Protein AF-0000000085157257 (afdb_homodimer)

InterPro domains:
  IPR017853 Glycoside hydrolase superfamily [SSF51445] (72-379)

Organism: Mycolicibacterium paratuberculosis (strain ATCC BAA-968 / K-10) (NCBI:txid262316)

Foldseek 3Di:
DPPPPPPPPPPPPVPQPQWFFDDWDFFDLLPDFFEDALFFAEAEQVQDFPPVSDPQAVVDDDDDDHQEYEHEAFQQQFAQDDCVVDDPPDDSVVGTDCPVVVVVLVVSVVVLHAYEYEYAQFAPDDDPDDPVLEGGRHHPVCLVQWDWFWFDDPDPPDTGRIGTGGNLQDPVLLVVVLVVLQSCLVVPLLAVSHAEYEQARDEHSRLQWPVCCVPTRVRFADDQVCCCVQAVDGDHPSGHRHHLVSLVSSLVSNLVSHQQHAYEYNPQDLSNLCVQQDPVSQVSHPFRHHYEAEAQLHDASQDCLLDPPPHPCVVVVPCSSVSNLVRLQQGAYEYEHAEDDPPDDLVSSLQRNLLSQQQRQHRYYYSDHYDQSPDNHHDDPVSVSSNSLSRSQHRWAKDKAWDPPQWDDPPQKIKTKIKIKTFHSHFDNADKWKWKFKAFPVGDTPDIGGDPDDRSPQHFHSPADDRTTDMGMDMDMDMDHRVPPAFGKIFMWMWIAGDSHGPPRPHDRGDQTGRHSIDAQDPRRTRTTIMGGGDNVVVVD/DPPPPPPPPPPPPPPQPQWFFDDWDFFDLLPDFFEDALFFAEAEQVQDFPPVSDPQAVVDDDDDDHQEYEHEAFQQQFAQDDCVVDDPPDDSVVGTDCPVVVVVLVVSVVVLHAYEYEYAQFAPDDDPDDPVLEGGRHHPVCLVQWDWFWFDDPDPPDTGRIGTGGNLQDPVLLVVVLVVLQSCLVVPLLAVSHAEYEQARDEHSRLQWPVCCVPTRVHFADDQVCCCVQAVDGDHPSGHRHHLVSLVSSLVSNLVSHQQHAYEYNPQDLSNLCVQQDPVSQVSHPFRYHYEAEAQLHDASQDCLLDPPPHPCVVVVPCSSVSNLVRLQQGAYEYEHAEDDPPDDLVSSLQRNLLSQQQRQHRYYYSDHYDQSPDNHHDDPVSVSSNSLSRSQHRWAKDKAWDPPQWDDPPQKIKTKIKIKTFHSHFDNADKWKWKFKAFPVGDTPDIGGDPDDRSPFHFHSPADDRTTDMGMDMDMDMDHRVPPAFGKIFMWMWIAGDSHGPPRPHDRGDQTGRHSIDAQDPRRTRTTIMGGGDNVVVVD

Nearest PDB structures (foldseek):
  5t99-assembly2_B  TM=5.377E-01  e=1.930E-03  Bacteroides uniformis
  4bei-assembly1_H  TM=5.432E-01  e=2.138E-02  Vibrio cholerae MJ-1236
  3b2d-assembly1_D  TM=4.260E-01  e=2.016E-02  Homo sapiens
  2z65-assembly3_C  TM=4.255E-01  e=1.057E-02  Homo sapiens
  3rg1-assembly1_D  TM=3.951E-01  e=4.321E-02  Bos taurus

Secondary structure (DSSP, 8-state):
-----------------SEEEPP-PPPPTTT-----TTSEEEBGGGPPPTTTT-GGGTTSPPPPPPSEEEEEEEHHHH--S-GGGS-TT--HHHH---HHHHHHHHHHHTTT-EEEEEEES---S--S--GGGEE--S-GGGGGGEEEEEPPPSSTTSPPPEEEEE-TT-HHHHHHHHHHHHHHHHHHTTBTTEEEEE--SSSGGGSS--HHHHHHSS-----HHHHHHHHSS--SSS-----HHHHHHHHHHHHHH-TTSEEEEETT-HHHHHHHTSHHHHTTSSS--EEEEEEETTS-SS-HHHH-TT-HHHHTT-HHHHHHHHHHHHS-EEEEE-PPPTT--HHHHHHHHHHHHHHTT--EEESSSSGGGG-SSPPPHHHHHHHHHHHHHSS--EEEEE-TT--EEETTEEEEEEEEEE-SSS---S-EEEEEEEEETTS-EEEEEE----GGG-PPPS--BTTBPPPEEEEEEEEEE-TTPPSEEEEEEEEEEE--PPTT-SB---PPSPPPSSS---TTS-EEEEEEEE-GGGGG-/-----------------SEEEPP-PPPPTTT-----TTSEEEBGGGPPPTTTT-GGGTTSPPPPPPSEEEEEEEHHHH--S-GGGS-TT--HHHH---HHHHHHHHHHHTTT-EEEEEEES---S--S--GGGEE--S-GGGGGGEEEEEPPPSSTTSPPPEEEEE-TT-HHHHHHHHHHHHHHHHHHTTBTTEEEEE--SSSGGGSS--HHHHHHSS-----HHHHHHHHSS--SSS-----HHHHHHHHHHHHHH-TTSEEEEE-S-HHHHHHHTSHHHHTTSSS--EEEEEEETTS-SS-HHHH-TT-HHHHTT-HHHHHHHHHHHHS-EEEEE-PPPTT--HHHHHHHHHHHHHHTT--EEESSSSGGGG-SSPPPHHHHHHHHHHHHHSS--EEEEE-TT--EEETTEEEEEEEEEE-SSS---S-EEEEEEEEETTS-EEEEEE----GGG-PPPS--BTTBPPPEEEEEEEEEE-TTPPSEEEEEEEEEEE--PPTT-SB---PPSPPPSSS---TTS-EEEEEEEE-GGGGG-

Structure (mmCIF, N/CA/C/O backbone):
data_AF-0000000085157257-model_v1
#
loop_
_entity.id
_entity.type
_entity.pdbx_description
1 polymer 'DUF4832 domain-containing protein'
#
loop_
_atom_site.group_PDB
_atom_site.id
_atom_site.type_symbol
_atom_site.label_atom_id
_atom_site.label_alt_id
_atom_site.label_comp_id
_atom_site.label_asym_id
_atom_site.label_entity_id
_atom_site.label_seq_id
_atom_site.pdbx_PDB_ins_code
_atom_site.Cartn_x
_atom_site.Cartn_y
_atom_site.Cartn_z
_atom_site.occupancy
_atom_site.B_iso_or_equiv
_atom_site.auth_seq_id
_atom_site.auth_comp_id
_atom_site.auth_asym_id
_atom_site.auth_atom_id
_atom_site.pdbx_PDB_model_num
ATOM 1 N N . MET A 1 1 ? 16.562 -44.312 37.219 1 24.5 1 MET A N 1
ATOM 2 C CA . MET A 1 1 ? 15.625 -44.562 36.125 1 24.5 1 MET A CA 1
ATOM 3 C C . MET A 1 1 ? 14.852 -43.281 35.781 1 24.5 1 MET A C 1
ATOM 5 O O . MET A 1 1 ? 13.836 -42.969 36.406 1 24.5 1 MET A O 1
ATOM 9 N N . CYS A 1 2 ? 15.445 -42.094 35.594 1 26.06 2 CYS A N 1
ATOM 10 C CA . CYS A 1 2 ? 15.078 -40.688 35.438 1 26.06 2 CYS A CA 1
ATOM 11 C C . CYS A 1 2 ? 14.289 -40.5 34.156 1 26.06 2 CYS A C 1
ATOM 13 O O . CYS A 1 2 ? 14.82 -40.656 33.031 1 26.06 2 CYS A O 1
ATOM 15 N N . LEU A 1 3 ? 12.969 -40.75 34.188 1 26.41 3 LEU A N 1
ATOM 16 C CA . LEU A 1 3 ? 11.961 -40.656 33.125 1 26.41 3 LEU A CA 1
ATOM 17 C C . LEU A 1 3 ? 11.914 -39.25 32.531 1 26.41 3 LEU A C 1
ATOM 19 O O . LEU A 1 3 ? 11.648 -38.281 33.281 1 26.41 3 LEU A O 1
ATOM 23 N N . ALA A 1 4 ? 12.766 -38.906 31.547 1 25.44 4 ALA A N 1
ATOM 24 C CA . ALA A 1 4 ? 12.82 -37.719 30.703 1 25.44 4 ALA A CA 1
ATOM 25 C C . ALA A 1 4 ? 11.453 -37.406 30.094 1 25.44 4 ALA A C 1
ATOM 27 O O . ALA A 1 4 ? 10.938 -38.188 29.281 1 25.44 4 ALA A O 1
ATOM 28 N N . LEU A 1 5 ? 10.539 -36.75 30.875 1 25.09 5 LEU A N 1
ATOM 29 C CA . LEU A 1 5 ? 9.25 -36.25 30.406 1 25.09 5 LEU A CA 1
ATOM 30 C C . LEU A 1 5 ? 9.438 -35.281 29.25 1 25.09 5 LEU A C 1
ATOM 32 O O . LEU A 1 5 ? 10.094 -34.25 29.391 1 25.09 5 LEU A O 1
ATOM 36 N N . LEU A 1 6 ? 9.539 -35.781 28.031 1 25.27 6 LEU A N 1
ATOM 37 C CA . LEU A 1 6 ? 9.453 -35.031 26.781 1 25.27 6 LEU A CA 1
ATOM 38 C C . LEU A 1 6 ? 8.211 -34.125 26.766 1 25.27 6 LEU A C 1
ATOM 40 O O . LEU A 1 6 ? 7.082 -34.625 26.797 1 25.27 6 LEU A O 1
ATOM 44 N N . LEU A 1 7 ? 8.242 -33 27.453 1 26.48 7 LEU A N 1
ATOM 45 C CA . LEU A 1 7 ? 7.23 -31.953 27.328 1 26.48 7 LEU A CA 1
ATOM 46 C C . LEU A 1 7 ? 6.992 -31.609 25.859 1 26.48 7 LEU A C 1
ATOM 48 O O . LEU A 1 7 ? 7.902 -31.125 25.172 1 26.48 7 LEU A O 1
ATOM 52 N N . ASP A 1 8 ? 6.223 -32.375 25.141 1 27.16 8 ASP A N 1
ATOM 53 C CA . ASP A 1 8 ? 5.59 -32.094 23.844 1 27.16 8 ASP A CA 1
ATOM 54 C C . ASP A 1 8 ? 4.945 -30.719 23.844 1 27.16 8 ASP A C 1
ATOM 56 O O . ASP A 1 8 ? 3.98 -30.469 24.562 1 27.16 8 ASP A O 1
ATOM 60 N N . GLY A 1 9 ? 5.684 -29.672 23.938 1 28.25 9 GLY A N 1
ATOM 61 C CA . GLY A 1 9 ? 5.16 -28.328 23.719 1 28.25 9 GLY A CA 1
ATOM 62 C C . GLY A 1 9 ? 4.211 -28.266 22.531 1 28.25 9 GLY A C 1
ATOM 63 O O . GLY A 1 9 ? 4.648 -28.125 21.391 1 28.25 9 GLY A O 1
ATOM 64 N N . CYS A 1 10 ? 3.051 -28.969 22.531 1 30.52 10 CYS A N 1
ATOM 65 C CA . CYS A 1 10 ? 1.904 -28.734 21.656 1 30.52 10 CYS A CA 1
ATOM 66 C C . CYS A 1 10 ? 1.657 -27.234 21.469 1 30.52 10 CYS A C 1
ATOM 68 O O . CYS A 1 10 ? 1.264 -26.547 22.406 1 30.52 10 CYS A O 1
ATOM 70 N N . GLY A 1 11 ? 2.398 -26.453 20.781 1 32.84 11 GLY A N 1
ATOM 71 C CA . GLY A 1 11 ? 1.99 -25.141 20.344 1 32.84 11 GLY A CA 1
ATOM 72 C C . GLY A 1 11 ? 0.516 -25.047 20 1 32.84 11 GLY A C 1
ATOM 73 O O . GLY A 1 11 ? 0.057 -25.688 19.047 1 32.84 11 GLY A O 1
ATOM 74 N N . GLN A 1 12 ? -0.385 -25 20.891 1 34.78 12 GLN A N 1
ATOM 75 C CA . GLN A 1 12 ? -1.798 -24.688 20.719 1 34.78 12 GLN A CA 1
ATOM 76 C C . GLN A 1 12 ? -1.996 -23.656 19.609 1 34.78 12 GLN A C 1
ATOM 78 O O . GLN A 1 12 ? -1.549 -22.516 19.719 1 34.78 12 GLN A O 1
ATOM 83 N N . ARG A 1 13 ? -2.016 -24.047 18.375 1 43.31 13 ARG A N 1
ATOM 84 C CA . ARG A 1 13 ? -2.648 -23.219 17.344 1 43.31 13 ARG A CA 1
ATOM 85 C C . ARG A 1 13 ? -3.887 -22.516 17.891 1 43.31 13 ARG A C 1
ATOM 87 O O . ARG A 1 13 ? -4.93 -23.156 18.094 1 43.31 13 ARG A O 1
ATOM 94 N N . GLY A 1 14 ? -3.838 -21.703 18.797 1 45.91 14 GLY A N 1
ATOM 95 C CA . GLY A 1 14 ? -5.02 -20.969 19.203 1 45.91 14 GLY A CA 1
ATOM 96 C C . GLY A 1 14 ? -5.891 -20.516 18.047 1 45.91 14 GLY A C 1
ATOM 97 O O . GLY A 1 14 ? -5.434 -19.781 17.172 1 45.91 14 GLY A O 1
ATOM 98 N N . ASP A 1 15 ? -6.773 -21.281 17.562 1 55.66 15 ASP A N 1
ATOM 99 C CA . ASP A 1 15 ? -7.812 -21.062 16.562 1 55.66 15 ASP A CA 1
ATOM 100 C C . ASP A 1 15 ? -8.461 -19.688 16.734 1 55.66 15 ASP A C 1
ATOM 102 O O . ASP A 1 15 ? -9.18 -19.469 17.719 1 55.66 15 ASP A O 1
ATOM 106 N N . LEU A 1 16 ? -7.852 -18.625 16.234 1 66.69 16 LEU A N 1
ATOM 107 C CA . LEU A 1 16 ? -8.586 -17.359 16.266 1 66.69 16 LEU A CA 1
ATOM 108 C C . LEU A 1 16 ? -9.945 -17.516 15.586 1 66.69 16 LEU A C 1
ATOM 110 O O . LEU A 1 16 ? -10.078 -18.234 14.594 1 66.69 16 LEU A O 1
ATOM 114 N N . GLY A 1 17 ? -11.016 -17.516 16.297 1 79.88 17 GLY A N 1
ATOM 115 C CA . GLY A 1 17 ? -12.359 -17.484 15.734 1 79.88 17 GLY A CA 1
ATOM 116 C C . GLY A 1 17 ? -12.438 -16.75 14.414 1 79.88 17 GLY A C 1
ATOM 117 O O . GLY A 1 17 ? -11.438 -16.203 13.945 1 79.88 17 GLY A O 1
ATOM 118 N N . PRO A 1 18 ? -13.469 -16.875 13.719 1 91.25 18 PRO A N 1
ATOM 119 C CA . PRO A 1 18 ? -13.656 -16.266 12.391 1 91.25 18 PRO A CA 1
ATOM 120 C C . PRO A 1 18 ? -13.445 -14.758 12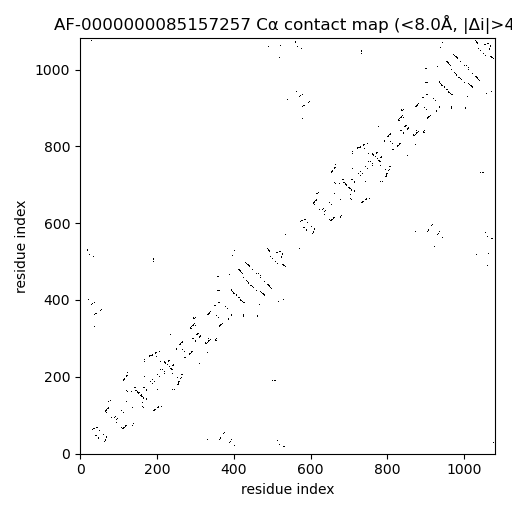.398 1 91.25 18 PRO A C 1
ATOM 122 O O . PRO A 1 18 ? -13.07 -14.18 11.375 1 91.25 18 PRO A O 1
ATOM 125 N N . LEU A 1 19 ? -13.758 -14.141 13.523 1 95.88 19 LEU A N 1
ATOM 126 C CA . LEU A 1 19 ? -13.531 -12.711 13.695 1 95.88 19 LEU A CA 1
ATOM 127 C C . LEU A 1 19 ? -12.484 -12.461 14.773 1 95.88 19 LEU A C 1
ATOM 129 O O . LEU A 1 19 ? -12.719 -12.734 15.953 1 95.88 19 LEU A O 1
ATOM 133 N N . SER A 1 20 ? -11.297 -11.945 14.367 1 96.12 20 SER A N 1
ATOM 134 C CA . SER A 1 20 ? -10.188 -11.688 15.289 1 96.12 20 SER A CA 1
ATOM 135 C C . SER A 1 20 ? -9.797 -10.211 15.281 1 96.12 20 SER A C 1
ATOM 137 O O . SER A 1 20 ? -9.562 -9.633 14.219 1 96.12 20 SER A O 1
ATOM 139 N N . LEU A 1 21 ? -9.758 -9.641 16.438 1 96.38 21 LEU A N 1
ATOM 140 C CA . LEU A 1 21 ? -9.398 -8.227 16.547 1 96.38 21 LEU A CA 1
ATOM 141 C C . LEU A 1 21 ? -7.883 -8.055 16.562 1 96.38 21 LEU A C 1
ATOM 143 O O . LEU A 1 21 ? -7.164 -8.852 17.172 1 96.38 21 LEU A O 1
ATOM 147 N N . ILE A 1 22 ? -7.387 -7.129 15.883 1 94.62 22 ILE A N 1
ATOM 148 C CA . ILE A 1 22 ? -5.965 -6.793 15.82 1 94.62 22 ILE A CA 1
ATOM 149 C C . ILE A 1 22 ? -5.629 -5.781 16.922 1 94.62 22 ILE A C 1
ATOM 151 O O . ILE A 1 22 ? -6.227 -4.703 16.984 1 94.62 22 ILE A O 1
ATOM 155 N N . ALA A 1 23 ? -4.719 -6.113 17.766 1 90.69 23 ALA A N 1
ATOM 156 C CA . ALA A 1 23 ? -4.227 -5.203 18.797 1 90.69 23 ALA A CA 1
ATOM 157 C C . ALA A 1 23 ? -3.1 -4.324 18.25 1 90.69 23 ALA A C 1
ATOM 159 O O . ALA A 1 23 ? -2.084 -4.832 17.766 1 90.69 23 ALA A O 1
ATOM 160 N N . SER A 1 24 ? -3.23 -3.094 18.297 1 89.62 24 SER A N 1
ATOM 161 C CA . SER A 1 24 ? -2.23 -2.117 17.875 1 89.62 24 SER A CA 1
ATOM 162 C C . SER A 1 24 ? -2.322 -0.838 18.703 1 89.62 24 SER A C 1
ATOM 164 O O . SER A 1 24 ? -3.033 0.098 18.328 1 89.62 24 SER A O 1
ATOM 166 N N . PRO A 1 25 ? -1.599 -0.729 19.719 1 91.5 25 PRO A N 1
ATOM 167 C CA . PRO A 1 25 ? -1.652 0.468 20.562 1 91.5 25 PRO A CA 1
ATOM 168 C C . PRO A 1 25 ? -1.14 1.716 19.859 1 91.5 25 PRO A C 1
ATOM 170 O O . PRO A 1 25 ? -0.402 1.608 18.875 1 91.5 25 PRO A O 1
ATOM 173 N N . ALA A 1 26 ? -1.563 2.854 20.375 1 96.31 26 ALA A N 1
ATOM 174 C CA . ALA A 1 26 ? -1.102 4.121 19.812 1 96.31 26 ALA A CA 1
ATOM 175 C C . ALA A 1 26 ? 0.409 4.273 19.969 1 96.31 26 ALA A C 1
ATOM 177 O O . ALA A 1 26 ? 0.974 3.896 21 1 96.31 26 ALA A O 1
ATOM 178 N N . ILE A 1 27 ? 1.046 4.781 19 1 97.19 27 ILE A N 1
ATOM 179 C CA . ILE A 1 27 ? 2.471 5.086 19.047 1 97.19 27 ILE A CA 1
ATOM 180 C C . ILE A 1 27 ? 2.73 6.164 20.094 1 97.19 27 ILE A C 1
ATOM 182 O O . ILE A 1 27 ? 2.068 7.207 20.094 1 97.19 27 ILE A O 1
ATOM 186 N N . PRO A 1 28 ? 3.65 6.008 20.938 1 95.81 28 PRO A N 1
ATOM 187 C CA . PRO A 1 28 ? 3.902 6.996 21.984 1 95.81 28 PRO A CA 1
ATOM 188 C C . PRO A 1 28 ? 4.34 8.352 21.438 1 95.81 28 PRO A C 1
ATOM 190 O O . PRO A 1 28 ? 5.02 8.406 20.406 1 95.81 28 PRO A O 1
ATOM 193 N N . LEU A 1 29 ? 4.074 9.406 22.188 1 96.38 29 LEU A N 1
ATOM 194 C CA . LEU A 1 29 ? 4.402 10.781 21.812 1 96.38 29 LEU A CA 1
ATOM 195 C C . LEU A 1 29 ? 5.914 10.977 21.734 1 96.38 29 LEU A C 1
ATOM 197 O O . LEU A 1 29 ? 6.41 11.734 20.906 1 96.38 29 LEU A O 1
ATOM 201 N N . SER A 1 30 ? 6.621 10.234 22.547 1 95.12 30 SER A N 1
ATOM 202 C CA . SER A 1 30 ? 8.07 10.398 22.641 1 95.12 30 SER A CA 1
ATOM 203 C C . SER A 1 30 ? 8.781 9.75 21.453 1 95.12 30 SER A C 1
ATOM 205 O O . SER A 1 30 ? 9.984 9.914 21.281 1 95.12 30 SER A O 1
ATOM 207 N N . VAL A 1 31 ? 8.031 9.07 20.625 1 95.94 31 VAL A N 1
ATOM 208 C CA . VAL A 1 31 ? 8.641 8.227 19.594 1 95.94 31 VAL A CA 1
ATOM 209 C C . VAL A 1 31 ? 8.484 8.883 18.234 1 95.94 31 VAL A C 1
ATOM 211 O O . VAL A 1 31 ? 9.453 9.031 17.484 1 95.94 31 VAL A O 1
ATOM 214 N N . GLN A 1 32 ? 7.281 9.281 17.969 1 96.31 32 GLN A N 1
ATOM 215 C CA . GLN A 1 32 ? 6.969 9.586 16.562 1 96.31 32 GLN A CA 1
ATOM 216 C C . GLN A 1 32 ? 6.008 10.766 16.469 1 96.31 32 GLN A C 1
ATOM 218 O O . GLN A 1 32 ? 4.953 10.773 17.109 1 96.31 32 GLN A O 1
ATOM 223 N N . ASP A 1 33 ? 6.406 11.781 15.711 1 97.38 33 ASP A N 1
ATOM 224 C CA . ASP A 1 33 ? 5.43 12.766 15.258 1 97.38 33 ASP A CA 1
ATOM 225 C C . ASP A 1 33 ? 4.57 12.203 14.125 1 97.38 33 ASP A C 1
ATOM 227 O O . ASP A 1 33 ? 5.031 11.359 13.352 1 97.38 33 ASP A O 1
ATOM 231 N N . VAL A 1 34 ? 3.33 12.625 14.039 1 98 34 VAL A N 1
ATOM 232 C CA . VAL A 1 34 ? 2.385 12.172 13.023 1 98 34 VAL A CA 1
ATOM 233 C C . VAL A 1 34 ? 1.967 13.344 12.148 1 98 34 VAL A C 1
ATOM 235 O O . VAL A 1 34 ? 1.004 14.047 12.461 1 98 34 VAL A O 1
ATOM 238 N N . PRO A 1 35 ? 2.662 13.609 11.062 1 97.19 35 PRO A N 1
ATOM 239 C CA . PRO A 1 35 ? 2.393 14.805 10.25 1 97.19 35 PRO A CA 1
ATOM 240 C C . PRO A 1 35 ? 1.041 14.734 9.539 1 97.19 35 PRO A C 1
ATOM 242 O O . PRO A 1 35 ? 0.696 13.703 8.953 1 97.19 35 PRO A O 1
ATOM 245 N N . ASN A 1 36 ? 0.258 15.656 9.586 1 98.31 36 ASN A N 1
ATOM 246 C CA . ASN A 1 36 ? -0.99 15.961 8.891 1 98.31 36 ASN A CA 1
ATOM 247 C C . ASN A 1 36 ? -1.155 17.453 8.672 1 98.31 36 ASN A C 1
ATOM 249 O O . ASN A 1 36 ? -0.437 18.266 9.273 1 98.31 36 ASN A O 1
ATOM 253 N N . PRO A 1 37 ? -2.02 17.844 7.805 1 98.12 37 PRO A N 1
ATOM 254 C CA . PRO A 1 37 ? -2.236 19.281 7.582 1 98.12 37 PRO A CA 1
ATOM 255 C C . PRO A 1 37 ? -2.748 20 8.828 1 98.12 37 PRO A C 1
ATOM 257 O O . PRO A 1 37 ? -3.549 19.438 9.586 1 98.12 37 PRO A O 1
ATOM 260 N N . LEU A 1 38 ? -2.252 21.203 9.086 1 98.31 38 LEU A N 1
ATOM 261 C CA . LEU A 1 38 ? -2.703 22.141 10.102 1 98.31 38 LEU A CA 1
ATOM 262 C C . LEU A 1 38 ? -2.438 21.609 11.5 1 98.31 38 LEU A C 1
ATOM 264 O O . LEU A 1 38 ? -3.275 21.75 12.398 1 98.31 38 LEU A O 1
ATOM 268 N N . ARG A 1 39 ? -1.401 20.984 11.672 1 98.31 39 ARG A N 1
ATOM 269 C CA . ARG A 1 39 ? -0.929 20.578 12.992 1 98.31 39 ARG A CA 1
ATOM 270 C C . ARG A 1 39 ? 0.595 20.578 13.047 1 98.31 39 ARG A C 1
ATOM 272 O O . ARG A 1 39 ? 1.26 20.406 12.023 1 98.31 39 ARG A O 1
ATOM 279 N N . GLY A 1 40 ? 1.137 20.766 14.25 1 98.56 40 GLY A N 1
ATOM 280 C CA . GLY A 1 40 ? 2.572 20.641 14.453 1 98.56 40 GLY A CA 1
ATOM 281 C C . GLY A 1 40 ? 3.355 21.797 13.875 1 98.56 40 GLY A C 1
ATOM 282 O O . GLY A 1 40 ? 2.824 22.906 13.742 1 98.56 40 GLY A O 1
ATOM 283 N N . GLN A 1 41 ? 4.629 21.594 13.648 1 98.75 41 GLN A N 1
ATOM 284 C CA . GLN A 1 41 ? 5.492 22.656 13.117 1 98.75 41 GLN A CA 1
ATOM 285 C C . GLN A 1 41 ? 5.152 22.953 11.656 1 98.75 41 GLN A C 1
ATOM 287 O O . GLN A 1 41 ? 4.922 22.031 10.867 1 98.75 41 GLN A O 1
ATOM 292 N N . TYR A 1 42 ? 5.023 24.188 11.359 1 98.62 42 TYR A N 1
ATOM 293 C CA . TYR A 1 42 ? 4.832 24.625 9.977 1 98.62 42 TYR A CA 1
ATOM 294 C C . TYR A 1 42 ? 5.969 25.531 9.531 1 98.62 42 TYR A C 1
ATOM 296 O O . TYR A 1 42 ? 6.719 26.062 10.352 1 98.62 42 TYR A O 1
ATOM 304 N N . GLU A 1 43 ? 6.164 25.688 8.266 1 98.62 43 GLU A N 1
ATOM 305 C CA . GLU A 1 43 ? 7.164 26.594 7.715 1 98.62 43 GLU A CA 1
ATOM 306 C C . GLU A 1 43 ? 6.688 28.031 7.77 1 98.62 43 GLU A C 1
ATOM 308 O O . GLU A 1 43 ? 6.09 28.531 6.816 1 98.62 43 GLU A O 1
ATOM 313 N N . ASP A 1 44 ? 6.969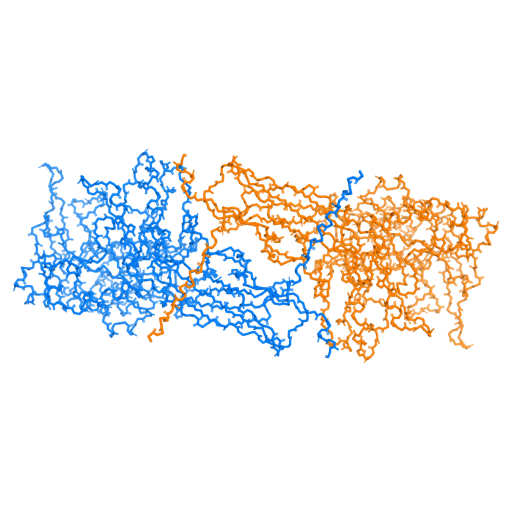 28.672 8.828 1 98.06 44 ASP A N 1
ATOM 314 C CA . ASP A 1 44 ? 6.57 30.062 9.008 1 98.06 44 ASP A CA 1
ATOM 315 C C . ASP A 1 44 ? 7.418 31 8.148 1 98.06 44 ASP A C 1
ATOM 317 O O . ASP A 1 44 ? 8.648 30.906 8.141 1 98.06 44 ASP A O 1
ATOM 321 N N . LEU A 1 45 ? 6.777 31.938 7.406 1 96.88 45 LEU A N 1
ATOM 322 C CA . LEU A 1 45 ? 7.41 32.906 6.516 1 96.88 45 LEU A CA 1
ATOM 323 C C . LEU A 1 45 ? 8.281 32.188 5.48 1 96.88 45 LEU A C 1
ATOM 325 O O . LEU A 1 45 ? 9.344 32.688 5.113 1 96.88 45 LEU A O 1
ATOM 329 N N . LEU A 1 46 ? 7.949 30.938 5.18 1 97.31 46 LEU A N 1
ATOM 330 C CA . LEU A 1 46 ? 8.609 30.109 4.18 1 97.31 46 LEU A CA 1
ATOM 331 C C . LEU A 1 46 ? 10.008 29.719 4.633 1 97.31 46 LEU A C 1
ATOM 333 O O . LEU A 1 46 ? 10.867 29.406 3.809 1 97.31 46 LEU A O 1
ATOM 337 N N . GLN A 1 47 ? 10.234 29.797 5.93 1 96.81 47 GLN A N 1
ATOM 338 C CA . GLN A 1 47 ? 11.508 29.344 6.473 1 96.81 47 GLN A CA 1
ATOM 339 C C . GLN A 1 47 ? 11.508 27.828 6.68 1 96.81 47 GLN A C 1
ATOM 341 O O . GLN A 1 47 ? 10.492 27.266 7.086 1 96.81 47 GLN A O 1
ATOM 346 N N . PRO A 1 48 ? 12.641 27.203 6.477 1 97 48 PRO A N 1
ATOM 347 C CA . PRO A 1 48 ? 12.703 25.75 6.609 1 97 48 PRO A CA 1
ATOM 348 C C . PRO A 1 48 ? 12.391 25.281 8.023 1 97 48 PRO A C 1
ATOM 350 O O . PRO A 1 48 ? 12.5 26.047 8.977 1 97 48 PRO A O 1
ATOM 353 N N . LEU A 1 49 ? 12.055 24.031 8.141 1 98.31 49 LEU A N 1
ATOM 354 C CA . LEU A 1 49 ? 11.75 23.422 9.43 1 98.31 49 LEU A CA 1
ATOM 355 C C . LEU A 1 49 ? 13 23.312 10.289 1 98.31 49 LEU A C 1
ATOM 357 O O . LEU A 1 49 ? 14.109 23.203 9.766 1 98.31 49 LEU A O 1
ATOM 361 N N . PHE A 1 50 ? 12.836 23.484 11.5 1 97.94 50 PHE A N 1
ATOM 362 C CA . PHE A 1 50 ? 13.836 23.109 12.492 1 97.94 50 PHE A CA 1
ATOM 363 C C . PHE A 1 50 ? 13.734 21.625 12.812 1 97.94 50 PHE A C 1
ATOM 365 O O . PHE A 1 50 ? 12.633 21.078 12.906 1 97.94 50 PHE A O 1
ATOM 372 N N . PRO A 1 51 ? 14.773 20.875 12.922 1 97.12 51 PRO A N 1
ATOM 373 C CA . PRO A 1 51 ? 16.125 21.422 13.023 1 97.12 51 PRO A CA 1
ATOM 374 C C . PRO A 1 51 ? 16.828 21.547 11.672 1 97.12 51 PRO A C 1
ATOM 376 O O . PRO A 1 51 ? 17.859 22.188 11.562 1 97.12 51 PRO A O 1
ATOM 379 N N . GLN A 1 52 ? 16.312 20.953 10.641 1 95.5 52 GLN A N 1
ATOM 380 C CA . GLN A 1 52 ? 17.047 20.75 9.398 1 95.5 52 GLN A CA 1
ATOM 381 C C . GLN A 1 52 ? 17.359 22.078 8.719 1 95.5 52 GLN A C 1
ATOM 383 O O . GLN A 1 52 ? 18.203 22.141 7.832 1 95.5 52 GLN A O 1
ATOM 388 N N . GLY A 1 53 ? 16.797 23.109 9.148 1 96.38 53 GLY A N 1
ATOM 389 C CA . GLY A 1 53 ? 17.062 24.422 8.578 1 96.38 53 GLY A CA 1
ATOM 390 C C . GLY A 1 53 ? 18.344 25.047 9.102 1 96.38 53 GLY A C 1
ATOM 391 O O . GLY A 1 53 ? 18.828 26.031 8.539 1 96.38 53 GLY A O 1
ATOM 392 N N . ASN A 1 54 ? 18.891 24.562 10.148 1 97.44 54 ASN A N 1
ATOM 393 C CA . ASN A 1 54 ? 20.125 25.047 10.758 1 97.44 54 ASN A CA 1
ATOM 394 C C . ASN A 1 54 ? 21.203 23.969 10.781 1 97.44 54 ASN A C 1
ATOM 396 O O . ASN A 1 54 ? 21.109 23.016 11.555 1 97.44 54 ASN A O 1
ATOM 400 N N . PRO A 1 55 ? 22.234 24.094 10.109 1 96.19 55 PRO A N 1
ATOM 401 C CA . PRO A 1 55 ? 23.281 23.078 10.016 1 96.19 55 PRO A CA 1
ATOM 402 C C . PRO A 1 55 ? 23.938 22.781 11.367 1 96.19 55 PRO A C 1
ATOM 404 O O . PRO A 1 55 ? 24.484 21.688 11.562 1 96.19 55 PRO A O 1
ATOM 407 N N . ALA A 1 56 ? 23.891 23.703 12.266 1 97.12 56 ALA A N 1
ATOM 408 C CA . ALA A 1 56 ? 24.484 23.484 13.578 1 97.12 56 ALA A CA 1
ATOM 409 C C . ALA A 1 56 ? 23.688 22.438 14.367 1 97.12 56 ALA A C 1
ATOM 411 O O . ALA A 1 56 ? 24.172 21.938 15.391 1 97.12 56 ALA A O 1
ATOM 412 N N . GLN A 1 57 ? 22.516 22.125 13.875 1 96.75 57 GLN A N 1
ATOM 413 C CA . GLN A 1 57 ? 21.625 21.219 14.602 1 96.75 57 GLN A CA 1
ATOM 414 C C . GLN A 1 57 ? 21.641 19.828 13.992 1 96.75 57 GLN A C 1
ATOM 416 O O . GLN A 1 57 ? 20.703 19.047 14.18 1 96.75 57 GLN A O 1
ATOM 421 N N . ARG A 1 58 ? 22.656 19.359 13.305 1 93.06 58 ARG A N 1
ATOM 422 C CA . ARG A 1 58 ? 22.734 18.141 12.516 1 93.06 58 ARG A CA 1
ATOM 423 C C . ARG A 1 58 ? 22.719 16.906 13.406 1 93.06 58 ARG A C 1
ATOM 425 O O . ARG A 1 58 ? 22.469 15.797 12.93 1 93.06 58 ARG A O 1
ATOM 432 N N . ARG A 1 59 ? 23.016 17.094 14.633 1 92.56 59 ARG A N 1
ATOM 433 C CA . ARG A 1 59 ? 22.984 15.945 15.539 1 92.56 59 ARG A CA 1
ATOM 434 C C . ARG A 1 59 ? 21.562 15.43 15.719 1 92.56 59 ARG A C 1
ATOM 436 O O . ARG A 1 59 ? 21.359 14.281 16.125 1 92.56 59 ARG A O 1
ATOM 443 N N . TYR A 1 60 ? 20.547 16.328 15.539 1 94.81 60 TYR A N 1
ATOM 444 C CA . TYR A 1 60 ? 19.156 15.93 15.656 1 94.81 60 TYR A CA 1
ATOM 445 C C . TYR A 1 60 ? 18.578 15.516 14.305 1 94.81 60 TYR A C 1
ATOM 447 O O . TYR A 1 60 ? 18.922 16.109 13.273 1 94.81 60 TYR A O 1
ATOM 455 N N . PRO A 1 61 ? 17.781 14.531 14.328 1 92.88 61 PRO A N 1
ATOM 456 C CA . PRO A 1 61 ? 17.188 14.102 13.062 1 92.88 61 PRO A CA 1
ATOM 457 C C . PRO A 1 61 ? 16.281 15.172 12.453 1 92.88 61 PRO A C 1
ATOM 459 O O . PRO A 1 61 ? 15.711 15.992 13.18 1 92.88 61 PRO A O 1
ATOM 462 N N . ALA A 1 62 ? 16.141 15.07 11.164 1 94.69 62 ALA A N 1
ATOM 463 C CA . ALA A 1 62 ? 15.211 15.961 10.477 1 94.69 62 ALA A CA 1
ATOM 464 C C . ALA A 1 62 ? 13.781 15.766 10.992 1 94.69 62 ALA A C 1
ATOM 466 O O . ALA A 1 62 ? 13.352 14.633 11.227 1 94.69 62 ALA A O 1
ATOM 467 N N . TRP A 1 63 ? 13.141 16.891 11.258 1 96.5 63 TRP A N 1
ATOM 468 C CA . TRP A 1 63 ? 11.719 16.844 11.609 1 96.5 63 TRP A CA 1
ATOM 469 C C . TRP A 1 63 ? 10.875 16.406 10.422 1 96.5 63 TRP A C 1
ATOM 471 O O . TRP A 1 63 ? 11.18 16.734 9.273 1 96.5 63 TRP A O 1
ATOM 481 N N . PRO A 1 64 ? 9.82 15.633 10.609 1 95.25 64 PRO A N 1
ATOM 482 C CA . PRO A 1 64 ? 8.953 15.234 9.492 1 95.25 64 PRO A CA 1
ATOM 483 C C . PRO A 1 64 ? 8.422 16.422 8.703 1 95.25 64 PRO A C 1
ATOM 485 O O . PRO A 1 64 ? 8.148 17.484 9.273 1 95.25 64 PRO A O 1
ATOM 488 N N . ALA A 1 65 ? 8.203 16.188 7.453 1 94.25 65 ALA A N 1
ATOM 489 C CA . ALA A 1 65 ? 7.758 17.25 6.543 1 94.25 65 ALA A CA 1
ATOM 490 C C . ALA A 1 65 ? 6.398 17.797 6.969 1 94.25 65 ALA A C 1
ATOM 492 O O . ALA A 1 65 ? 5.551 17.047 7.465 1 94.25 65 ALA A O 1
ATOM 493 N N . SER A 1 66 ? 6.203 19.062 6.793 1 96.44 66 SER A N 1
ATOM 494 C CA . SER A 1 66 ? 4.945 19.766 7.055 1 96.44 66 SER A CA 1
ATOM 495 C C . SER A 1 66 ? 4.152 19.969 5.77 1 96.44 66 SER A C 1
ATOM 497 O O . SER A 1 66 ? 4.707 19.891 4.672 1 96.44 66 SER A O 1
ATOM 499 N N . GLN A 1 67 ? 2.842 20.188 5.938 1 98 67 GLN A N 1
ATOM 500 C CA . GLN A 1 67 ? 1.982 20.5 4.801 1 98 67 GLN A CA 1
ATOM 501 C C . GLN A 1 67 ? 1.572 21.969 4.82 1 98 67 GLN A C 1
ATOM 503 O O . GLN A 1 67 ? 0.753 22.406 4.008 1 98 67 GLN A O 1
ATOM 508 N N . ASP A 1 68 ? 2.137 22.766 5.723 1 98.5 68 ASP A N 1
ATOM 509 C CA . ASP A 1 68 ? 1.664 24.141 5.941 1 98.5 68 ASP A CA 1
ATOM 510 C C . ASP A 1 68 ? 2.83 25.125 5.969 1 98.5 68 ASP A C 1
ATOM 512 O O . ASP A 1 68 ? 3.869 24.844 6.57 1 98.5 68 ASP A O 1
ATOM 516 N N . ALA A 1 69 ? 2.637 26.219 5.297 1 98.81 69 ALA A N 1
ATOM 517 C CA . ALA A 1 69 ? 3.576 27.344 5.316 1 98.81 69 ALA A CA 1
ATOM 518 C C . ALA A 1 69 ? 2.838 28.672 5.422 1 98.81 69 ALA A C 1
ATOM 520 O O . ALA A 1 69 ? 1.629 28.75 5.191 1 98.81 69 ALA A O 1
ATOM 521 N N . SER A 1 70 ? 3.58 29.719 5.828 1 98.56 70 SER A N 1
ATOM 522 C CA . SER A 1 70 ? 2.957 31.031 5.926 1 98.56 70 SER A CA 1
ATOM 523 C C . SER A 1 70 ? 3.764 32.094 5.168 1 98.56 70 SER A C 1
ATOM 525 O O . SER A 1 70 ? 4.953 31.891 4.906 1 98.56 70 SER A O 1
ATOM 527 N N . LEU A 1 71 ? 3.094 33.094 4.785 1 98.44 71 LEU A N 1
ATOM 528 C CA . LEU A 1 71 ? 3.682 34.219 4.094 1 98.44 71 LEU A CA 1
ATOM 529 C C . LEU A 1 71 ? 3.031 35.531 4.543 1 98.44 71 LEU A C 1
ATOM 531 O O . LEU A 1 71 ? 1.815 35.594 4.734 1 98.44 71 LEU A O 1
ATOM 535 N N . ARG A 1 72 ? 3.762 36.531 4.801 1 97.94 72 ARG A N 1
ATOM 536 C CA . ARG A 1 72 ? 3.33 37.906 5.023 1 97.94 72 ARG A CA 1
ATOM 537 C C . ARG A 1 72 ? 3.775 38.812 3.877 1 97.94 72 ARG A C 1
ATOM 539 O O . ARG A 1 72 ? 4.945 38.812 3.49 1 97.94 72 ARG A O 1
ATOM 546 N N . VAL A 1 73 ? 2.863 39.531 3.326 1 98.31 73 VAL A N 1
ATOM 547 C CA . VAL A 1 73 ? 3.18 40.375 2.162 1 98.31 73 VAL A CA 1
ATOM 548 C C . VAL A 1 73 ? 2.814 41.812 2.441 1 98.31 73 VAL A C 1
ATOM 550 O O . VAL A 1 73 ? 1.686 42.125 2.84 1 98.31 73 VAL A O 1
ATOM 553 N N . PRO A 1 74 ? 3.744 42.75 2.242 1 97.69 74 PRO A N 1
ATOM 554 C CA . PRO A 1 74 ? 3.379 44.188 2.355 1 97.69 74 PRO A CA 1
ATOM 555 C C . PRO A 1 74 ? 2.395 44.625 1.276 1 97.69 74 PRO A C 1
ATOM 557 O O . PRO A 1 74 ? 2.533 44.219 0.113 1 97.69 74 PRO A O 1
ATOM 560 N N . TRP A 1 75 ? 1.441 45.438 1.686 1 98.75 75 TRP A N 1
ATOM 561 C CA . TRP A 1 75 ? 0.474 46 0.743 1 98.75 75 TRP A CA 1
ATOM 562 C C . TRP A 1 75 ? 1.179 46.719 -0.39 1 98.75 75 TRP A C 1
ATOM 564 O O . TRP A 1 75 ? 0.742 46.656 -1.542 1 98.75 75 TRP A O 1
ATOM 574 N N . ARG A 1 76 ? 2.236 47.312 -0.104 1 97.75 76 ARG A N 1
ATOM 575 C CA . ARG A 1 76 ? 3.01 48.094 -1.071 1 97.75 76 ARG A CA 1
ATOM 576 C C . ARG A 1 76 ? 3.41 47.219 -2.266 1 97.75 76 ARG A C 1
ATOM 578 O O . ARG A 1 76 ? 3.412 47.688 -3.404 1 97.75 76 ARG A O 1
ATOM 585 N N . GLN A 1 77 ? 3.768 46.031 -2.027 1 97.31 77 GLN A N 1
ATOM 586 C CA . GLN A 1 77 ? 4.172 45.094 -3.078 1 97.31 77 GLN A CA 1
ATOM 587 C C . GLN A 1 77 ? 2.971 44.625 -3.904 1 97.31 77 GLN A C 1
ATOM 589 O O . GLN A 1 77 ? 3.096 44.375 -5.105 1 97.31 77 GLN A O 1
ATOM 594 N N . LEU A 1 78 ? 1.775 44.594 -3.393 1 98.75 78 LEU A N 1
ATOM 595 C CA . LEU A 1 78 ? 0.583 44.031 -4.027 1 98.75 78 LEU A CA 1
ATOM 596 C C . LEU A 1 78 ? -0.106 45.094 -4.891 1 98.75 78 LEU A C 1
ATOM 598 O O . LEU A 1 78 ? -0.889 44.75 -5.781 1 98.75 78 LEU A O 1
ATOM 602 N N . GLN A 1 79 ? 0.187 46.344 -4.551 1 98.56 79 GLN A N 1
ATOM 603 C CA . GLN A 1 79 ? -0.513 47.406 -5.285 1 98.56 79 GLN A CA 1
ATOM 604 C C . GLN A 1 79 ? 0.404 48.594 -5.551 1 98.56 79 GLN A C 1
ATOM 606 O O . GLN A 1 79 ? 0.124 49.688 -5.113 1 98.56 79 GLN A O 1
ATOM 611 N N . PRO A 1 80 ? 1.379 48.375 -6.363 1 96.75 80 PRO A N 1
ATOM 612 C CA . PRO A 1 80 ? 2.316 49.469 -6.656 1 96.75 80 PRO A CA 1
ATOM 613 C C . PRO A 1 80 ? 1.696 50.562 -7.516 1 96.75 80 PRO A C 1
ATOM 615 O O . PRO A 1 80 ? 2.18 51.688 -7.516 1 96.75 80 PRO A O 1
ATOM 618 N N . THR A 1 81 ? 0.61 50.25 -8.164 1 96.5 81 THR A N 1
ATOM 619 C CA . THR A 1 81 ? -0.013 51.188 -9.094 1 96.5 81 THR A CA 1
ATOM 620 C C . THR A 1 81 ? -1.178 51.938 -8.438 1 96.5 81 THR A C 1
ATOM 622 O O . THR A 1 81 ? -2.033 51.281 -7.809 1 96.5 81 THR A O 1
ATOM 625 N N . ASP A 1 82 ? -1.231 53.188 -8.562 1 96.75 82 ASP A N 1
ATOM 626 C CA . ASP A 1 82 ? -2.367 53.969 -8.117 1 96.75 82 ASP A CA 1
ATOM 627 C C . ASP A 1 82 ? -3.605 53.688 -8.969 1 96.75 82 ASP A C 1
ATOM 629 O O . ASP A 1 82 ? -3.619 53.969 -10.164 1 96.75 82 ASP A O 1
ATOM 633 N N . PRO A 1 83 ? -4.574 53.219 -8.359 1 96 83 PRO A N 1
ATOM 634 C CA . PRO A 1 83 ? -5.754 52.875 -9.156 1 96 83 PRO A CA 1
ATOM 635 C C . PRO A 1 83 ? -6.391 54.094 -9.82 1 96 83 PRO A C 1
ATOM 637 O O . PRO A 1 83 ? -7.055 53.938 -10.852 1 96 83 PRO A O 1
ATOM 640 N N . SER A 1 84 ? -6.191 55.219 -9.281 1 94.31 84 SER A N 1
ATOM 641 C CA . SER A 1 84 ? -6.785 56.406 -9.844 1 94.31 84 SER A CA 1
ATOM 642 C C . SER A 1 84 ? -6.148 56.75 -11.188 1 94.31 84 SER A C 1
ATOM 644 O O . SER A 1 84 ? -6.711 57.531 -11.961 1 94.31 84 SER A O 1
ATOM 646 N N . SER A 1 85 ? -4.977 56.25 -11.445 1 96.38 85 SER A N 1
ATOM 647 C CA . SER A 1 85 ? -4.289 56.469 -12.711 1 96.38 85 SER A CA 1
ATOM 648 C C . SER A 1 85 ? -4.785 55.531 -13.797 1 96.38 85 SER A C 1
ATOM 650 O O . SER A 1 85 ? -4.363 55.625 -14.953 1 96.38 85 SER A O 1
ATOM 652 N N . LEU A 1 86 ? -5.672 54.656 -13.453 1 97.12 86 LEU A N 1
ATOM 653 C CA . LEU A 1 86 ? -6.199 53.656 -14.367 1 97.12 86 LEU A CA 1
ATOM 654 C C . LEU A 1 86 ? -7.648 53.938 -14.727 1 97.12 86 LEU A C 1
ATOM 656 O O . LEU A 1 86 ? -8.328 54.688 -14.016 1 97.12 86 LEU A O 1
ATOM 660 N N . PRO A 1 87 ? -8.141 53.375 -15.867 1 95.12 87 PRO A N 1
ATOM 661 C CA . PRO A 1 87 ? -9.578 53.469 -16.141 1 95.12 87 PRO A CA 1
ATOM 662 C C . PRO A 1 87 ? -10.422 52.844 -15.031 1 95.12 87 PRO A C 1
ATOM 664 O O . PRO A 1 87 ? -9.984 51.875 -14.383 1 95.12 87 PRO A O 1
ATOM 667 N N . PRO A 1 88 ? -11.555 53.312 -14.766 1 89.44 88 PRO A N 1
ATOM 668 C CA . PRO A 1 88 ? -12.383 52.844 -13.664 1 89.44 88 PRO A CA 1
ATOM 669 C C . PRO A 1 88 ? -12.688 51.344 -13.766 1 89.44 88 PRO A C 1
ATOM 671 O O . PRO A 1 88 ? -12.914 50.688 -12.75 1 89.44 88 PRO A O 1
ATOM 674 N N . ASP A 1 89 ? -12.656 50.844 -14.945 1 91.69 89 ASP A N 1
ATOM 675 C CA . ASP A 1 89 ? -13.016 49.438 -15.133 1 91.69 89 ASP A CA 1
ATOM 676 C C . ASP A 1 89 ? -11.773 48.562 -15.352 1 91.69 89 ASP A C 1
ATOM 678 O O . ASP A 1 89 ? -11.867 47.469 -15.898 1 91.69 89 ASP A O 1
ATOM 682 N N . ALA A 1 90 ? -10.664 49.125 -14.914 1 96.25 90 ALA A N 1
ATOM 683 C CA . ALA A 1 90 ? -9.438 48.344 -15.07 1 96.25 90 ALA A CA 1
ATOM 684 C C . ALA A 1 90 ? -9.523 47.031 -14.312 1 96.25 90 ALA A C 1
ATOM 686 O O . ALA A 1 90 ? -10.016 46.969 -13.18 1 96.25 90 ALA A O 1
ATOM 687 N N . PRO A 1 91 ? -9.125 45.938 -15.008 1 96.5 91 PRO A N 1
ATOM 688 C CA . PRO A 1 91 ? -9.172 44.625 -14.328 1 96.5 91 PRO A CA 1
ATOM 689 C C . PRO A 1 91 ? -8.164 44.531 -13.18 1 96.5 91 PRO A C 1
ATOM 691 O O . PRO A 1 91 ? -7.258 45.375 -13.078 1 96.5 91 PRO A O 1
ATOM 694 N N . ASP A 1 92 ? -8.273 43.562 -12.328 1 97.06 92 ASP A N 1
ATOM 695 C CA . ASP A 1 92 ? -7.473 43.375 -11.125 1 97.06 92 ASP A CA 1
ATOM 696 C C . ASP A 1 92 ? -5.988 43.25 -11.469 1 97.06 92 ASP A C 1
ATOM 698 O O . ASP A 1 92 ? -5.129 43.75 -10.75 1 97.06 92 ASP A O 1
ATOM 702 N N . ASP A 1 93 ? -5.723 42.688 -12.625 1 95.56 93 ASP A N 1
ATOM 703 C CA . ASP A 1 93 ? -4.324 42.406 -12.945 1 95.56 93 ASP A CA 1
ATOM 704 C C . ASP A 1 93 ? -3.592 43.688 -13.336 1 95.56 93 ASP A C 1
ATOM 706 O O . ASP A 1 93 ? -2.361 43.719 -13.398 1 95.56 93 ASP A O 1
ATOM 710 N N . ARG A 1 94 ? -4.344 44.75 -13.547 1 97 94 ARG A N 1
ATOM 711 C CA . ARG A 1 94 ? -3.738 46.062 -13.781 1 97 94 ARG A CA 1
ATOM 712 C C . ARG A 1 94 ? -3.643 46.875 -12.492 1 97 94 ARG A C 1
ATOM 714 O O . ARG A 1 94 ? -2.732 47.688 -12.32 1 97 94 ARG A O 1
ATOM 721 N N . LYS A 1 95 ? -4.543 46.562 -11.602 1 97.56 95 LYS A N 1
ATOM 722 C CA . LYS A 1 95 ? -4.613 47.312 -10.344 1 97.56 95 LYS A CA 1
ATOM 723 C C . LYS A 1 95 ? -3.664 46.719 -9.305 1 97.56 95 LYS A C 1
ATOM 725 O O . LYS A 1 95 ? -3.156 47.438 -8.438 1 97.56 95 LYS A O 1
ATOM 730 N N . PHE A 1 96 ? -3.471 45.406 -9.367 1 98.38 96 PHE A N 1
ATOM 731 C CA . PHE A 1 96 ? -2.734 44.688 -8.336 1 98.38 96 PHE A CA 1
ATOM 732 C C . PHE A 1 96 ? -1.66 43.812 -8.961 1 98.38 96 PHE A C 1
ATOM 734 O O . PHE A 1 96 ? -1.748 43.438 -10.133 1 98.38 96 PHE A O 1
ATOM 741 N N . ASP A 1 97 ? -0.58 43.531 -8.195 1 98.5 97 ASP A N 1
ATOM 742 C CA . ASP A 1 97 ? 0.45 42.531 -8.523 1 98.5 97 ASP A CA 1
ATOM 743 C C . ASP A 1 97 ? 0.49 41.406 -7.492 1 98.5 97 ASP A C 1
ATOM 745 O O . ASP A 1 97 ? 1.156 41.531 -6.461 1 98.5 97 ASP A O 1
ATOM 749 N N . PHE A 1 98 ? -0.17 40.312 -7.859 1 98.62 98 PHE A N 1
ATOM 750 C CA . PHE A 1 98 ? -0.284 39.219 -6.922 1 98.62 98 PHE A CA 1
ATOM 751 C C . PHE A 1 98 ? 0.778 38.156 -7.199 1 98.62 98 PHE A C 1
ATOM 753 O O . PHE A 1 98 ? 0.707 37.031 -6.676 1 98.62 98 PHE A O 1
ATOM 760 N N . SER A 1 99 ? 1.822 38.438 -7.949 1 98.5 99 SER A N 1
ATOM 761 C CA . SER A 1 99 ? 2.809 37.469 -8.414 1 98.5 99 SER A CA 1
ATOM 762 C C . SER A 1 99 ? 3.504 36.781 -7.238 1 98.5 99 SER A C 1
ATOM 764 O O . SER A 1 99 ? 3.779 35.594 -7.285 1 98.5 99 SER A O 1
ATOM 766 N N . VAL A 1 100 ? 3.758 37.562 -6.168 1 98.38 100 VAL A N 1
ATOM 767 C CA . VAL A 1 100 ? 4.477 37 -5.027 1 98.38 100 VAL A CA 1
ATOM 768 C C . VAL A 1 100 ? 3.646 35.906 -4.379 1 98.38 100 VAL A C 1
ATOM 770 O O . VAL A 1 100 ? 4.188 34.875 -3.922 1 98.38 100 VAL A O 1
ATOM 773 N N . ILE A 1 101 ? 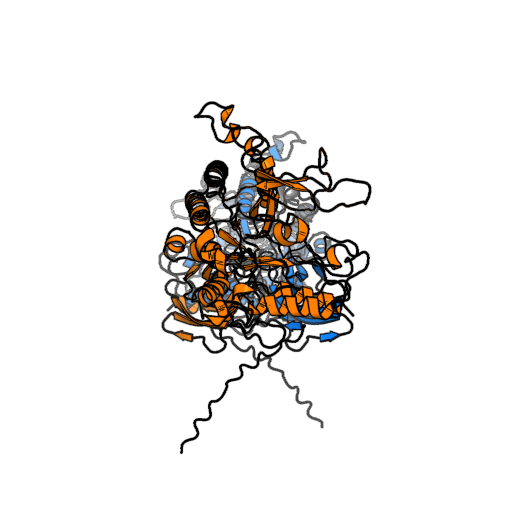2.367 36.062 -4.309 1 98.81 101 ILE A N 1
ATOM 774 C CA . ILE A 1 101 ? 1.464 35.062 -3.725 1 98.81 101 ILE A CA 1
ATOM 775 C C . ILE A 1 101 ? 1.334 33.875 -4.66 1 98.81 101 ILE A C 1
ATOM 777 O O . ILE A 1 101 ? 1.452 32.719 -4.227 1 98.81 101 ILE A O 1
ATOM 781 N N . ASP A 1 102 ? 1.171 34.125 -5.977 1 98.56 102 ASP A N 1
ATOM 782 C CA . ASP A 1 102 ? 1.062 33.062 -6.973 1 98.56 102 ASP A CA 1
ATOM 783 C C . ASP A 1 102 ? 2.305 32.188 -6.965 1 98.56 102 ASP A C 1
ATOM 785 O O . ASP A 1 102 ? 2.197 30.953 -7.035 1 98.56 102 ASP A O 1
ATOM 789 N N . ASP A 1 103 ? 3.406 32.844 -6.914 1 98.56 103 ASP A N 1
ATOM 790 C CA . ASP A 1 103 ? 4.668 32.094 -6.918 1 98.56 103 ASP A CA 1
ATOM 791 C C . ASP A 1 103 ? 4.789 31.219 -5.68 1 98.56 103 ASP A C 1
ATOM 793 O O . ASP A 1 103 ? 5.211 30.062 -5.773 1 98.56 103 ASP A O 1
ATOM 797 N N . ALA A 1 104 ? 4.426 31.734 -4.559 1 98.69 104 ALA A N 1
ATOM 798 C CA . ALA A 1 104 ? 4.484 30.953 -3.32 1 98.69 104 ALA A CA 1
ATOM 799 C C . ALA A 1 104 ? 3.531 29.766 -3.367 1 98.69 104 ALA A C 1
ATOM 801 O O . ALA A 1 104 ? 3.902 28.656 -2.996 1 98.69 104 ALA A O 1
ATOM 802 N N . LEU A 1 105 ? 2.328 29.984 -3.811 1 98.75 105 LEU A N 1
ATOM 803 C CA . LEU A 1 105 ? 1.332 28.922 -3.914 1 98.75 105 LEU A CA 1
ATOM 804 C C . LEU A 1 105 ? 1.814 27.812 -4.844 1 98.75 105 LEU A C 1
ATOM 806 O O . LEU A 1 105 ? 1.681 26.625 -4.523 1 98.75 105 LEU A O 1
ATOM 810 N N . ALA A 1 106 ? 2.389 28.188 -5.965 1 98.12 106 ALA A N 1
ATOM 811 C CA . ALA A 1 106 ? 2.871 27.219 -6.938 1 98.12 106 ALA A CA 1
ATOM 812 C C . ALA A 1 106 ? 4.008 26.375 -6.359 1 98.12 106 ALA A C 1
ATOM 814 O O . ALA A 1 106 ? 4.027 25.156 -6.512 1 98.12 106 ALA A O 1
ATOM 815 N N . LYS A 1 107 ? 4.906 27.031 -5.758 1 98 107 LYS A N 1
ATOM 816 C CA . LYS A 1 107 ? 6.043 26.344 -5.156 1 98 107 LYS A CA 1
ATOM 817 C C . LYS A 1 107 ? 5.59 25.375 -4.062 1 98 107 LYS A C 1
ATOM 819 O O . LYS A 1 107 ? 6.051 24.234 -4 1 98 107 LYS A O 1
ATOM 824 N N . LEU A 1 108 ? 4.75 25.781 -3.225 1 98.5 108 LEU A N 1
ATOM 825 C CA . LEU A 1 108 ? 4.254 24.953 -2.135 1 98.5 108 LEU A CA 1
ATOM 826 C C . LEU A 1 108 ? 3.434 23.781 -2.672 1 98.5 108 LEU A C 1
ATOM 828 O O . LEU A 1 108 ? 3.525 22.672 -2.156 1 98.5 108 LEU A O 1
ATOM 832 N N . ALA A 1 109 ? 2.646 24.031 -3.672 1 97.81 109 ALA A N 1
ATOM 833 C CA . ALA A 1 109 ? 1.825 22.984 -4.277 1 97.81 109 ALA A CA 1
ATOM 834 C C . ALA A 1 109 ? 2.691 21.828 -4.789 1 97.81 109 ALA A C 1
ATOM 836 O O . ALA A 1 109 ? 2.287 20.672 -4.73 1 97.81 109 ALA A O 1
ATOM 837 N N . SER A 1 110 ? 3.867 22.125 -5.301 1 96.75 110 SER A N 1
ATOM 838 C CA . SER A 1 110 ? 4.77 21.109 -5.816 1 96.75 110 SER A CA 1
ATOM 839 C C . SER A 1 110 ? 5.227 20.156 -4.707 1 96.75 110 SER A C 1
ATOM 841 O O . SER A 1 110 ? 5.703 19.062 -4.984 1 96.75 110 SER A O 1
ATOM 843 N N . ARG A 1 111 ? 5.047 20.578 -3.488 1 96.31 111 ARG A N 1
ATOM 844 C CA . ARG A 1 111 ? 5.391 19.766 -2.326 1 96.31 111 ARG A CA 1
ATOM 845 C C . ARG A 1 111 ? 4.137 19.312 -1.593 1 96.31 111 ARG A C 1
ATOM 847 O O . ARG A 1 111 ? 4.219 18.828 -0.461 1 96.31 111 ARG A O 1
ATOM 854 N N . ASN A 1 112 ? 2.996 19.562 -2.182 1 96 112 ASN A N 1
ATOM 855 C CA . ASN A 1 112 ? 1.697 19.234 -1.604 1 96 112 ASN A CA 1
ATOM 856 C C . ASN A 1 112 ? 1.455 20 -0.305 1 96 112 ASN A C 1
ATOM 858 O O . ASN A 1 112 ? 0.913 19.453 0.654 1 96 112 ASN A O 1
ATOM 862 N N . MET A 1 113 ? 1.967 21.25 -0.193 1 98.31 113 MET A N 1
ATOM 863 C CA . MET A 1 113 ? 1.769 22.141 0.947 1 98.31 113 MET A CA 1
ATOM 864 C C . MET A 1 113 ? 0.757 23.234 0.615 1 98.31 113 MET A C 1
ATOM 866 O O . MET A 1 113 ? 0.457 23.469 -0.556 1 98.31 113 MET A O 1
ATOM 870 N N . ARG A 1 114 ? 0.242 23.844 1.62 1 98.69 114 ARG A N 1
ATOM 871 C CA . ARG A 1 114 ? -0.675 24.969 1.467 1 98.69 114 ARG A CA 1
ATOM 872 C C . ARG A 1 114 ? -0.16 26.188 2.207 1 98.69 114 ARG A C 1
ATOM 874 O O . ARG A 1 114 ? 0.794 26.109 2.982 1 98.69 114 ARG A O 1
ATOM 881 N N . LEU A 1 115 ? -0.784 27.312 1.873 1 98.88 115 LEU A N 1
ATOM 882 C CA . LEU A 1 115 ? -0.276 28.609 2.322 1 98.88 115 LEU A CA 1
ATOM 883 C C . LEU A 1 115 ? -1.257 29.281 3.281 1 98.88 115 LEU A C 1
ATOM 885 O O . LEU A 1 115 ? -2.467 29.266 3.047 1 98.88 115 LEU A O 1
ATOM 889 N N . THR A 1 116 ? -0.743 29.781 4.379 1 98.75 116 THR A N 1
ATOM 890 C CA . THR A 1 116 ? -1.42 30.781 5.188 1 98.75 116 THR A CA 1
ATOM 891 C C . THR A 1 116 ? -0.915 32.188 4.844 1 98.75 116 THR A C 1
ATOM 893 O O . THR A 1 116 ? 0.293 32.406 4.746 1 98.75 116 THR A O 1
ATOM 896 N N . LEU A 1 117 ? -1.795 33.125 4.648 1 98.88 117 LEU A N 1
ATOM 897 C CA . LEU A 1 117 ? -1.427 34.406 4.07 1 98.88 117 LEU A CA 1
ATOM 898 C C . LEU A 1 117 ? -1.871 35.562 4.977 1 98.88 117 LEU A C 1
ATOM 900 O O . LEU A 1 117 ? -2.994 35.562 5.484 1 98.88 117 LEU A O 1
ATOM 904 N N . ARG A 1 118 ? -1.005 36.469 5.23 1 98.69 118 ARG A N 1
ATOM 905 C CA . ARG A 1 118 ? -1.261 37.719 5.906 1 98.69 118 ARG A CA 1
ATOM 906 C C . ARG A 1 118 ? -0.747 38.906 5.078 1 98.69 118 ARG A C 1
ATOM 908 O O . ARG A 1 118 ? 0.325 38.812 4.473 1 98.69 118 ARG A O 1
ATOM 915 N N . VAL A 1 119 ? -1.538 39.938 4.98 1 98.75 119 VAL A N 1
ATOM 916 C CA . VAL A 1 119 ? -1.12 41.156 4.312 1 98.75 119 VAL A CA 1
ATOM 917 C C . VAL A 1 119 ? -0.867 42.25 5.352 1 98.75 119 VAL A C 1
ATOM 919 O O . VAL A 1 119 ? -1.646 42.406 6.293 1 98.75 119 VAL A O 1
ATOM 922 N N . VAL A 1 120 ? 0.198 43.031 5.16 1 98.06 120 VAL A N 1
ATOM 923 C CA . VAL A 1 120 ? 0.581 44 6.16 1 98.06 120 VAL A CA 1
ATOM 924 C C . VAL A 1 120 ? 0.6 45.406 5.531 1 98.06 120 VAL A C 1
ATOM 926 O O . VAL A 1 120 ? 1.146 45.594 4.438 1 98.06 120 VAL A O 1
ATOM 929 N N . ALA A 1 121 ? -0.061 46.344 6.207 1 98.19 121 ALA A N 1
ATOM 930 C CA . ALA A 1 121 ? -0.029 47.719 5.766 1 98.19 121 ALA A CA 1
ATOM 931 C C . ALA A 1 121 ? 1.041 48.531 6.512 1 98.19 121 ALA A C 1
ATOM 933 O O . ALA A 1 121 ? 1.426 49.625 6.086 1 98.19 121 ALA A O 1
ATOM 934 N N . TYR A 1 122 ? 1.519 47.938 7.594 1 97.88 122 TYR A N 1
ATOM 935 C CA . TYR A 1 122 ? 2.582 48.531 8.398 1 97.88 122 TYR A CA 1
ATOM 936 C C . TYR A 1 122 ? 3.381 47.438 9.125 1 97.88 122 TYR A C 1
ATOM 938 O O . TYR A 1 122 ? 2.809 46.5 9.648 1 97.88 122 TYR A O 1
ATOM 946 N N . ASN A 1 123 ? 4.664 47.562 9.102 1 95.88 123 ASN A N 1
ATOM 947 C CA . ASN A 1 123 ? 5.582 46.781 9.922 1 95.88 123 ASN A CA 1
ATOM 948 C C . ASN A 1 123 ? 6.699 47.656 10.492 1 95.88 123 ASN A C 1
ATOM 950 O O . ASN A 1 123 ? 7.422 48.312 9.742 1 95.88 123 ASN A O 1
ATOM 954 N N . SER A 1 124 ? 6.832 47.656 11.695 1 94.31 124 SER A N 1
ATOM 955 C CA . SER A 1 124 ? 7.691 48.594 12.406 1 94.31 124 SER A CA 1
ATOM 956 C C . SER A 1 124 ? 9.164 48.312 12.148 1 94.31 124 SER A C 1
ATOM 958 O O . SER A 1 124 ? 10.016 49.188 12.281 1 94.31 124 SER A O 1
ATOM 960 N N . CYS A 1 125 ? 9.445 47 11.844 1 87.88 125 CYS A N 1
ATOM 961 C CA . CYS A 1 125 ? 10.852 46.625 11.719 1 87.88 125 CYS A CA 1
ATOM 962 C C . CYS A 1 125 ? 11.047 45.531 10.672 1 87.88 125 CYS A C 1
ATOM 964 O O . CYS A 1 125 ? 10.117 45.219 9.93 1 87.88 125 CYS A O 1
ATOM 966 N N . CYS A 1 126 ? 12.32 45.219 10.383 1 78.5 126 CYS A N 1
ATOM 967 C CA . CYS A 1 126 ? 13.086 44.031 10.117 1 78.5 126 CYS A CA 1
ATOM 968 C C . CYS A 1 126 ? 13.43 43.906 8.633 1 78.5 126 CYS A C 1
ATOM 970 O O . CYS A 1 126 ? 13.766 42.812 8.148 1 78.5 126 CYS A O 1
ATOM 972 N N . ASP A 1 127 ? 13.094 45.094 8.031 1 82.81 127 ASP A N 1
ATOM 973 C CA . ASP A 1 127 ? 13.633 45.094 6.672 1 82.81 127 ASP A CA 1
ATOM 974 C C . ASP A 1 127 ? 15.141 45.312 6.684 1 82.81 127 ASP A C 1
ATOM 976 O O . ASP A 1 127 ? 15.68 45.969 7.578 1 82.81 127 ASP A O 1
ATOM 980 N N . THR A 1 128 ? 15.773 44.844 5.68 1 83.19 128 THR A N 1
ATOM 981 C CA . THR A 1 128 ? 17.234 44.969 5.598 1 83.19 128 THR A CA 1
ATOM 982 C C . THR A 1 128 ? 17.625 46.375 5.172 1 83.19 128 THR A C 1
ATOM 984 O O . THR A 1 128 ? 18.688 46.875 5.559 1 83.19 128 THR A O 1
ATOM 987 N N . VAL A 1 129 ? 16.781 46.875 4.355 1 86.12 129 VAL A N 1
ATOM 988 C CA . VAL A 1 129 ? 17.078 48.219 3.814 1 86.12 129 VAL A CA 1
ATOM 989 C C . VAL A 1 129 ? 15.812 49.094 3.867 1 86.12 129 VAL A C 1
ATOM 991 O O . VAL A 1 129 ? 14.703 48.594 3.676 1 86.12 129 VAL A O 1
ATOM 994 N N . TYR A 1 130 ? 16.047 50.344 4.203 1 91.38 130 TYR A N 1
ATOM 995 C CA . TYR A 1 130 ? 14.992 51.344 4.184 1 91.38 130 TYR A CA 1
ATOM 996 C C . TYR A 1 130 ? 15.344 52.469 3.211 1 91.38 130 TYR A C 1
ATOM 998 O O . TYR A 1 130 ? 15.984 53.438 3.588 1 91.38 130 TYR A O 1
ATOM 1006 N N . PRO A 1 131 ? 14.82 52.281 2.025 1 90.81 131 PRO A N 1
ATOM 1007 C CA . PRO A 1 131 ? 15.133 53.344 1.043 1 90.81 131 PRO A CA 1
ATOM 1008 C C . PRO A 1 131 ? 14.742 54.719 1.518 1 90.81 131 PRO A C 1
ATOM 1010 O O . PRO A 1 131 ? 13.648 54.906 2.061 1 90.81 131 PRO A O 1
ATOM 1013 N N . ASN A 1 132 ? 15.672 55.75 1.318 1 91.31 132 ASN A N 1
ATOM 1014 C CA . ASN A 1 132 ? 15.469 57.156 1.719 1 91.31 132 ASN A CA 1
ATOM 1015 C C . ASN A 1 132 ? 15.18 57.25 3.213 1 91.31 132 ASN A C 1
ATOM 1017 O O . ASN A 1 132 ? 14.398 58.125 3.633 1 91.31 132 ASN A O 1
ATOM 1021 N N . ASN A 1 133 ? 15.664 56.25 4 1 92.62 133 ASN A N 1
ATOM 1022 C CA . ASN A 1 133 ? 15.492 56.188 5.449 1 92.62 133 ASN A CA 1
ATOM 1023 C C . ASN A 1 133 ? 14.023 56.25 5.844 1 92.62 133 ASN A C 1
ATOM 1025 O O . ASN A 1 133 ? 13.641 56.938 6.773 1 92.62 133 ASN A O 1
ATOM 1029 N N . THR A 1 134 ? 13.195 55.562 5.059 1 94.62 134 THR A N 1
ATOM 1030 C CA . THR A 1 134 ? 11.75 55.562 5.262 1 94.62 134 THR A CA 1
ATOM 1031 C C . THR A 1 134 ? 11.219 54.125 5.281 1 94.62 134 THR A C 1
ATOM 1033 O O . THR A 1 134 ? 11.531 53.344 4.387 1 94.62 134 THR A O 1
ATOM 1036 N N . ASN A 1 135 ? 10.602 53.812 6.359 1 95.88 135 ASN A N 1
ATOM 1037 C CA . ASN A 1 135 ? 9.883 52.562 6.465 1 95.88 135 ASN A CA 1
ATOM 1038 C C . ASN A 1 135 ? 8.422 52.688 6.047 1 95.88 135 ASN A C 1
ATOM 1040 O O . ASN A 1 135 ? 7.652 53.406 6.707 1 95.88 135 ASN A O 1
ATOM 1044 N N . ILE A 1 136 ? 8.023 52.094 4.914 1 96.38 136 ILE A N 1
ATOM 1045 C CA . ILE A 1 136 ? 6.668 52.188 4.383 1 96.38 136 ILE A CA 1
ATOM 1046 C C . ILE A 1 136 ? 6.238 50.812 3.824 1 96.38 136 ILE A C 1
ATOM 1048 O O . ILE A 1 136 ? 6.957 50.219 3.023 1 96.38 136 ILE A O 1
ATOM 1052 N N . ALA A 1 137 ? 5.074 50.375 4.309 1 97.5 137 ALA A N 1
ATOM 1053 C CA . ALA A 1 137 ? 4.574 49.062 3.861 1 97.5 137 ALA A CA 1
ATOM 1054 C C . ALA A 1 137 ? 3.264 49.219 3.096 1 97.5 137 ALA A C 1
ATOM 1056 O O . ALA A 1 137 ? 2.779 48.25 2.482 1 97.5 137 ALA A O 1
ATOM 1057 N N . MET A 1 138 ? 2.574 50.344 3.066 1 97.88 138 MET A N 1
ATOM 1058 C CA . MET A 1 138 ? 1.409 50.656 2.24 1 97.88 138 MET A CA 1
ATOM 1059 C C . MET A 1 138 ? 1.831 51.281 0.918 1 97.88 138 MET A C 1
ATOM 1061 O O . MET A 1 138 ? 2.963 51.75 0.782 1 97.88 138 MET A O 1
ATOM 1065 N N . PRO A 1 139 ? 0.97 51.281 -0.076 1 98.19 139 PRO A N 1
ATOM 1066 C CA . PRO A 1 139 ? 1.343 51.875 -1.357 1 98.19 139 PRO A CA 1
ATOM 1067 C C . PRO A 1 139 ? 1.71 53.344 -1.229 1 98.19 139 PRO A C 1
ATOM 1069 O O . PRO A 1 139 ? 1.084 54.094 -0.456 1 98.19 139 PRO A O 1
ATOM 1072 N N . ASP A 1 140 ? 2.639 53.781 -2.115 1 96.62 140 ASP A N 1
ATOM 1073 C CA . ASP A 1 140 ? 3.111 55.156 -2.072 1 96.62 140 ASP A CA 1
ATOM 1074 C C . ASP A 1 140 ? 1.964 56.156 -2.299 1 96.62 140 ASP A C 1
ATOM 1076 O O . ASP A 1 140 ? 1.923 57.219 -1.685 1 96.62 140 ASP A O 1
ATOM 1080 N N . TRP A 1 141 ? 1.062 55.781 -3.127 1 97.62 141 TRP A N 1
ATOM 1081 C CA . TRP A 1 141 ? -0.04 56.656 -3.482 1 97.62 141 TRP A CA 1
ATOM 1082 C C . TRP A 1 141 ? -1.015 56.812 -2.318 1 97.62 141 TRP A C 1
ATOM 1084 O O . TRP A 1 141 ? -1.872 57.719 -2.328 1 97.62 141 TRP A O 1
ATOM 1094 N N . MET A 1 142 ? -0.899 56.031 -1.249 1 97.31 142 MET A N 1
ATOM 1095 C CA . MET A 1 142 ? -1.768 56.094 -0.076 1 97.31 142 MET A CA 1
ATOM 1096 C C . MET A 1 142 ? -1.154 56.938 1.021 1 97.31 142 MET A C 1
ATOM 1098 O O . MET A 1 142 ? -1.766 57.156 2.072 1 97.31 142 MET A O 1
ATOM 1102 N N . ARG A 1 143 ? -0.019 57.562 0.879 1 96.38 143 ARG A N 1
ATOM 1103 C CA . ARG A 1 143 ? 0.732 58.312 1.869 1 96.38 143 ARG A CA 1
ATOM 1104 C C . ARG A 1 143 ? -0.127 59.438 2.473 1 96.38 143 ARG A C 1
ATOM 1106 O O . ARG A 1 143 ? 0.014 59.75 3.654 1 96.38 143 ARG A O 1
ATOM 1113 N N . PRO A 1 144 ? -1.036 60.031 1.689 1 96.56 144 PRO A N 1
ATOM 1114 C CA . PRO A 1 144 ? -1.873 61.062 2.287 1 96.56 144 PRO A CA 1
ATOM 1115 C C . PRO A 1 144 ? -2.738 60.562 3.432 1 96.56 144 PRO A C 1
ATOM 1117 O O . PRO A 1 144 ? -3.201 61.344 4.27 1 96.56 144 PRO A O 1
ATOM 1120 N N . ALA A 1 145 ? -2.969 59.312 3.502 1 97.62 145 ALA A N 1
ATOM 1121 C CA . ALA A 1 145 ? -3.762 58.688 4.562 1 97.62 145 ALA A CA 1
ATOM 1122 C C . ALA A 1 145 ? -2.863 58.094 5.648 1 97.62 145 ALA A C 1
ATOM 1124 O O . ALA A 1 145 ? -3.209 57.094 6.273 1 97.62 145 ALA A O 1
ATOM 1125 N N . ALA A 1 146 ? -1.665 58.688 5.82 1 98.25 146 ALA A N 1
ATOM 1126 C CA . ALA A 1 146 ? -0.708 58.219 6.812 1 98.25 146 ALA A CA 1
ATOM 1127 C C . ALA A 1 146 ? -0.101 59.375 7.602 1 98.25 146 ALA A C 1
ATOM 1129 O O . ALA A 1 146 ? -0.235 60.531 7.215 1 98.25 146 ALA A O 1
ATOM 1130 N N . THR A 1 147 ? 0.413 59.062 8.711 1 98 147 THR A N 1
ATOM 1131 C CA . THR A 1 147 ? 1.196 60 9.516 1 98 147 THR A CA 1
ATOM 1132 C C . THR A 1 147 ? 2.645 59.531 9.625 1 98 147 THR A C 1
ATOM 1134 O O . THR A 1 147 ? 2.904 58.344 9.875 1 98 147 THR A O 1
ATOM 1137 N N . ASN A 1 148 ? 3.549 60.438 9.391 1 96.38 148 ASN A N 1
ATOM 1138 C CA . ASN A 1 148 ? 4.969 60.125 9.539 1 96.38 148 ASN A CA 1
ATOM 1139 C C . ASN A 1 148 ? 5.438 60.375 10.977 1 96.38 148 ASN A C 1
ATOM 1141 O O . ASN A 1 148 ? 5.117 61.375 11.578 1 96.38 148 ASN A O 1
ATOM 1145 N N . TYR A 1 149 ? 6.07 59.375 11.5 1 95.94 149 TYR A N 1
ATOM 1146 C CA . TYR A 1 149 ? 6.734 59.469 12.797 1 95.94 149 TYR A CA 1
ATOM 1147 C C . TYR A 1 149 ? 8.227 59.219 12.664 1 95.94 149 TYR A C 1
ATOM 1149 O O . TYR A 1 149 ? 8.664 58.469 11.789 1 95.94 149 TYR A O 1
ATOM 1157 N N . THR A 1 150 ? 9.008 59.875 13.484 1 92.31 150 THR A N 1
ATOM 1158 C CA . THR A 1 150 ? 10.438 59.594 13.516 1 92.31 150 THR A CA 1
ATOM 1159 C C . THR A 1 150 ? 10.742 58.438 14.445 1 92.31 150 THR A C 1
ATOM 1161 O O . THR A 1 150 ? 10.438 58.469 15.641 1 92.31 150 THR A O 1
ATOM 1164 N N . GLY A 1 151 ? 11.336 57.438 13.891 1 90.69 151 GLY A N 1
ATOM 1165 C CA . GLY A 1 151 ? 11.711 56.25 14.68 1 90.69 151 GLY A CA 1
ATOM 1166 C C . GLY A 1 151 ? 12.93 56.5 15.547 1 90.69 151 GLY A C 1
ATOM 1167 O O . GLY A 1 151 ? 13.555 57.562 15.469 1 90.69 151 GLY A O 1
ATOM 1168 N N . PRO A 1 152 ? 13.148 55.594 16.406 1 86.12 152 PRO A N 1
ATOM 1169 C CA . PRO A 1 152 ? 14.336 55.719 17.25 1 86.12 152 PRO A CA 1
ATOM 1170 C C . PRO A 1 152 ? 15.633 55.75 16.453 1 86.12 152 PRO A C 1
ATOM 1172 O O . PRO A 1 152 ? 15.703 55.156 15.367 1 86.12 152 PRO A O 1
ATOM 1175 N N . GLN A 1 153 ? 16.594 56.438 16.938 1 77.06 153 GLN A N 1
ATOM 1176 C CA . GLN A 1 153 ? 17.891 56.531 16.281 1 77.06 153 GLN A CA 1
ATOM 1177 C C . GLN A 1 153 ? 18.703 55.25 16.469 1 77.06 153 GLN A C 1
ATOM 1179 O O . GLN A 1 153 ? 18.719 54.656 17.562 1 77.06 153 GLN A O 1
ATOM 1184 N N . ARG A 1 154 ? 19.188 54.625 15.32 1 70.75 154 ARG A N 1
ATOM 1185 C CA . ARG A 1 154 ? 20.094 53.5 15.438 1 70.75 154 ARG A CA 1
ATOM 1186 C C . ARG A 1 154 ? 21.469 53.938 15.945 1 70.75 154 ARG A C 1
ATOM 1188 O O . ARG A 1 154 ? 22.078 53.25 16.766 1 70.75 154 ARG A O 1
ATOM 1195 N N . TYR A 1 155 ? 21.828 55 15.352 1 68.44 155 TYR A N 1
ATOM 1196 C CA . TYR A 1 155 ? 23.062 55.625 15.781 1 68.44 155 TYR A CA 1
ATOM 1197 C C . TYR A 1 155 ? 22.828 57.125 16.078 1 68.44 155 TYR A C 1
ATOM 1199 O O . TYR A 1 155 ? 21.938 57.75 15.5 1 68.44 155 TYR A O 1
ATOM 1207 N N . TRP A 1 156 ? 23.656 57.594 17 1 70.62 156 TRP A N 1
ATOM 1208 C CA . TRP A 1 156 ? 23.484 58.969 17.453 1 70.62 156 TRP A CA 1
ATOM 1209 C C . TRP A 1 156 ? 23.625 59.938 16.297 1 70.62 156 TRP A C 1
ATOM 1211 O O . TRP A 1 156 ? 23.109 61.062 16.359 1 70.62 156 TRP A O 1
ATOM 1221 N N . TRP A 1 157 ? 24.266 59.531 15.273 1 73.88 157 TRP A N 1
ATOM 1222 C CA . TRP A 1 157 ? 24.547 60.469 14.18 1 73.88 157 TRP A CA 1
ATOM 1223 C C . TRP A 1 157 ? 23.609 60.188 13 1 73.88 157 TRP A C 1
ATOM 1225 O O . TRP A 1 157 ? 23.766 60.812 11.938 1 73.88 157 TRP A O 1
ATOM 1235 N N . SER A 1 158 ? 22.797 59.312 13.062 1 72.94 158 SER A N 1
ATOM 1236 C CA . SER A 1 158 ? 21.844 59.031 11.984 1 72.94 158 SER A CA 1
ATOM 1237 C C . SER A 1 158 ? 20.406 59.25 12.453 1 72.94 158 SER A C 1
ATOM 1239 O O . SER A 1 158 ? 20.062 58.875 13.586 1 72.94 158 SER A O 1
ATOM 1241 N N . PRO A 1 159 ? 19.719 60 11.648 1 81.44 159 PRO A N 1
ATOM 1242 C CA . PRO A 1 159 ? 18.328 60.156 12.047 1 81.44 159 PRO A CA 1
ATOM 1243 C C . PRO A 1 159 ? 17.562 58.844 12.094 1 81.44 159 PRO A C 1
ATOM 1245 O O . PRO A 1 159 ? 17.984 57.875 11.453 1 81.44 159 PRO A O 1
ATOM 1248 N N . GLY A 1 160 ? 16.688 58.812 13.031 1 88.19 160 GLY A N 1
ATOM 1249 C CA . GLY A 1 160 ? 15.828 57.625 13.062 1 88.19 160 GLY A CA 1
ATOM 1250 C C . GLY A 1 160 ? 15.062 57.438 11.766 1 88.19 160 GLY A C 1
ATOM 1251 O O . GLY A 1 160 ? 14.836 58.375 11.016 1 88.19 160 GLY A O 1
ATOM 1252 N N . VAL A 1 161 ? 14.781 56.25 11.453 1 92.44 161 VAL A N 1
ATOM 1253 C CA . VAL A 1 161 ? 14.023 55.875 10.258 1 92.44 161 VAL A CA 1
ATOM 1254 C C . VAL A 1 161 ? 12.625 56.5 10.336 1 92.44 161 VAL A C 1
ATOM 1256 O O . VAL A 1 161 ? 11.961 56.406 11.375 1 92.44 161 VAL A O 1
ATOM 1259 N N . THR A 1 162 ? 12.18 57.188 9.305 1 94.94 162 THR A N 1
ATOM 1260 C CA . THR A 1 162 ? 10.812 57.656 9.234 1 94.94 162 THR A CA 1
ATOM 1261 C C . THR A 1 162 ? 9.828 56.5 9.102 1 94.94 162 THR A C 1
ATOM 1263 O O . THR A 1 162 ? 9.953 55.688 8.203 1 94.94 162 THR A O 1
ATOM 1266 N N . GLN A 1 163 ? 8.922 56.438 10.07 1 96.69 163 GLN A N 1
ATOM 1267 C CA . GLN A 1 163 ? 7.867 55.438 10.055 1 96.69 163 GLN A CA 1
ATOM 1268 C C . GLN A 1 163 ? 6.594 56 9.414 1 96.69 163 GLN A C 1
ATOM 1270 O O . GLN A 1 163 ? 5.992 56.938 9.93 1 96.69 163 GLN A O 1
ATOM 1275 N N . VAL A 1 164 ? 6.203 55.438 8.273 1 97.75 164 VAL A N 1
ATOM 1276 C CA . VAL A 1 164 ? 4.945 55.844 7.637 1 97.75 164 VAL A CA 1
ATOM 1277 C C . VAL A 1 164 ? 3.811 54.969 8.164 1 97.75 164 VAL A C 1
ATOM 1279 O O . VAL A 1 164 ? 3.652 53.812 7.746 1 97.75 164 VAL A O 1
ATOM 1282 N N . VAL A 1 165 ? 2.99 55.562 9.086 1 98.38 165 VAL A N 1
ATOM 1283 C CA . VAL A 1 165 ? 1.967 54.781 9.789 1 98.38 165 VAL A CA 1
ATOM 1284 C C . VAL A 1 165 ? 0.59 55.125 9.219 1 98.38 165 VAL A C 1
ATOM 1286 O O . VAL A 1 165 ? 0.184 56.281 9.188 1 98.38 165 VAL A O 1
ATOM 1289 N N . PRO A 1 166 ? -0.14 54.125 8.773 1 98.5 166 PRO A N 1
ATOM 1290 C CA . PRO A 1 166 ? -1.487 54.375 8.266 1 98.5 166 PRO A CA 1
ATOM 1291 C C . PRO A 1 166 ? -2.393 55.031 9.305 1 98.5 166 PRO A C 1
ATOM 1293 O O . PRO A 1 166 ? -2.314 54.719 10.492 1 98.5 166 PRO A O 1
ATOM 1296 N N . ASN A 1 167 ? -3.207 55.969 8.867 1 98.44 167 ASN A N 1
ATOM 1297 C CA . ASN A 1 167 ? -4.379 56.375 9.641 1 98.44 167 ASN A CA 1
ATOM 1298 C C . ASN A 1 167 ? -5.535 55.375 9.453 1 98.44 167 ASN A C 1
ATOM 1300 O O . ASN A 1 167 ? -6.344 55.531 8.539 1 98.44 167 ASN A O 1
ATOM 1304 N N . TRP A 1 168 ? -5.688 54.5 10.367 1 98.56 168 TRP A N 1
ATOM 1305 C CA . TRP A 1 168 ? -6.52 53.312 10.164 1 98.56 168 TRP A CA 1
ATOM 1306 C C . TRP A 1 168 ? -8 53.688 10.211 1 98.56 168 TRP A C 1
ATOM 1308 O O . TRP A 1 168 ? -8.859 52.875 9.867 1 98.56 168 TRP A O 1
ATOM 1318 N N . ASN A 1 169 ? -8.305 54.906 10.617 1 98.62 169 ASN A N 1
ATOM 1319 C CA . ASN A 1 169 ? -9.688 55.344 10.641 1 98.62 169 ASN A CA 1
ATOM 1320 C C . ASN A 1 169 ? -10.016 56.219 9.422 1 98.62 169 ASN A C 1
ATOM 1322 O O . ASN A 1 169 ? -11.148 56.688 9.273 1 98.62 169 ASN A O 1
ATOM 1326 N N . ASP A 1 170 ? -9.008 56.438 8.578 1 98.56 170 ASP A N 1
ATOM 1327 C CA . ASP A 1 170 ? -9.211 57.219 7.355 1 98.56 170 ASP A CA 1
ATOM 1328 C C . ASP A 1 170 ? -10.07 56.438 6.352 1 98.56 170 ASP A C 1
ATOM 1330 O O . ASP A 1 170 ? -9.781 55.281 6.047 1 98.56 170 ASP A O 1
ATOM 1334 N N . GLN A 1 171 ? -11.07 57.125 5.816 1 98.38 171 GLN A N 1
ATOM 1335 C CA . GLN A 1 171 ? -12.016 56.438 4.93 1 98.38 171 GLN A CA 1
ATOM 1336 C C . GLN A 1 171 ? -11.336 56.031 3.621 1 98.38 171 GLN A C 1
ATOM 1338 O O . GLN A 1 171 ? -11.68 55 3.037 1 98.38 171 GLN A O 1
ATOM 1343 N N . ASN A 1 172 ? -10.398 56.812 3.162 1 97.62 172 ASN A N 1
ATOM 1344 C CA . ASN A 1 172 ? -9.672 56.406 1.958 1 97.62 172 ASN A CA 1
ATOM 1345 C C . ASN A 1 172 ? -8.844 55.156 2.184 1 97.62 172 ASN A C 1
ATOM 1347 O O . ASN A 1 172 ? -8.758 54.312 1.303 1 97.62 172 ASN A O 1
ATOM 1351 N N . TYR A 1 173 ? -8.18 55.094 3.355 1 98.19 173 TYR A N 1
ATOM 1352 C CA . TYR A 1 173 ? -7.43 53.875 3.713 1 98.19 173 TYR A CA 1
ATOM 1353 C C . TYR A 1 173 ? -8.344 52.656 3.742 1 98.19 173 TYR A C 1
ATOM 1355 O O . TYR A 1 173 ? -8.047 51.625 3.111 1 98.19 173 TYR A O 1
ATOM 1363 N N . LEU A 1 174 ? -9.492 52.812 4.453 1 98.81 174 LEU A N 1
ATOM 1364 C CA . LEU A 1 174 ? -10.414 51.688 4.645 1 98.81 174 LEU A CA 1
ATOM 1365 C C . LEU A 1 174 ? -10.992 51.219 3.312 1 98.81 174 LEU A C 1
ATOM 1367 O O . LEU A 1 174 ? -11.102 50.031 3.062 1 98.81 174 LEU A O 1
ATOM 1371 N N . ASN A 1 175 ? -11.32 52.188 2.463 1 98.06 175 ASN A N 1
ATOM 1372 C CA . ASN A 1 175 ? -11.867 51.844 1.151 1 98.06 175 ASN A CA 1
ATOM 1373 C C . ASN A 1 175 ? -10.828 51.156 0.279 1 98.06 175 ASN A C 1
ATOM 1375 O O . ASN A 1 175 ? -11.133 50.125 -0.356 1 98.06 175 ASN A O 1
ATOM 1379 N N . ALA A 1 176 ? -9.656 51.688 0.241 1 98.12 176 ALA A N 1
ATOM 1380 C CA . ALA A 1 176 ? -8.602 51.125 -0.6 1 98.12 176 ALA A CA 1
ATOM 1381 C C . ALA A 1 176 ? -8.203 49.75 -0.124 1 98.12 176 ALA A C 1
ATOM 1383 O O . ALA A 1 176 ? -8.047 48.812 -0.933 1 98.12 176 ALA A O 1
ATOM 1384 N N . PHE A 1 177 ? -8.062 49.562 1.171 1 98.56 177 PHE A N 1
ATOM 1385 C CA . PHE A 1 177 ? -7.703 48.25 1.704 1 98.56 177 PHE A CA 1
ATOM 1386 C C . PHE A 1 177 ? -8.836 47.25 1.499 1 98.56 177 PHE A C 1
ATOM 1388 O O . PHE A 1 177 ? -8.594 46.094 1.221 1 98.56 177 PHE A O 1
ATOM 1395 N N . GLY A 1 178 ? -10.078 47.719 1.662 1 98.69 178 GLY A N 1
ATOM 1396 C CA . GLY A 1 178 ? -11.219 46.875 1.361 1 98.69 178 GLY A CA 1
ATOM 1397 C C . GLY A 1 178 ? -11.227 46.375 -0.068 1 98.69 178 GLY A C 1
ATOM 1398 O O . GLY A 1 178 ? -11.586 45.219 -0.32 1 98.69 178 GLY A O 1
ATOM 1399 N N . GLN A 1 179 ? -10.828 47.25 -1.018 1 97.88 179 GLN A N 1
ATOM 1400 C CA . GLN A 1 179 ? -10.75 46.844 -2.418 1 97.88 179 GLN A CA 1
ATOM 1401 C C . GLN A 1 179 ? -9.656 45.812 -2.631 1 97.88 179 GLN A C 1
ATOM 1403 O O . GLN A 1 179 ? -9.805 44.906 -3.451 1 97.88 179 GLN A O 1
ATOM 1408 N N . LEU A 1 180 ? -8.586 45.969 -1.948 1 98.69 180 LEU A N 1
ATOM 1409 C CA . LEU A 1 180 ? -7.535 44.969 -1.987 1 98.69 180 LEU A CA 1
ATOM 1410 C C . LEU A 1 180 ? -8.062 43.625 -1.497 1 98.69 180 LEU A C 1
ATOM 1412 O O . LEU A 1 180 ? -7.852 42.594 -2.148 1 98.69 180 LEU A O 1
ATOM 1416 N N . LEU A 1 181 ? -8.758 43.625 -0.346 1 98.88 181 LEU A N 1
ATOM 1417 C CA . LEU A 1 181 ? -9.305 42.375 0.206 1 98.88 181 LEU A CA 1
ATOM 1418 C C . LEU A 1 181 ? -10.273 41.719 -0.778 1 98.88 181 LEU A C 1
ATOM 1420 O O . LEU A 1 181 ? -10.242 40.531 -0.973 1 98.88 181 LEU A O 1
ATOM 1424 N N . ALA A 1 182 ? -11.109 42.562 -1.371 1 98.75 182 ALA A N 1
ATOM 1425 C CA . ALA A 1 182 ? -12.055 42.031 -2.354 1 98.75 182 ALA A CA 1
ATOM 1426 C C . ALA A 1 182 ? -11.328 41.375 -3.516 1 98.75 182 ALA A C 1
ATOM 1428 O O . ALA A 1 182 ? -11.742 40.312 -3.982 1 98.75 182 ALA A O 1
ATOM 1429 N N . ALA A 1 183 ? -10.297 42 -4.012 1 98.62 183 ALA A N 1
ATOM 1430 C CA . ALA A 1 183 ? -9.523 41.469 -5.117 1 98.62 183 ALA A CA 1
ATOM 1431 C C . ALA A 1 183 ? -8.852 40.156 -4.715 1 98.62 183 ALA A C 1
ATOM 1433 O O . ALA A 1 183 ? -8.82 39.188 -5.492 1 98.62 183 ALA A O 1
ATOM 1434 N N . LEU A 1 184 ? -8.266 40.094 -3.533 1 98.88 184 LEU A N 1
ATOM 1435 C CA . LEU A 1 184 ? -7.676 38.875 -3.014 1 98.88 184 LEU A CA 1
ATOM 1436 C C . LEU A 1 184 ? -8.719 37.75 -2.924 1 98.88 184 LEU A C 1
ATOM 1438 O O . LEU A 1 184 ? -8.445 36.594 -3.289 1 98.88 184 LEU A O 1
ATOM 1442 N N . GLY A 1 185 ? -9.883 38.094 -2.422 1 98.62 185 GLY A N 1
ATOM 1443 C CA . GLY A 1 185 ? -10.961 37.125 -2.328 1 98.62 185 GLY A CA 1
ATOM 1444 C C . GLY A 1 185 ? -11.367 36.531 -3.672 1 98.62 185 GLY A C 1
ATOM 1445 O O . GLY A 1 185 ? -11.523 35.312 -3.809 1 98.62 185 GLY A O 1
ATOM 1446 N N . ARG A 1 186 ? -11.523 37.438 -4.672 1 97.94 186 ARG A N 1
ATOM 1447 C CA . ARG A 1 186 ? -11.898 36.969 -6.012 1 97.94 186 ARG A CA 1
ATOM 1448 C C . ARG A 1 186 ? -10.883 36 -6.562 1 97.94 186 ARG A C 1
ATOM 1450 O O . ARG A 1 186 ? -11.242 35.031 -7.246 1 97.94 186 ARG A O 1
ATOM 1457 N N . ARG A 1 187 ? -9.703 36.219 -6.172 1 97.94 187 ARG A N 1
ATOM 1458 C CA . ARG A 1 187 ? -8.656 35.406 -6.785 1 97.94 187 ARG A CA 1
ATOM 1459 C C . ARG A 1 187 ? -8.406 34.156 -5.98 1 97.94 187 ARG A C 1
ATOM 1461 O O . ARG A 1 187 ? -8.164 33.094 -6.551 1 97.94 187 ARG A O 1
ATOM 1468 N N . TYR A 1 188 ? -8.469 34.25 -4.633 1 98.5 188 TYR A N 1
ATOM 1469 C CA . TYR A 1 188 ? -7.852 33.156 -3.861 1 98.5 188 TYR A CA 1
ATOM 1470 C C . TYR A 1 188 ? -8.883 32.469 -2.984 1 98.5 188 TYR A C 1
ATOM 1472 O O . TYR A 1 188 ? -8.602 31.422 -2.406 1 98.5 188 TYR A O 1
ATOM 1480 N N . ASP A 1 189 ? -10.086 32.969 -2.775 1 98.44 189 ASP A N 1
ATOM 1481 C CA . ASP A 1 189 ? -11.062 32.344 -1.907 1 98.44 189 ASP A CA 1
ATOM 1482 C C . ASP A 1 189 ? -11.445 30.953 -2.438 1 98.44 189 ASP A C 1
ATOM 1484 O O . ASP A 1 189 ? -11.805 30.062 -1.664 1 98.44 189 ASP A O 1
ATOM 1488 N N . GLY A 1 190 ? -11.367 30.781 -3.723 1 97.81 190 GLY A N 1
ATOM 1489 C CA . GLY A 1 190 ? -11.664 29.5 -4.34 1 97.81 190 GLY A CA 1
ATOM 1490 C C . GLY A 1 190 ? -10.422 28.672 -4.637 1 97.81 190 GLY A C 1
ATOM 1491 O O . GLY A 1 190 ? -10.477 27.703 -5.391 1 97.81 190 GLY A O 1
ATOM 1492 N N . ASP A 1 191 ? -9.281 29.078 -4.219 1 98.5 191 ASP A N 1
ATOM 1493 C CA . ASP A 1 191 ? -8.016 28.375 -4.395 1 98.5 191 ASP A CA 1
ATOM 1494 C C . ASP A 1 191 ? -7.688 27.516 -3.178 1 98.5 191 ASP A C 1
ATOM 1496 O O . ASP A 1 191 ? -7.344 28.031 -2.117 1 98.5 191 ASP A O 1
ATOM 1500 N N . GLU A 1 192 ? -7.766 26.188 -3.33 1 98.38 192 GLU A N 1
ATOM 1501 C CA . GLU A 1 192 ? -7.594 25.297 -2.188 1 98.38 192 GLU A CA 1
ATOM 1502 C C . GLU A 1 192 ? -6.141 25.266 -1.731 1 98.38 192 GLU A C 1
ATOM 1504 O O . GLU A 1 192 ? -5.84 24.766 -0.644 1 98.38 192 GLU A O 1
ATOM 1509 N N . ARG A 1 193 ? -5.188 25.781 -2.566 1 98.44 193 ARG A N 1
ATOM 1510 C CA . ARG A 1 193 ? -3.793 25.906 -2.152 1 98.44 193 ARG A CA 1
ATOM 1511 C C . ARG A 1 193 ? -3.637 26.938 -1.041 1 98.44 193 ARG A C 1
ATOM 1513 O O . ARG A 1 193 ? -2.631 26.953 -0.33 1 98.44 193 ARG A O 1
ATOM 1520 N N . LEU A 1 194 ? -4.578 27.828 -0.822 1 98.81 194 LEU A N 1
ATOM 1521 C CA . LEU A 1 194 ? -4.656 28.75 0.309 1 98.81 194 LEU A CA 1
ATOM 1522 C C . LEU A 1 194 ? -5.523 28.172 1.42 1 98.81 194 LEU A C 1
ATOM 1524 O O . LEU A 1 194 ? -6.75 28.125 1.301 1 98.81 194 LEU A O 1
ATOM 1528 N N . SER A 1 195 ? -4.859 27.844 2.488 1 98.25 195 SER A N 1
ATOM 1529 C CA . SER A 1 195 ? -5.594 27.141 3.543 1 98.25 195 SER A CA 1
ATOM 1530 C C . SER A 1 195 ? -6.156 28.125 4.562 1 98.25 195 SER A C 1
ATOM 1532 O O . SER A 1 195 ? -7.215 27.891 5.145 1 98.25 195 SER A O 1
ATOM 1534 N N . VAL A 1 196 ? -5.402 29.266 4.812 1 98.81 196 VAL A N 1
ATOM 1535 C CA . VAL A 1 196 ? -5.781 30.219 5.848 1 98.81 196 VAL A CA 1
ATOM 1536 C C . VAL A 1 196 ? -5.512 31.641 5.363 1 98.81 196 VAL A C 1
ATOM 1538 O O . VAL A 1 196 ? -4.48 31.906 4.746 1 98.81 196 VAL A O 1
ATOM 1541 N N . PHE A 1 197 ? -6.449 32.469 5.531 1 98.88 197 PHE A N 1
ATOM 1542 C CA . PHE A 1 197 ? -6.211 33.906 5.418 1 98.88 197 PHE A CA 1
ATOM 1543 C C . PHE A 1 197 ? -6.289 34.594 6.781 1 98.88 197 PHE A C 1
ATOM 1545 O O . PHE A 1 197 ? -7.277 34.438 7.504 1 98.88 197 PHE A O 1
ATOM 1552 N N . GLU A 1 198 ? -5.297 35.281 7.172 1 98.75 198 GLU A N 1
ATOM 1553 C CA . GLU A 1 198 ? -5.254 35.969 8.453 1 98.75 198 GLU A CA 1
ATOM 1554 C C . GLU A 1 198 ? -5.82 37.375 8.344 1 98.75 198 GLU A C 1
ATOM 1556 O O . GLU A 1 198 ? -5.434 38.125 7.453 1 98.75 198 GLU A O 1
ATOM 1561 N N . PHE A 1 199 ? -6.707 37.688 9.219 1 98.88 199 PHE A N 1
ATOM 1562 C CA . PHE A 1 199 ? -7.266 39.031 9.258 1 98.88 199 PHE A CA 1
ATOM 1563 C C . PHE A 1 199 ? -6.16 40.094 9.203 1 98.88 199 PHE A C 1
ATOM 1565 O O . PHE A 1 199 ? -5.203 40.031 9.977 1 98.88 199 PHE A O 1
ATOM 1572 N N . SER A 1 200 ? -6.336 41.062 8.297 1 98.75 200 SER A N 1
ATOM 1573 C CA . SER A 1 200 ? -5.273 42 7.961 1 98.75 200 SER A CA 1
ATOM 1574 C C . SER A 1 200 ? -5.809 43.406 7.871 1 98.75 200 SER A C 1
ATOM 1576 O O . SER A 1 200 ? -7.012 43.625 7.723 1 98.75 200 SER A O 1
ATOM 1578 N N . GLY A 1 201 ? -4.879 44.375 8.039 1 98.38 201 GLY A N 1
ATOM 1579 C CA . GLY A 1 201 ? -5.238 45.75 7.734 1 98.38 201 GLY A CA 1
ATOM 1580 C C . GLY A 1 201 ? -5.109 46.688 8.93 1 98.38 201 GLY A C 1
ATOM 1581 O O . GLY A 1 201 ? -5.27 47.875 8.797 1 98.38 201 GLY A O 1
ATOM 1582 N N . TYR A 1 202 ? -4.824 46.094 10.109 1 98.62 202 TYR A N 1
ATOM 1583 C CA . TYR A 1 202 ? -4.688 47 11.266 1 98.62 202 TYR A CA 1
ATOM 1584 C C . TYR A 1 202 ? -3.48 46.594 12.109 1 98.62 202 TYR A C 1
ATOM 1586 O O . TYR A 1 202 ? -3.273 45.406 12.391 1 98.62 202 TYR A O 1
ATOM 1594 N N . GLY A 1 203 ? -2.76 47.594 12.477 1 98.06 203 GLY A N 1
ATOM 1595 C CA . GLY A 1 203 ? -1.734 47.438 13.492 1 98.06 203 GLY A CA 1
ATOM 1596 C C . GLY A 1 203 ? -0.385 47.031 12.922 1 98.06 203 GLY A C 1
ATOM 1597 O O . GLY A 1 203 ? -0.226 46.938 11.703 1 98.06 203 GLY A O 1
ATOM 1598 N N . ASP A 1 204 ? 0.641 47 13.852 1 97.12 204 ASP A N 1
ATOM 1599 C CA . ASP A 1 204 ? 1.979 46.531 13.5 1 97.12 204 ASP A CA 1
ATOM 1600 C C . ASP A 1 204 ? 1.947 45.062 13.039 1 97.12 204 ASP A C 1
ATOM 1602 O O . ASP A 1 204 ? 1.453 44.188 13.758 1 97.12 204 ASP A O 1
ATOM 1606 N N . PHE A 1 205 ? 2.334 44.812 11.758 1 96.94 205 PHE A N 1
ATOM 1607 C CA . PHE A 1 205 ? 2.357 43.5 11.125 1 96.94 205 PHE A CA 1
ATOM 1608 C C . PHE A 1 205 ? 0.947 42.938 10.992 1 96.94 205 PHE A C 1
ATOM 1610 O O . PHE A 1 205 ? 0.759 41.719 10.953 1 96.94 205 PHE A O 1
ATOM 1617 N N . SER A 1 206 ? -0.085 43.812 11.039 1 97.81 206 SER A N 1
ATOM 1618 C CA . SER A 1 206 ? -1.475 43.375 11.039 1 97.81 206 SER A CA 1
ATOM 1619 C C . SER A 1 206 ? -1.768 42.469 12.219 1 97.81 206 SER A C 1
ATOM 1621 O O . SER A 1 206 ? -2.547 41.5 12.102 1 97.81 206 SER A O 1
ATOM 1623 N N . GLU A 1 207 ? -1.164 42.719 13.383 1 97.56 207 GLU A N 1
ATOM 1624 C CA . GLU A 1 207 ? -1.354 41.906 14.602 1 97.56 207 GLU A CA 1
ATOM 1625 C C . GLU A 1 207 ? -2.379 42.562 15.523 1 97.56 207 GLU A C 1
ATOM 1627 O O . GLU A 1 207 ? -2.527 42.156 16.672 1 97.56 207 GLU A O 1
ATOM 1632 N N . ASN A 1 208 ? -3 43.625 15.062 1 98.38 208 ASN A N 1
ATOM 1633 C CA . ASN A 1 208 ? -4.148 44.25 15.719 1 98.38 208 ASN A CA 1
ATOM 1634 C C . ASN A 1 208 ? -3.742 44.969 17 1 98.38 208 ASN A C 1
ATOM 1636 O O . ASN A 1 208 ? -4.457 44.938 18 1 98.38 208 ASN A O 1
ATOM 1640 N N . HIS A 1 209 ? -2.537 45.562 16.938 1 96.88 209 HIS A N 1
ATOM 1641 C CA . HIS A 1 209 ? -2.084 46.438 18.016 1 96.88 209 HIS A CA 1
ATOM 1642 C C . HIS A 1 209 ? -1.081 47.469 17.516 1 96.88 209 HIS A C 1
ATOM 1644 O O . HIS A 1 209 ? -0.543 47.312 16.406 1 96.88 209 HIS A O 1
ATOM 1650 N N . ILE A 1 210 ? -0.869 48.531 18.297 1 97.75 210 ILE A N 1
ATOM 1651 C CA . ILE A 1 210 ? 0.076 49.562 17.922 1 97.75 210 ILE A CA 1
ATOM 1652 C C . ILE A 1 210 ? 1.051 49.812 19.078 1 97.75 210 ILE A C 1
ATOM 1654 O O . ILE A 1 210 ? 1.371 50.969 19.391 1 97.75 210 ILE A O 1
ATOM 1658 N N . SER A 1 211 ? 1.475 48.781 19.75 1 96.25 211 SER A N 1
ATOM 1659 C CA . SER A 1 211 ? 2.377 48.906 20.891 1 96.25 211 SER A CA 1
ATOM 1660 C C . SER A 1 211 ? 3.652 49.656 20.5 1 96.25 211 SER A C 1
ATOM 1662 O O . SER A 1 211 ? 4.195 50.406 21.312 1 96.25 211 SER A O 1
ATOM 1664 N N . TYR A 1 212 ? 4.184 49.406 19.344 1 96.12 212 TYR A N 1
ATOM 1665 C CA . TYR A 1 212 ? 5.379 50.125 18.891 1 96.12 212 TYR A CA 1
ATOM 1666 C C . TYR A 1 212 ? 5.141 51.625 18.828 1 96.12 212 TYR A C 1
ATOM 1668 O O . TYR A 1 212 ? 6.016 52.406 19.188 1 96.12 212 TYR A O 1
ATOM 1676 N N . LEU A 1 213 ? 3.979 52.062 18.312 1 97.31 213 LEU A N 1
ATOM 1677 C CA . LEU A 1 213 ? 3.635 53.5 18.281 1 97.31 213 LEU A CA 1
ATOM 1678 C C . LEU A 1 213 ? 3.631 54.094 19.688 1 97.31 213 LEU A C 1
ATOM 1680 O O . LEU A 1 213 ? 4.176 55.156 19.906 1 97.31 213 LEU A O 1
ATOM 1684 N N . ARG A 1 214 ? 3.01 53.344 20.531 1 97 214 ARG A N 1
ATOM 1685 C CA . ARG A 1 214 ? 2.941 53.781 21.922 1 97 214 ARG A CA 1
ATOM 1686 C C . ARG A 1 214 ? 4.332 53.844 22.547 1 97 214 ARG A C 1
ATOM 1688 O O . ARG A 1 214 ? 4.715 54.875 23.094 1 97 214 ARG A O 1
ATOM 1695 N N . ASP A 1 215 ? 5.098 52.844 22.438 1 96.38 215 ASP A N 1
ATOM 1696 C CA . ASP A 1 215 ? 6.316 52.625 23.234 1 96.38 215 ASP A CA 1
ATOM 1697 C C . ASP A 1 215 ? 7.504 53.344 22.578 1 96.38 215 ASP A C 1
ATOM 1699 O O . ASP A 1 215 ? 8.438 53.75 23.281 1 96.38 215 ASP A O 1
ATOM 1703 N N . SER A 1 216 ? 7.516 53.5 21.219 1 94.94 216 SER A N 1
ATOM 1704 C CA . SER A 1 216 ? 8.75 53.906 20.562 1 94.94 216 SER A CA 1
ATOM 1705 C C . SER A 1 216 ? 8.547 55.188 19.766 1 94.94 216 SER A C 1
ATOM 1707 O O . SER A 1 216 ? 9.508 55.906 19.469 1 94.94 216 SER A O 1
ATOM 1709 N N . LEU A 1 217 ? 7.262 55.5 19.391 1 95.88 217 LEU A N 1
ATOM 1710 C CA . LEU A 1 217 ? 7.043 56.625 18.5 1 95.88 217 LEU A CA 1
ATOM 1711 C C . LEU A 1 217 ? 6.328 57.75 19.234 1 95.88 217 LEU A C 1
ATOM 1713 O O . LEU A 1 217 ? 6.051 58.812 18.656 1 95.88 217 LEU A O 1
ATOM 1717 N N . GLY A 1 218 ? 5.969 57.562 20.484 1 94.94 218 GLY A N 1
ATOM 1718 C CA . GLY A 1 218 ? 5.289 58.562 21.266 1 94.94 218 GLY A CA 1
ATOM 1719 C C . GLY A 1 218 ? 3.877 58.844 20.797 1 94.94 218 GLY A C 1
ATOM 1720 O O . GLY A 1 218 ? 3.393 59.969 20.891 1 94.94 218 GLY A O 1
ATOM 1721 N N . ALA A 1 219 ? 3.307 57.875 20.188 1 96.88 219 ALA A N 1
ATOM 1722 C CA . ALA A 1 219 ? 1.964 58 19.625 1 96.88 219 ALA A CA 1
ATOM 1723 C C . ALA A 1 219 ? 1.021 56.938 20.188 1 96.88 219 ALA A C 1
ATOM 1725 O O . ALA A 1 219 ? 0.522 56.094 19.453 1 96.88 219 ALA A O 1
ATOM 1726 N N . PRO A 1 220 ? 0.717 57.031 21.5 1 97.81 220 PRO A N 1
ATOM 1727 C CA . PRO A 1 220 ? -0.186 56.031 22.109 1 97.81 220 PRO A CA 1
ATOM 1728 C C . PRO A 1 220 ? -1.644 56.25 21.703 1 97.81 220 PRO A C 1
ATOM 1730 O O . PRO A 1 220 ? -2.002 57.312 21.219 1 97.81 220 PRO A O 1
ATOM 1733 N N . GLY A 1 221 ? -2.482 55.281 21.875 1 97.88 221 GLY A N 1
ATOM 1734 C CA . GLY A 1 221 ? -3.928 55.406 21.797 1 97.88 221 GLY A CA 1
ATOM 1735 C C . GLY A 1 221 ? -4.5 56.188 22.984 1 97.88 221 GLY A C 1
ATOM 1736 O O . GLY A 1 221 ? -3.76 56.656 23.844 1 97.88 221 GLY A O 1
ATOM 1737 N N . PRO A 1 222 ? -5.754 56.281 22.922 1 98.06 222 PRO A N 1
ATOM 1738 C CA . PRO A 1 222 ? -6.406 57.031 24 1 98.06 222 PRO A CA 1
ATOM 1739 C C . PRO A 1 222 ? -6.23 56.344 25.375 1 98.06 222 PRO A C 1
ATOM 1741 O O . PRO A 1 222 ? -6.07 55.125 25.438 1 98.06 222 PRO A O 1
ATOM 1744 N N . ALA A 1 223 ? -6.273 57.188 26.406 1 97.38 223 ALA A N 1
ATOM 1745 C CA . ALA A 1 223 ? -6.277 56.656 27.766 1 97.38 223 ALA A CA 1
ATOM 1746 C C . ALA A 1 223 ? -7.512 55.812 28.031 1 97.38 223 ALA A C 1
ATOM 1748 O O . ALA A 1 223 ? -8.547 56 27.391 1 97.38 223 ALA A O 1
ATOM 1749 N N . PRO A 1 224 ? -7.375 54.875 29 1 96.44 224 PRO A N 1
ATOM 1750 C CA . PRO A 1 224 ? -8.484 53.969 29.266 1 96.44 224 PRO A CA 1
ATOM 1751 C C . PRO A 1 224 ? -9.805 54.688 29.516 1 96.44 224 PRO A C 1
ATOM 1753 O O . PRO A 1 224 ? -10.844 54.312 29 1 96.44 224 PRO A O 1
ATOM 1756 N N . ASP A 1 225 ? -9.781 55.812 30.203 1 96.19 225 ASP A N 1
ATOM 1757 C CA . ASP A 1 225 ? -10.992 56.531 30.578 1 96.19 225 ASP A CA 1
ATOM 1758 C C . ASP A 1 225 ? -11.602 57.25 29.375 1 96.19 225 ASP A C 1
ATOM 1760 O O . ASP A 1 225 ? -12.773 57.625 29.391 1 96.19 225 ASP A O 1
ATOM 1764 N N . GLU A 1 226 ? -10.852 57.344 28.297 1 97.75 226 GLU A N 1
ATOM 1765 C CA . GLU A 1 226 ? -11.32 58.031 27.094 1 97.75 226 GLU A CA 1
ATOM 1766 C C . GLU A 1 226 ? -11.586 57.031 25.969 1 97.75 226 GLU A C 1
ATOM 1768 O O . GLU A 1 226 ? -12.172 57.406 24.953 1 97.75 226 GLU A O 1
ATOM 1773 N N . SER A 1 227 ? -11.172 55.875 26.172 1 97.5 227 SER A N 1
ATOM 1774 C CA . SER A 1 227 ? -11.102 54.906 25.062 1 97.5 227 SER A CA 1
ATOM 1775 C C . SER A 1 227 ? -12.5 54.562 24.547 1 97.5 227 SER A C 1
ATOM 1777 O O . SER A 1 227 ? -12.703 54.438 23.344 1 97.5 227 SER A O 1
ATOM 1779 N N . VAL A 1 228 ? -13.508 54.438 25.422 1 97.94 228 VAL A N 1
ATOM 1780 C CA . VAL A 1 228 ? -14.852 54.094 24.969 1 97.94 228 VAL A CA 1
ATOM 1781 C C . VAL A 1 228 ? -15.398 55.219 24.078 1 97.94 228 VAL A C 1
ATOM 1783 O O . VAL A 1 228 ? -15.984 54.969 23.031 1 97.94 228 VAL A O 1
ATOM 1786 N N . ALA A 1 229 ? -15.234 56.438 24.5 1 98.12 229 ALA A N 1
ATOM 1787 C CA . ALA A 1 229 ? -15.734 57.562 23.75 1 98.12 229 ALA A CA 1
ATOM 1788 C C . ALA A 1 229 ? -15.023 57.719 22.406 1 98.12 229 ALA A C 1
ATOM 1790 O O . ALA A 1 229 ? -15.641 58.062 21.406 1 98.12 229 ALA A O 1
ATOM 1791 N N . LYS A 1 230 ? -13.781 57.438 22.406 1 98.25 230 LYS A N 1
ATOM 1792 C CA . LYS A 1 230 ? -12.977 57.719 21.219 1 98.25 230 LYS A CA 1
ATOM 1793 C C . LYS A 1 230 ? -12.953 56.562 20.266 1 98.25 230 LYS A C 1
ATOM 1795 O O . LYS A 1 230 ? -12.867 56.75 19.047 1 98.25 230 LYS A O 1
ATOM 1800 N N . LEU A 1 231 ? -13.023 55.375 20.75 1 98.69 231 LEU A N 1
ATOM 1801 C CA . LEU A 1 231 ? -12.812 54.188 19.922 1 98.69 231 LEU A CA 1
ATOM 1802 C C . LEU A 1 231 ? -14.117 53.406 19.75 1 98.69 231 LEU A C 1
ATOM 1804 O O . LEU A 1 231 ? -14.25 52.594 18.828 1 98.69 231 LEU A O 1
ATOM 1808 N N . GLY A 1 232 ? -15.039 53.531 20.703 1 98.38 232 GLY A N 1
ATOM 1809 C CA . GLY A 1 232 ? -16.266 52.75 20.703 1 98.38 232 GLY A CA 1
ATOM 1810 C C . GLY A 1 232 ? -16.156 51.469 21.516 1 98.38 232 GLY A C 1
ATOM 1811 O O . GLY A 1 232 ? -17.094 50.656 21.562 1 98.38 232 GLY A O 1
ATOM 1812 N N . TYR A 1 233 ? -15.031 51.188 22.219 1 97.81 233 TYR A N 1
ATOM 1813 C CA . TYR A 1 233 ? -14.773 50.062 23.094 1 97.81 233 TYR A CA 1
ATOM 1814 C C . TYR A 1 233 ? -13.672 50.375 24.094 1 97.81 233 TYR A C 1
ATOM 1816 O O . TYR A 1 233 ? -12.961 51.375 23.953 1 97.81 233 TYR A O 1
ATOM 1824 N N . PHE A 1 234 ? -13.547 49.594 25.125 1 97.44 234 PHE A N 1
ATOM 1825 C CA . PHE A 1 234 ? -12.562 49.844 26.172 1 97.44 234 PHE A CA 1
ATOM 1826 C C . PHE A 1 234 ? -11.195 49.281 25.766 1 97.44 234 PHE A C 1
ATOM 1828 O O . PHE A 1 234 ? -11.078 48.125 25.359 1 97.44 234 PHE A O 1
ATOM 1835 N N . SER A 1 235 ? -10.188 50.156 25.797 1 95.75 235 SER A N 1
ATOM 1836 C CA . SER A 1 235 ? -8.781 49.781 25.609 1 95.75 235 SER A CA 1
ATOM 1837 C C . SER A 1 235 ? -7.953 50.156 26.844 1 95.75 235 SER A C 1
ATOM 1839 O O . SER A 1 235 ? -7.832 51.344 27.188 1 95.75 235 SER A O 1
ATOM 1841 N N . GLN A 1 236 ? -7.352 49.219 27.453 1 93.25 236 GLN A N 1
ATOM 1842 C CA . GLN A 1 236 ? -6.758 49.469 28.766 1 93.25 236 GLN A CA 1
ATOM 1843 C C . GLN A 1 236 ? -5.27 49.781 28.641 1 93.25 236 GLN A C 1
ATOM 1845 O O . GLN A 1 236 ? -4.684 50.375 29.562 1 93.25 236 GLN A O 1
ATOM 1850 N N . PHE A 1 237 ? -4.621 49.531 27.469 1 93.94 237 PHE A N 1
ATOM 1851 C CA . PHE A 1 237 ? -3.162 49.562 27.438 1 93.94 237 PHE A CA 1
ATOM 1852 C C . PHE A 1 237 ? -2.66 50.688 26.562 1 93.94 237 PHE A C 1
ATOM 1854 O O . PHE A 1 237 ? -1.457 50.812 26.328 1 93.94 237 PHE A O 1
ATOM 1861 N N . ARG A 1 238 ? -3.547 51.5 25.969 1 96.81 238 ARG A N 1
ATOM 1862 C CA . ARG A 1 238 ? -3.252 52.594 25.062 1 96.81 238 ARG A CA 1
ATOM 1863 C C . ARG A 1 238 ? -2.531 52.125 23.812 1 96.81 238 ARG A C 1
ATOM 1865 O O . ARG A 1 238 ? -1.685 52.812 23.266 1 96.81 238 ARG A O 1
ATOM 1872 N N . ASP A 1 239 ? -2.789 50.906 23.469 1 97.06 239 ASP A N 1
ATOM 1873 C CA . ASP A 1 239 ? -2.152 50.312 22.297 1 97.06 239 ASP A CA 1
ATOM 1874 C C . ASP A 1 239 ? -3.168 50.062 21.188 1 97.06 239 ASP A C 1
ATOM 1876 O O . ASP A 1 239 ? -3.029 49.125 20.406 1 97.06 239 ASP A O 1
ATOM 1880 N N . GLN A 1 240 ? -4.242 50.844 21.219 1 98.31 240 GLN A N 1
ATOM 1881 C CA . GLN A 1 240 ? -5.266 50.812 20.172 1 98.31 240 GLN A CA 1
ATOM 1882 C C . GLN A 1 240 ? -5.641 52.188 19.703 1 98.31 240 GLN A C 1
ATOM 1884 O O . GLN A 1 240 ? -5.727 53.125 20.516 1 98.31 240 GLN A O 1
ATOM 1889 N N . ASN A 1 241 ? -5.855 52.375 18.438 1 98.19 241 ASN A N 1
ATOM 1890 C CA . ASN A 1 241 ? -6.34 53.688 17.969 1 98.19 241 ASN A CA 1
ATOM 1891 C C . ASN A 1 241 ? -7.352 53.531 16.828 1 98.19 241 ASN A C 1
ATOM 1893 O O . ASN A 1 241 ? -7.816 54.5 16.266 1 98.19 241 ASN A O 1
ATOM 1897 N N . ILE A 1 242 ? -7.711 52.281 16.484 1 98.81 242 ILE A N 1
ATOM 1898 C CA . ILE A 1 242 ? -8.75 52.031 15.492 1 98.81 242 ILE A CA 1
ATOM 1899 C C . ILE A 1 242 ? -10.117 52.031 16.156 1 98.81 242 ILE A C 1
ATOM 1901 O O . ILE A 1 242 ? -10.281 51.5 17.25 1 98.81 242 ILE A O 1
ATOM 1905 N N . THR A 1 243 ? -11.109 52.594 15.492 1 98.81 243 THR A N 1
ATOM 1906 C CA . THR A 1 243 ? -12.445 52.719 16.062 1 98.81 243 THR A CA 1
ATOM 1907 C C . THR A 1 243 ? -13.266 51.438 15.773 1 98.81 243 THR A C 1
ATOM 1909 O O . THR A 1 243 ? -12.953 50.688 14.852 1 98.81 243 THR A O 1
ATOM 1912 N N . ALA A 1 244 ? -14.336 51.25 16.578 1 98.81 244 ALA A N 1
ATOM 1913 C CA . ALA A 1 244 ? -15.25 50.125 16.359 1 98.81 244 ALA A CA 1
ATOM 1914 C C . ALA A 1 244 ? -15.859 50.188 14.969 1 98.81 244 ALA A C 1
ATOM 1916 O O . ALA A 1 244 ? -16.094 49.125 14.352 1 98.81 244 ALA A O 1
ATOM 1917 N N . GLY A 1 245 ? -16.172 51.344 14.531 1 98.75 245 GLY A N 1
ATOM 1918 C CA . GLY A 1 245 ? -16.719 51.5 13.195 1 98.75 245 GLY A CA 1
ATOM 1919 C C . GLY A 1 245 ? -15.758 51.094 12.102 1 98.75 245 GLY A C 1
ATOM 1920 O O . GLY A 1 245 ? -16.156 50.406 11.148 1 98.75 245 GLY A O 1
ATOM 1921 N N . SER A 1 246 ? -14.492 51.531 12.18 1 98.88 246 SER A N 1
ATOM 1922 C CA . SER A 1 246 ? -13.469 51.125 11.219 1 98.88 246 SER A CA 1
ATOM 1923 C C . SER A 1 246 ? -13.227 49.625 11.258 1 98.88 246 SER A C 1
ATOM 1925 O O . SER A 1 246 ? -13.023 49 10.219 1 98.88 246 SER A O 1
ATOM 1927 N N . ILE A 1 247 ? -13.281 49.031 12.453 1 98.88 247 ILE A N 1
ATOM 1928 C CA . ILE A 1 247 ? -13.156 47.594 12.609 1 98.88 247 ILE A CA 1
ATOM 1929 C C . ILE A 1 247 ? -14.289 46.906 11.867 1 98.88 247 ILE A C 1
ATOM 1931 O O . ILE A 1 247 ? -14.055 45.938 11.125 1 98.88 247 ILE A O 1
ATOM 1935 N N . ARG A 1 248 ? -15.477 47.375 12.039 1 98.81 248 ARG A N 1
ATOM 1936 C CA . ARG A 1 248 ? -16.641 46.781 11.375 1 98.81 248 ARG A CA 1
ATOM 1937 C C . ARG A 1 248 ? -16.453 46.75 9.859 1 98.81 248 ARG A C 1
ATOM 1939 O O . ARG A 1 248 ? -16.812 45.781 9.195 1 98.81 248 ARG A O 1
ATOM 1946 N N . GLN A 1 249 ? -15.922 47.812 9.336 1 98.75 249 GLN A N 1
ATOM 1947 C CA . GLN A 1 249 ? -15.703 47.875 7.895 1 98.75 249 GLN A CA 1
ATOM 1948 C C . GLN A 1 249 ? -14.672 46.875 7.438 1 98.75 249 GLN A C 1
ATOM 1950 O O . GLN A 1 249 ? -14.859 46.188 6.418 1 98.75 249 GLN A O 1
ATOM 1955 N N . LEU A 1 250 ? -13.594 46.75 8.188 1 98.81 250 LEU A N 1
ATOM 1956 C CA . LEU A 1 250 ? -12.547 45.812 7.84 1 98.81 250 LEU A CA 1
ATOM 1957 C C . LEU A 1 250 ? -13.047 44.375 7.98 1 98.81 250 LEU A C 1
ATOM 1959 O O . LEU A 1 250 ? -12.75 43.5 7.141 1 98.81 250 LEU A O 1
ATOM 1963 N N . VAL A 1 251 ? -13.797 44.094 9.062 1 98.88 251 VAL A N 1
ATOM 1964 C CA . VAL A 1 251 ? -14.352 42.781 9.297 1 98.88 251 VAL A CA 1
ATOM 1965 C C . VAL A 1 251 ? -15.305 42.406 8.164 1 98.88 251 VAL A C 1
ATOM 1967 O O . VAL A 1 251 ? -15.219 41.312 7.594 1 98.88 251 VAL A O 1
ATOM 1970 N N . GLU A 1 252 ? -16.156 43.312 7.797 1 98.81 252 GLU A N 1
ATOM 1971 C CA . GLU A 1 252 ? -17.109 43.094 6.715 1 98.81 252 GLU A CA 1
ATOM 1972 C C . GLU A 1 252 ? -16.391 42.812 5.398 1 98.81 252 GLU A C 1
ATOM 1974 O O . GLU A 1 252 ? -16.75 41.906 4.664 1 98.81 252 GLU A O 1
ATOM 1979 N N . ALA A 1 253 ? -15.406 43.594 5.086 1 98.88 253 ALA A N 1
ATOM 1980 C CA . ALA A 1 253 ? -14.633 43.406 3.855 1 98.88 253 ALA A CA 1
ATOM 1981 C C . ALA A 1 253 ? -13.961 42.031 3.834 1 98.88 253 ALA A C 1
ATOM 1983 O O . ALA A 1 253 ? -13.945 41.375 2.801 1 98.88 253 ALA A O 1
ATOM 1984 N N . THR A 1 254 ? -13.414 41.594 4.953 1 98.88 254 THR A N 1
ATOM 1985 C CA . THR A 1 254 ? -12.703 40.344 5.051 1 98.88 254 THR A CA 1
ATOM 1986 C C . THR A 1 254 ? -13.664 39.156 4.902 1 98.88 254 THR A C 1
ATOM 1988 O O . THR A 1 254 ? -13.406 38.25 4.133 1 98.88 254 THR A O 1
ATOM 1991 N N . VAL A 1 255 ? -14.773 39.219 5.637 1 98.88 255 VAL A N 1
ATOM 1992 C CA . VAL A 1 255 ? -15.758 38.156 5.652 1 98.88 255 VAL A CA 1
ATOM 1993 C C . VAL A 1 255 ? -16.375 37.969 4.262 1 98.88 255 VAL A C 1
ATOM 1995 O O . VAL A 1 255 ? -16.594 36.875 3.799 1 98.88 255 VAL A O 1
ATOM 1998 N N . LYS A 1 256 ? -16.609 39.094 3.586 1 98.75 256 LYS A N 1
ATOM 1999 C CA . LYS A 1 256 ? -17.156 39.062 2.229 1 98.75 256 LYS A CA 1
ATOM 2000 C C . LYS A 1 256 ? -16.125 38.5 1.248 1 98.75 256 LYS A C 1
ATOM 2002 O O . LYS A 1 256 ? -16.5 37.812 0.293 1 98.75 256 LYS A O 1
ATOM 2007 N N . ALA A 1 257 ? -14.922 38.719 1.456 1 98.81 257 ALA A N 1
ATOM 2008 C CA . ALA A 1 257 ? -13.859 38.312 0.541 1 98.81 257 ALA A CA 1
ATOM 2009 C C . ALA A 1 257 ? -13.547 36.844 0.691 1 98.81 257 ALA A C 1
ATOM 2011 O O . ALA A 1 257 ? -13.242 36.156 -0.292 1 98.81 257 ALA A O 1
ATOM 2012 N N . PHE A 1 258 ? -13.688 36.312 1.892 1 98.69 258 PHE A N 1
ATOM 2013 C CA . PHE A 1 258 ? -13.188 34.938 2.133 1 98.69 258 PHE A CA 1
ATOM 2014 C C . PHE A 1 258 ? -14.227 34.125 2.871 1 98.69 258 PHE A C 1
ATOM 2016 O O . PHE A 1 258 ? -13.945 33.562 3.934 1 98.69 258 PHE A O 1
ATOM 2023 N N . PRO A 1 259 ? -15.367 33.938 2.346 1 98.5 259 PRO A N 1
ATOM 2024 C CA . PRO A 1 259 ? -16.375 33.094 2.998 1 98.5 259 PRO A CA 1
ATOM 2025 C C . PRO A 1 259 ? -16.016 31.609 2.965 1 98.5 259 PRO A C 1
ATOM 2027 O O . PRO A 1 259 ? -16.562 30.828 3.744 1 98.5 259 PRO A O 1
ATOM 2030 N N . HIS A 1 260 ? -15.062 31.156 2.084 1 98.25 260 HIS A N 1
ATOM 2031 C CA . HIS A 1 260 ? -14.805 29.734 1.897 1 98.25 260 HIS A CA 1
ATOM 2032 C C . HIS A 1 260 ? -13.398 29.359 2.338 1 98.25 260 HIS A C 1
ATOM 2034 O O . HIS A 1 260 ? -12.945 28.234 2.123 1 98.25 260 HIS A O 1
ATOM 2040 N N . THR A 1 261 ? -12.641 30.297 2.889 1 98.5 261 THR A N 1
ATOM 2041 C CA . THR A 1 261 ? -11.289 30.078 3.391 1 98.5 261 THR A CA 1
ATOM 2042 C C . THR A 1 261 ? -11.242 30.25 4.906 1 98.5 261 THR A C 1
ATOM 2044 O O . THR A 1 261 ? -11.867 31.172 5.449 1 98.5 261 THR A O 1
ATOM 2047 N N . GLN A 1 262 ? -10.594 29.344 5.605 1 98.69 262 GLN A N 1
ATOM 2048 C CA . GLN A 1 262 ? -10.406 29.484 7.047 1 98.69 262 GLN A CA 1
ATOM 2049 C C . GLN A 1 262 ? -9.805 30.844 7.395 1 98.69 262 GLN A C 1
ATOM 2051 O O . GLN A 1 262 ? -8.734 31.203 6.891 1 98.69 262 GLN A O 1
ATOM 2056 N N . LEU A 1 263 ? -10.516 31.609 8.211 1 98.88 263 LEU A N 1
ATOM 2057 C CA . LEU A 1 263 ? -9.992 32.875 8.719 1 98.88 263 LEU A CA 1
ATOM 2058 C C . LEU A 1 263 ? -9.352 32.688 10.086 1 98.88 263 LEU A C 1
ATOM 2060 O O . LEU A 1 263 ? -9.805 31.859 10.883 1 98.88 263 LEU A O 1
ATOM 2064 N N . VAL A 1 264 ? -8.305 33.406 10.336 1 98.81 264 VAL A N 1
ATOM 2065 C CA . VAL A 1 264 ? -7.66 33.5 11.641 1 98.81 264 VAL A CA 1
ATOM 2066 C C . VAL A 1 264 ? -7.371 34.969 11.984 1 98.81 264 VAL A C 1
ATOM 2068 O O . VAL A 1 264 ? -7.137 35.781 11.086 1 98.81 264 VAL A O 1
ATOM 2071 N N . THR A 1 265 ? -7.477 35.344 13.234 1 98.75 265 THR A N 1
ATOM 2072 C CA . THR A 1 265 ? -7.172 36.688 13.656 1 98.75 265 THR A CA 1
ATOM 2073 C C . THR A 1 265 ? -6.227 36.688 14.859 1 98.75 265 THR A C 1
ATOM 2075 O O . THR A 1 265 ? -6.305 35.812 15.711 1 98.75 265 THR A O 1
ATOM 2078 N N . THR A 1 266 ? -5.285 37.625 14.875 1 98.19 266 THR A N 1
ATOM 2079 C CA . THR A 1 266 ? -4.559 37.906 16.109 1 98.19 266 THR A CA 1
ATOM 2080 C C . THR A 1 266 ? -5.488 38.469 17.172 1 98.19 266 THR A C 1
ATOM 2082 O O . THR A 1 266 ? -6.316 39.344 16.875 1 98.19 266 THR A O 1
ATOM 2085 N N . ALA A 1 267 ? -5.348 38.156 18.406 1 97.69 267 ALA A N 1
ATOM 2086 C CA . ALA A 1 267 ? -6.383 38.406 19.406 1 97.69 267 ALA A CA 1
ATOM 2087 C C . ALA A 1 267 ? -6 39.594 20.281 1 97.69 267 ALA A C 1
ATOM 2089 O O . ALA A 1 267 ? -6.523 39.75 21.391 1 97.69 267 ALA A O 1
ATOM 2090 N N . LEU A 1 268 ? -5.266 40.469 19.797 1 97.44 268 LEU A N 1
ATOM 2091 C CA . LEU A 1 268 ? -4.711 41.531 20.656 1 97.44 268 LEU A CA 1
ATOM 2092 C C . LEU A 1 268 ? -5.664 42.719 20.766 1 97.44 268 LEU A C 1
ATOM 2094 O O . LEU A 1 268 ? -5.477 43.594 21.625 1 97.44 268 LEU A O 1
ATOM 2098 N N . ASN A 1 269 ? -6.711 42.781 19.969 1 98.12 269 ASN A N 1
ATOM 2099 C CA . ASN A 1 269 ? -7.77 43.781 20.047 1 98.12 269 ASN A CA 1
ATOM 2100 C C . ASN A 1 269 ? -9.109 43.156 20.422 1 98.12 269 ASN A C 1
ATOM 2102 O O . ASN A 1 269 ? -9.695 42.438 19.609 1 98.12 269 ASN A O 1
ATOM 2106 N N . PRO A 1 270 ? -9.633 43.438 21.609 1 97.94 270 PRO A N 1
ATOM 2107 C CA . PRO A 1 270 ? -10.852 42.781 22.047 1 97.94 270 PRO A CA 1
ATOM 2108 C C . PRO A 1 270 ? -12.039 43.062 21.125 1 97.94 270 PRO A C 1
ATOM 2110 O O . PRO A 1 270 ? -12.883 42.156 20.922 1 97.94 270 PRO A O 1
ATOM 2113 N N . GLU A 1 271 ? -12.117 44.25 20.547 1 98.56 271 GLU A N 1
ATOM 2114 C CA . GLU A 1 271 ? -13.25 44.562 19.688 1 98.56 271 GLU A CA 1
ATOM 2115 C C . GLU A 1 271 ? -13.164 43.844 18.359 1 98.56 271 GLU A C 1
ATOM 2117 O O . GLU A 1 271 ? -14.18 43.375 17.812 1 98.56 271 GLU A O 1
ATOM 2122 N N . ILE A 1 272 ? -12.008 43.688 17.781 1 98.81 272 ILE A N 1
ATOM 2123 C CA . ILE A 1 272 ? -11.828 42.875 16.578 1 98.81 272 ILE A CA 1
ATOM 2124 C C . ILE A 1 272 ? -12.211 41.438 16.859 1 98.81 272 ILE A C 1
ATOM 2126 O O . ILE A 1 272 ? -12.938 40.812 16.078 1 98.81 272 ILE A O 1
ATOM 2130 N N . VAL A 1 273 ? -11.766 40.906 18 1 98.75 273 VAL A N 1
ATOM 2131 C CA . VAL A 1 273 ? -12.117 39.562 18.391 1 98.75 273 VAL A CA 1
ATOM 2132 C C . VAL A 1 273 ? -13.633 39.438 18.516 1 98.75 273 VAL A C 1
ATOM 2134 O O . VAL A 1 273 ? -14.234 38.5 17.969 1 98.75 273 VAL A O 1
ATOM 2137 N N . ARG A 1 274 ? -14.25 40.406 19.203 1 98.62 274 ARG A N 1
ATOM 2138 C CA . ARG A 1 274 ? -15.695 40.375 19.422 1 98.62 274 ARG A CA 1
ATOM 2139 C C . ARG A 1 274 ? -16.453 40.281 18.109 1 98.62 274 ARG A C 1
ATOM 2141 O O . ARG A 1 274 ? -17.359 39.469 17.953 1 98.62 274 ARG A O 1
ATOM 2148 N N . GLN A 1 275 ? -16.016 41.031 17.141 1 98.75 275 GLN A N 1
ATOM 2149 C CA . GLN A 1 275 ? -16.734 41.094 15.875 1 98.75 275 GLN A CA 1
ATOM 2150 C C . GLN A 1 275 ? -16.469 39.875 15.031 1 98.75 275 GLN A C 1
ATOM 2152 O O . GLN A 1 275 ? -17.375 39.312 14.391 1 98.75 275 GLN A O 1
ATOM 2157 N N . LEU A 1 276 ? -15.312 39.344 15.086 1 98.81 276 LEU A N 1
ATOM 2158 C CA . LEU A 1 276 ? -14.93 38.25 14.211 1 98.81 276 LEU A CA 1
ATOM 2159 C C . LEU A 1 276 ? -15.461 36.906 14.734 1 98.81 276 LEU A C 1
ATOM 2161 O O . LEU A 1 276 ? -15.68 35.969 13.961 1 98.81 276 LEU A O 1
ATOM 2165 N N . ILE A 1 277 ? -15.68 36.781 16.062 1 98.25 277 ILE A N 1
ATOM 2166 C CA . ILE A 1 277 ? -16.125 35.469 16.547 1 98.25 277 ILE A CA 1
ATOM 2167 C C . ILE A 1 277 ? -17.625 35.5 16.797 1 98.25 277 ILE A C 1
ATOM 2169 O O . ILE A 1 277 ? -18.188 34.531 17.297 1 98.25 277 ILE A O 1
ATOM 2173 N N . ALA A 1 278 ? -18.281 36.656 16.406 1 98.19 278 ALA A N 1
ATOM 2174 C CA . ALA A 1 278 ? -19.719 36.781 16.578 1 98.19 278 ALA A CA 1
ATOM 2175 C C . ALA A 1 278 ? -20.469 35.719 15.773 1 98.19 278 ALA A C 1
ATOM 2177 O O . ALA A 1 278 ? -19.984 35.281 14.734 1 98.19 278 ALA A O 1
ATOM 2178 N N . ASP A 1 279 ? -21.656 35.375 16.188 1 97.56 279 ASP A N 1
ATOM 2179 C CA . ASP A 1 279 ? -22.469 34.312 15.578 1 97.56 279 ASP A CA 1
ATOM 2180 C C . ASP A 1 279 ? -22.828 34.656 14.133 1 97.56 279 ASP A C 1
ATOM 2182 O O . ASP A 1 279 ? -22.812 33.781 13.258 1 97.56 279 ASP A O 1
ATOM 2186 N N . ASP A 1 280 ? -23.188 35.906 13.961 1 97.31 280 ASP A N 1
ATOM 2187 C CA . ASP A 1 280 ? -23.609 36.312 12.625 1 97.31 280 ASP A CA 1
ATOM 2188 C C . ASP A 1 280 ? -22.453 36.219 11.633 1 97.31 280 ASP A C 1
ATOM 2190 O O . ASP A 1 280 ? -22.656 35.875 10.461 1 97.31 280 ASP A O 1
ATOM 2194 N N . VAL A 1 281 ? -21.266 36.531 12.055 1 98.38 281 VAL A N 1
ATOM 2195 C CA . VAL A 1 281 ? -20.062 36.375 11.227 1 98.38 281 VAL A CA 1
ATOM 2196 C C . VAL A 1 281 ? -19.766 34.906 11.016 1 98.38 281 VAL A C 1
ATOM 2198 O O . VAL A 1 281 ? -19.516 34.469 9.883 1 98.38 281 VAL A O 1
ATOM 2201 N N . THR A 1 282 ? -19.828 34.094 12.055 1 97.69 282 THR A N 1
ATOM 2202 C CA . THR A 1 282 ? -19.531 32.656 12 1 97.69 282 THR A CA 1
ATOM 2203 C C . THR A 1 282 ? -20.453 31.953 11.008 1 97.69 282 THR A C 1
ATOM 2205 O O . THR A 1 282 ? -20.016 31.078 10.266 1 97.69 282 THR A O 1
ATOM 2208 N N . LYS A 1 283 ? -21.688 32.312 10.922 1 97.81 283 LYS A N 1
ATOM 2209 C CA . LYS A 1 283 ? -22.688 31.688 10.055 1 97.81 283 LYS A CA 1
ATOM 2210 C C . LYS A 1 283 ? -22.391 31.969 8.586 1 97.81 283 LYS A C 1
ATOM 2212 O O . LYS A 1 283 ? -22.844 31.234 7.707 1 97.81 283 LYS A O 1
ATOM 2217 N N . ARG A 1 284 ? -21.641 33 8.344 1 98.12 284 ARG A N 1
ATOM 2218 C CA . ARG A 1 284 ? -21.344 33.438 6.973 1 98.12 284 ARG A CA 1
ATOM 2219 C C . ARG A 1 284 ? -20.062 32.781 6.465 1 98.12 284 ARG A C 1
ATOM 2221 O O . ARG A 1 284 ? -19.703 32.938 5.293 1 98.12 284 ARG A O 1
ATOM 2228 N N . LEU A 1 285 ? -19.438 32.062 7.301 1 98.31 285 LEU A N 1
ATOM 2229 C CA . LEU A 1 285 ? -18.141 31.516 6.973 1 98.31 285 LEU A CA 1
ATOM 2230 C C . LEU A 1 285 ? -18.203 29.984 6.902 1 98.31 285 LEU A C 1
ATOM 2232 O O . LEU A 1 285 ? -19.109 29.375 7.457 1 98.31 285 LEU A O 1
ATOM 2236 N N . SER A 1 286 ? -17.234 29.406 6.18 1 96.31 286 SER A N 1
ATOM 2237 C CA . SER A 1 286 ? -17.156 27.953 6.039 1 96.31 286 SER A CA 1
ATOM 2238 C C . SER A 1 286 ? -16.734 27.297 7.344 1 96.31 286 SER A C 1
ATOM 2240 O O . SER A 1 286 ? -17 26.109 7.559 1 96.31 286 SER A O 1
ATOM 2242 N N . ALA A 1 287 ? -16.062 28.016 8.219 1 97.31 287 ALA A N 1
ATOM 2243 C CA . ALA A 1 287 ? -15.586 27.547 9.523 1 97.31 287 ALA A CA 1
ATOM 2244 C C . ALA A 1 287 ? -15.438 28.703 10.508 1 97.31 287 ALA A C 1
ATOM 2246 O O . ALA A 1 287 ? -15.281 29.859 10.102 1 97.31 287 ALA A O 1
ATOM 2247 N N . PRO A 1 288 ? -15.492 28.422 11.758 1 98.19 288 PRO A N 1
ATOM 2248 C CA . PRO A 1 288 ? -15.273 29.484 12.734 1 98.19 288 PRO A CA 1
ATOM 2249 C C . PRO A 1 288 ? -13.883 30.109 12.625 1 98.19 288 PRO A C 1
ATOM 2251 O O . PRO A 1 288 ? -12.906 29.391 12.367 1 98.19 288 PRO A O 1
ATOM 2254 N N . VAL A 1 289 ? -13.797 31.391 12.898 1 98.88 289 VAL A N 1
ATOM 2255 C CA . VAL A 1 289 ? -12.523 32.094 12.828 1 98.88 289 VAL A CA 1
ATOM 2256 C C . VAL A 1 289 ? -11.57 31.578 13.898 1 98.88 289 VAL A C 1
ATOM 2258 O O . VAL A 1 289 ? -11.945 31.469 15.07 1 98.88 289 VAL A O 1
ATOM 2261 N N . GLY A 1 290 ? -10.367 31.188 13.492 1 98.81 290 GLY A N 1
ATOM 2262 C CA . GLY A 1 290 ? -9.344 30.75 14.422 1 98.81 290 GLY A CA 1
ATOM 2263 C C . GLY A 1 290 ? -8.562 31.891 15.039 1 98.81 290 GLY A C 1
ATOM 2264 O O . GLY A 1 290 ? -8.906 33.062 14.852 1 98.81 290 GLY A O 1
ATOM 2265 N N . ILE A 1 291 ? -7.508 31.531 15.789 1 98.75 291 ILE A N 1
ATOM 2266 C CA . ILE A 1 291 ? -6.758 32.531 16.562 1 98.75 291 ILE A CA 1
ATOM 2267 C C . ILE A 1 291 ? -5.27 32.406 16.25 1 98.75 291 ILE A C 1
ATOM 2269 O O . ILE A 1 291 ? -4.73 31.297 16.172 1 98.75 291 ILE A O 1
ATOM 2273 N N . ARG A 1 292 ? -4.691 33.469 16 1 98.19 292 ARG A N 1
ATOM 2274 C CA . ARG A 1 292 ? -3.234 33.562 15.953 1 98.19 292 ARG A CA 1
ATOM 2275 C C . ARG A 1 292 ? -2.686 34.188 17.234 1 98.19 292 ARG A C 1
ATOM 2277 O O . ARG A 1 292 ? -3.248 35.156 17.75 1 98.19 292 ARG A O 1
ATOM 2284 N N . ALA A 1 293 ? -1.691 33.562 17.766 1 97 293 ALA A N 1
ATOM 2285 C CA . ALA A 1 293 ? -0.999 34.062 18.938 1 97 293 ALA A CA 1
ATOM 2286 C C . ALA A 1 293 ? 0.515 34.031 18.75 1 97 293 ALA A C 1
ATOM 2288 O O . ALA A 1 293 ? 1.114 32.938 18.75 1 97 293 ALA A O 1
ATOM 2289 N N . ASP A 1 294 ? 1.095 35.125 18.703 1 94.19 294 ASP A N 1
ATOM 2290 C CA . ASP A 1 294 ? 2.543 35.188 18.531 1 94.19 294 ASP A CA 1
ATOM 2291 C C . ASP A 1 294 ? 3.256 35.312 19.875 1 94.19 294 ASP A C 1
ATOM 2293 O O . ASP A 1 294 ? 2.641 35.688 20.891 1 94.19 294 ASP A O 1
ATOM 2297 N N . CYS A 1 295 ? 4.477 34.875 19.984 1 95.88 295 CYS A N 1
ATOM 2298 C CA . CYS A 1 295 ? 5.41 34.969 21.094 1 95.88 295 CYS A CA 1
ATOM 2299 C C . CYS A 1 295 ? 5.223 33.781 22.047 1 95.88 295 CYS A C 1
ATOM 2301 O O . CYS A 1 295 ? 5.219 33.969 23.266 1 95.88 295 CYS A O 1
ATOM 2303 N N . LEU A 1 296 ? 5.004 32.656 21.484 1 97.56 296 LEU A N 1
ATOM 2304 C CA . LEU A 1 296 ? 5.02 31.406 22.266 1 97.56 296 LEU A CA 1
ATOM 2305 C C . LEU A 1 296 ? 6.312 31.297 23.062 1 97.56 296 LEU A C 1
ATOM 2307 O O . LEU A 1 296 ? 7.387 31.656 22.578 1 97.56 296 LEU A O 1
ATOM 2311 N N . GLY A 1 297 ? 6.254 30.719 24.297 1 96.81 297 GLY A N 1
ATOM 2312 C CA . GLY A 1 297 ? 7.406 30.625 25.172 1 96.81 297 GLY A CA 1
ATOM 2313 C C . GLY A 1 297 ? 7.582 31.859 26.047 1 96.81 297 GLY A C 1
ATOM 2314 O O . GLY A 1 297 ? 8.273 31.797 27.078 1 96.81 297 GLY A O 1
ATOM 2315 N N . VAL A 1 298 ? 7.004 32.969 25.641 1 96.88 298 VAL A N 1
ATOM 2316 C CA . VAL A 1 298 ? 7.16 34.219 26.375 1 96.88 298 VAL A CA 1
ATOM 2317 C C . VAL A 1 298 ? 5.797 34.719 26.875 1 96.88 298 VAL A C 1
ATOM 2319 O O . VAL A 1 298 ? 5.609 34.938 28.062 1 96.88 298 VAL A O 1
ATOM 2322 N N . GLN A 1 299 ? 4.844 34.812 25.953 1 95.62 299 GLN A N 1
ATOM 2323 C CA . GLN A 1 299 ? 3.486 35.25 26.266 1 95.62 299 GLN A CA 1
ATOM 2324 C C . GLN A 1 299 ? 2.494 34.094 26.141 1 95.62 299 GLN A C 1
ATOM 2326 O O . GLN A 1 299 ? 2.701 33.188 25.344 1 95.62 299 GLN A O 1
ATOM 2331 N N . ASP A 1 300 ? 1.445 34.188 26.969 1 95.06 300 ASP A N 1
ATOM 2332 C CA . ASP A 1 300 ? 0.353 33.219 26.797 1 95.06 300 ASP A CA 1
ATOM 2333 C C . ASP A 1 300 ? -0.387 33.5 25.484 1 95.06 300 ASP A C 1
ATOM 2335 O O . ASP A 1 300 ? -0.556 34.625 25.078 1 95.06 300 ASP A O 1
ATOM 2339 N N . PRO A 1 301 ? -0.828 32.375 24.875 1 96.69 301 PRO A N 1
ATOM 2340 C CA . PRO A 1 301 ? -1.652 32.562 23.672 1 96.69 301 PRO A CA 1
ATOM 2341 C C . PRO A 1 301 ? -2.93 33.344 23.969 1 96.69 301 PRO A C 1
ATOM 2343 O O . PRO A 1 301 ? -3.385 34.125 23.109 1 96.69 301 PRO A O 1
ATOM 2346 N N . LEU A 1 302 ? -3.492 33.188 25.125 1 96.44 302 LEU A N 1
ATOM 2347 C CA . LEU A 1 302 ? -4.574 34.062 25.547 1 96.44 302 LEU A CA 1
ATOM 2348 C C . LEU A 1 302 ? -4.039 35.438 25.922 1 96.44 302 LEU A C 1
ATOM 2350 O O . LEU A 1 302 ? -3.188 35.562 26.812 1 96.44 302 LEU A O 1
ATOM 2354 N N . PRO A 1 303 ? -4.547 36.5 25.25 1 96.44 303 PRO A N 1
ATOM 2355 C CA . PRO A 1 303 ? -3.945 37.812 25.453 1 96.44 303 PRO A CA 1
ATOM 2356 C C . PRO A 1 303 ? -4.16 38.375 26.859 1 96.44 303 PRO A C 1
ATOM 2358 O O . PRO A 1 303 ? -5.098 37.938 27.547 1 96.44 303 PRO A O 1
ATOM 2361 N N . ALA A 1 304 ? -3.365 39.312 27.25 1 94.81 304 ALA A N 1
ATOM 2362 C CA . ALA A 1 304 ? -3.35 39.875 28.594 1 94.81 304 ALA A CA 1
ATOM 2363 C C . ALA A 1 304 ? -4.711 40.469 28.969 1 94.81 304 ALA A C 1
ATOM 2365 O O . ALA A 1 304 ? -5.148 40.344 30.109 1 94.81 304 ALA A O 1
ATOM 2366 N N . TRP A 1 305 ? -5.426 41.094 28.016 1 96.31 305 TRP A N 1
ATOM 2367 C CA . TRP A 1 305 ? -6.715 41.719 28.312 1 96.31 305 TRP A CA 1
ATOM 2368 C C . TRP A 1 305 ? -7.742 40.656 28.703 1 96.31 305 TRP A C 1
ATOM 2370 O O . TRP A 1 305 ? -8.734 40.938 29.359 1 96.31 305 TRP A O 1
ATOM 2380 N N . ALA A 1 306 ? -7.449 39.375 28.328 1 97 306 ALA A N 1
ATOM 2381 C CA . ALA A 1 306 ? -8.406 38.281 28.547 1 97 306 ALA A CA 1
ATOM 2382 C C . ALA A 1 306 ? -7.918 37.344 29.641 1 97 306 ALA A C 1
ATOM 2384 O O . ALA A 1 306 ? -8.625 36.406 30.031 1 97 306 ALA A O 1
ATOM 2385 N N . GLU A 1 307 ? -6.781 37.5 30.172 1 93.75 307 GLU A N 1
ATOM 2386 C CA . GLU A 1 307 ? -6.25 36.5 31.078 1 93.75 307 GLU A CA 1
ATOM 2387 C C . GLU A 1 307 ? -5.797 37.125 32.406 1 93.75 307 GLU A C 1
ATOM 2389 O O . GLU A 1 307 ? -5.965 36.562 33.469 1 93.75 307 GLU A O 1
ATOM 2394 N N . ARG A 1 308 ? -5.254 38.281 32.312 1 93.19 308 ARG A N 1
ATOM 2395 C CA . ARG A 1 308 ? -4.645 38.906 33.5 1 93.19 308 ARG A CA 1
ATOM 2396 C C . ARG A 1 308 ? -5.711 39.312 34.5 1 93.19 308 ARG A C 1
ATOM 2398 O O . ARG A 1 308 ? -6.734 39.906 34.125 1 93.19 308 ARG A O 1
ATOM 2405 N N . ASP A 1 309 ? -5.445 39.156 35.781 1 92.5 309 ASP A N 1
ATOM 2406 C CA . ASP A 1 309 ? -6.395 39.469 36.844 1 92.5 309 ASP A CA 1
ATOM 2407 C C . ASP A 1 309 ? -6.727 40.969 36.875 1 92.5 309 ASP A C 1
ATOM 2409 O O . ASP A 1 309 ? -7.855 41.344 37.188 1 92.5 309 ASP A O 1
ATOM 2413 N N . GLY A 1 310 ? -5.887 41.781 36.562 1 91.25 310 GLY A N 1
ATOM 2414 C CA . GLY A 1 310 ? -6.086 43.219 36.625 1 91.25 310 GLY A CA 1
ATOM 2415 C C . GLY A 1 310 ? -6.723 43.781 35.375 1 91.25 310 GLY A C 1
ATOM 2416 O O . GLY A 1 310 ? -7.035 44.969 35.312 1 91.25 310 GLY A O 1
ATOM 2417 N N . SER A 1 311 ? -6.996 42.875 34.438 1 93.31 311 SER A N 1
ATOM 2418 C CA . SER A 1 311 ? -7.586 43.344 33.188 1 93.31 311 SER A CA 1
ATOM 2419 C C . SER A 1 311 ? -9.07 43.656 33.375 1 93.31 311 SER A C 1
ATOM 2421 O O . SER A 1 311 ? -9.781 42.938 34.062 1 93.31 311 SER A O 1
ATOM 2423 N N . HIS A 1 312 ? -9.5 44.688 32.75 1 95.5 312 HIS A N 1
ATOM 2424 C CA . HIS A 1 312 ? -10.883 45.125 32.781 1 95.5 312 HIS A CA 1
ATOM 2425 C C . HIS A 1 312 ? -11.836 44.031 32.344 1 95.5 312 HIS A C 1
ATOM 2427 O O . HIS A 1 312 ? -12.852 43.781 33 1 95.5 312 HIS A O 1
ATOM 2433 N N . TYR A 1 313 ? -11.555 43.312 31.297 1 96.88 313 TYR A N 1
ATOM 2434 C CA . TYR A 1 313 ? -12.438 42.312 30.719 1 96.88 313 TYR A CA 1
ATOM 2435 C C . TYR A 1 313 ? -12.547 41.094 31.625 1 96.88 313 TYR A C 1
ATOM 2437 O O . TYR A 1 313 ? -13.602 40.438 31.688 1 96.88 313 TYR A O 1
ATOM 2445 N N . VAL A 1 314 ? -11.492 40.75 32.312 1 96.56 314 VAL A N 1
ATOM 2446 C CA . VAL A 1 314 ? -11.516 39.656 33.281 1 96.56 314 VAL A CA 1
ATOM 2447 C C . VAL A 1 314 ? -12.273 40.094 34.531 1 96.56 314 VAL A C 1
ATOM 2449 O O . VAL A 1 314 ? -13.141 39.375 35 1 96.56 314 VAL A O 1
ATOM 2452 N N . GLN A 1 315 ? -12.008 41.312 35 1 96.44 315 GLN A N 1
ATOM 2453 C CA . GLN A 1 315 ? -12.609 41.812 36.25 1 96.44 315 GLN A CA 1
ATOM 2454 C C . GLN A 1 315 ? -14.117 42 36.094 1 96.44 315 GLN A C 1
ATOM 2456 O O . GLN A 1 315 ? -14.875 41.75 37.031 1 96.44 315 GLN A O 1
ATOM 2461 N N . THR A 1 316 ? -14.523 42.375 34.938 1 96.88 316 THR A N 1
ATOM 2462 C CA . THR A 1 316 ? -15.945 42.625 34.688 1 96.88 316 THR A CA 1
ATOM 2463 C C . THR A 1 316 ? -16.625 41.344 34.219 1 96.88 316 THR A C 1
ATOM 2465 O O . THR A 1 316 ? -17.812 41.344 33.844 1 96.88 316 THR A O 1
ATOM 2468 N N . LYS A 1 317 ? -15.906 40.25 34.094 1 96.44 317 LYS A N 1
ATOM 2469 C CA . LYS A 1 317 ? -16.422 38.938 33.625 1 96.44 317 LYS A CA 1
ATOM 2470 C C . LYS A 1 317 ? -17.109 39.094 32.25 1 96.44 317 LYS A C 1
ATOM 2472 O O . LYS A 1 317 ? -18.234 38.625 32.062 1 96.44 317 LYS A O 1
ATOM 2477 N N . ASP A 1 318 ? -16.469 39.875 31.438 1 97.06 318 ASP A N 1
ATOM 2478 C CA . ASP A 1 318 ? -17 40.031 30.078 1 97.06 318 ASP A CA 1
ATOM 2479 C C . ASP A 1 318 ? -17.125 38.688 29.391 1 97.06 318 ASP A C 1
ATOM 2481 O O . ASP A 1 318 ? -16.188 37.906 29.344 1 97.06 318 ASP A O 1
ATOM 2485 N N . PRO A 1 319 ? -18.25 38.344 28.781 1 97.5 319 PRO A N 1
ATOM 2486 C CA . PRO A 1 319 ? -18.453 37.062 28.141 1 97.5 319 PRO A CA 1
ATOM 2487 C C . PRO A 1 319 ? -17.484 36.781 26.984 1 97.5 319 PRO A C 1
ATOM 2489 O O . PRO A 1 319 ? -17.297 35.656 26.578 1 97.5 319 PRO A O 1
ATOM 2492 N N . LEU A 1 320 ? -16.875 37.812 26.469 1 97.88 320 LEU A N 1
ATOM 2493 C CA . LEU A 1 320 ? -15.914 37.688 25.375 1 97.88 320 LEU A CA 1
ATOM 2494 C C . LEU A 1 320 ? -14.742 36.812 25.766 1 97.88 320 LEU A C 1
ATOM 2496 O O . LEU A 1 320 ? -14.188 36.094 24.938 1 97.88 320 LEU A O 1
ATOM 2500 N N . VAL A 1 321 ? -14.344 36.875 27.031 1 97.62 321 VAL A N 1
ATOM 2501 C CA . VAL A 1 321 ? -13.211 36.094 27.531 1 97.62 321 VAL A CA 1
ATOM 2502 C C . VAL A 1 321 ? -13.508 34.625 27.375 1 97.62 321 VAL A C 1
ATOM 2504 O O . VAL A 1 321 ? -12.703 33.875 26.828 1 97.62 321 VAL A O 1
ATOM 2507 N N . GLY A 1 322 ? -14.688 34.188 27.828 1 96.94 322 GLY A N 1
ATOM 2508 C CA . GLY A 1 322 ? -15.094 32.812 27.688 1 96.94 322 GLY A CA 1
ATOM 2509 C C . GLY A 1 322 ? -15.266 32.375 26.234 1 96.94 322 GLY A C 1
ATOM 2510 O O . GLY A 1 322 ? -14.875 31.281 25.859 1 96.94 322 GLY A O 1
ATOM 2511 N N . ALA A 1 323 ? -15.844 33.25 25.422 1 98.06 323 ALA A N 1
ATOM 2512 C CA . ALA A 1 323 ? -16.062 32.938 24.016 1 98.06 323 ALA A CA 1
ATOM 2513 C C . ALA A 1 323 ? -14.727 32.75 23.297 1 98.06 323 ALA A C 1
ATOM 2515 O O . ALA A 1 323 ? -14.625 31.875 22.406 1 98.06 323 ALA A O 1
ATOM 2516 N N . LEU A 1 324 ? -13.766 33.562 23.656 1 98.19 324 LEU A N 1
ATOM 2517 C CA . LEU A 1 324 ? -12.445 33.406 23.047 1 98.19 324 LEU A CA 1
ATOM 2518 C C . LEU A 1 324 ? -11.805 32.094 23.438 1 98.19 324 LEU A C 1
ATOM 2520 O O . LEU A 1 324 ? -11.219 31.406 22.578 1 98.19 324 LEU A O 1
ATOM 2524 N N . ARG A 1 325 ? -11.906 31.703 24.672 1 96.25 325 ARG A N 1
ATOM 2525 C CA . ARG A 1 325 ? -11.391 30.406 25.125 1 96.25 325 ARG A CA 1
ATOM 2526 C C . ARG A 1 325 ? -12.062 29.266 24.375 1 96.25 325 ARG A C 1
ATOM 2528 O O . ARG A 1 325 ? -11.398 28.328 23.938 1 96.25 325 ARG A O 1
ATOM 2535 N N . ASP A 1 326 ? -13.375 29.375 24.281 1 96.5 326 ASP A N 1
ATOM 2536 C CA . ASP A 1 326 ? -14.125 28.359 23.547 1 96.5 326 ASP A CA 1
ATOM 2537 C C . ASP A 1 326 ? -13.68 28.297 22.094 1 96.5 326 ASP A C 1
ATOM 2539 O O . ASP A 1 326 ? -13.586 27.219 21.516 1 96.5 326 ASP A O 1
ATOM 2543 N N . ARG A 1 327 ? -13.445 29.438 21.547 1 98 327 ARG A N 1
ATOM 2544 C CA . ARG A 1 327 ? -13.023 29.5 20.156 1 98 327 ARG A CA 1
ATOM 2545 C C . ARG A 1 327 ? -11.664 28.828 19.953 1 98 327 ARG A C 1
ATOM 2547 O O . ARG A 1 327 ? -11.43 28.156 18.953 1 98 327 ARG A O 1
ATOM 2554 N N . MET A 1 328 ? -10.742 29 20.922 1 97.5 328 MET A N 1
ATOM 2555 C CA . MET A 1 328 ? -9.414 28.391 20.828 1 97.5 328 MET A CA 1
ATOM 2556 C C . MET A 1 328 ? -9.516 26.875 20.859 1 97.5 328 MET A C 1
ATOM 2558 O O . MET A 1 328 ? -8.695 26.188 20.25 1 97.5 328 MET A O 1
ATOM 2562 N N . ALA A 1 329 ? -10.562 26.359 21.438 1 96.5 329 ALA A N 1
ATOM 2563 C CA . ALA A 1 329 ? -10.781 24.906 21.484 1 96.5 329 ALA A CA 1
ATOM 2564 C C . ALA A 1 329 ? -11.438 24.406 20.188 1 96.5 329 ALA A C 1
ATOM 2566 O O . ALA A 1 329 ? -11.266 23.25 19.812 1 96.5 329 ALA A O 1
ATOM 2567 N N . ALA A 1 330 ? -12.148 25.297 19.469 1 96.88 330 ALA A N 1
ATOM 2568 C CA . ALA A 1 330 ? -13.031 24.859 18.391 1 96.88 330 ALA A CA 1
ATOM 2569 C C . ALA A 1 330 ? -12.422 25.172 17.031 1 96.88 330 ALA A C 1
ATOM 2571 O O . ALA A 1 330 ? -12.859 24.641 16.016 1 96.88 330 ALA A O 1
ATOM 2572 N N . ALA A 1 331 ? -11.445 26.031 16.953 1 98.19 331 ALA A N 1
ATOM 2573 C CA . ALA A 1 331 ? -10.852 26.5 15.703 1 98.19 331 ALA A CA 1
ATOM 2574 C C . ALA A 1 331 ? -9.328 26.469 15.781 1 98.19 331 ALA A C 1
ATOM 2576 O O . ALA A 1 331 ? -8.75 26.281 16.859 1 98.19 331 ALA A O 1
ATOM 2577 N N . PRO A 1 332 ? -8.633 26.562 14.617 1 98.5 332 PRO A N 1
ATOM 2578 C CA . PRO A 1 332 ? -7.168 26.5 14.648 1 98.5 332 PRO A CA 1
ATOM 2579 C C . PRO A 1 332 ? -6.539 27.609 15.477 1 98.5 332 PRO A C 1
ATOM 2581 O O . PRO A 1 332 ? -6.984 28.766 15.414 1 98.5 332 PRO A O 1
ATOM 2584 N N . VAL A 1 333 ? -5.598 27.234 16.25 1 98.75 333 VAL A N 1
ATOM 2585 C CA . VAL A 1 333 ? -4.73 28.188 16.953 1 98.75 333 VAL A CA 1
ATOM 2586 C C . VAL A 1 333 ? -3.318 28.109 16.375 1 98.75 333 VAL A C 1
ATOM 2588 O O . VAL A 1 333 ? -2.621 27.109 16.547 1 98.75 333 VAL A O 1
ATOM 2591 N N . ILE A 1 334 ? -2.91 29.125 15.672 1 98.81 334 ILE A N 1
ATOM 2592 C CA . ILE A 1 334 ? -1.604 29.188 15.023 1 98.81 334 ILE A CA 1
ATOM 2593 C C . ILE A 1 334 ? -0.665 30.078 15.836 1 98.81 334 ILE A C 1
ATOM 2595 O O . ILE A 1 334 ? -1.028 31.188 16.203 1 98.81 334 ILE A O 1
ATOM 2599 N N . THR A 1 335 ? 0.578 29.594 16.141 1 98.69 335 THR A N 1
ATOM 2600 C CA . THR A 1 335 ? 1.478 30.391 16.984 1 98.69 335 THR A CA 1
ATOM 2601 C C . THR A 1 335 ? 2.816 30.609 16.281 1 98.69 335 THR A C 1
ATOM 2603 O O . THR A 1 335 ? 3.109 29.953 15.281 1 98.69 335 THR A O 1
ATOM 2606 N N . GLU A 1 336 ? 3.5 31.531 16.781 1 98.06 336 GLU A N 1
ATOM 2607 C CA . GLU A 1 336 ? 4.898 31.797 16.469 1 98.06 336 GLU A CA 1
ATOM 2608 C C . GLU A 1 336 ? 5.73 31.953 17.75 1 98.06 336 GLU A C 1
ATOM 2610 O O . GLU A 1 336 ? 5.297 32.594 18.703 1 98.06 336 GLU A O 1
ATOM 2615 N N . TRP A 1 337 ? 6.895 31.328 17.703 1 97.88 337 TRP A N 1
ATOM 2616 C CA . TRP A 1 337 ? 7.828 31.531 18.812 1 97.88 337 TRP A CA 1
ATOM 2617 C C . TRP A 1 337 ? 8.367 32.969 18.828 1 97.88 337 TRP A C 1
ATOM 2619 O O . TRP A 1 337 ? 8.266 33.656 17.828 1 97.88 337 TRP A O 1
ATOM 2629 N N . CYS A 1 338 ? 8.922 33.438 19.969 1 95.5 338 CYS A N 1
ATOM 2630 C CA . CYS A 1 338 ? 9.656 34.688 20.094 1 95.5 338 CYS A CA 1
ATOM 2631 C C . CYS A 1 338 ? 11.039 34.469 20.703 1 95.5 338 CYS A C 1
ATOM 2633 O O . CYS A 1 338 ? 11.258 33.438 21.375 1 95.5 338 CYS A O 1
ATOM 2635 N N . GLN A 1 339 ? 11.828 35.406 20.484 1 94.94 339 GLN A N 1
ATOM 2636 C CA . GLN A 1 339 ? 13.18 35.281 21.031 1 94.94 339 GLN A CA 1
ATOM 2637 C C . GLN A 1 339 ? 13.156 35.25 22.562 1 94.94 339 GLN A C 1
ATOM 2639 O O . GLN A 1 339 ? 12.312 35.906 23.172 1 94.94 339 GLN A O 1
ATOM 2644 N N . LEU A 1 340 ? 14.094 34.531 23.047 1 95.31 340 LEU A N 1
ATOM 2645 C CA . LEU A 1 340 ? 14.266 34.438 24.5 1 95.31 340 LEU A CA 1
ATOM 2646 C C . LEU A 1 340 ? 14.594 35.781 25.094 1 95.31 340 LEU A C 1
ATOM 2648 O O . LEU A 1 340 ? 15.617 36.375 24.766 1 95.31 340 LEU A O 1
ATOM 2652 N N . PRO A 1 341 ? 13.727 36.281 26.016 1 94.88 341 PRO A N 1
ATOM 2653 C CA . PRO A 1 341 ? 14.07 37.531 26.672 1 94.88 341 PRO A CA 1
ATOM 2654 C C . PRO A 1 341 ? 15.344 37.438 27.5 1 94.88 341 PRO A C 1
ATOM 2656 O O . PRO A 1 341 ? 15.625 36.375 28.094 1 94.88 341 PRO A O 1
ATOM 2659 N N . ALA A 1 342 ? 16 38.531 27.672 1 94.44 342 ALA A N 1
ATOM 2660 C CA . ALA A 1 342 ? 17.234 38.562 28.453 1 94.44 342 ALA A CA 1
ATOM 2661 C C . ALA A 1 342 ? 17 38.156 29.891 1 94.44 342 ALA A C 1
ATOM 2663 O O . ALA A 1 342 ? 16.031 38.594 30.516 1 94.44 342 ALA A O 1
ATOM 2664 N N . GLY A 1 343 ? 17.797 37.25 30.344 1 94.75 343 GLY A N 1
ATOM 2665 C CA . GLY A 1 343 ? 17.734 36.844 31.734 1 94.75 343 GLY A CA 1
ATOM 2666 C C . GLY A 1 343 ? 16.797 35.688 31.969 1 94.75 343 GLY A C 1
ATOM 2667 O O . GLY A 1 343 ? 16.75 35.125 33.062 1 94.75 343 GLY A O 1
ATOM 2668 N N . THR A 1 344 ? 16.094 35.219 30.938 1 96.06 344 THR A N 1
ATOM 2669 C CA . THR A 1 344 ? 15.156 34.125 31.062 1 96.06 344 THR A CA 1
ATOM 2670 C C . THR A 1 344 ? 15.875 32.781 30.953 1 96.06 344 THR A C 1
ATOM 2672 O O . THR A 1 344 ? 16.75 32.594 30.109 1 96.06 344 THR A O 1
ATOM 2675 N N . ASP A 1 345 ? 15.531 31.844 31.797 1 96.94 345 ASP A N 1
ATOM 2676 C CA . ASP A 1 345 ? 16.031 30.469 31.719 1 96.94 345 ASP A CA 1
ATOM 2677 C C . ASP A 1 345 ? 15.484 29.75 30.5 1 96.94 345 ASP A C 1
ATOM 2679 O O . ASP A 1 345 ? 14.266 29.641 30.328 1 96.94 345 ASP A O 1
ATOM 2683 N N . PRO A 1 346 ? 16.375 29.266 29.641 1 97.12 346 PRO A N 1
ATOM 2684 C CA . PRO A 1 346 ? 15.906 28.578 28.438 1 97.12 346 PRO A CA 1
ATOM 2685 C C . PRO A 1 346 ? 14.969 27.406 28.75 1 97.12 346 PRO A C 1
ATOM 2687 O O . PRO A 1 346 ? 14.016 27.172 27.984 1 97.12 346 PRO A O 1
ATOM 2690 N N . ARG A 1 347 ? 15.234 26.688 29.766 1 97.75 347 ARG A N 1
ATOM 2691 C CA . ARG A 1 347 ? 14.367 25.578 30.125 1 97.75 347 ARG A CA 1
ATOM 2692 C C . ARG A 1 347 ? 12.953 26.062 30.438 1 97.75 347 ARG A C 1
ATOM 2694 O O . ARG A 1 347 ? 11.977 25.469 29.969 1 97.75 347 ARG A O 1
ATOM 2701 N N . SER A 1 348 ? 12.852 27.094 31.203 1 97.62 348 SER A N 1
ATOM 2702 C CA . SER A 1 348 ? 11.547 27.656 31.547 1 97.62 348 SER A CA 1
ATOM 2703 C C . SER A 1 348 ? 10.812 28.141 30.312 1 97.62 348 SER A C 1
ATOM 2705 O O . SER A 1 348 ? 9.586 28.047 30.219 1 97.62 348 SER A O 1
ATOM 2707 N N . TYR A 1 349 ? 11.547 28.672 29.406 1 97.81 349 TYR A N 1
ATOM 2708 C CA . TYR A 1 349 ? 11.023 29.156 28.141 1 97.81 349 TYR A CA 1
ATOM 2709 C C . TYR A 1 349 ? 10.336 28.031 27.359 1 97.81 349 TYR A C 1
ATOM 2711 O O . TYR A 1 349 ? 9.18 28.156 26.953 1 97.81 349 TYR A O 1
ATOM 2719 N N . TYR A 1 350 ? 10.992 26.953 27.188 1 97.75 350 TYR A N 1
ATOM 2720 C CA . TYR A 1 350 ? 10.445 25.844 26.406 1 97.75 350 TYR A CA 1
ATOM 2721 C C . TYR A 1 350 ? 9.375 25.094 27.188 1 97.75 350 TYR A C 1
ATOM 2723 O O . TYR A 1 350 ? 8.414 24.594 26.609 1 97.75 350 TYR A O 1
ATOM 2731 N N . GLU A 1 351 ? 9.523 24.969 28.5 1 97.19 351 GLU A N 1
ATOM 2732 C CA . GLU A 1 351 ? 8.477 24.375 29.328 1 97.19 351 GLU A CA 1
ATOM 2733 C C . GLU A 1 351 ? 7.18 25.172 29.234 1 97.19 351 GLU A C 1
ATOM 2735 O O . GLU A 1 351 ? 6.098 24.594 29.141 1 97.19 351 GLU A O 1
ATOM 2740 N N . LYS A 1 352 ? 7.305 26.469 29.281 1 96.69 352 LYS A N 1
ATOM 2741 C CA . LYS A 1 352 ? 6.129 27.312 29.109 1 96.69 352 LYS A CA 1
ATOM 2742 C C . LYS A 1 352 ? 5.48 27.078 27.75 1 96.69 352 LYS A C 1
ATOM 2744 O O . LYS A 1 352 ? 4.254 27.016 27.641 1 96.69 352 LYS A O 1
ATOM 2749 N N . GLY A 1 353 ? 6.328 27.078 26.688 1 97.19 353 GLY A N 1
ATOM 2750 C CA . GLY A 1 353 ? 5.805 26.797 25.359 1 97.19 353 GLY A CA 1
ATOM 2751 C C . GLY A 1 353 ? 4.992 25.516 25.312 1 97.19 353 GLY A C 1
ATOM 2752 O O . GLY A 1 353 ? 3.877 25.516 24.781 1 97.19 353 GLY A O 1
ATOM 2753 N N . LEU A 1 354 ? 5.562 24.422 25.859 1 97.31 354 LEU A N 1
ATOM 2754 C CA . LEU A 1 354 ? 4.879 23.125 25.875 1 97.31 354 LEU A CA 1
ATOM 2755 C C . LEU A 1 354 ? 3.566 23.219 26.641 1 97.31 354 LEU A C 1
ATOM 2757 O O . LEU A 1 354 ? 2.525 22.766 26.156 1 97.31 354 LEU A O 1
ATOM 2761 N N . ARG A 1 355 ? 3.609 23.781 27.797 1 96.44 355 ARG A N 1
ATOM 2762 C CA . ARG A 1 355 ? 2.41 23.938 28.609 1 96.44 355 ARG A CA 1
ATOM 2763 C C . ARG A 1 355 ? 1.346 24.75 27.875 1 96.44 355 ARG A C 1
ATOM 2765 O O . ARG A 1 355 ? 0.164 24.391 27.906 1 96.44 355 ARG A O 1
ATOM 2772 N N . ASP A 1 356 ? 1.758 25.844 27.266 1 96.5 356 ASP A N 1
ATOM 2773 C CA . ASP A 1 356 ? 0.821 26.719 26.578 1 96.5 356 ASP A CA 1
ATOM 2774 C C . ASP A 1 356 ? 0.209 26.016 25.359 1 96.5 356 ASP A C 1
ATOM 2776 O O . ASP A 1 356 ? -0.968 26.219 25.062 1 96.5 356 ASP A O 1
ATOM 2780 N N . VAL A 1 357 ? 1 25.219 24.688 1 97.5 357 VAL A N 1
ATOM 2781 C CA . VAL A 1 357 ? 0.48 24.438 23.562 1 97.5 357 VAL A CA 1
ATOM 2782 C C . VAL A 1 357 ? -0.68 23.562 24.047 1 97.5 357 VAL A C 1
ATOM 2784 O O . VAL A 1 357 ? -1.726 23.5 23.391 1 97.5 357 VAL A O 1
ATOM 2787 N N . MET A 1 358 ? -0.53 22.906 25.109 1 96.88 358 MET A N 1
ATOM 2788 C CA . MET A 1 358 ? -1.557 22.016 25.625 1 96.88 358 MET A CA 1
ATOM 2789 C C . MET A 1 358 ? -2.734 22.797 26.188 1 96.88 358 MET A C 1
ATOM 2791 O O . MET A 1 358 ? -3.887 22.547 25.828 1 96.88 358 MET A O 1
ATOM 2795 N N . LYS A 1 359 ? -2.469 23.797 26.922 1 95.44 359 LYS A N 1
ATOM 2796 C CA . LYS A 1 359 ? -3.486 24.531 27.656 1 95.44 359 LYS A CA 1
ATOM 2797 C C . LYS A 1 359 ? -4.406 25.297 26.703 1 95.44 359 LYS A C 1
ATOM 2799 O O . LYS A 1 359 ? -5.609 25.406 26.953 1 95.44 359 LYS A O 1
ATOM 2804 N N . TYR A 1 360 ? -3.887 25.812 25.641 1 96.81 360 TYR A N 1
ATOM 2805 C CA . TYR A 1 360 ? -4.652 26.719 24.797 1 96.81 360 TYR A CA 1
ATOM 2806 C C . TYR A 1 360 ? -4.945 26.078 23.453 1 96.81 360 TYR A C 1
ATOM 2808 O O . TYR A 1 360 ? -5.25 26.781 22.484 1 96.81 360 TYR A O 1
ATOM 2816 N N . HIS A 1 361 ? -4.758 24.781 23.328 1 97.5 361 HIS A N 1
ATOM 2817 C CA . HIS A 1 361 ? -5.168 24 22.172 1 97.5 361 HIS A CA 1
ATOM 2818 C C . HIS A 1 361 ? -4.457 24.484 20.906 1 97.5 361 HIS A C 1
ATOM 2820 O O . HIS A 1 361 ? -5.094 24.672 19.859 1 97.5 361 HIS A O 1
ATOM 2826 N N . VAL A 1 362 ? -3.184 24.672 21.031 1 98.31 362 VAL A N 1
ATOM 2827 C CA . VAL A 1 362 ? -2.414 25.156 19.875 1 98.31 362 VAL A CA 1
ATOM 2828 C C . VAL A 1 362 ? -2.381 24.078 18.797 1 98.31 362 VAL A C 1
ATOM 2830 O O . VAL A 1 362 ? -2.109 22.922 19.078 1 98.31 362 VAL A O 1
ATOM 2833 N N . SER A 1 363 ? -2.639 24.516 17.547 1 98.69 363 SER A N 1
ATOM 2834 C CA . SER A 1 363 ? -2.611 23.625 16.391 1 98.69 363 SER A CA 1
ATOM 2835 C C . SER A 1 363 ? -1.223 23.562 15.766 1 98.69 363 SER A C 1
ATOM 2837 O O . SER A 1 363 ? -0.729 22.484 15.43 1 98.69 363 SER A O 1
ATOM 2839 N N . MET A 1 364 ? -0.654 24.766 15.602 1 98.75 364 MET A N 1
ATOM 2840 C CA . MET A 1 364 ? 0.607 24.812 14.867 1 98.75 364 MET A CA 1
ATOM 2841 C C . MET A 1 364 ? 1.617 25.703 15.57 1 98.75 364 MET A C 1
ATOM 2843 O O . MET A 1 364 ? 1.25 26.734 16.141 1 98.75 364 MET A O 1
ATOM 2847 N N . THR A 1 365 ? 2.879 25.328 15.492 1 98.75 365 THR A N 1
ATOM 2848 C CA . THR A 1 365 ? 4.012 26.094 16 1 98.75 365 THR A CA 1
ATOM 2849 C C . THR A 1 365 ? 4.977 26.453 14.875 1 98.75 365 THR A C 1
ATOM 2851 O O . THR A 1 365 ? 5.148 25.672 13.93 1 98.75 365 THR A O 1
ATOM 2854 N N . SER A 1 366 ? 5.621 27.562 14.992 1 98.56 366 SER A N 1
ATOM 2855 C CA . SER A 1 366 ? 6.418 28.078 13.891 1 98.56 366 SER A CA 1
ATOM 2856 C C . SER A 1 366 ? 7.781 27.406 13.828 1 98.56 366 SER A C 1
ATOM 2858 O O . SER A 1 366 ? 8.32 26.969 14.852 1 98.56 366 SER A O 1
ATOM 2860 N N . SER A 1 367 ? 8.383 27.359 12.633 1 98.12 367 SER A N 1
ATOM 2861 C CA . SER A 1 367 ? 9.719 26.812 12.414 1 98.12 367 SER A CA 1
ATOM 2862 C C . SER A 1 367 ? 10.789 27.844 12.75 1 98.12 367 SER A C 1
ATOM 2864 O O . SER A 1 367 ? 11.984 27.516 12.758 1 98.12 367 SER A O 1
ATOM 2866 N N . PHE A 1 368 ? 10.25 29.016 13.156 1 92.31 368 PHE A N 1
ATOM 2867 C CA . PHE A 1 368 ? 11.211 30.109 13.211 1 92.31 368 PHE A CA 1
ATOM 2868 C C . PHE A 1 368 ? 10.992 30.969 14.461 1 92.31 368 PHE A C 1
ATOM 2870 O O . PHE A 1 368 ? 10.016 30.766 15.188 1 92.31 368 PHE A O 1
ATOM 2877 N N . ASN A 1 369 ? 12.047 31.844 14.789 1 94.69 369 ASN A N 1
ATOM 2878 C CA . ASN A 1 369 ? 11.984 32.938 15.742 1 94.69 369 ASN A CA 1
ATOM 2879 C C . ASN A 1 369 ? 12.18 32.438 17.172 1 94.69 369 ASN A C 1
ATOM 2881 O O . ASN A 1 369 ? 11.547 32.969 18.094 1 94.69 369 ASN A O 1
ATOM 2885 N N . PHE A 1 370 ? 12.914 31.312 17.406 1 96.69 370 PHE A N 1
ATOM 2886 C CA . PHE A 1 370 ? 13.391 30.906 18.734 1 96.69 370 PHE A CA 1
ATOM 2887 C C . PHE A 1 370 ? 14.906 30.703 18.703 1 96.69 370 PHE A C 1
ATOM 2889 O O . PHE A 1 370 ? 15.5 30.562 17.641 1 96.69 370 PHE A O 1
ATOM 2896 N N . PRO A 1 371 ? 15.625 30.703 19.797 1 95.38 371 PRO A N 1
ATOM 2897 C CA . PRO A 1 371 ? 17.078 30.859 19.859 1 95.38 371 PRO A CA 1
ATOM 2898 C C . PRO A 1 371 ? 17.828 29.812 19.031 1 95.38 371 PRO A C 1
ATOM 2900 O O . PRO A 1 371 ? 18.812 30.125 18.375 1 95.38 371 PRO A O 1
ATOM 2903 N N . ALA A 1 372 ? 17.406 28.625 18.953 1 96.31 372 ALA A N 1
ATOM 2904 C CA . ALA A 1 372 ? 18.156 27.516 18.359 1 96.31 372 ALA A CA 1
ATOM 2905 C C . ALA A 1 372 ? 18.156 27.625 16.828 1 96.31 372 ALA A C 1
ATOM 2907 O O . ALA A 1 372 ? 19 27.016 16.156 1 96.31 372 ALA A O 1
ATOM 2908 N N . VAL A 1 373 ? 17.25 28.359 16.25 1 96.69 373 VAL A N 1
ATOM 2909 C CA . VAL A 1 373 ? 17.094 28.469 14.805 1 96.69 373 VAL A CA 1
ATOM 2910 C C . VAL A 1 373 ? 18.328 29.141 14.203 1 96.69 373 VAL A C 1
ATOM 2912 O O . VAL A 1 373 ? 18.766 28.781 13.109 1 96.69 373 VAL A O 1
ATOM 2915 N N . ASP A 1 374 ? 18.953 30.047 15 1 94.06 374 ASP A N 1
ATOM 2916 C CA . ASP A 1 374 ? 20.094 30.797 14.477 1 94.06 374 ASP A CA 1
ATOM 2917 C C . ASP A 1 374 ? 21.344 30.516 15.297 1 94.06 374 ASP A C 1
ATOM 2919 O O . ASP A 1 374 ? 22.344 31.234 15.164 1 94.06 374 ASP A O 1
ATOM 2923 N N . ALA A 1 375 ? 21.234 29.516 16.109 1 96.56 375 ALA A N 1
ATOM 2924 C CA . ALA A 1 375 ? 22.375 29.219 16.969 1 96.56 375 ALA A CA 1
ATOM 2925 C C . ALA A 1 375 ? 23.516 28.609 16.172 1 96.56 375 ALA A C 1
ATOM 2927 O O . ALA A 1 375 ? 23.297 27.906 15.195 1 96.56 375 ALA A O 1
ATOM 2928 N N . SER A 1 376 ? 24.75 28.812 16.641 1 97.44 376 SER A N 1
ATOM 2929 C CA . SER A 1 376 ? 25.938 28.25 15.977 1 97.44 376 SER A CA 1
ATOM 2930 C C . SER A 1 376 ? 26.375 26.953 16.641 1 97.44 376 SER A C 1
ATOM 2932 O O . SER A 1 376 ? 27.328 26.312 16.188 1 97.44 376 SER A O 1
ATOM 2934 N N . THR A 1 377 ? 25.719 26.609 17.703 1 96.88 377 THR A N 1
ATOM 2935 C CA . THR A 1 377 ? 26 25.359 18.406 1 96.88 377 THR A CA 1
ATOM 2936 C C . THR A 1 377 ? 24.719 24.531 18.531 1 96.88 377 THR A C 1
ATOM 2938 O O . THR A 1 377 ? 23.609 25.062 18.484 1 96.88 377 THR A O 1
ATOM 2941 N N . PRO A 1 378 ? 24.906 23.281 18.734 1 95.94 378 PRO A N 1
ATOM 2942 C CA . PRO A 1 378 ? 23.719 22.438 18.859 1 95.94 378 PRO A CA 1
ATOM 2943 C C . PRO A 1 378 ? 22.875 22.781 20.094 1 95.94 378 PRO A C 1
ATOM 2945 O O . PRO A 1 378 ? 23.422 23.094 21.156 1 95.94 378 PRO A O 1
ATOM 2948 N N . MET A 1 379 ? 21.609 22.719 19.875 1 97.06 379 MET A N 1
ATOM 2949 C CA . MET A 1 379 ? 20.672 22.875 20.984 1 97.06 379 MET A CA 1
ATOM 2950 C C . MET A 1 379 ? 20.922 21.828 22.078 1 97.06 379 MET A C 1
ATOM 2952 O O . MET A 1 379 ? 21.234 20.688 21.766 1 97.06 379 MET A O 1
ATOM 2956 N N . ASP A 1 380 ? 20.844 22.219 23.344 1 96.56 380 ASP A N 1
ATOM 2957 C CA . ASP A 1 380 ? 20.938 21.281 24.453 1 96.56 380 ASP A CA 1
ATOM 2958 C C . ASP A 1 380 ? 19.906 20.156 24.297 1 96.56 380 ASP A C 1
ATOM 2960 O O . ASP A 1 380 ? 18.734 20.422 24.031 1 96.56 380 ASP A O 1
ATOM 2964 N N . PRO A 1 381 ? 20.266 18.906 24.516 1 96.19 381 PRO A N 1
ATOM 2965 C CA . PRO A 1 381 ? 19.359 17.781 24.297 1 96.19 381 PRO A CA 1
ATOM 2966 C C . PRO A 1 381 ? 18.094 17.875 25.125 1 96.19 381 PRO A C 1
ATOM 2968 O O . PRO A 1 381 ? 17 17.531 24.641 1 96.19 381 PRO A O 1
ATOM 2971 N N . ALA A 1 382 ? 18.25 18.281 26.344 1 96.44 382 ALA A N 1
ATOM 2972 C CA . ALA A 1 382 ? 17.062 18.375 27.188 1 96.44 382 ALA A CA 1
ATOM 2973 C C . ALA A 1 382 ? 16.094 19.438 26.656 1 96.44 382 ALA A C 1
ATOM 2975 O O . ALA A 1 382 ? 14.875 19.266 26.719 1 96.44 382 ALA A O 1
ATOM 2976 N N . LEU A 1 383 ? 16.625 20.547 26.188 1 97.38 383 LEU A N 1
ATOM 2977 C CA . LEU A 1 383 ? 15.797 21.594 25.578 1 97.38 383 LEU A CA 1
ATOM 2978 C C . LEU A 1 383 ? 15.164 21.109 24.281 1 97.38 383 LEU A C 1
ATOM 2980 O O . LEU A 1 383 ? 14 21.406 24.016 1 97.38 383 LEU A O 1
ATOM 2984 N N . TYR A 1 384 ? 15.945 20.344 23.531 1 97.31 384 TYR A N 1
ATOM 2985 C CA . TYR A 1 384 ? 15.438 19.766 22.297 1 97.31 384 TYR A CA 1
ATOM 2986 C C . TYR A 1 384 ? 14.227 18.891 22.562 1 97.31 384 TYR A C 1
ATOM 2988 O O . TYR A 1 384 ? 13.234 18.938 21.828 1 97.31 384 TYR A O 1
ATOM 2996 N N . LEU A 1 385 ? 14.289 18.078 23.578 1 96.94 385 LEU A N 1
ATOM 2997 C CA . LEU A 1 385 ? 13.188 17.172 23.891 1 96.94 385 LEU A CA 1
ATOM 2998 C C . LEU A 1 385 ? 11.93 17.953 24.25 1 96.94 385 LEU A C 1
ATOM 3000 O O . LEU A 1 385 ? 10.82 17.547 23.891 1 96.94 385 LEU A O 1
ATOM 3004 N N . LEU A 1 386 ? 12.094 19.062 24.938 1 96.88 386 LEU A N 1
ATOM 3005 C CA . LEU A 1 386 ? 10.945 19.922 25.266 1 96.88 386 LEU A CA 1
ATOM 3006 C C . LEU A 1 386 ? 10.352 20.531 24 1 96.88 386 LEU A C 1
ATOM 3008 O O . LEU A 1 386 ? 9.133 20.516 23.812 1 96.88 386 LEU A O 1
ATOM 3012 N N . TRP A 1 387 ? 11.219 21.016 23.188 1 97.81 387 TRP A N 1
ATOM 3013 C CA . TRP A 1 387 ? 10.789 21.578 21.922 1 97.81 387 TRP A CA 1
ATOM 3014 C C . TRP A 1 387 ? 10.039 20.547 21.094 1 97.81 387 TRP A C 1
ATOM 3016 O O . TRP A 1 387 ? 8.953 20.812 20.578 1 97.81 387 TRP A O 1
ATOM 3026 N N . ALA A 1 388 ? 10.664 19.391 21 1 97.69 388 ALA A N 1
ATOM 3027 C CA . ALA A 1 388 ? 10.078 18.297 20.219 1 97.69 388 ALA A CA 1
ATOM 3028 C C . ALA A 1 388 ? 8.695 17.922 20.75 1 97.69 388 ALA A C 1
ATOM 3030 O O . ALA A 1 388 ? 7.754 17.75 19.969 1 97.69 388 ALA A O 1
ATOM 3031 N N . GLN A 1 389 ? 8.617 17.844 22.016 1 97.19 389 GLN A N 1
ATOM 3032 C CA . GLN A 1 389 ? 7.344 17.469 22.625 1 97.19 389 GLN A CA 1
ATOM 3033 C C . GLN A 1 389 ? 6.266 18.5 22.312 1 97.19 389 GLN A C 1
ATOM 3035 O O . GLN A 1 389 ? 5.117 18.156 22.047 1 97.19 389 GLN A O 1
ATOM 3040 N N . ALA A 1 390 ? 6.605 19.766 22.375 1 98.06 390 ALA A N 1
ATOM 3041 C CA . ALA A 1 390 ? 5.652 20.828 22.062 1 98.06 390 ALA A CA 1
ATOM 3042 C C . ALA A 1 390 ? 5.109 20.688 20.656 1 98.06 390 ALA A C 1
ATOM 3044 O O . ALA A 1 390 ? 3.916 20.891 20.422 1 98.06 390 ALA A O 1
ATOM 3045 N N . ASN A 1 391 ? 5.938 20.297 19.734 1 98.44 391 ASN A N 1
ATOM 3046 C CA . ASN A 1 391 ? 5.523 20.141 18.344 1 98.44 391 ASN A CA 1
ATOM 3047 C C . ASN A 1 391 ? 4.703 18.859 18.156 1 98.44 391 ASN A C 1
ATOM 3049 O O . ASN A 1 391 ? 3.73 18.859 17.406 1 98.44 391 ASN A O 1
ATOM 3053 N N . VAL A 1 392 ? 5.012 17.781 18.844 1 98.25 392 VAL A N 1
ATOM 3054 C CA . VAL A 1 392 ? 4.328 16.5 18.688 1 98.25 392 VAL A CA 1
ATOM 3055 C C . VAL A 1 392 ? 2.895 16.609 19.203 1 98.25 392 VAL A C 1
ATOM 3057 O O . VAL A 1 392 ? 1.972 16.047 18.609 1 98.25 392 VAL A O 1
ATOM 3060 N N . VAL A 1 393 ? 2.723 17.375 20.297 1 97.75 393 VAL A N 1
ATOM 3061 C CA . VAL A 1 393 ? 1.401 17.406 20.906 1 97.75 393 VAL A CA 1
ATOM 3062 C C . VAL A 1 393 ? 0.565 18.516 20.266 1 97.75 393 VAL A C 1
ATOM 3064 O O . VAL A 1 393 ? -0.649 18.578 20.484 1 97.75 393 VAL A O 1
ATOM 3067 N N . ALA A 1 394 ? 1.192 19.422 19.484 1 98.38 394 ALA A N 1
ATOM 3068 C CA . ALA A 1 394 ? 0.451 20.5 18.828 1 98.38 394 ALA A CA 1
ATOM 3069 C C . ALA A 1 394 ? -0.509 19.953 17.781 1 98.38 394 ALA A C 1
ATOM 3071 O O . ALA A 1 394 ? -0.105 19.188 16.891 1 98.38 394 ALA A O 1
ATOM 3072 N N . GLY A 1 395 ? -1.759 20.375 17.906 1 98.44 395 GLY A N 1
ATOM 3073 C CA . GLY A 1 395 ? -2.787 19.906 16.984 1 98.44 395 GLY A CA 1
ATOM 3074 C C . GLY A 1 395 ? -3.383 18.578 17.375 1 98.44 395 GLY A C 1
ATOM 3075 O O . GLY A 1 395 ? -3.428 18.219 18.547 1 98.44 395 GLY A O 1
ATOM 3076 N N . TYR A 1 396 ? -3.996 17.922 16.406 1 98.62 396 TYR A N 1
ATOM 3077 C CA . TYR A 1 396 ? -4.676 16.641 16.609 1 98.62 396 TYR A CA 1
ATOM 3078 C C . TYR A 1 396 ? -3.727 15.477 16.375 1 98.62 396 TYR A C 1
ATOM 3080 O O . TYR A 1 396 ? -2.742 15.602 15.641 1 98.62 396 TYR A O 1
ATOM 3088 N N . ARG A 1 397 ? -3.973 14.422 17.016 1 98.56 397 ARG A N 1
ATOM 3089 C CA . ARG A 1 397 ? -3.246 13.156 16.922 1 98.56 397 ARG A CA 1
ATOM 3090 C C . ARG A 1 397 ? -4.16 11.977 17.234 1 98.56 397 ARG A C 1
ATOM 3092 O O . ARG A 1 397 ? -4.18 11.484 18.359 1 98.56 397 ARG A O 1
ATOM 3099 N N . TYR A 1 398 ? -4.832 11.453 16.203 1 98.81 398 TYR A N 1
ATOM 3100 C CA . TYR A 1 398 ? -5.867 10.453 16.422 1 98.81 398 TYR A CA 1
ATOM 3101 C C . TYR A 1 398 ? -5.305 9.039 16.266 1 98.81 398 TYR A C 1
ATOM 3103 O O . TYR A 1 398 ? -4.305 8.836 15.57 1 98.81 398 TYR A O 1
ATOM 3111 N N . SER A 1 399 ? -5.859 8.148 16.953 1 98.5 399 SER A N 1
ATOM 3112 C CA . SER A 1 399 ? -5.715 6.707 16.766 1 98.5 399 SER A CA 1
ATOM 3113 C C . SER A 1 399 ? -7.07 6.008 16.797 1 98.5 399 SER A C 1
ATOM 3115 O O . SER A 1 399 ? -8.047 6.559 17.312 1 98.5 399 SER A O 1
ATOM 3117 N N . ALA A 1 400 ? -7.191 4.879 16.156 1 98.56 400 ALA A N 1
ATOM 3118 C CA . ALA A 1 400 ? -8.367 4.016 16.188 1 98.56 400 ALA A CA 1
ATOM 3119 C C . ALA A 1 400 ? -7.992 2.588 16.578 1 98.56 400 ALA A C 1
ATOM 3121 O O . ALA A 1 400 ? -7.09 1.993 15.984 1 98.56 400 ALA A O 1
ATOM 3122 N N . GLU A 1 401 ? -8.664 2.07 17.562 1 97.44 401 GLU A N 1
ATOM 3123 C CA . GLU A 1 401 ? -8.32 0.74 18.047 1 97.44 401 GLU A CA 1
ATOM 3124 C C . GLU A 1 401 ? -9.57 -0.108 18.266 1 97.44 401 GLU A C 1
ATOM 3126 O O . GLU A 1 401 ? -10.578 0.381 18.781 1 97.44 401 GLU A O 1
ATOM 3131 N N . ALA A 1 402 ? -9.484 -1.362 17.828 1 97.75 402 ALA A N 1
ATOM 3132 C CA . ALA A 1 402 ? -10.539 -2.309 18.172 1 97.75 402 ALA A CA 1
ATOM 3133 C C . ALA A 1 402 ? -10.492 -2.65 19.672 1 97.75 402 ALA A C 1
ATOM 3135 O O . ALA A 1 402 ? -9.422 -2.9 20.219 1 97.75 402 ALA A O 1
ATOM 3136 N N . ARG A 1 403 ? -11.594 -2.621 20.297 1 97.69 403 ARG A N 1
ATOM 3137 C CA . ARG A 1 403 ? -11.672 -2.977 21.703 1 97.69 403 ARG A CA 1
ATOM 3138 C C . ARG A 1 403 ? -11.68 -4.492 21.891 1 97.69 403 ARG A C 1
ATOM 3140 O O . ARG A 1 403 ? -12.688 -5.148 21.625 1 97.69 403 ARG A O 1
ATOM 3147 N N . GLN A 1 404 ? -10.633 -4.965 22.453 1 95.25 404 GLN A N 1
ATOM 3148 C CA . GLN A 1 404 ? -10.484 -6.406 22.609 1 95.25 404 GLN A CA 1
ATOM 3149 C C . GLN A 1 404 ? -11.648 -7 23.391 1 95.25 404 GLN A C 1
ATOM 3151 O O . GLN A 1 404 ? -12.109 -6.414 24.375 1 95.25 404 GLN A O 1
ATOM 3156 N N . GLY A 1 405 ? -12.164 -8.117 22.938 1 95.19 405 GLY A N 1
ATOM 3157 C CA . GLY A 1 405 ? -13.227 -8.82 23.625 1 95.19 405 GLY A CA 1
ATOM 3158 C C . GLY A 1 405 ? -14.617 -8.367 23.203 1 95.19 405 GLY A C 1
ATOM 3159 O O . GLY A 1 405 ? -15.617 -8.953 23.609 1 95.19 405 GLY A O 1
ATOM 3160 N N . SER A 1 406 ? -14.711 -7.367 22.328 1 96.94 406 SER A N 1
ATOM 3161 C CA . SER A 1 406 ? -16 -6.801 21.969 1 96.94 406 SER A CA 1
ATOM 3162 C C . SER A 1 406 ? -16.609 -7.523 20.766 1 96.94 406 SER A C 1
ATOM 3164 O O . SER A 1 406 ? -17.766 -7.297 20.422 1 96.94 406 SER A O 1
ATOM 3166 N N . GLN A 1 407 ? -15.844 -8.328 20.125 1 96.06 407 GLN A N 1
ATOM 3167 C CA . GLN A 1 407 ? -16.25 -8.867 18.828 1 96.06 407 GLN A CA 1
ATOM 3168 C C . GLN A 1 407 ? -17.328 -9.93 18.984 1 96.06 407 GLN A C 1
ATOM 3170 O O . GLN A 1 407 ? -17.328 -10.68 19.953 1 96.06 407 GLN A O 1
ATOM 3175 N N . SER A 1 408 ? -18.203 -9.969 17.969 1 96 408 SER A N 1
ATOM 3176 C CA . SER A 1 408 ? -19.25 -10.992 17.844 1 96 408 SER A CA 1
ATOM 3177 C C . SER A 1 408 ? -19.578 -11.266 16.375 1 96 408 SER A C 1
ATOM 3179 O O . SER A 1 408 ? -19.453 -10.383 15.531 1 96 408 SER A O 1
ATOM 3181 N N . LEU A 1 409 ? -19.797 -12.484 16.094 1 94.06 409 LEU A N 1
ATOM 3182 C CA . LEU A 1 409 ? -20.266 -12.93 14.781 1 94.06 409 LEU A CA 1
ATOM 3183 C C . LEU A 1 409 ? -21.547 -13.75 14.922 1 94.06 409 LEU A C 1
ATOM 3185 O O . LEU A 1 409 ? -21.5 -14.906 15.344 1 94.06 409 LEU A O 1
ATOM 3189 N N . ALA A 1 410 ? -22.703 -13.141 14.656 1 91.62 410 ALA A N 1
ATOM 3190 C CA . ALA A 1 410 ? -24 -13.789 14.797 1 91.62 410 ALA A CA 1
ATOM 3191 C C . ALA A 1 410 ? -24.969 -13.328 13.719 1 91.62 410 ALA A C 1
ATOM 3193 O O . ALA A 1 410 ? -24.938 -12.172 13.297 1 91.62 410 ALA A O 1
ATOM 3194 N N . ASP A 1 411 ? -25.75 -14.258 13.227 1 91 411 ASP A N 1
ATOM 3195 C CA . ASP A 1 411 ? -26.859 -13.969 12.312 1 91 411 ASP A CA 1
ATOM 3196 C C . ASP A 1 411 ? -26.359 -13.234 11.07 1 91 411 ASP A C 1
ATOM 3198 O O . ASP A 1 411 ? -26.953 -12.234 10.656 1 91 411 ASP A O 1
ATOM 3202 N N . GLY A 1 412 ? -25.172 -13.617 10.641 1 90.62 412 GLY A N 1
ATOM 3203 C CA . GLY A 1 412 ? -24.656 -13.039 9.406 1 90.62 412 GLY A CA 1
ATOM 3204 C C . GLY A 1 412 ? -24.094 -11.641 9.586 1 90.62 412 GLY A C 1
ATOM 3205 O O . GLY A 1 412 ? -23.969 -10.891 8.617 1 90.62 412 GLY A O 1
ATOM 3206 N N . LYS A 1 413 ? -23.891 -11.281 10.836 1 95.06 413 LYS A N 1
ATOM 3207 C CA . LYS A 1 413 ? -23.359 -9.953 11.125 1 95.06 413 LYS A CA 1
ATOM 3208 C C . LYS A 1 413 ? -22.109 -10.039 12 1 95.06 413 LYS A C 1
ATOM 3210 O O . LYS A 1 413 ? -22.062 -10.844 12.938 1 95.06 413 LYS A O 1
ATOM 3215 N N . ALA A 1 414 ? -21.125 -9.336 11.602 1 97.19 414 ALA A N 1
ATOM 3216 C CA . ALA A 1 414 ? -19.953 -9.148 12.453 1 97.19 414 ALA A CA 1
ATOM 3217 C C . ALA A 1 414 ? -20.031 -7.816 13.195 1 97.19 414 ALA A C 1
ATOM 3219 O O . ALA A 1 414 ? -20.391 -6.793 12.617 1 97.19 414 ALA A O 1
ATOM 3220 N N . THR A 1 415 ? -19.781 -7.836 14.477 1 97.88 415 THR A N 1
ATOM 3221 C CA . THR A 1 415 ? -19.844 -6.625 15.289 1 97.88 415 THR A CA 1
ATOM 3222 C C . THR A 1 415 ? -18.578 -6.488 16.141 1 97.88 415 THR A C 1
ATOM 3224 O O . THR A 1 415 ? -18.047 -7.484 16.641 1 97.88 415 THR A O 1
ATOM 3227 N N . LEU A 1 416 ? -18.094 -5.297 16.312 1 98.25 416 LEU A N 1
ATOM 3228 C CA . LEU A 1 416 ? -17.016 -4.973 17.234 1 98.25 416 LEU A CA 1
ATOM 3229 C C . LEU A 1 416 ? -17.062 -3.504 17.641 1 98.25 416 LEU A C 1
ATOM 3231 O O . LEU A 1 416 ? -17.703 -2.691 16.969 1 98.25 416 LEU A O 1
ATOM 3235 N N . ASP A 1 417 ? -16.422 -3.189 18.703 1 98.69 417 ASP A N 1
ATOM 3236 C CA . ASP A 1 417 ? -16.312 -1.807 19.156 1 98.69 417 ASP A CA 1
ATOM 3237 C C . ASP A 1 417 ? -14.961 -1.211 18.734 1 98.69 417 ASP A C 1
ATOM 3239 O O . ASP A 1 417 ? -13.938 -1.896 18.766 1 98.69 417 ASP A O 1
ATOM 3243 N N . VAL A 1 418 ? -15 -0.032 18.297 1 98.75 418 VAL A N 1
ATOM 3244 C CA . VAL A 1 418 ? -13.797 0.716 17.953 1 98.75 418 VAL A CA 1
ATOM 3245 C C . VAL A 1 418 ? -13.695 1.956 18.844 1 98.75 418 VAL A C 1
ATOM 3247 O O . VAL A 1 418 ? -14.672 2.68 19.031 1 98.75 418 VAL A O 1
ATOM 3250 N N . THR A 1 419 ? -12.539 2.195 19.438 1 98.69 419 THR A N 1
ATOM 3251 C CA . THR A 1 419 ? -12.242 3.395 20.219 1 98.69 419 THR A CA 1
ATOM 3252 C C . THR A 1 419 ? -11.414 4.383 19.406 1 98.69 419 THR A C 1
ATOM 3254 O O . THR A 1 419 ? -10.312 4.055 18.969 1 98.69 419 THR A O 1
ATOM 3257 N N . TRP A 1 420 ? -11.969 5.527 19.141 1 98.75 420 TRP A N 1
ATOM 3258 C CA . TRP A 1 420 ? -11.227 6.652 18.578 1 98.75 420 TRP A CA 1
ATOM 3259 C C . TRP A 1 420 ? -10.68 7.555 19.672 1 98.75 420 TRP A C 1
ATOM 3261 O O . TRP A 1 420 ? -11.414 7.93 20.594 1 98.75 420 TRP A O 1
ATOM 3271 N N . THR A 1 421 ? -9.398 7.828 19.625 1 98.62 421 THR A N 1
ATOM 3272 C CA . THR A 1 421 ? -8.789 8.641 20.672 1 98.62 421 THR A CA 1
ATOM 3273 C C . THR A 1 421 ? -7.953 9.766 20.062 1 98.62 421 THR A C 1
ATOM 3275 O O . THR A 1 421 ? -7.238 9.555 19.078 1 98.62 421 THR A O 1
ATOM 3278 N N . ASN A 1 422 ? -8.07 10.953 20.562 1 98.56 422 ASN A N 1
ATOM 3279 C CA . ASN A 1 422 ? -7.188 12.078 20.266 1 98.56 422 ASN A CA 1
ATOM 3280 C C . ASN A 1 422 ? -6.129 12.258 21.344 1 98.56 422 ASN A C 1
ATOM 3282 O O . ASN A 1 422 ? -6.457 12.484 22.516 1 98.56 422 ASN A O 1
ATOM 3286 N N . TYR A 1 423 ? -4.895 12.141 20.938 1 97.5 423 TYR A N 1
ATOM 3287 C CA . TYR A 1 423 ? -3.773 12.281 21.859 1 97.5 423 TYR A CA 1
ATOM 3288 C C . TYR A 1 423 ? -3.117 13.648 21.719 1 97.5 423 TYR A C 1
ATOM 3290 O O . TYR A 1 423 ? -2.092 13.922 22.344 1 97.5 423 TYR A O 1
ATOM 3298 N N . GLY A 1 424 ? -3.635 14.523 20.859 1 97.94 424 GLY A N 1
ATOM 3299 C CA . GLY A 1 424 ? -3.096 15.859 20.625 1 97.94 424 GLY A CA 1
ATOM 3300 C C . GLY A 1 424 ? -3.738 16.922 21.5 1 97.94 424 GLY A C 1
ATOM 3301 O O . GLY A 1 424 ? -4.625 16.625 22.297 1 97.94 424 GLY A O 1
ATOM 3302 N N . SER A 1 425 ? -3.27 18.141 21.359 1 97.5 425 SER A N 1
ATOM 3303 C CA . SER A 1 425 ? -3.707 19.266 22.188 1 97.5 425 SER A CA 1
ATOM 3304 C C . SER A 1 425 ? -4.949 19.922 21.609 1 97.5 425 SER A C 1
ATOM 3306 O O . SER A 1 425 ? -5.617 20.703 22.281 1 97.5 425 SER A O 1
ATOM 3308 N N . ALA A 1 426 ? -5.23 19.688 20.391 1 97.81 426 ALA A N 1
ATOM 3309 C CA . ALA A 1 426 ? -6.379 20.25 19.688 1 97.81 426 ALA A CA 1
ATOM 3310 C C . ALA A 1 426 ? -7.086 19.188 18.844 1 97.81 426 ALA A C 1
ATOM 3312 O O . ALA A 1 426 ? -6.574 18.078 18.688 1 97.81 426 ALA A O 1
ATOM 3313 N N . ALA A 1 427 ? -8.258 19.484 18.422 1 97.75 427 ALA A N 1
ATOM 3314 C CA . ALA A 1 427 ? -8.961 18.594 17.5 1 97.75 427 ALA A CA 1
ATOM 3315 C C . ALA A 1 427 ? -8.773 19.062 16.047 1 97.75 427 ALA A C 1
ATOM 3317 O O . ALA A 1 427 ? -8.312 20.188 15.805 1 97.75 427 ALA A O 1
ATOM 3318 N N . ALA A 1 428 ? -9.023 18.156 15.164 1 97.56 428 ALA A N 1
ATOM 3319 C CA . ALA A 1 428 ? -9.008 18.531 13.75 1 97.56 428 ALA A CA 1
ATOM 3320 C C . ALA A 1 428 ? -10.078 19.578 13.453 1 97.56 428 ALA A C 1
ATOM 3322 O O . ALA A 1 428 ? -11.188 19.516 13.977 1 97.56 428 ALA A O 1
ATOM 3323 N N . THR A 1 429 ? -9.742 20.531 12.641 1 96.81 429 THR A N 1
ATOM 3324 C CA . THR A 1 429 ? -10.695 21.594 12.383 1 96.81 429 THR A CA 1
ATOM 3325 C C . THR A 1 429 ? -11.188 21.547 10.938 1 96.81 429 THR A C 1
ATOM 3327 O O . THR A 1 429 ? -12.195 22.172 10.594 1 96.81 429 THR A O 1
ATOM 3330 N N . GLU A 1 430 ? -10.492 20.797 10.102 1 97.38 430 GLU A N 1
ATOM 3331 C CA . GLU A 1 430 ? -10.93 20.609 8.727 1 97.38 430 GLU A CA 1
ATOM 3332 C C . GLU A 1 430 ? -11.906 19.438 8.609 1 97.38 430 GLU A C 1
ATOM 3334 O O . GLU A 1 430 ? -12.148 18.734 9.594 1 97.38 430 GLU A O 1
ATOM 3339 N N . ASN A 1 431 ? -12.469 19.344 7.398 1 97.31 431 ASN A N 1
ATOM 3340 C CA . ASN A 1 431 ? -13.438 18.266 7.156 1 97.31 431 ASN A CA 1
ATOM 3341 C C . ASN A 1 431 ? -12.742 16.953 6.844 1 97.31 431 ASN A C 1
ATOM 3343 O O . ASN A 1 431 ? -12.438 16.656 5.688 1 97.31 431 ASN A O 1
ATOM 3347 N N . TRP A 1 432 ? -12.5 16.188 7.871 1 98 432 TRP A N 1
ATOM 3348 C CA . TRP A 1 432 ? -12.023 14.812 7.805 1 98 432 TRP A CA 1
ATOM 3349 C C . TRP A 1 432 ? -13.172 13.836 8.039 1 98 432 TRP A C 1
ATOM 3351 O O . TRP A 1 432 ? -13.945 13.992 8.992 1 98 432 TRP A O 1
ATOM 3361 N N . VAL A 1 433 ? -13.297 12.828 7.199 1 98.38 433 VAL A N 1
ATOM 3362 C CA . VAL A 1 433 ? -14.43 11.914 7.273 1 98.38 433 VAL A CA 1
ATOM 3363 C C . VAL A 1 433 ? -13.945 10.508 7.637 1 98.38 433 VAL A C 1
ATOM 3365 O O . VAL A 1 433 ? -13.445 9.773 6.781 1 98.38 433 VAL A O 1
ATOM 3368 N N . PRO A 1 434 ? -14.109 10.102 8.906 1 98.69 434 PRO A N 1
ATOM 3369 C CA . PRO A 1 434 ? -13.719 8.742 9.297 1 98.69 434 PRO A CA 1
ATOM 3370 C C . PRO A 1 434 ? -14.68 7.68 8.766 1 98.69 434 PRO A C 1
ATOM 3372 O O . PRO A 1 434 ? -15.867 7.949 8.586 1 98.69 434 PRO A O 1
ATOM 3375 N N . GLY A 1 435 ? -14.156 6.566 8.461 1 98.75 435 GLY A N 1
ATOM 3376 C CA . GLY A 1 435 ? -14.938 5.43 7.996 1 98.75 435 GLY A CA 1
ATOM 3377 C C . GLY A 1 435 ? -14.203 4.109 8.117 1 98.75 435 GLY A C 1
ATOM 3378 O O . GLY A 1 435 ? -13.07 4.066 8.609 1 98.75 435 GLY A O 1
ATOM 3379 N N . TYR A 1 436 ? -14.906 3.027 7.738 1 98.81 436 TYR A N 1
ATOM 3380 C CA . TYR A 1 436 ? -14.367 1.67 7.746 1 98.81 436 TYR A CA 1
ATOM 3381 C C . TYR A 1 436 ? -14.484 1.032 6.367 1 98.81 436 TYR A C 1
ATOM 3383 O O . TYR A 1 436 ? -15.359 1.39 5.578 1 98.81 436 TYR A O 1
ATOM 3391 N N . ARG A 1 437 ? -13.578 0.172 6.09 1 98.5 437 ARG A N 1
ATOM 3392 C CA . ARG A 1 437 ? -13.57 -0.618 4.863 1 98.5 437 ARG A CA 1
ATOM 3393 C C . ARG A 1 437 ? -13.367 -2.098 5.168 1 98.5 437 ARG A C 1
ATOM 3395 O O . ARG A 1 437 ? -12.562 -2.455 6.027 1 98.5 437 ARG A O 1
ATOM 3402 N N . LEU A 1 438 ? -14.148 -2.941 4.582 1 98.38 438 LEU A N 1
ATOM 3403 C CA . LEU A 1 438 ? -13.859 -4.371 4.531 1 98.38 438 LEU A CA 1
ATOM 3404 C C . LEU A 1 438 ? -13.109 -4.73 3.254 1 98.38 438 LEU A C 1
ATOM 3406 O O . LEU A 1 438 ? -13.625 -4.535 2.15 1 98.38 438 LEU A O 1
ATOM 3410 N N . VAL A 1 439 ? -11.922 -5.215 3.406 1 97.88 439 VAL A N 1
ATOM 3411 C CA . VAL A 1 439 ? -11.023 -5.461 2.283 1 97.88 439 VAL A CA 1
ATOM 3412 C C . VAL A 1 439 ? -10.781 -6.961 2.139 1 97.88 439 VAL A C 1
ATOM 3414 O O . VAL A 1 439 ? -10.555 -7.656 3.131 1 97.88 439 VAL A O 1
ATOM 3417 N N . ASP A 1 440 ? -10.883 -7.453 0.928 1 96.75 440 ASP A N 1
ATOM 3418 C CA . ASP A 1 440 ? -10.641 -8.875 0.723 1 96.75 440 ASP A CA 1
ATOM 3419 C C . ASP A 1 440 ? -9.156 -9.164 0.546 1 96.75 440 ASP A C 1
ATOM 3421 O O . ASP A 1 440 ? -8.32 -8.266 0.691 1 96.75 440 ASP A O 1
ATOM 3425 N N . PHE A 1 441 ? -8.797 -10.398 0.359 1 96.25 441 PHE A N 1
ATOM 3426 C CA . PHE A 1 441 ? -7.418 -10.875 0.318 1 96.25 441 PHE A CA 1
ATOM 3427 C C . PHE A 1 441 ? -6.648 -10.203 -0.816 1 96.25 441 PHE A C 1
ATOM 3429 O O . PHE A 1 441 ? -5.43 -10.039 -0.736 1 96.25 441 PHE A O 1
ATOM 3436 N N . SER A 1 442 ? -7.277 -9.773 -1.938 1 92.31 442 SER A N 1
ATOM 3437 C CA . SER A 1 442 ? -6.633 -9.133 -3.08 1 92.31 442 SER A CA 1
ATOM 3438 C C . SER A 1 442 ? -6.391 -7.652 -2.818 1 92.31 442 SER A C 1
ATOM 3440 O O . SER A 1 442 ? -5.668 -6.992 -3.57 1 92.31 442 SER A O 1
ATOM 3442 N N . GLY A 1 443 ? -7.031 -7.121 -1.8 1 93.69 443 GLY A N 1
ATOM 3443 C CA . GLY A 1 443 ? -6.914 -5.703 -1.498 1 93.69 443 GLY A CA 1
ATOM 3444 C C . GLY A 1 443 ? -8.117 -4.895 -1.954 1 93.69 443 GLY A C 1
ATOM 3445 O O . GLY A 1 443 ? -8.156 -3.674 -1.772 1 93.69 443 GLY A O 1
ATOM 3446 N N . ALA A 1 444 ? -9.125 -5.531 -2.516 1 95.12 444 ALA A N 1
ATOM 3447 C CA . ALA A 1 444 ? -10.312 -4.84 -3.01 1 95.12 444 ALA A CA 1
ATOM 3448 C C . ALA A 1 444 ? -11.273 -4.516 -1.869 1 95.12 444 ALA A C 1
ATOM 3450 O O . ALA A 1 444 ? -11.508 -5.348 -0.991 1 95.12 444 ALA A O 1
ATOM 3451 N N . VAL A 1 445 ? -11.805 -3.367 -1.846 1 97.31 445 VAL A N 1
ATOM 3452 C CA . VAL A 1 445 ? -12.82 -2.973 -0.873 1 97.31 445 VAL A CA 1
ATOM 3453 C C . VAL A 1 445 ? -14.164 -3.59 -1.25 1 97.31 445 VAL A C 1
ATOM 3455 O O . VAL A 1 445 ? -14.688 -3.344 -2.342 1 97.31 445 VAL A O 1
ATOM 3458 N N . VAL A 1 446 ? -14.789 -4.359 -0.39 1 97.38 446 VAL A N 1
ATOM 3459 C CA . VAL A 1 446 ? -16.047 -5.031 -0.725 1 97.38 446 VAL A CA 1
ATOM 3460 C C . VAL A 1 446 ? -17.188 -4.383 0.041 1 97.38 446 VAL A C 1
ATOM 3462 O O . VAL A 1 446 ? -18.359 -4.559 -0.316 1 97.38 446 VAL A O 1
ATOM 3465 N N . ARG A 1 447 ? -16.906 -3.727 1.197 1 97.56 447 ARG A N 1
ATOM 3466 C CA . ARG A 1 447 ? -17.844 -2.926 1.961 1 97.56 447 ARG A CA 1
ATOM 3467 C C . ARG A 1 447 ? -17.203 -1.636 2.457 1 97.56 447 ARG A C 1
ATOM 3469 O O . ARG A 1 447 ? -16.031 -1.617 2.801 1 97.56 447 ARG A O 1
ATOM 3476 N N . THR A 1 448 ? -17.906 -0.556 2.428 1 97.56 448 THR A N 1
ATOM 3477 C CA . THR A 1 448 ? -17.547 0.711 3.057 1 97.56 448 THR A CA 1
ATOM 3478 C C . THR A 1 448 ? -18.594 1.116 4.09 1 97.56 448 THR A C 1
ATOM 3480 O O . THR A 1 448 ? -19.797 1.046 3.822 1 97.56 448 THR A O 1
ATOM 3483 N N . LEU A 1 449 ? -18.172 1.451 5.262 1 98.12 449 LEU A N 1
ATOM 3484 C CA . LEU A 1 449 ? -19.062 1.844 6.352 1 98.12 449 LEU A CA 1
ATOM 3485 C C . LEU A 1 449 ? -18.672 3.211 6.902 1 98.12 449 LEU A C 1
ATOM 3487 O O . LEU A 1 449 ? -17.5 3.482 7.125 1 98.12 449 LEU A O 1
ATOM 3491 N N . PRO A 1 450 ? -19.672 4.07 7.117 1 97.75 450 PRO A N 1
ATOM 3492 C CA . PRO A 1 450 ? -19.344 5.34 7.777 1 97.75 450 PRO A CA 1
ATOM 3493 C C . PRO A 1 450 ? -19.078 5.172 9.273 1 97.75 450 PRO A C 1
ATOM 3495 O O . PRO A 1 450 ? -19.672 4.316 9.922 1 97.75 450 PRO A O 1
ATOM 3498 N N . ALA A 1 451 ? -18.156 5.891 9.773 1 98.5 451 ALA A N 1
ATOM 3499 C CA . ALA A 1 451 ? -18.016 6 11.219 1 98.5 451 ALA A CA 1
ATOM 3500 C C . ALA A 1 451 ? -18.984 7.027 11.797 1 98.5 451 ALA A C 1
ATOM 3502 O O . ALA A 1 451 ? -19.453 7.914 11.078 1 98.5 451 ALA A O 1
ATOM 3503 N N . ARG A 1 452 ? -19.297 6.875 13.047 1 97.81 452 ARG A N 1
ATOM 3504 C CA . ARG A 1 452 ? -20.203 7.801 13.711 1 97.81 452 ARG A CA 1
ATOM 3505 C C . ARG A 1 452 ? -19.438 8.859 14.484 1 97.81 452 ARG A C 1
ATOM 3507 O O . ARG A 1 452 ? -19.969 9.914 14.828 1 97.81 452 ARG A O 1
ATOM 3514 N N . VAL A 1 453 ? -18.219 8.586 14.766 1 98.31 453 VAL A N 1
ATOM 3515 C CA . VAL A 1 453 ? -17.391 9.492 15.562 1 98.31 453 VAL A CA 1
ATOM 3516 C C . VAL A 1 453 ? -17.281 10.844 14.859 1 98.31 453 VAL A C 1
ATOM 3518 O O . VAL A 1 453 ? -17.156 10.898 13.633 1 98.31 453 VAL A O 1
ATOM 3521 N N . THR A 1 454 ? -17.391 11.898 15.625 1 97.88 454 THR A N 1
ATOM 3522 C CA . THR A 1 454 ? -17.047 13.242 15.172 1 97.88 454 THR A CA 1
ATOM 3523 C C . THR A 1 454 ? -15.688 13.664 15.703 1 97.88 454 THR A C 1
ATOM 3525 O O . THR A 1 454 ? -15.57 14.094 16.859 1 97.88 454 THR A O 1
ATOM 3528 N N . LEU A 1 455 ? -14.68 13.602 14.906 1 98.19 455 LEU A N 1
ATOM 3529 C CA . LEU A 1 455 ? -13.297 13.805 15.336 1 98.19 455 LEU A CA 1
ATOM 3530 C C . LEU A 1 455 ? -13.109 15.195 15.93 1 98.19 455 LEU A C 1
ATOM 3532 O O . LEU A 1 455 ? -12.375 15.359 16.906 1 98.19 455 LEU A O 1
ATOM 3536 N N . LYS A 1 456 ? -13.812 16.203 15.438 1 96.69 456 LYS A N 1
ATOM 3537 C CA . LYS A 1 456 ? -13.672 17.594 15.836 1 96.69 456 LYS A CA 1
ATOM 3538 C C . LYS A 1 456 ? -14.117 17.797 17.281 1 96.69 456 LYS A C 1
ATOM 3540 O O . LYS A 1 456 ? -13.789 18.812 17.906 1 96.69 456 LYS A O 1
ATOM 3545 N N . THR A 1 457 ? -14.844 16.859 17.812 1 97.19 457 THR A N 1
ATOM 3546 C CA . THR A 1 457 ? -15.391 17.016 19.156 1 97.19 457 THR A CA 1
ATOM 3547 C C . THR A 1 457 ? -14.469 16.391 20.188 1 97.19 457 THR A C 1
ATOM 3549 O O . THR A 1 457 ? -14.664 16.562 21.391 1 97.19 457 THR A O 1
ATOM 3552 N N . LEU A 1 458 ? -13.477 15.633 19.781 1 98.06 458 LEU A N 1
ATOM 3553 C CA . LEU A 1 458 ? -12.539 15.023 20.719 1 98.06 458 LEU A CA 1
ATOM 3554 C C . LEU A 1 458 ? -11.461 16.016 21.141 1 98.06 458 LEU A C 1
ATOM 3556 O O . LEU A 1 458 ? -10.281 15.812 20.859 1 98.06 458 LEU A O 1
ATOM 3560 N N . VAL A 1 459 ? -11.828 17.047 21.844 1 96.75 459 VAL A N 1
ATOM 3561 C CA . VAL A 1 459 ? -10.953 18.125 22.297 1 96.75 459 VAL A CA 1
ATOM 3562 C C . VAL A 1 459 ? -10.5 17.859 23.734 1 96.75 459 VAL A C 1
ATOM 3564 O O . VAL A 1 459 ? -11.328 17.672 24.625 1 96.75 459 VAL A O 1
ATOM 3567 N N . PRO A 1 460 ? -9.234 17.75 23.906 1 93.62 460 PRO A N 1
ATOM 3568 C CA . PRO A 1 460 ? -8.773 17.547 25.281 1 93.62 460 PRO A CA 1
ATOM 3569 C C . PRO A 1 460 ? -9.086 18.734 26.203 1 93.62 460 PRO A C 1
ATOM 3571 O O . PRO A 1 460 ? -9.203 19.859 25.719 1 93.62 460 PRO A O 1
ATOM 3574 N N . GLY A 1 461 ? -9.234 18.469 27.469 1 86.81 461 GLY A N 1
ATOM 3575 C CA . GLY A 1 461 ? -9.375 19.562 28.422 1 86.81 461 GLY A CA 1
ATOM 3576 C C . GLY A 1 461 ? -8.078 20.312 28.656 1 86.81 461 GLY A C 1
ATOM 3577 O O . GLY A 1 461 ? -7.004 19.859 28.266 1 86.81 461 GLY A O 1
ATOM 3578 N N . PRO A 1 462 ? -8.219 21.484 29.172 1 74.44 462 PRO A N 1
ATOM 3579 C CA . PRO A 1 462 ? -7.051 22.344 29.375 1 74.44 462 PRO A CA 1
ATOM 3580 C C . PRO A 1 462 ? -6.09 21.797 30.422 1 74.44 462 PRO A C 1
ATOM 3582 O O . PRO A 1 462 ? -4.934 22.219 30.484 1 74.44 462 PRO A O 1
ATOM 3585 N N . ASP A 1 463 ? -6.59 20.906 31.312 1 68.31 463 ASP A N 1
ATOM 3586 C CA . ASP A 1 463 ? -5.781 20.469 32.438 1 68.31 463 ASP A CA 1
ATOM 3587 C C . ASP A 1 463 ? -4.922 19.266 32.062 1 68.31 463 ASP A C 1
ATOM 3589 O O . ASP A 1 463 ? -5.289 18.125 32.344 1 68.31 463 ASP A O 1
ATOM 3593 N N . GLY A 1 464 ? -4.109 19.422 31.031 1 61.72 464 GLY A N 1
ATOM 3594 C CA . GLY A 1 464 ? -3.207 18.312 30.797 1 61.72 464 GLY A CA 1
ATOM 3595 C C . GLY A 1 464 ? -2.248 18.062 31.938 1 61.72 464 GLY A C 1
ATOM 3596 O O . GLY A 1 464 ? -1.964 18.953 32.719 1 61.72 464 GLY A O 1
ATOM 3597 N N . ALA A 1 465 ? -2.203 16.844 32.5 1 63.38 465 ALA A N 1
ATOM 3598 C CA . ALA A 1 465 ? -1.261 16.438 33.562 1 63.38 465 ALA A CA 1
ATOM 3599 C C . ALA A 1 465 ? 0.137 16.234 32.969 1 63.38 465 ALA A C 1
ATOM 3601 O O . ALA A 1 465 ? 0.328 15.414 32.062 1 63.38 465 ALA A O 1
ATOM 3602 N N . GLY A 1 466 ? 1.088 17.141 33.375 1 73.56 466 GLY A N 1
ATOM 3603 C CA . GLY A 1 466 ? 2.48 16.891 33.031 1 73.56 466 GLY A CA 1
ATOM 3604 C C . GLY A 1 466 ? 2.859 17.422 31.656 1 73.56 466 GLY A C 1
ATOM 3605 O O . GLY A 1 466 ? 2.635 18.594 31.359 1 73.56 466 GLY A O 1
ATOM 3606 N N . LYS A 1 467 ? 3.447 16.469 30.781 1 85.06 467 LYS A N 1
ATOM 3607 C CA . LYS A 1 467 ? 4.027 16.875 29.5 1 85.06 467 LYS A CA 1
ATOM 3608 C C . LYS A 1 467 ? 3.238 16.281 28.344 1 85.06 467 LYS A C 1
ATOM 3610 O O . LYS A 1 467 ? 3.734 16.234 27.203 1 85.06 467 LYS A O 1
ATOM 3615 N N . GLU A 1 468 ? 1.997 15.828 28.609 1 92.75 468 GLU A N 1
ATOM 3616 C CA . GLU A 1 468 ? 1.154 15.266 27.562 1 92.75 468 GLU A CA 1
ATOM 3617 C C . GLU A 1 468 ? -0.305 15.664 27.75 1 92.75 468 GLU A C 1
ATOM 3619 O O . GLU A 1 468 ? -0.789 15.758 28.875 1 92.75 468 GLU A O 1
ATOM 3624 N N . PRO A 1 469 ? -0.995 15.906 26.641 1 95.12 469 PRO A N 1
ATOM 3625 C CA . PRO A 1 469 ? -2.434 16.156 26.75 1 95.12 469 PRO A CA 1
ATOM 3626 C C . PRO A 1 469 ? -3.197 14.938 27.297 1 95.12 469 PRO A C 1
ATOM 3628 O O . PRO A 1 469 ? -2.762 13.797 27.109 1 95.12 469 PRO A O 1
ATOM 3631 N N . ALA A 1 470 ? -4.258 15.195 28 1 93.69 470 ALA A N 1
ATOM 3632 C CA . ALA A 1 470 ? -5.148 14.094 28.375 1 93.69 470 ALA A CA 1
ATOM 3633 C C . ALA A 1 470 ? -5.875 13.531 27.172 1 93.69 470 ALA A C 1
ATOM 3635 O O . ALA A 1 470 ? -6.578 14.258 26.469 1 93.69 470 ALA A O 1
ATOM 3636 N N . PRO A 1 471 ? -5.715 12.281 26.938 1 95.06 471 PRO A N 1
ATOM 3637 C CA . PRO A 1 471 ? -6.422 11.719 25.781 1 95.06 471 PRO A CA 1
ATOM 3638 C C . PRO A 1 471 ? -7.938 11.812 25.922 1 95.06 471 PRO A C 1
ATOM 3640 O O . PRO A 1 471 ? -8.469 11.703 27.031 1 95.06 471 PRO A O 1
ATOM 3643 N N . VAL A 1 472 ? -8.633 12.016 24.906 1 97.25 472 VAL A N 1
ATOM 3644 C CA . VAL A 1 472 ? -10.094 12.016 24.828 1 97.25 472 VAL A CA 1
ATOM 3645 C C . VAL A 1 472 ? -10.562 10.969 23.812 1 97.25 472 VAL A C 1
ATOM 3647 O O . VAL A 1 472 ? -10.047 10.906 22.703 1 97.25 472 VAL A O 1
ATOM 3650 N N . SER A 1 473 ? -11.562 10.18 24.234 1 97.81 473 SER A N 1
ATOM 3651 C CA . SER A 1 473 ? -11.938 9.039 23.406 1 97.81 473 SER A CA 1
ATOM 3652 C C . SER A 1 473 ? -13.445 9.016 23.141 1 97.81 473 SER A C 1
ATOM 3654 O O . SER A 1 473 ? -14.211 9.656 23.859 1 97.81 473 SER A O 1
ATOM 3656 N N . SER A 1 474 ? -13.82 8.453 22.094 1 98.38 474 SER A N 1
ATOM 3657 C CA . SER A 1 474 ? -15.172 8.055 21.734 1 98.38 474 SER A CA 1
ATOM 3658 C C . SER A 1 474 ? -15.227 6.594 21.297 1 98.38 474 SER A C 1
ATOM 3660 O O . SER A 1 474 ? -14.328 6.117 20.609 1 98.38 474 SER A O 1
ATOM 3662 N N . VAL A 1 475 ? -16.188 5.844 21.766 1 98.44 475 VAL A N 1
ATOM 3663 C CA . VAL A 1 475 ? -16.344 4.441 21.406 1 98.44 475 VAL A CA 1
ATOM 3664 C C . VAL A 1 475 ? -17.594 4.273 20.547 1 98.44 475 VAL A C 1
ATOM 3666 O O . VAL A 1 475 ? -18.641 4.891 20.812 1 98.44 475 VAL A O 1
ATOM 3669 N N . GLU A 1 476 ? -17.5 3.531 19.562 1 98.62 476 GLU A N 1
ATOM 3670 C CA . GLU A 1 476 ? -18.672 3.18 18.781 1 98.62 476 GLU A CA 1
ATOM 3671 C C . GLU A 1 476 ? -18.656 1.711 18.359 1 98.62 476 GLU A C 1
ATOM 3673 O O . GLU A 1 476 ? -17.594 1.08 18.375 1 98.62 476 GLU A O 1
ATOM 3678 N N . THR A 1 477 ? -19.812 1.157 18.062 1 98.44 477 THR A N 1
ATOM 3679 C CA . THR A 1 477 ? -19.953 -0.216 17.578 1 98.44 477 THR A CA 1
ATOM 3680 C C . THR A 1 477 ? -20.078 -0.254 16.062 1 98.44 477 THR A C 1
ATOM 3682 O O . THR A 1 477 ? -20.875 0.481 15.484 1 98.44 477 THR A O 1
ATOM 3685 N N . VAL A 1 478 ? -19.281 -1.005 15.422 1 98.31 478 VAL A N 1
ATOM 3686 C CA . VAL A 1 478 ? -19.328 -1.225 13.977 1 98.31 478 VAL A CA 1
ATOM 3687 C C . VAL A 1 478 ? -20.109 -2.502 13.68 1 98.31 478 VAL A C 1
ATOM 3689 O O . VAL A 1 478 ? -19.844 -3.551 14.273 1 98.31 478 VAL A O 1
ATOM 3692 N N . HIS A 1 479 ? -21.078 -2.424 12.828 1 97.56 479 HIS A N 1
ATOM 3693 C CA . HIS A 1 479 ? -21.875 -3.553 12.352 1 97.56 479 HIS A CA 1
ATOM 3694 C C . HIS A 1 479 ? -21.609 -3.826 10.875 1 97.56 479 HIS A C 1
ATOM 3696 O O . HIS A 1 479 ? -21.859 -2.971 10.023 1 97.56 479 HIS A O 1
ATOM 3702 N N . ILE A 1 480 ? -21.141 -4.977 10.555 1 97.56 480 ILE A N 1
ATOM 3703 C CA . ILE A 1 480 ? -20.875 -5.355 9.172 1 97.56 480 ILE A CA 1
ATOM 3704 C C . ILE A 1 480 ? -21.875 -6.414 8.727 1 97.56 480 ILE A C 1
ATOM 3706 O O . ILE A 1 480 ? -21.906 -7.527 9.258 1 97.56 480 ILE A O 1
ATOM 3710 N N . ASP A 1 481 ? -22.672 -6.105 7.805 1 96.44 481 ASP A N 1
ATOM 3711 C CA . ASP A 1 481 ? -23.562 -7.066 7.164 1 96.44 481 ASP A CA 1
ATOM 3712 C C . ASP A 1 481 ? -22.797 -7.965 6.195 1 96.44 481 ASP A C 1
ATOM 3714 O O . ASP A 1 481 ? -22.203 -7.48 5.223 1 96.44 481 ASP A O 1
ATOM 3718 N N . LEU A 1 482 ? -22.875 -9.273 6.426 1 95 482 LEU A N 1
ATOM 3719 C CA . LEU A 1 482 ? -22.062 -10.203 5.641 1 95 482 LEU A CA 1
ATOM 3720 C C . LEU A 1 482 ? -22.906 -10.859 4.551 1 95 482 LEU A C 1
ATOM 3722 O O . LEU A 1 482 ? -22.438 -11.773 3.867 1 95 482 LEU A O 1
ATOM 3726 N N . ALA A 1 483 ? -24.109 -10.383 4.402 1 93.31 483 ALA A N 1
ATOM 3727 C CA . ALA A 1 483 ? -24.938 -10.898 3.311 1 93.31 483 ALA A CA 1
ATOM 3728 C C . ALA A 1 483 ? -24.266 -10.648 1.96 1 93.31 483 ALA A C 1
ATOM 3730 O O . ALA A 1 483 ? -23.875 -9.523 1.655 1 93.31 483 ALA A O 1
ATOM 3731 N N . GLY A 1 484 ? -24.125 -11.672 1.194 1 91.56 484 GLY A N 1
ATOM 3732 C CA . GLY A 1 484 ? -23.578 -11.539 -0.149 1 91.56 484 GLY A CA 1
ATOM 3733 C C . GLY A 1 484 ? -22.062 -11.492 -0.181 1 91.56 484 GLY A C 1
ATOM 3734 O O . GLY A 1 484 ? -21.469 -11.352 -1.249 1 91.56 484 GLY A O 1
ATOM 3735 N N . VAL A 1 485 ? -21.422 -11.555 0.976 1 94.31 485 VAL A N 1
ATOM 3736 C CA . VAL A 1 485 ? -19.969 -11.594 1.021 1 94.31 485 VAL A CA 1
ATOM 3737 C C . VAL A 1 485 ? -19.484 -13.023 0.798 1 94.31 485 VAL A C 1
ATOM 3739 O O . VAL A 1 485 ? -19.906 -13.945 1.491 1 94.31 485 VAL A O 1
ATOM 3742 N N . SER A 1 486 ? -18.656 -13.266 -0.231 1 93.75 486 SER A N 1
ATOM 3743 C CA . SER A 1 486 ? -18.141 -14.586 -0.588 1 93.75 486 SER A CA 1
ATOM 3744 C C . SER A 1 486 ? -17.219 -15.125 0.489 1 93.75 486 SER A C 1
ATOM 3746 O O . SER A 1 486 ? -16.625 -14.359 1.256 1 93.75 486 SER A O 1
ATOM 3748 N N . PRO A 1 487 ? -17.062 -16.469 0.604 1 94.56 487 PRO A N 1
ATOM 3749 C CA . PRO A 1 487 ? -16.016 -17.016 1.479 1 94.56 487 PRO A CA 1
ATOM 3750 C C . PRO A 1 487 ? -14.633 -16.453 1.158 1 94.56 487 PRO A C 1
ATOM 3752 O O . PRO A 1 487 ? -14.328 -16.188 -0.005 1 94.56 487 PRO A O 1
ATOM 3755 N N . GLY A 1 488 ? -13.859 -16.25 2.178 1 96.38 488 GLY A N 1
ATOM 3756 C CA . GLY A 1 488 ? -12.523 -15.703 2.002 1 96.38 488 GLY A CA 1
ATOM 3757 C C . GLY A 1 488 ? -11.992 -15.023 3.252 1 96.38 488 GLY A C 1
ATOM 3758 O O . GLY A 1 488 ? -12.625 -15.078 4.309 1 96.38 488 GLY A O 1
ATOM 3759 N N . HIS A 1 489 ? -10.82 -14.539 3.141 1 97.31 489 HIS A N 1
ATOM 3760 C CA . HIS A 1 489 ? -10.18 -13.758 4.191 1 97.31 489 HIS A CA 1
ATOM 3761 C C . HIS A 1 489 ? -10.383 -12.266 3.971 1 97.31 489 HIS A C 1
ATOM 3763 O O . HIS A 1 489 ? -10.148 -11.758 2.873 1 97.31 489 HIS A O 1
ATOM 3769 N N . TYR A 1 490 ? -10.82 -11.578 4.992 1 97.69 490 TYR A N 1
ATOM 3770 C CA . TYR A 1 490 ? -11.062 -10.141 4.934 1 97.69 490 TYR A CA 1
ATOM 3771 C C . TYR A 1 490 ? -10.367 -9.422 6.082 1 97.69 490 TYR A C 1
ATOM 3773 O O . TYR A 1 490 ? -10.141 -10.008 7.141 1 97.69 490 TYR A O 1
ATOM 3781 N N . THR A 1 491 ? -10.055 -8.18 5.887 1 97.94 491 THR A N 1
ATOM 3782 C CA . THR A 1 491 ? -9.562 -7.266 6.914 1 97.94 491 THR A CA 1
ATOM 3783 C C . THR A 1 491 ? -10.484 -6.055 7.039 1 97.94 491 THR A C 1
ATOM 3785 O O . THR A 1 491 ? -10.812 -5.414 6.039 1 97.94 491 THR A O 1
ATOM 3788 N N . LEU A 1 492 ? -11.023 -5.863 8.227 1 98.38 492 LEU A N 1
ATOM 3789 C CA . LEU A 1 492 ? -11.68 -4.598 8.523 1 98.38 492 LEU A CA 1
ATOM 3790 C C . LEU A 1 492 ? -10.664 -3.529 8.914 1 98.38 492 LEU A C 1
ATOM 3792 O O . LEU A 1 492 ? -9.828 -3.75 9.797 1 98.38 492 LEU A O 1
ATOM 3796 N N . CYS A 1 493 ? -10.695 -2.385 8.242 1 98.38 493 CYS A N 1
ATOM 3797 C CA . CYS A 1 493 ? -9.727 -1.337 8.555 1 98.38 493 CYS A CA 1
ATOM 3798 C C . CYS A 1 493 ? -10.422 0.015 8.688 1 98.38 493 CYS A C 1
ATOM 3800 O O . CYS A 1 493 ? -11.57 0.171 8.281 1 98.38 493 CYS A O 1
ATOM 3802 N N . ALA A 1 494 ? -9.781 0.945 9.359 1 98.81 494 ALA A N 1
ATOM 3803 C CA . ALA A 1 494 ? -10.25 2.316 9.547 1 98.81 494 ALA A CA 1
ATOM 3804 C C . ALA A 1 494 ? -9.453 3.291 8.688 1 98.81 494 ALA A C 1
ATOM 3806 O O . ALA A 1 494 ? -8.234 3.141 8.531 1 98.81 494 ALA A O 1
ATOM 3807 N N . ALA A 1 495 ? -10.102 4.246 8.102 1 98.62 495 ALA A N 1
ATOM 3808 C CA . ALA A 1 495 ? -9.484 5.324 7.34 1 98.62 495 ALA A CA 1
ATOM 3809 C C . ALA A 1 495 ? -10.219 6.645 7.559 1 98.62 495 ALA A C 1
ATOM 3811 O O . ALA A 1 495 ? -11.414 6.652 7.871 1 98.62 495 ALA A O 1
ATOM 3812 N N . VAL A 1 496 ? -9.484 7.719 7.5 1 98.81 496 VAL A N 1
ATOM 3813 C CA . VAL A 1 496 ? -10.055 9.055 7.617 1 98.81 496 VAL A CA 1
ATOM 3814 C C . VAL A 1 496 ? -9.773 9.852 6.34 1 98.81 496 VAL A C 1
ATOM 3816 O O . VAL A 1 496 ? -8.641 10.289 6.109 1 98.81 496 VAL A O 1
ATOM 3819 N N . GLY A 1 497 ? -10.797 10.102 5.555 1 98.25 497 GLY A N 1
ATOM 3820 C CA . GLY A 1 497 ? -10.641 10.789 4.281 1 98.25 497 GLY A CA 1
ATOM 3821 C C . GLY A 1 497 ? -10.648 12.297 4.41 1 98.25 497 GLY A C 1
ATOM 3822 O O . GLY A 1 497 ? -11.367 12.852 5.238 1 98.25 497 GLY A O 1
ATOM 3823 N N . TRP A 1 498 ? -9.82 12.953 3.641 1 97.81 498 TRP A N 1
ATOM 3824 C CA . TRP A 1 498 ? -9.781 14.414 3.576 1 97.81 498 TRP A CA 1
ATOM 3825 C C . TRP A 1 498 ? -10.852 14.945 2.627 1 97.81 498 TRP A C 1
ATOM 3827 O O . TRP A 1 498 ? -10.922 14.531 1.466 1 97.81 498 TRP A O 1
ATOM 3837 N N . GLN A 1 499 ? -11.742 15.82 3.066 1 97.12 499 GLN A N 1
ATOM 3838 C CA . GLN A 1 499 ? -12.836 16.328 2.248 1 97.12 499 GLN A CA 1
ATOM 3839 C C . GLN A 1 499 ? -13.023 17.828 2.455 1 97.12 499 GLN A C 1
ATOM 3841 O O . GLN A 1 499 ? -14.148 18.312 2.562 1 97.12 499 GLN A O 1
ATOM 3846 N N . GLN A 1 500 ? -11.938 18.531 2.555 1 96.94 500 GLN A N 1
ATOM 3847 C CA . GLN A 1 500 ? -12 19.969 2.795 1 96.94 500 GLN A CA 1
ATOM 3848 C C . GLN A 1 500 ? -12.031 20.75 1.482 1 96.94 500 GLN A C 1
ATOM 3850 O O . GLN A 1 500 ? -11.328 21.75 1.329 1 96.94 500 GLN A O 1
ATOM 3855 N N . HIS A 1 501 ? -12.844 20.453 0.551 1 97.62 501 HIS A N 1
ATOM 3856 C CA . HIS A 1 501 ? -12.93 21.109 -0.747 1 97.62 501 HIS A CA 1
ATOM 3857 C C . HIS A 1 501 ? -13.773 22.375 -0.666 1 97.62 501 HIS A C 1
ATOM 3859 O O . HIS A 1 501 ? -14.758 22.422 0.071 1 97.62 501 HIS A O 1
ATOM 3865 N N . LYS A 1 502 ? -13.367 23.375 -1.41 1 97.56 502 LYS A N 1
ATOM 3866 C CA . LYS A 1 502 ? -14.133 24.609 -1.561 1 97.56 502 LYS A CA 1
ATOM 3867 C C . LYS A 1 502 ? -15.102 24.516 -2.734 1 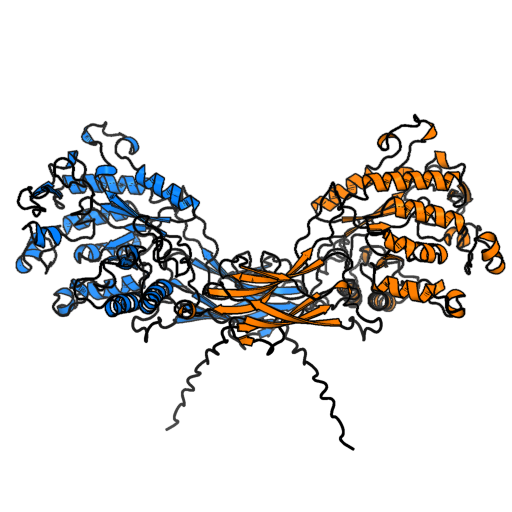97.56 502 LYS A C 1
ATOM 3869 O O . LYS A 1 502 ? -14.781 23.922 -3.766 1 97.56 502 LYS A O 1
ATOM 3874 N N . PRO A 1 503 ? -16.266 25.156 -2.607 1 96.12 503 PRO A N 1
ATOM 3875 C CA . PRO A 1 503 ? -17.172 25.141 -3.748 1 96.12 503 PRO A CA 1
ATOM 3876 C C . PRO A 1 503 ? -16.594 25.812 -4.988 1 96.12 503 PRO A C 1
ATOM 3878 O O . PRO A 1 503 ? -16.078 26.938 -4.906 1 96.12 503 PRO A O 1
ATOM 3881 N N . GLY A 1 504 ? -16.547 25.125 -6.094 1 93.31 504 GLY A N 1
ATOM 3882 C CA . GLY A 1 504 ? -16.125 25.703 -7.359 1 93.31 504 GLY A CA 1
ATOM 3883 C C . GLY A 1 504 ? -14.633 25.969 -7.41 1 93.31 504 GLY A C 1
ATOM 3884 O O . GLY A 1 504 ? -14.172 26.828 -8.164 1 93.31 504 GLY A O 1
ATOM 3885 N N . ALA A 1 505 ? -13.914 25.266 -6.652 1 95.25 505 ALA A N 1
ATOM 3886 C CA . ALA A 1 505 ? -12.477 25.5 -6.582 1 95.25 505 ALA A CA 1
ATOM 3887 C C . ALA A 1 505 ? -11.828 25.359 -7.957 1 95.25 505 ALA A C 1
ATOM 3889 O O . ALA A 1 505 ? -12.141 24.438 -8.703 1 95.25 505 ALA A O 1
ATOM 3890 N N . GLU A 1 506 ? -11.039 26.328 -8.305 1 90.88 506 GLU A N 1
ATOM 3891 C CA . GLU A 1 506 ? -10.297 26.312 -9.562 1 90.88 506 GLU A CA 1
ATOM 3892 C C . GLU A 1 506 ? -9.008 25.5 -9.438 1 90.88 506 GLU A C 1
ATOM 3894 O O . GLU A 1 506 ? -8.578 24.859 -10.391 1 90.88 506 GLU A O 1
ATOM 3899 N N . HIS A 1 507 ? -8.344 25.625 -8.297 1 95.69 507 HIS A N 1
ATOM 3900 C CA . HIS A 1 507 ? -7.191 24.828 -7.922 1 95.69 507 HIS A CA 1
ATOM 3901 C C . HIS A 1 507 ? -7.531 23.859 -6.789 1 95.69 507 HIS A C 1
ATOM 3903 O O . HIS A 1 507 ? -7.738 24.281 -5.652 1 95.69 507 HIS A O 1
ATOM 3909 N N . VAL A 1 508 ? -7.496 22.594 -7.105 1 96.75 508 VAL A N 1
ATOM 3910 C CA . VAL A 1 508 ? -7.961 21.578 -6.16 1 96.75 508 VAL A CA 1
ATOM 3911 C C . VAL A 1 508 ? -6.766 20.938 -5.461 1 96.75 508 VAL A C 1
ATOM 3913 O O . VAL A 1 508 ? -5.73 20.688 -6.086 1 96.75 508 VAL A O 1
ATOM 3916 N N . VAL A 1 509 ? -6.895 20.766 -4.191 1 97.19 509 VAL A N 1
ATOM 3917 C CA . VAL A 1 509 ? -5.941 20.016 -3.379 1 97.19 509 VAL A CA 1
ATOM 3918 C C . VAL A 1 509 ? -6.582 18.719 -2.906 1 97.19 509 VAL A C 1
ATOM 3920 O O . VAL A 1 509 ? -7.758 18.688 -2.539 1 97.19 509 VAL A O 1
ATOM 3923 N N . ASN A 1 510 ? -5.863 17.625 -3.006 1 95.88 510 ASN A N 1
ATOM 3924 C CA . ASN A 1 510 ? -6.273 16.344 -2.475 1 95.88 510 ASN A CA 1
ATOM 3925 C C . ASN A 1 510 ? -5.199 15.734 -1.574 1 95.88 510 ASN A C 1
ATOM 3927 O O . ASN A 1 510 ? -4.125 15.359 -2.047 1 95.88 510 ASN A O 1
ATOM 3931 N N . TYR A 1 511 ? -5.504 15.625 -0.346 1 97.31 511 TYR A N 1
ATOM 3932 C CA . TYR A 1 511 ? -4.594 14.953 0.573 1 97.31 511 TYR A CA 1
ATOM 3933 C C . TYR A 1 511 ? -4.969 13.477 0.721 1 97.31 511 TYR A C 1
ATOM 3935 O O . TYR A 1 511 ? -6.145 13.117 0.634 1 97.31 511 TYR A O 1
ATOM 3943 N N . PRO A 1 512 ? -3.91 12.625 0.942 1 96.62 512 PRO A N 1
ATOM 3944 C CA . PRO A 1 512 ? -4.219 11.242 1.295 1 96.62 512 PRO A CA 1
ATOM 3945 C C . PRO A 1 512 ? -4.953 11.117 2.629 1 96.62 512 PRO A C 1
ATOM 3947 O O . PRO A 1 512 ? -5.047 12.094 3.375 1 96.62 512 PRO A O 1
ATOM 3950 N N . PRO A 1 513 ? -5.527 9.922 2.887 1 98.12 513 PRO A N 1
ATOM 3951 C CA . PRO A 1 513 ? -6.164 9.75 4.195 1 98.12 513 PRO A CA 1
ATOM 3952 C C . PRO A 1 513 ? -5.234 10.102 5.355 1 98.12 513 PRO A C 1
ATOM 3954 O O . PRO A 1 513 ? -4.016 9.977 5.234 1 98.12 513 PRO A O 1
ATOM 3957 N N . MET A 1 514 ? -5.809 10.531 6.426 1 98.5 514 MET A N 1
ATOM 3958 C CA . MET A 1 514 ? -5.109 11 7.621 1 98.5 514 MET A CA 1
ATOM 3959 C C . MET A 1 514 ? -4.125 9.953 8.125 1 98.5 514 MET A C 1
ATOM 3961 O O . MET A 1 514 ? -4.441 8.758 8.141 1 98.5 514 MET A O 1
ATOM 3965 N N . ARG A 1 515 ? -2.975 10.352 8.477 1 98.38 515 ARG A N 1
ATOM 3966 C CA . ARG A 1 515 ? -2.09 9.484 9.25 1 98.38 515 ARG A CA 1
ATOM 3967 C C . ARG A 1 515 ? -2.555 9.383 10.695 1 98.38 515 ARG A C 1
ATOM 3969 O O . ARG A 1 515 ? -2.746 10.398 11.367 1 98.38 515 ARG A O 1
ATOM 3976 N N . LEU A 1 516 ? -2.789 8.219 11.148 1 98.75 516 LEU A N 1
ATOM 3977 C CA . LEU A 1 516 ? -3.154 7.945 12.531 1 98.75 516 LEU A CA 1
ATOM 3978 C C . LEU A 1 516 ? -1.933 7.535 13.352 1 98.75 516 LEU A C 1
ATOM 3980 O O . LEU A 1 516 ? -0.938 7.066 12.789 1 98.75 516 LEU A O 1
ATOM 3984 N N . ALA A 1 517 ? -1.991 7.785 14.602 1 98.12 517 ALA A N 1
ATOM 3985 C CA . ALA A 1 517 ? -0.898 7.449 15.516 1 98.12 517 ALA A CA 1
ATOM 3986 C C . ALA A 1 517 ? -0.904 5.961 15.852 1 98.12 517 ALA A C 1
ATOM 3988 O O . ALA A 1 517 ? -0.893 5.586 17.031 1 98.12 517 ALA A O 1
ATOM 3989 N N . ARG A 1 518 ? -0.79 5.137 14.883 1 96.25 518 ARG A N 1
ATOM 3990 C CA . ARG A 1 518 ? -0.764 3.689 15.055 1 96.25 518 ARG A CA 1
ATOM 3991 C C . ARG A 1 518 ? -0.053 3.012 13.883 1 96.25 518 ARG A C 1
ATOM 3993 O O . ARG A 1 518 ? 0.144 3.621 12.836 1 96.25 518 ARG A O 1
ATOM 4000 N N . ASP A 1 519 ? 0.354 1.791 14.109 1 94.81 519 ASP A N 1
ATOM 4001 C CA . ASP A 1 519 ? 1.031 1.007 13.078 1 94.81 519 ASP A CA 1
ATOM 4002 C C . ASP A 1 519 ? 0.026 0.382 12.117 1 94.81 519 ASP A C 1
ATOM 4004 O O . ASP A 1 519 ? -1.168 0.314 12.414 1 94.81 519 ASP A O 1
ATOM 4008 N N . GLY A 1 520 ? 0.577 -0.021 10.93 1 95.38 520 GLY A N 1
ATOM 4009 C CA . GLY A 1 520 ? -0.18 -0.911 10.062 1 95.38 520 GLY A CA 1
ATOM 4010 C C . GLY A 1 520 ? -0.814 -0.198 8.883 1 95.38 520 GLY A C 1
ATOM 4011 O O . GLY A 1 520 ? -1.715 -0.736 8.234 1 95.38 520 GLY A O 1
ATOM 4012 N N . ARG A 1 521 ? -0.432 1.013 8.586 1 95.69 521 ARG A N 1
ATOM 4013 C CA . ARG A 1 521 ? -0.985 1.76 7.457 1 95.69 521 ARG A CA 1
ATOM 4014 C C . ARG A 1 521 ? -0.752 1.022 6.145 1 95.69 521 ARG A C 1
ATOM 4016 O O . ARG A 1 521 ? 0.381 0.657 5.824 1 95.69 521 ARG A O 1
ATOM 4023 N N . ASP A 1 522 ? -1.799 0.692 5.395 1 93.19 522 ASP A N 1
ATOM 4024 C CA . ASP A 1 522 ? -1.604 0.033 4.105 1 93.19 522 ASP A CA 1
ATOM 4025 C C . ASP A 1 522 ? -1.413 1.057 2.988 1 93.19 522 ASP A C 1
ATOM 4027 O O . ASP A 1 522 ? -1.269 2.252 3.254 1 93.19 522 ASP A O 1
ATOM 4031 N N . GLY A 1 523 ? -1.327 0.592 1.786 1 90.12 523 GLY A N 1
ATOM 4032 C CA . GLY A 1 523 ? -1.035 1.457 0.654 1 90.12 523 GLY A CA 1
ATOM 4033 C C . GLY A 1 523 ? -2.152 2.438 0.349 1 90.12 523 GLY A C 1
ATOM 4034 O O . GLY A 1 523 ? -1.942 3.424 -0.359 1 90.12 523 GLY A O 1
ATOM 4035 N N . ASN A 1 524 ? -3.35 2.197 0.915 1 93.5 524 ASN A N 1
ATOM 4036 C CA . ASN A 1 524 ? -4.5 3.059 0.66 1 93.5 524 ASN A CA 1
ATOM 4037 C C . ASN A 1 524 ? -4.828 3.93 1.869 1 93.5 524 ASN A C 1
ATOM 4039 O O . ASN A 1 524 ? -5.879 4.57 1.911 1 93.5 524 ASN A O 1
ATOM 4043 N N . GLY A 1 525 ? -3.979 3.912 2.814 1 95.62 525 GLY A N 1
ATOM 4044 C CA . GLY A 1 525 ? -4.125 4.754 3.992 1 95.62 525 GLY A CA 1
ATOM 4045 C C . GLY A 1 525 ? -5.082 4.18 5.02 1 95.62 525 GLY A C 1
ATOM 4046 O O . GLY A 1 525 ? -5.633 4.918 5.84 1 95.62 525 GLY A O 1
ATOM 4047 N N . CYS A 1 526 ? -5.367 2.906 4.969 1 96.38 526 CYS A N 1
ATOM 4048 C CA . CYS A 1 526 ? -6.277 2.229 5.887 1 96.38 526 CYS A CA 1
ATOM 4049 C C . CYS A 1 526 ? -5.508 1.477 6.965 1 96.38 526 CYS A C 1
ATOM 4051 O O . CYS A 1 526 ? -4.41 0.977 6.711 1 96.38 526 CYS A O 1
ATOM 4053 N N . TYR A 1 527 ? -6.004 1.442 8.227 1 97.88 527 TYR A N 1
ATOM 4054 C CA . TYR A 1 527 ? -5.375 0.794 9.367 1 97.88 527 TYR A CA 1
ATOM 4055 C C . TYR A 1 527 ? -6.184 -0.413 9.828 1 97.88 527 TYR A C 1
ATOM 4057 O O . TYR A 1 527 ? -7.352 -0.28 10.195 1 97.88 527 TYR A O 1
ATOM 4065 N N . PRO A 1 528 ? -5.602 -1.588 9.852 1 97.81 528 PRO A N 1
ATOM 4066 C CA . PRO A 1 528 ? -6.352 -2.803 10.18 1 97.81 528 PRO A CA 1
ATOM 4067 C C . PRO A 1 528 ? -6.863 -2.82 11.617 1 97.81 528 PRO A C 1
ATOM 4069 O O . PRO A 1 528 ? -6.129 -2.449 12.539 1 97.81 528 PRO A O 1
ATOM 4072 N N . LEU A 1 529 ? -8.125 -3.271 11.82 1 98.06 529 LEU A N 1
ATOM 4073 C CA . LEU A 1 529 ? -8.758 -3.369 13.133 1 98.06 529 LEU A CA 1
ATOM 4074 C C . LEU A 1 529 ? -9.062 -4.824 13.477 1 98.06 529 LEU A C 1
ATOM 4076 O O . LEU A 1 529 ? -9.023 -5.203 14.648 1 98.06 529 LEU A O 1
ATOM 4080 N N . ALA A 1 530 ? -9.406 -5.578 12.414 1 97.62 530 ALA A N 1
ATOM 4081 C CA . ALA A 1 530 ? -9.805 -6.969 12.625 1 97.62 530 ALA A CA 1
ATOM 4082 C C . ALA A 1 530 ? -9.633 -7.781 11.344 1 97.62 530 ALA A C 1
ATOM 4084 O O . ALA A 1 530 ? -9.586 -7.223 10.242 1 97.62 530 ALA A O 1
ATOM 4085 N N . THR A 1 531 ? -9.484 -9.055 11.5 1 97.31 531 THR A N 1
ATOM 4086 C CA . THR A 1 531 ? -9.555 -10 10.383 1 97.31 531 THR A CA 1
ATOM 4087 C C . THR A 1 531 ? -10.82 -10.844 10.469 1 97.31 531 THR A C 1
ATOM 4089 O O . THR A 1 531 ? -11.328 -11.109 11.562 1 97.31 531 THR A O 1
ATOM 4092 N N . LEU A 1 532 ? -11.375 -11.164 9.367 1 97.12 532 LEU A N 1
ATOM 4093 C CA . LEU A 1 532 ? -12.57 -11.992 9.227 1 97.12 532 LEU A CA 1
ATOM 4094 C C . LEU A 1 532 ? -12.32 -13.156 8.273 1 97.12 532 LEU A C 1
ATOM 4096 O O . LEU A 1 532 ? -11.969 -12.938 7.109 1 97.12 532 LEU A O 1
ATOM 4100 N N . ASN A 1 533 ? -12.445 -14.375 8.75 1 96.56 533 ASN A N 1
ATOM 4101 C CA . ASN A 1 533 ? -12.336 -15.594 7.949 1 96.56 533 ASN A CA 1
ATOM 4102 C C . ASN A 1 533 ? -13.703 -16.219 7.699 1 96.56 533 ASN A C 1
ATOM 4104 O O . ASN A 1 533 ? -14.367 -16.672 8.641 1 96.56 533 ASN A O 1
ATOM 4108 N N . LEU A 1 534 ? -14.141 -16.203 6.492 1 95.62 534 LEU A N 1
ATOM 4109 C CA . LEU A 1 534 ? -15.359 -16.891 6.086 1 95.62 534 LEU A CA 1
ATOM 4110 C C . LEU A 1 534 ? -15.023 -18.188 5.355 1 95.62 534 LEU A C 1
ATOM 4112 O O . LEU A 1 534 ? -14.523 -18.156 4.23 1 95.62 534 LEU A O 1
ATOM 4116 N N . ALA A 1 535 ? -15.297 -19.281 5.965 1 94.62 535 ALA A N 1
ATOM 4117 C CA . ALA A 1 535 ? -14.945 -20.594 5.414 1 94.62 535 ALA A CA 1
ATOM 4118 C C . ALA A 1 535 ? -15.797 -20.922 4.195 1 94.62 535 ALA A C 1
ATOM 4120 O O . ALA A 1 535 ? -16.969 -20.516 4.113 1 94.62 535 ALA A O 1
ATOM 4121 N N . ARG A 1 536 ? -15.289 -21.656 3.266 1 93.25 536 ARG A N 1
ATOM 4122 C CA . ARG A 1 536 ? -15.984 -22.062 2.045 1 93.25 536 ARG A CA 1
ATOM 4123 C C . ARG A 1 536 ? -17.219 -22.906 2.363 1 93.25 536 ARG A C 1
ATOM 4125 O O . ARG A 1 536 ? -18.188 -22.891 1.615 1 93.25 536 ARG A O 1
ATOM 4132 N N . GLU A 1 537 ? -17.234 -23.625 3.42 1 87.75 537 GLU A N 1
ATOM 4133 C CA . GLU A 1 537 ? -18.344 -24.484 3.791 1 87.75 537 GLU A CA 1
ATOM 4134 C C . GLU A 1 537 ? -19.609 -23.672 4.02 1 87.75 537 GLU A C 1
ATOM 4136 O O . GLU A 1 537 ? -20.719 -24.188 3.852 1 87.75 537 GLU A O 1
ATOM 4141 N N . ALA A 1 538 ? -19.516 -22.453 4.316 1 68.88 538 ALA A N 1
ATOM 4142 C CA . ALA A 1 538 ? -20.672 -21.609 4.598 1 68.88 538 ALA A CA 1
ATOM 4143 C C . ALA A 1 538 ? -21.469 -21.328 3.328 1 68.88 538 ALA A C 1
ATOM 4145 O O . ALA A 1 538 ? -22.688 -21.094 3.389 1 68.88 538 ALA A O 1
ATOM 4146 N N . SER A 1 539 ? -20.812 -21.281 2.285 1 60.09 539 SER A N 1
ATOM 4147 C CA . SER A 1 539 ? -21.484 -20.984 1.021 1 60.09 539 SER A CA 1
ATOM 4148 C C . SER A 1 539 ? -22.172 -22.219 0.46 1 60.09 539 SER A C 1
ATOM 4150 O O . SER A 1 539 ? -22.891 -22.125 -0.538 1 60.09 539 SER A O 1
ATOM 4152 N N . THR A 1 540 ? -21.984 -23.406 1.043 1 56.62 540 THR A N 1
ATOM 4153 C CA . THR A 1 540 ? -22.609 -24.609 0.495 1 56.62 540 THR A CA 1
ATOM 4154 C C . THR A 1 540 ? -23.828 -25 1.309 1 56.62 540 THR A C 1
ATOM 4156 O O . THR A 1 540 ? -24.484 -26 1.007 1 56.62 540 THR A O 1
ATOM 4159 N N . ALA A 1 541 ? -24.094 -24.234 2.275 1 49.41 541 ALA A N 1
ATOM 4160 C CA . ALA A 1 541 ? -25.281 -24.5 3.07 1 49.41 541 ALA A CA 1
ATOM 4161 C C . ALA A 1 541 ? -26.5 -23.812 2.463 1 49.41 541 ALA A C 1
ATOM 4163 O O . ALA A 1 541 ? -26.375 -22.766 1.806 1 49.41 541 ALA A O 1
ATOM 4164 N N . MET B 1 1 ? -25.844 0.231 53.75 1 23.78 1 MET B N 1
ATOM 4165 C CA . MET B 1 1 ? -24.734 1.13 53.5 1 23.78 1 MET B CA 1
ATOM 4166 C C . MET B 1 1 ? -23.781 0.531 52.469 1 23.78 1 MET B C 1
ATOM 4168 O O . MET B 1 1 ? -22.875 -0.224 52.812 1 23.78 1 MET B O 1
ATOM 4172 N N . CYS B 1 2 ? -24.219 -0.043 51.344 1 25.06 2 CYS B N 1
ATOM 4173 C CA . CYS B 1 2 ? -23.688 -0.851 50.25 1 25.06 2 CYS B CA 1
ATOM 4174 C C . CYS B 1 2 ? -22.656 -0.074 49.469 1 25.06 2 CYS B C 1
ATOM 4176 O O . CYS B 1 2 ? -22.984 0.924 48.812 1 25.06 2 CYS B O 1
ATOM 4178 N N . LEU B 1 3 ? -21.391 -0.069 49.906 1 26.03 3 LEU B N 1
ATOM 4179 C CA . LEU B 1 3 ? -20.188 0.58 49.375 1 26.03 3 LEU B CA 1
ATOM 4180 C C . LEU B 1 3 ? -19.922 0.132 47.938 1 26.03 3 LEU B C 1
ATOM 4182 O O . LEU B 1 3 ? -19.719 -1.055 47.688 1 26.03 3 LEU B O 1
ATOM 4186 N N . ALA B 1 4 ? -20.562 0.795 46.938 1 26.89 4 ALA B N 1
ATOM 4187 C CA . ALA B 1 4 ? -20.359 0.708 45.5 1 26.89 4 ALA B CA 1
ATOM 4188 C C . ALA B 1 4 ? -18.875 0.833 45.156 1 26.89 4 ALA B C 1
ATOM 4190 O O . ALA B 1 4 ? -18.281 1.902 45.281 1 26.89 4 ALA B O 1
ATOM 4191 N N . LEU B 1 5 ? -18.078 -0.276 45.281 1 24.83 5 LEU B N 1
ATOM 4192 C CA . LEU B 1 5 ? -16.703 -0.354 44.812 1 24.83 5 LEU B CA 1
ATOM 4193 C C . LEU B 1 5 ? -16.609 -0.067 43.344 1 24.83 5 LEU B C 1
ATOM 4195 O O . LEU B 1 5 ? -17.172 -0.792 42.5 1 24.83 5 LEU B O 1
ATOM 4199 N N . LEU B 1 6 ? -16.562 1.182 42.938 1 24.97 6 LEU B N 1
ATOM 4200 C CA . LEU B 1 6 ? -16.203 1.659 41.594 1 24.97 6 LEU B CA 1
ATOM 4201 C C . LEU B 1 6 ? -14.898 1.019 41.125 1 24.97 6 LEU B C 1
ATOM 4203 O O . LEU B 1 6 ? -13.836 1.242 41.719 1 24.97 6 LEU B O 1
ATOM 4207 N N . LEU B 1 7 ? -14.969 -0.239 40.688 1 26.42 7 LEU B N 1
ATOM 4208 C CA . LEU B 1 7 ? -13.867 -0.873 39.969 1 26.42 7 LEU B CA 1
ATOM 4209 C C . LEU B 1 7 ? -13.359 0.025 38.844 1 26.42 7 LEU B C 1
ATOM 4211 O O . LEU B 1 7 ? -14.102 0.322 37.906 1 26.42 7 LEU B O 1
ATOM 4215 N N . ASP B 1 8 ? -12.578 1.019 39.156 1 26.88 8 ASP B N 1
ATOM 4216 C CA . ASP B 1 8 ? -11.719 1.784 38.25 1 26.88 8 ASP B CA 1
ATOM 4217 C C . ASP B 1 8 ? -10.977 0.863 37.281 1 26.88 8 ASP B C 1
ATOM 4219 O O . ASP B 1 8 ? -10.141 0.062 37.719 1 26.88 8 ASP B O 1
ATOM 4223 N N . GLY B 1 9 ? -11.625 0.176 36.406 1 28.12 9 GLY B N 1
ATOM 4224 C CA . GLY B 1 9 ? -10.977 -0.535 35.344 1 28.12 9 GLY B CA 1
ATOM 4225 C C . GLY B 1 9 ? -9.82 0.24 34.719 1 28.12 9 GLY B C 1
ATOM 4226 O O . GLY B 1 9 ? -10.031 1.099 33.875 1 28.12 9 GLY B O 1
ATOM 4227 N N . CYS B 1 10 ? -8.742 0.568 35.469 1 30.81 10 CYS B N 1
ATOM 4228 C CA . CYS B 1 10 ? -7.441 0.972 34.938 1 30.81 10 CYS B CA 1
ATOM 4229 C C . CYS B 1 10 ? -7.059 0.143 33.719 1 30.81 10 CYS B C 1
ATOM 4231 O O . CYS B 1 10 ? -6.77 -1.049 33.844 1 30.81 10 CYS B O 1
ATOM 4233 N N . GLY B 1 11 ? -7.645 0.213 32.594 1 32.91 11 GLY B N 1
ATOM 4234 C CA . GLY B 1 11 ? -7.055 -0.333 31.391 1 32.91 11 GLY B CA 1
ATOM 4235 C C . GLY B 1 11 ? -5.543 -0.214 31.359 1 32.91 11 GLY B C 1
ATOM 4236 O O . GLY B 1 11 ? -5 0.894 31.312 1 32.91 11 GLY B O 1
ATOM 4237 N N . GLN B 1 12 ? -4.812 -0.977 32.031 1 34.81 12 GLN B N 1
ATOM 4238 C CA . GLN B 1 12 ? -3.365 -1.131 31.938 1 34.81 12 GLN B CA 1
ATOM 4239 C C . GLN B 1 12 ? -2.898 -0.941 30.5 1 34.81 12 GLN B C 1
ATOM 4241 O O . GLN B 1 12 ? -3.262 -1.719 29.609 1 34.81 12 GLN B O 1
ATOM 4246 N N . ARG B 1 13 ? -2.723 0.251 30.047 1 43.28 13 ARG B N 1
ATOM 4247 C CA . ARG B 1 13 ? -1.871 0.477 28.875 1 43.28 13 ARG B CA 1
ATOM 4248 C C . ARG B 1 13 ? -0.684 -0.48 28.875 1 43.28 13 ARG B C 1
ATOM 4250 O O . ARG B 1 13 ? 0.256 -0.315 29.656 1 43.28 13 ARG B O 1
ATOM 4257 N N . GLY B 1 14 ? -0.821 -1.685 28.781 1 46.16 14 GLY B N 1
ATOM 4258 C CA . GLY B 1 14 ? 0.325 -2.572 28.672 1 46.16 14 GLY B CA 1
ATOM 4259 C C . GLY B 1 14 ? 1.418 -2.025 27.766 1 46.16 14 GLY B C 1
ATOM 4260 O O . GLY B 1 14 ? 1.18 -1.746 26.594 1 46.16 14 GLY B O 1
ATOM 4261 N N . ASP B 1 15 ? 2.32 -1.26 28.219 1 55.72 15 ASP B N 1
ATOM 4262 C CA . ASP B 1 15 ? 3.541 -0.726 27.625 1 55.72 15 ASP B CA 1
ATOM 4263 C C . ASP B 1 15 ? 4.238 -1.779 26.766 1 55.72 15 ASP B C 1
ATOM 4265 O O . ASP B 1 15 ? 4.781 -2.754 27.297 1 55.72 15 ASP B O 1
ATOM 4269 N N . LEU B 1 16 ? 3.803 -1.978 25.547 1 67.62 16 LEU B N 1
ATOM 4270 C CA . LEU B 1 16 ? 4.609 -2.84 24.688 1 67.62 16 LEU B CA 1
ATOM 4271 C C . LEU B 1 16 ? 6.047 -2.336 24.609 1 67.62 16 LEU B C 1
ATOM 4273 O O . LEU B 1 16 ? 6.281 -1.128 24.531 1 67.62 16 LEU B O 1
ATOM 4277 N N . GLY B 1 17 ? 6.984 -2.961 25.281 1 80.19 17 GLY B N 1
ATOM 4278 C CA . GLY B 1 17 ? 8.398 -2.656 25.141 1 80.19 17 GLY B CA 1
ATOM 4279 C C . GLY B 1 17 ? 8.758 -2.094 23.781 1 80.19 17 GLY B C 1
ATOM 4280 O O . GLY B 1 17 ? 7.902 -1.984 22.906 1 80.19 17 GLY B O 1
ATOM 4281 N N . PRO B 1 18 ? 9.875 -1.546 23.609 1 91.19 18 PRO B N 1
ATOM 4282 C CA . PRO B 1 18 ? 10.328 -0.906 22.375 1 91.19 18 PRO B CA 1
ATOM 4283 C C . PRO B 1 18 ? 10.242 -1.836 21.172 1 91.19 18 PRO B C 1
ATOM 4285 O O . PRO B 1 18 ? 10.102 -1.369 20.031 1 91.19 18 PRO B O 1
ATOM 4288 N N . LEU B 1 19 ? 10.414 -3.121 21.422 1 95.94 19 LEU B N 1
ATOM 4289 C CA . LEU B 1 19 ? 10.273 -4.129 20.375 1 95.94 19 LEU B CA 1
ATOM 4290 C C . LEU B 1 19 ? 9.078 -5.035 20.656 1 95.94 19 LEU B C 1
ATOM 4292 O O . LEU B 1 19 ? 9.086 -5.797 21.625 1 95.94 19 LEU B O 1
ATOM 4296 N N . SER B 1 20 ? 8.031 -4.945 19.812 1 96.12 20 SER B N 1
ATOM 4297 C CA . SER B 1 20 ? 6.812 -5.727 19.969 1 96.12 20 SER B CA 1
ATOM 4298 C C . SER B 1 20 ? 6.547 -6.605 18.75 1 96.12 20 SER B C 1
ATOM 4300 O O . SER B 1 20 ? 6.559 -6.125 17.625 1 96.12 20 SER B O 1
ATOM 4302 N N . LEU B 1 21 ? 6.352 -7.867 19 1 96.44 21 LEU B N 1
ATOM 4303 C CA . LEU B 1 21 ? 6.098 -8.797 17.906 1 96.44 21 LEU B CA 1
ATOM 4304 C C . LEU B 1 21 ? 4.621 -8.789 17.516 1 96.44 21 LEU B C 1
ATOM 4306 O O . LEU B 1 21 ? 3.748 -8.703 18.391 1 96.44 21 LEU B O 1
ATOM 4310 N N . ILE B 1 22 ? 4.32 -8.797 16.312 1 94.69 22 ILE B N 1
ATOM 4311 C CA . ILE B 1 22 ? 2.967 -8.844 15.766 1 94.69 22 ILE B CA 1
ATOM 4312 C C . ILE B 1 22 ? 2.537 -10.297 15.578 1 94.69 22 ILE B C 1
ATOM 4314 O O . ILE B 1 22 ? 3.197 -11.062 14.867 1 94.69 22 ILE B O 1
ATOM 4318 N N . ALA B 1 23 ? 1.476 -10.672 16.203 1 90.81 23 ALA B N 1
ATOM 4319 C CA . ALA B 1 23 ? 0.895 -12 16.031 1 90.81 23 ALA B CA 1
ATOM 4320 C C . ALA B 1 23 ? -0.05 -12.031 14.828 1 90.81 23 ALA B C 1
ATOM 4322 O O . ALA B 1 23 ? -1.003 -11.25 14.758 1 90.81 23 ALA B O 1
ATOM 4323 N N . SER B 1 24 ? 0.177 -12.852 13.922 1 89.75 24 SER B N 1
ATOM 4324 C CA . SER B 1 24 ? -0.658 -13.047 12.742 1 89.75 24 SER B CA 1
ATOM 4325 C C . SER B 1 24 ? -0.604 -14.492 12.258 1 89.75 24 SER B C 1
ATOM 4327 O O . SER B 1 24 ? 0.226 -14.844 11.414 1 89.75 24 SER B O 1
ATOM 4329 N N . PRO B 1 25 ? -1.478 -15.297 12.68 1 91.56 25 PRO B N 1
ATOM 4330 C CA . PRO B 1 25 ? -1.474 -16.703 12.266 1 91.56 25 PRO B CA 1
ATOM 4331 C C . PRO B 1 25 ? -1.758 -16.875 10.781 1 91.56 25 PRO B C 1
ATOM 4333 O O . PRO B 1 25 ? -2.324 -15.984 10.141 1 91.56 25 PRO B O 1
ATOM 4336 N N . ALA B 1 26 ? -1.341 -18.031 10.289 1 96.31 26 ALA B N 1
ATOM 4337 C CA . ALA B 1 26 ? -1.598 -18.359 8.883 1 96.31 26 ALA B CA 1
ATOM 4338 C C . ALA B 1 26 ? -3.096 -18.453 8.609 1 96.31 26 ALA B C 1
ATOM 4340 O O . ALA B 1 26 ? -3.855 -18.969 9.43 1 96.31 26 ALA B O 1
ATOM 4341 N N . ILE B 1 27 ? -3.514 -17.938 7.508 1 97.12 27 ILE B N 1
ATOM 4342 C CA . ILE B 1 27 ? -4.898 -18.047 7.066 1 97.12 27 ILE B CA 1
ATOM 4343 C C . ILE B 1 27 ? -5.246 -19.516 6.812 1 97.12 27 ILE B C 1
ATOM 4345 O O . ILE B 1 27 ? -4.512 -20.219 6.117 1 97.12 27 ILE B O 1
ATOM 4349 N N . PRO B 1 28 ? -6.305 -20.016 7.293 1 95.81 28 PRO B N 1
ATOM 4350 C CA . PRO B 1 28 ? -6.648 -21.422 7.117 1 95.81 28 PRO B CA 1
ATOM 4351 C C . PRO B 1 28 ? -6.871 -21.797 5.652 1 95.81 28 PRO B C 1
ATOM 4353 O O . PRO B 1 28 ? -7.359 -20.969 4.871 1 95.81 28 PRO B O 1
ATOM 4356 N N . LEU B 1 29 ? -6.648 -23.062 5.328 1 96.38 29 LEU B N 1
ATOM 4357 C CA . LEU B 1 29 ? -6.789 -23.594 3.977 1 96.38 29 LEU B CA 1
ATOM 4358 C C . LEU B 1 29 ? -8.242 -23.547 3.52 1 96.38 29 LEU B C 1
ATOM 4360 O O . LEU B 1 29 ? -8.523 -23.344 2.336 1 96.38 29 LEU B O 1
ATOM 4364 N N . SER B 1 30 ? -9.133 -23.641 4.457 1 95.12 30 SER B N 1
ATOM 4365 C CA . SER B 1 30 ? -10.555 -23.703 4.137 1 95.12 30 SER B CA 1
ATOM 4366 C C . SER B 1 30 ? -11.109 -22.328 3.811 1 95.12 30 SER B C 1
ATOM 4368 O O . SER B 1 30 ? -12.25 -22.188 3.365 1 95.12 30 SER B O 1
ATOM 4370 N N . VAL B 1 31 ? -10.297 -21.312 3.963 1 95.94 31 VAL B N 1
ATOM 4371 C CA . VAL B 1 31 ? -10.797 -19.938 3.893 1 95.94 31 VAL B CA 1
ATOM 4372 C C . VAL B 1 31 ? -10.352 -19.297 2.582 1 95.94 31 VAL B C 1
ATOM 4374 O O . VAL B 1 31 ? -11.164 -18.734 1.85 1 95.94 31 VAL B O 1
ATOM 4377 N N . GLN B 1 32 ? -9.094 -19.438 2.311 1 96.31 32 GLN B N 1
ATOM 4378 C CA . GLN B 1 32 ? -8.523 -18.578 1.287 1 96.31 32 GLN B CA 1
ATOM 4379 C C . GLN B 1 32 ? -7.469 -19.312 0.465 1 96.31 32 GLN B C 1
ATOM 4381 O O . GLN B 1 32 ? -6.543 -19.906 1.022 1 96.31 32 GLN B O 1
ATOM 4386 N N . ASP B 1 33 ? -7.648 -19.312 -0.845 1 97.38 33 ASP B N 1
ATOM 4387 C CA . ASP B 1 33 ? -6.531 -19.656 -1.719 1 97.38 33 ASP B CA 1
ATOM 4388 C C . ASP B 1 33 ? -5.543 -18.5 -1.824 1 97.38 33 ASP B C 1
ATOM 4390 O O . ASP B 1 33 ? -5.93 -17.344 -1.737 1 97.38 33 ASP B O 1
ATOM 4394 N N . VAL B 1 34 ? -4.27 -18.797 -1.98 1 98.06 34 VAL B N 1
ATOM 4395 C CA . VAL B 1 34 ? -3.205 -17.812 -2.086 1 98.06 34 VAL B CA 1
ATOM 4396 C C . VAL B 1 34 ? -2.551 -17.891 -3.463 1 98.06 34 VAL B C 1
ATOM 4398 O O . VAL B 1 34 ? -1.608 -18.672 -3.66 1 98.06 34 VAL B O 1
ATOM 4401 N N . PRO B 1 35 ? -3.027 -17.141 -4.438 1 97.19 35 PRO B N 1
ATOM 4402 C CA . PRO B 1 35 ? -2.527 -17.281 -5.809 1 97.19 35 PRO B CA 1
ATOM 4403 C C . PRO B 1 35 ? -1.085 -16.797 -5.957 1 97.19 35 PRO B C 1
ATOM 4405 O O . PRO B 1 35 ? -0.728 -15.734 -5.445 1 97.19 35 PRO B O 1
ATOM 4408 N N . ASN B 1 36 ? -0.253 -17.469 -6.508 1 98.31 36 ASN B N 1
ATOM 4409 C CA . ASN B 1 36 ? 1.114 -17.219 -6.957 1 98.31 36 ASN B CA 1
ATOM 4410 C C . ASN B 1 36 ? 1.437 -18 -8.227 1 98.31 36 ASN B C 1
ATOM 4412 O O . ASN B 1 36 ? 0.697 -18.906 -8.609 1 98.31 36 ASN B O 1
ATOM 4416 N N . PRO B 1 37 ? 2.473 -17.641 -8.906 1 98.12 37 PRO B N 1
ATOM 4417 C CA . PRO B 1 37 ? 2.842 -18.375 -10.117 1 98.12 37 PRO B CA 1
ATOM 4418 C C . PRO B 1 37 ? 3.191 -19.828 -9.836 1 98.12 37 PRO B C 1
ATOM 4420 O O . PRO B 1 37 ? 3.803 -20.141 -8.805 1 98.12 37 PRO B O 1
ATOM 4423 N N . LEU B 1 38 ? 2.764 -20.75 -10.695 1 98.31 38 LEU B N 1
ATOM 4424 C CA . LEU B 1 38 ? 3.111 -22.156 -10.734 1 98.31 38 LEU B CA 1
ATOM 4425 C C . LEU B 1 38 ? 2.568 -22.891 -9.516 1 98.31 38 LEU B C 1
ATOM 4427 O O . LEU B 1 38 ? 3.25 -23.734 -8.938 1 98.31 38 LEU B O 1
ATOM 4431 N N . ARG B 1 39 ? 1.46 -22.547 -9.109 1 98.38 39 ARG B N 1
ATOM 4432 C CA . ARG B 1 39 ? 0.735 -23.281 -8.078 1 98.38 39 ARG B CA 1
ATOM 4433 C C . ARG B 1 39 ? -0.771 -23.203 -8.297 1 98.38 39 ARG B C 1
ATOM 4435 O O . ARG B 1 39 ? -1.26 -22.25 -8.906 1 98.38 39 ARG B O 1
ATOM 4442 N N . GLY B 1 40 ? -1.5 -24.203 -7.805 1 98.56 40 GLY B N 1
ATOM 4443 C CA . GLY B 1 40 ? -2.953 -24.172 -7.836 1 98.56 40 GLY B CA 1
ATOM 4444 C C . GLY B 1 40 ? -3.527 -24.375 -9.227 1 98.56 40 GLY B C 1
ATOM 4445 O O . GLY B 1 40 ? -2.895 -25.016 -10.07 1 98.56 40 GLY B O 1
ATOM 4446 N N . GLN B 1 41 ? -4.754 -23.969 -9.422 1 98.75 41 GLN B N 1
ATOM 4447 C CA . GLN B 1 41 ? -5.426 -24.141 -10.703 1 98.75 41 GLN B CA 1
ATOM 4448 C C . GLN B 1 41 ? -4.816 -23.219 -11.766 1 98.75 41 GLN B C 1
ATOM 4450 O O . GLN B 1 41 ? -4.523 -22.062 -11.5 1 98.75 41 GLN B O 1
ATOM 4455 N N . TYR B 1 42 ? -4.539 -23.781 -12.891 1 98.69 42 TYR B N 1
ATOM 4456 C CA . TYR B 1 42 ? -4.078 -22.984 -14.031 1 98.69 42 TYR B CA 1
ATOM 4457 C C . TYR B 1 42 ? -5.039 -23.109 -15.203 1 98.69 42 TYR B C 1
ATOM 4459 O O . TYR B 1 42 ? -5.871 -24.016 -15.242 1 98.69 42 TYR B O 1
ATOM 4467 N N . GLU B 1 43 ? -5 -22.203 -16.125 1 98.62 43 GLU B N 1
ATOM 4468 C CA . GLU B 1 43 ? -5.809 -22.266 -17.328 1 98.62 43 GLU B CA 1
ATOM 4469 C C . GLU B 1 43 ? -5.23 -23.25 -18.344 1 98.62 43 GLU B C 1
ATOM 4471 O O . GLU B 1 43 ? -4.43 -22.875 -19.203 1 98.62 43 GLU B O 1
ATOM 4476 N N . ASP B 1 44 ? -5.641 -24.453 -18.25 1 98.12 44 ASP B N 1
ATOM 4477 C CA . ASP B 1 44 ? -5.168 -25.5 -19.156 1 98.12 44 ASP B CA 1
ATOM 4478 C C . ASP B 1 44 ? -5.777 -25.344 -20.547 1 98.12 44 ASP B C 1
ATOM 4480 O O . ASP B 1 44 ? -6.992 -25.188 -20.688 1 98.12 44 ASP B O 1
ATOM 4484 N N . LEU B 1 45 ? -4.938 -25.391 -21.609 1 96.94 45 LEU B N 1
ATOM 4485 C CA . LEU B 1 45 ? -5.324 -25.25 -23 1 96.94 45 LEU B CA 1
ATOM 4486 C C . LEU B 1 45 ? -6.066 -23.938 -23.234 1 96.94 45 LEU B C 1
ATOM 4488 O O . LEU B 1 45 ? -7.008 -23.891 -24.031 1 96.94 45 LEU B O 1
ATOM 4492 N N . LEU B 1 46 ? -5.797 -22.953 -22.391 1 97.38 46 LEU B N 1
ATOM 4493 C CA . LEU B 1 46 ? -6.344 -21.609 -22.453 1 97.38 46 LEU B CA 1
ATOM 4494 C C . LEU B 1 46 ? -7.828 -21.594 -22.125 1 97.38 46 LEU B C 1
ATOM 4496 O O . LEU B 1 46 ? -8.555 -20.688 -22.516 1 97.38 46 LEU B O 1
ATOM 4500 N N . GLN B 1 47 ? -8.266 -22.625 -21.438 1 96.88 47 GLN B N 1
ATOM 4501 C CA . GLN B 1 47 ? -9.648 -22.656 -20.969 1 96.88 47 GLN B CA 1
ATOM 4502 C C . GLN B 1 47 ? -9.805 -21.875 -19.672 1 96.88 47 GLN B C 1
ATOM 4504 O O . GLN B 1 47 ? -8.922 -21.922 -18.812 1 96.88 47 GLN B O 1
ATOM 4509 N N . PRO B 1 48 ? -10.938 -21.25 -19.5 1 97.06 48 PRO B N 1
ATOM 4510 C CA . PRO B 1 48 ? -11.141 -20.438 -18.297 1 97.06 48 PRO B CA 1
ATOM 4511 C C . PRO B 1 48 ? -11.109 -21.266 -17.016 1 97.06 48 PRO B C 1
ATOM 4513 O O . PRO B 1 48 ? -11.32 -22.484 -17.062 1 97.06 48 PRO B O 1
ATOM 4516 N N . LEU B 1 49 ? -10.898 -20.594 -15.922 1 98.38 49 LEU B N 1
ATOM 4517 C CA . LEU B 1 49 ? -10.867 -21.234 -14.617 1 98.38 49 LEU B CA 1
ATOM 4518 C C . LEU B 1 49 ? -12.258 -21.734 -14.227 1 98.38 49 LEU B C 1
ATOM 4520 O O . LEU B 1 49 ? -13.266 -21.172 -14.648 1 98.38 49 LEU B O 1
ATOM 4524 N N . PHE B 1 50 ? -12.281 -22.797 -13.594 1 98 50 PHE B N 1
ATOM 4525 C CA . PHE B 1 50 ? -13.461 -23.25 -12.859 1 98 50 PHE B CA 1
ATOM 4526 C C . PHE B 1 50 ? -13.531 -22.578 -11.492 1 98 50 PHE B C 1
ATOM 4528 O O . PHE B 1 50 ? -12.516 -22.406 -10.828 1 98 50 PHE B O 1
ATOM 4535 N N . PRO B 1 51 ? -14.641 -22.109 -11.023 1 97.19 51 PRO B N 1
ATOM 4536 C CA . PRO B 1 51 ? -15.938 -22.422 -11.625 1 97.19 51 PRO B CA 1
ATOM 4537 C C . PRO B 1 51 ? -16.391 -21.391 -12.648 1 97.19 51 PRO B C 1
ATOM 4539 O O . PRO B 1 51 ? -17.344 -21.625 -13.398 1 97.19 51 PRO B O 1
ATOM 4542 N N . GLN B 1 52 ? -15.758 -20.266 -12.727 1 95.62 52 GLN B N 1
ATOM 4543 C CA . GLN B 1 52 ? -16.281 -19.109 -13.445 1 95.62 52 GLN B CA 1
ATOM 4544 C C . GLN B 1 52 ? -16.359 -19.391 -14.945 1 95.62 52 GLN B C 1
ATOM 4546 O O . GLN B 1 52 ? -17.047 -18.672 -15.68 1 95.62 52 GLN B O 1
ATOM 4551 N N . GLY B 1 53 ? -15.805 -20.406 -15.398 1 96.44 53 GLY B N 1
ATOM 4552 C CA . GLY B 1 53 ? -15.867 -20.766 -16.812 1 96.44 53 GLY B CA 1
ATOM 4553 C C . GLY B 1 53 ? -17.156 -21.453 -17.203 1 96.44 53 GLY B C 1
ATOM 4554 O O . GLY B 1 53 ? -17.469 -21.578 -18.375 1 96.44 53 GLY B O 1
ATOM 4555 N N . ASN B 1 54 ? -17.906 -21.906 -16.266 1 97.5 54 ASN B N 1
ATOM 4556 C CA . ASN B 1 54 ? -19.172 -22.594 -16.5 1 97.5 54 ASN B CA 1
ATOM 4557 C C . ASN B 1 54 ? -20.328 -21.844 -15.828 1 97.5 54 ASN B C 1
ATOM 4559 O O . ASN B 1 54 ? -20.453 -21.844 -14.602 1 97.5 54 ASN B O 1
ATOM 4563 N N . PRO B 1 55 ? -21.219 -21.312 -16.516 1 96.19 55 PRO B N 1
ATOM 4564 C CA . PRO B 1 55 ? -22.312 -20.516 -15.945 1 96.19 55 PRO B CA 1
ATOM 4565 C C . PRO B 1 55 ? -23.203 -21.312 -15.008 1 96.19 55 PRO B C 1
ATOM 4567 O O . PRO B 1 55 ? -23.859 -20.75 -14.133 1 96.19 55 PRO B O 1
ATOM 4570 N N . ALA B 1 56 ? -23.234 -22.594 -15.18 1 97.12 56 ALA B N 1
ATOM 4571 C CA . ALA B 1 56 ? -24.062 -23.438 -14.305 1 97.12 56 ALA B CA 1
ATOM 4572 C C . ALA B 1 56 ? -23.5 -23.469 -12.891 1 97.12 56 ALA B C 1
ATOM 4574 O O . ALA B 1 56 ? -24.188 -23.906 -11.961 1 97.12 56 ALA B O 1
ATOM 4575 N N . GLN B 1 57 ? -22.297 -22.984 -12.727 1 96.81 57 GLN B N 1
ATOM 4576 C CA . GLN B 1 57 ? -21.625 -23.047 -11.438 1 96.81 57 GLN B CA 1
ATOM 4577 C C . GLN B 1 57 ? -21.641 -21.703 -10.727 1 96.81 57 GLN B C 1
ATOM 4579 O O . GLN B 1 57 ? -20.812 -21.438 -9.852 1 96.81 57 GLN B O 1
ATOM 4584 N N . ARG B 1 58 ? -22.562 -20.797 -10.961 1 93.31 58 ARG B N 1
ATOM 4585 C CA . ARG B 1 58 ? -22.609 -19.422 -10.508 1 93.31 58 ARG B CA 1
ATOM 4586 C C . ARG B 1 58 ? -22.844 -19.344 -9 1 93.31 58 ARG B C 1
ATOM 4588 O O . ARG B 1 58 ? -22.609 -18.297 -8.383 1 93.31 58 ARG B O 1
ATOM 4595 N N . ARG B 1 59 ? -23.328 -20.391 -8.445 1 92.75 59 ARG B N 1
ATOM 4596 C CA . ARG B 1 59 ? -23.547 -20.391 -6.996 1 92.75 59 ARG B CA 1
ATOM 4597 C C . ARG B 1 59 ? -22.219 -20.312 -6.25 1 92.75 59 ARG B C 1
ATOM 4599 O O . ARG B 1 59 ? -22.172 -19.938 -5.078 1 92.75 59 ARG B O 1
ATOM 4606 N N . TYR B 1 60 ? -21.125 -20.828 -6.887 1 94.88 60 TYR B N 1
ATOM 4607 C CA . TYR B 1 60 ? -19.797 -20.797 -6.277 1 94.88 60 TYR B CA 1
ATOM 4608 C C . TYR B 1 60 ? -19.047 -19.531 -6.68 1 94.88 60 TYR B C 1
ATOM 4610 O O . TYR B 1 60 ? -19.156 -19.062 -7.82 1 94.88 60 TYR B O 1
ATOM 4618 N N . PRO B 1 61 ? -18.344 -19 -5.766 1 92.94 61 PRO B N 1
ATOM 4619 C CA . PRO B 1 61 ? -17.578 -17.797 -6.098 1 92.94 61 PRO B CA 1
ATOM 4620 C C . PRO B 1 61 ? -16.5 -18.062 -7.145 1 92.94 61 PRO B C 1
ATOM 4622 O O . PRO B 1 61 ? -15.992 -19.188 -7.25 1 92.94 61 PRO B O 1
ATOM 4625 N N . ALA B 1 62 ? -16.141 -17.016 -7.828 1 94.75 62 ALA B N 1
ATOM 4626 C CA . ALA B 1 62 ? -15.039 -17.109 -8.781 1 94.75 62 ALA B CA 1
ATOM 4627 C C . ALA B 1 62 ? -13.742 -17.5 -8.078 1 94.75 62 ALA B C 1
ATOM 4629 O O . ALA B 1 62 ? -13.453 -17.016 -6.984 1 94.75 62 ALA B O 1
ATOM 4630 N N . TRP B 1 63 ? -13.062 -18.469 -8.68 1 96.56 63 TRP B N 1
ATOM 4631 C CA . TRP B 1 63 ? -11.734 -18.828 -8.188 1 96.56 63 TRP B CA 1
ATOM 4632 C C . TRP B 1 63 ? -10.742 -17.703 -8.414 1 96.56 63 TRP B C 1
ATOM 4634 O O . TRP B 1 63 ? -10.812 -17 -9.422 1 96.56 63 TRP B O 1
ATOM 4644 N N . PRO B 1 64 ? -9.805 -17.453 -7.516 1 95.31 64 PRO B N 1
ATOM 4645 C CA . PRO B 1 64 ? -8.797 -16.406 -7.73 1 95.31 64 PRO B CA 1
ATOM 4646 C C . PRO B 1 64 ? -8.039 -16.578 -9.047 1 95.31 64 PRO B C 1
ATOM 4648 O O . PRO B 1 64 ? -7.785 -17.703 -9.477 1 95.31 64 PRO B O 1
ATOM 4651 N N . ALA B 1 65 ? -7.629 -15.484 -9.586 1 94.31 65 ALA B N 1
ATOM 4652 C CA . ALA B 1 65 ? -6.949 -15.469 -10.875 1 94.31 65 ALA B CA 1
ATOM 4653 C C . ALA B 1 65 ? -5.641 -16.266 -10.82 1 94.31 65 ALA B C 1
ATOM 4655 O O . ALA B 1 65 ? -4.953 -16.25 -9.797 1 94.31 65 ALA B O 1
ATOM 4656 N N . SER B 1 66 ? -5.324 -16.938 -11.875 1 96.56 66 SER B N 1
ATOM 4657 C CA . SER B 1 66 ? -4.078 -17.688 -12.039 1 96.56 66 SER B CA 1
ATOM 4658 C C . SER B 1 66 ? -3.062 -16.875 -12.852 1 96.56 66 SER B C 1
ATOM 4660 O O . SER B 1 66 ? -3.428 -15.938 -13.555 1 96.56 66 SER B O 1
ATOM 4662 N N . GLN B 1 67 ? -1.779 -17.234 -12.68 1 98.06 67 GLN B N 1
ATOM 4663 C CA . GLN B 1 67 ? -0.719 -16.625 -13.477 1 98.06 67 GLN B CA 1
ATOM 4664 C C . GLN B 1 67 ? -0.199 -17.594 -14.539 1 98.06 67 GLN B C 1
ATOM 4666 O O . GLN B 1 67 ? 0.78 -17.312 -15.227 1 98.06 67 GLN B O 1
ATOM 4671 N N . ASP B 1 68 ? -0.847 -18.75 -14.703 1 98.56 68 ASP B N 1
ATOM 4672 C CA . ASP B 1 68 ? -0.312 -19.812 -15.555 1 98.56 68 ASP B CA 1
ATOM 4673 C C . ASP B 1 68 ? -1.381 -20.359 -16.5 1 98.56 68 ASP B C 1
ATOM 4675 O O . ASP B 1 68 ? -2.527 -20.562 -16.094 1 98.56 68 ASP B O 1
ATOM 4679 N N . ALA B 1 69 ? -0.987 -20.531 -17.734 1 98.81 69 ALA B N 1
ATOM 4680 C CA . ALA B 1 69 ? -1.819 -21.172 -18.75 1 98.81 69 ALA B CA 1
ATOM 4681 C C . ALA B 1 69 ? -1.005 -22.141 -19.594 1 98.81 69 ALA B C 1
ATOM 4683 O O . ALA B 1 69 ? 0.228 -22.109 -19.578 1 98.81 69 ALA B O 1
ATOM 4684 N N . SER B 1 70 ? -1.72 -23.047 -20.297 1 98.56 70 SER B N 1
ATOM 4685 C CA . SER B 1 70 ? -1.019 -24 -21.156 1 98.56 70 SER B CA 1
ATOM 4686 C C . SER B 1 70 ? -1.597 -24 -22.562 1 98.56 70 SER B C 1
ATOM 4688 O O . SER B 1 70 ? -2.732 -23.562 -22.766 1 98.56 70 SER B O 1
ATOM 4690 N N . LEU B 1 71 ? -0.79 -24.391 -23.469 1 98.5 71 LEU B N 1
ATOM 4691 C CA . LEU B 1 71 ? -1.159 -24.516 -24.875 1 98.5 71 LEU B CA 1
ATOM 4692 C C . LEU B 1 71 ? -0.491 -25.734 -25.5 1 98.5 71 LEU B C 1
ATOM 4694 O O . LEU B 1 71 ? 0.679 -26.016 -25.234 1 98.5 71 LEU B O 1
ATOM 4698 N N . ARG B 1 72 ? -1.174 -26.5 -26.266 1 98 72 ARG B N 1
ATOM 4699 C CA . ARG B 1 72 ? -0.676 -27.562 -27.125 1 98 72 ARG B CA 1
ATOM 4700 C C . ARG B 1 72 ? -0.841 -27.188 -28.594 1 98 72 ARG B C 1
ATOM 4702 O O . ARG B 1 72 ? -1.925 -26.781 -29.016 1 98 72 ARG B O 1
ATOM 4709 N N . VAL B 1 73 ? 0.215 -27.297 -29.328 1 98.38 73 VAL B N 1
ATOM 4710 C CA . VAL B 1 73 ? 0.17 -26.875 -30.734 1 98.38 73 VAL B CA 1
ATOM 4711 C C . VAL B 1 73 ? 0.599 -28.031 -31.625 1 98.38 73 VAL B C 1
ATOM 4713 O O . VAL B 1 73 ? 1.659 -28.625 -31.422 1 98.38 73 VAL B O 1
ATOM 4716 N N . PRO B 1 74 ? -0.203 -28.391 -32.625 1 97.75 74 PRO B N 1
ATOM 4717 C CA . PRO B 1 74 ? 0.251 -29.391 -33.594 1 97.75 74 PRO B CA 1
ATOM 4718 C C . PRO B 1 74 ? 1.439 -28.906 -34.438 1 97.75 74 PRO B C 1
ATOM 4720 O O . PRO B 1 74 ? 1.473 -27.75 -34.875 1 97.75 74 PRO B O 1
ATOM 4723 N N . TRP B 1 75 ? 2.369 -29.812 -34.656 1 98.75 75 TRP B N 1
ATOM 4724 C CA . TRP B 1 75 ? 3.523 -29.516 -35.5 1 98.75 75 TRP B CA 1
ATOM 4725 C C . TRP B 1 75 ? 3.084 -29.031 -36.875 1 98.75 75 TRP B C 1
ATOM 4727 O O . TRP B 1 75 ? 3.701 -28.141 -37.469 1 98.75 75 TRP B O 1
ATOM 4737 N N . ARG B 1 76 ? 2.041 -29.531 -37.344 1 97.81 76 ARG B N 1
ATOM 4738 C CA . ARG B 1 76 ? 1.504 -29.203 -38.656 1 97.81 76 ARG B CA 1
ATOM 4739 C C . ARG B 1 76 ? 1.247 -27.703 -38.781 1 97.81 76 ARG B C 1
ATOM 4741 O O . ARG B 1 76 ? 1.478 -27.109 -39.812 1 97.81 76 ARG B O 1
ATOM 4748 N N . GLN B 1 77 ? 0.76 -27.109 -37.75 1 97.38 77 GLN B N 1
ATOM 4749 C CA . GLN B 1 77 ? 0.469 -25.672 -37.75 1 97.38 77 GLN B CA 1
ATOM 4750 C C . GLN B 1 77 ? 1.754 -24.844 -37.688 1 97.38 77 GLN B C 1
ATOM 4752 O O . GLN B 1 77 ? 1.818 -23.75 -38.25 1 97.38 77 GLN B O 1
ATOM 4757 N N . LEU B 1 78 ? 2.832 -25.312 -37.125 1 98.75 78 LEU B N 1
ATOM 4758 C CA . LEU B 1 78 ? 4.07 -24.578 -36.875 1 98.75 78 LEU B CA 1
ATOM 4759 C C . LEU B 1 78 ? 4.977 -24.625 -38.125 1 98.75 78 LEU B C 1
ATOM 4761 O O . LEU B 1 78 ? 5.875 -23.797 -38.25 1 98.75 78 LEU B O 1
ATOM 4765 N N . GLN B 1 79 ? 4.723 -25.641 -38.938 1 98.56 79 GLN B N 1
ATOM 4766 C CA . GLN B 1 79 ? 5.617 -25.797 -40.062 1 98.56 79 GLN B CA 1
ATOM 4767 C C . GLN B 1 79 ? 4.855 -26.25 -41.312 1 98.56 79 GLN B C 1
ATOM 4769 O O . GLN B 1 79 ? 5.141 -27.312 -41.875 1 98.56 79 GLN B O 1
ATOM 4774 N N . PRO B 1 80 ? 4.031 -25.406 -41.812 1 96.81 80 PRO B N 1
ATOM 4775 C CA . PRO B 1 80 ? 3.248 -25.781 -43 1 96.81 80 PRO B CA 1
ATOM 4776 C C . PRO B 1 80 ? 4.094 -25.844 -44.25 1 96.81 80 PRO B C 1
ATOM 4778 O O . PRO B 1 80 ? 3.717 -26.516 -45.219 1 96.81 80 PRO B O 1
ATOM 4781 N N . THR B 1 81 ? 5.246 -25.25 -44.25 1 96.56 81 THR B N 1
ATOM 4782 C CA . THR B 1 81 ? 6.094 -25.172 -45.438 1 96.56 81 THR B CA 1
ATOM 4783 C C . THR B 1 81 ? 7.18 -26.234 -45.375 1 96.56 81 THR B C 1
ATOM 4785 O O . THR B 1 81 ? 7.859 -26.406 -44.375 1 96.56 81 THR B O 1
ATOM 4788 N N . ASP B 1 82 ? 7.352 -26.922 -46.438 1 96.81 82 ASP B N 1
ATOM 4789 C CA . ASP B 1 82 ? 8.453 -27.859 -46.594 1 96.81 82 ASP B CA 1
ATOM 4790 C C . ASP B 1 82 ? 9.789 -27.125 -46.688 1 96.81 82 ASP B C 1
ATOM 4792 O O . ASP B 1 82 ? 10.039 -26.375 -47.625 1 96.81 82 ASP B O 1
ATOM 4796 N N . PRO B 1 83 ? 10.602 -27.375 -45.781 1 96 83 PRO B N 1
ATOM 4797 C CA . PRO B 1 83 ? 11.867 -26.641 -45.812 1 96 83 PRO B CA 1
ATOM 4798 C C . PRO B 1 83 ? 12.711 -26.938 -47.031 1 96 83 PRO B C 1
ATOM 4800 O O . PRO B 1 83 ? 13.523 -26.109 -47.438 1 96 83 PRO B O 1
ATOM 4803 N N . SER B 1 84 ? 12.508 -28.031 -47.594 1 94.38 84 SER B N 1
ATOM 4804 C CA . SER B 1 84 ? 13.289 -28.406 -48.781 1 94.38 84 SER B CA 1
ATOM 4805 C C . SER B 1 84 ? 12.922 -27.531 -49.969 1 94.38 84 SER B C 1
ATOM 4807 O O . SER B 1 84 ? 13.656 -27.469 -50.969 1 94.38 84 SER B O 1
ATOM 4809 N N . SER B 1 85 ? 11.758 -26.906 -49.938 1 96.44 85 SER B N 1
ATOM 4810 C CA . SER B 1 85 ? 11.32 -26.016 -51 1 96.44 85 SER B CA 1
ATOM 4811 C C . SER B 1 85 ? 11.922 -24.609 -50.844 1 96.44 85 SER B C 1
ATOM 4813 O O . SER B 1 85 ? 11.719 -23.75 -51.688 1 96.44 85 SER B O 1
ATOM 4815 N N . LEU B 1 86 ? 12.68 -24.422 -49.812 1 97.12 86 LEU B N 1
ATOM 4816 C CA . LEU B 1 86 ? 13.273 -23.125 -49.469 1 97.12 86 LEU B CA 1
ATOM 4817 C C . LEU B 1 86 ? 14.781 -23.156 -49.688 1 97.12 86 LEU B C 1
ATOM 4819 O O . LEU B 1 86 ? 15.391 -24.234 -49.719 1 97.12 86 LEU B O 1
ATOM 4823 N N . PRO B 1 87 ? 15.406 -21.938 -49.844 1 95.12 87 PRO B N 1
ATOM 4824 C CA . PRO B 1 87 ? 16.875 -21.906 -49.844 1 95.12 87 PRO B CA 1
ATOM 4825 C C . PRO B 1 87 ? 17.469 -22.438 -48.531 1 95.12 87 PRO B C 1
ATOM 4827 O O . PRO B 1 87 ? 16.844 -22.312 -47.469 1 95.12 87 PRO B O 1
ATOM 4830 N N . PRO B 1 88 ? 18.562 -23.062 -48.562 1 89.56 88 PRO B N 1
ATOM 4831 C CA . PRO B 1 88 ? 19.156 -23.688 -47.375 1 89.56 88 PRO B CA 1
ATOM 4832 C C . PRO B 1 88 ? 19.359 -22.703 -46.219 1 89.56 88 PRO B C 1
ATOM 4834 O O . PRO B 1 88 ? 19.344 -23.094 -45.062 1 89.56 88 PRO B O 1
ATOM 4837 N N . ASP B 1 89 ? 19.484 -21.469 -46.562 1 91.81 89 ASP B N 1
ATOM 4838 C CA . ASP B 1 89 ? 19.766 -20.469 -45.531 1 91.81 89 ASP B CA 1
ATOM 4839 C C . ASP B 1 89 ? 18.516 -19.656 -45.219 1 91.81 89 ASP B C 1
ATOM 4841 O O . ASP B 1 89 ? 18.609 -18.562 -44.656 1 91.81 89 ASP B O 1
ATOM 4845 N N . ALA B 1 90 ? 17.391 -20.25 -45.531 1 96.31 90 ALA B N 1
ATOM 4846 C CA . ALA B 1 90 ? 16.141 -19.531 -45.25 1 96.31 90 ALA B CA 1
ATOM 4847 C C . ALA B 1 90 ? 16 -19.312 -43.75 1 96.31 90 ALA B C 1
ATOM 4849 O O . ALA B 1 90 ? 16.281 -20.203 -42.938 1 96.31 90 ALA B O 1
ATOM 4850 N N . PRO B 1 91 ? 15.641 -18.062 -43.375 1 96.5 91 PRO B N 1
ATOM 4851 C CA . PRO B 1 91 ? 15.469 -17.781 -41.969 1 96.5 91 PRO B CA 1
ATOM 4852 C C . PRO B 1 91 ? 14.281 -18.531 -41.344 1 96.5 91 PRO B C 1
ATOM 4854 O O . PRO B 1 91 ? 13.438 -19.047 -42.094 1 96.5 91 PRO B O 1
ATOM 4857 N N . ASP B 1 92 ? 14.172 -18.594 -40.062 1 97.06 92 ASP B N 1
ATOM 4858 C CA . ASP B 1 92 ? 13.164 -19.344 -39.312 1 97.06 92 ASP B CA 1
ATOM 4859 C C . ASP B 1 92 ? 11.758 -18.859 -39.656 1 97.06 92 ASP B C 1
ATOM 4861 O O . ASP B 1 92 ? 10.828 -19.672 -39.781 1 97.06 92 ASP B O 1
ATOM 4865 N N . ASP B 1 93 ? 11.641 -17.594 -39.969 1 95.56 93 ASP B N 1
ATOM 4866 C CA . ASP B 1 93 ? 10.297 -17.062 -40.188 1 95.56 93 ASP B CA 1
ATOM 4867 C C . ASP B 1 93 ? 9.75 -17.484 -41.562 1 95.56 93 ASP B C 1
ATOM 4869 O O . ASP B 1 93 ? 8.555 -17.344 -41.812 1 95.56 93 ASP B O 1
ATOM 4873 N N . ARG B 1 94 ? 10.617 -18.047 -42.375 1 97 94 ARG B N 1
ATOM 4874 C CA . ARG B 1 94 ? 10.164 -18.625 -43.625 1 97 94 ARG B CA 1
ATOM 4875 C C . ARG B 1 94 ? 9.906 -20.125 -43.5 1 97 94 ARG B C 1
ATOM 4877 O O . ARG B 1 94 ? 9.055 -20.688 -44.188 1 97 94 ARG B O 1
ATOM 4884 N N . LYS B 1 95 ? 10.617 -20.719 -42.594 1 97.62 95 LYS B N 1
ATOM 4885 C CA . LYS B 1 95 ? 10.523 -22.156 -42.375 1 97.62 95 LYS B CA 1
ATOM 4886 C C . LYS B 1 95 ? 9.367 -22.516 -41.469 1 97.62 95 LYS B C 1
ATOM 4888 O O . LYS B 1 95 ? 8.781 -23.594 -41.562 1 97.62 95 LYS B O 1
ATOM 4893 N N . PHE B 1 96 ? 9.078 -21.641 -40.5 1 98.44 96 PHE B N 1
ATOM 4894 C CA . PHE B 1 96 ? 8.125 -21.922 -39.438 1 98.44 96 PHE B CA 1
ATOM 4895 C C . PHE B 1 96 ? 7.105 -20.797 -39.312 1 98.44 96 PHE B C 1
ATOM 4897 O O . PHE B 1 96 ? 7.367 -19.656 -39.719 1 98.44 96 PHE B O 1
ATOM 4904 N N . ASP B 1 97 ? 5.891 -21.125 -38.812 1 98.5 97 ASP B N 1
ATOM 4905 C CA . ASP B 1 97 ? 4.855 -20.172 -38.406 1 98.5 97 ASP B CA 1
ATOM 4906 C C . ASP B 1 97 ? 4.547 -20.266 -36.938 1 98.5 97 ASP B C 1
ATOM 4908 O O . ASP B 1 97 ? 3.727 -21.078 -36.5 1 98.5 97 ASP B O 1
ATOM 4912 N N . PHE B 1 98 ? 5.168 -19.344 -36.188 1 98.62 98 PHE B N 1
ATOM 4913 C CA . PHE B 1 98 ? 5.027 -19.391 -34.75 1 98.62 98 PHE B CA 1
ATOM 4914 C C . PHE B 1 98 ? 3.945 -18.438 -34.281 1 98.62 98 PHE B C 1
ATOM 4916 O O . PHE B 1 98 ? 3.832 -18.156 -33.062 1 98.62 98 PHE B O 1
ATOM 4923 N N . SER B 1 99 ? 3.074 -17.953 -35.125 1 98.5 99 SER B N 1
ATOM 4924 C CA . SER B 1 99 ? 2.105 -16.906 -34.812 1 98.5 99 SER B CA 1
ATOM 4925 C C . SER B 1 99 ? 1.166 -17.328 -33.688 1 98.5 99 SER B C 1
ATOM 4927 O O . SER B 1 99 ? 0.808 -16.516 -32.844 1 98.5 99 SER B O 1
ATOM 4929 N N . VAL B 1 100 ? 0.798 -18.609 -33.688 1 98.38 100 VAL B N 1
ATOM 4930 C CA . VAL B 1 100 ? -0.15 -19.078 -32.688 1 98.38 100 VAL B CA 1
ATOM 4931 C C . VAL B 1 100 ? 0.467 -18.969 -31.297 1 98.38 100 VAL B C 1
ATOM 4933 O O . VAL B 1 100 ? -0.226 -18.656 -30.328 1 98.38 100 VAL B O 1
ATOM 4936 N N . ILE B 1 101 ? 1.729 -19.234 -31.156 1 98.81 101 ILE B N 1
ATOM 4937 C CA . ILE B 1 101 ? 2.436 -19.156 -29.891 1 98.81 101 ILE B CA 1
ATOM 4938 C C . ILE B 1 101 ? 2.621 -17.688 -29.5 1 98.81 101 ILE B C 1
ATOM 4940 O O . ILE B 1 101 ? 2.336 -17.297 -28.375 1 98.81 101 ILE B O 1
ATOM 4944 N N . ASP B 1 102 ? 3.029 -16.844 -30.469 1 98.62 102 ASP B N 1
ATOM 4945 C CA . ASP B 1 102 ? 3.217 -15.414 -30.234 1 98.62 102 ASP B CA 1
ATOM 4946 C C . ASP B 1 102 ? 1.924 -14.758 -29.75 1 98.62 102 ASP B C 1
ATOM 4948 O O . ASP B 1 102 ? 1.94 -13.953 -28.812 1 98.62 102 ASP B O 1
ATOM 4952 N N . ASP B 1 103 ? 0.889 -15.125 -30.406 1 98.56 103 ASP B N 1
ATOM 4953 C CA . ASP B 1 103 ? -0.41 -14.562 -30.047 1 98.56 103 ASP B CA 1
ATOM 4954 C C . ASP B 1 103 ? -0.81 -14.969 -28.625 1 98.56 103 ASP B C 1
ATOM 4956 O O . ASP B 1 103 ? -1.303 -14.141 -27.859 1 98.56 103 ASP B O 1
ATOM 4960 N N . ALA B 1 104 ? -0.61 -16.172 -28.297 1 98.69 104 ALA B N 1
ATOM 4961 C CA . ALA B 1 104 ? -0.94 -16.656 -26.953 1 98.69 104 ALA B CA 1
ATOM 4962 C C . ALA B 1 104 ? -0.091 -15.953 -25.891 1 98.69 104 ALA B C 1
ATOM 4964 O O . ALA B 1 104 ? -0.609 -15.516 -24.859 1 98.69 104 ALA B O 1
ATOM 4965 N N . LEU B 1 105 ? 1.186 -15.844 -26.141 1 98.75 105 LEU B N 1
ATOM 4966 C CA . LEU B 1 105 ? 2.096 -15.18 -25.203 1 98.75 105 LEU B CA 1
ATOM 4967 C C . LEU B 1 105 ? 1.688 -13.727 -24.984 1 98.75 105 LEU B C 1
ATOM 4969 O O . LEU B 1 105 ? 1.67 -13.25 -23.859 1 98.75 105 LEU B O 1
ATOM 4973 N N . ALA B 1 106 ? 1.336 -13.031 -26.062 1 98.19 106 ALA B N 1
ATOM 4974 C CA . ALA B 1 106 ? 0.945 -11.625 -25.969 1 98.19 106 ALA B CA 1
ATOM 4975 C C . ALA B 1 106 ? -0.339 -11.461 -25.156 1 98.19 106 ALA B C 1
ATOM 4977 O O . ALA B 1 106 ? -0.43 -10.586 -24.297 1 98.19 106 ALA B O 1
ATOM 4978 N N . LYS B 1 107 ? -1.262 -12.273 -25.453 1 98.06 107 LYS B N 1
ATOM 4979 C CA . LYS B 1 107 ? -2.537 -12.219 -24.75 1 98.06 107 LYS B CA 1
ATOM 4980 C C . LYS B 1 107 ? -2.355 -12.5 -23.266 1 98.06 107 LYS B C 1
ATOM 4982 O O . LYS B 1 107 ? -2.906 -11.797 -22.422 1 98.06 107 LYS B O 1
ATOM 4987 N N . LEU B 1 108 ? -1.638 -13.477 -22.922 1 98.5 108 LEU B N 1
ATOM 4988 C CA . LEU B 1 108 ? -1.404 -13.844 -21.531 1 98.5 108 LEU B CA 1
ATOM 4989 C C . LEU B 1 108 ? -0.605 -12.758 -20.812 1 98.5 108 LEU B C 1
ATOM 4991 O O . LEU B 1 108 ? -0.871 -12.461 -19.641 1 98.5 108 LEU B O 1
ATOM 4995 N N . ALA B 1 109 ? 0.36 -12.203 -21.469 1 97.88 109 ALA B N 1
ATOM 4996 C CA . ALA B 1 109 ? 1.183 -11.148 -20.891 1 97.88 109 ALA B CA 1
ATOM 4997 C C . ALA B 1 109 ? 0.327 -9.961 -20.453 1 97.88 109 ALA B C 1
ATOM 4999 O O . ALA B 1 109 ? 0.619 -9.312 -19.453 1 97.88 109 ALA B O 1
ATOM 5000 N N . SER B 1 110 ? -0.716 -9.648 -21.188 1 96.88 110 SER B N 1
ATOM 5001 C CA . SER B 1 110 ? -1.597 -8.539 -20.859 1 96.88 110 SER B CA 1
ATOM 5002 C C . SER B 1 110 ? -2.303 -8.766 -19.531 1 96.88 110 SER B C 1
ATOM 5004 O O . SER B 1 110 ? -2.809 -7.824 -18.922 1 96.88 110 SER B O 1
ATOM 5006 N N . ARG B 1 111 ? -2.311 -9.992 -19.094 1 96.44 111 ARG B N 1
ATOM 5007 C CA . ARG B 1 111 ? -2.904 -10.352 -17.812 1 96.44 111 ARG B CA 1
ATOM 5008 C C . ARG B 1 111 ? -1.83 -10.742 -16.797 1 96.44 111 ARG B C 1
ATOM 5010 O O . ARG B 1 111 ? -2.133 -11.32 -15.75 1 96.44 111 ARG B O 1
ATOM 5017 N N . ASN B 1 112 ? -0.592 -10.531 -17.172 1 96.19 112 ASN B N 1
ATOM 5018 C CA . ASN B 1 112 ? 0.567 -10.883 -16.359 1 96.19 112 ASN B CA 1
ATOM 5019 C C . ASN B 1 112 ? 0.645 -12.391 -16.109 1 96.19 112 ASN B C 1
ATOM 5021 O O . ASN B 1 112 ? 0.984 -12.836 -15.016 1 96.19 112 ASN B O 1
ATOM 5025 N N . MET B 1 113 ? 0.22 -13.219 -17.094 1 98.38 113 MET B N 1
ATOM 5026 C CA . MET B 1 113 ? 0.289 -14.68 -17.062 1 98.38 113 MET B CA 1
ATOM 5027 C C . MET B 1 113 ? 1.423 -15.188 -17.938 1 98.38 113 MET B C 1
ATOM 5029 O O . MET B 1 113 ? 1.938 -14.453 -18.781 1 98.38 113 MET B O 1
ATOM 5033 N N . ARG B 1 114 ? 1.808 -16.391 -17.703 1 98.69 114 ARG B N 1
ATOM 5034 C CA . ARG B 1 114 ? 2.824 -17.047 -18.516 1 98.69 114 ARG B CA 1
ATOM 5035 C C . ARG B 1 114 ? 2.291 -18.359 -19.109 1 98.69 114 ARG B C 1
ATOM 5037 O O . ARG B 1 114 ? 1.213 -18.812 -18.734 1 98.69 114 ARG B O 1
ATOM 5044 N N . LEU B 1 115 ? 3.051 -18.844 -20.078 1 98.88 115 LEU B N 1
ATOM 5045 C CA . LEU B 1 115 ? 2.58 -19.953 -20.906 1 98.88 115 LEU B CA 1
ATOM 5046 C C . LEU B 1 115 ? 3.432 -21.203 -20.672 1 98.88 115 LEU B C 1
ATOM 5048 O O . LEU B 1 115 ? 4.66 -21.109 -20.594 1 98.88 115 LEU B O 1
ATOM 5052 N N . THR B 1 116 ? 2.781 -22.344 -20.484 1 98.75 116 THR B N 1
ATOM 5053 C CA . THR B 1 116 ? 3.385 -23.656 -20.656 1 98.75 116 THR B CA 1
ATOM 5054 C C . THR B 1 116 ? 3.062 -24.219 -22.047 1 98.75 116 THR B C 1
ATOM 5056 O O . THR B 1 116 ? 1.907 -24.188 -22.484 1 98.75 116 THR B O 1
ATOM 5059 N N . LEU B 1 117 ? 4.035 -24.703 -22.75 1 98.88 117 LEU B N 1
ATOM 5060 C CA . LEU B 1 117 ? 3.875 -25.031 -24.156 1 98.88 117 LEU B CA 1
ATOM 5061 C C . LEU B 1 117 ? 4.246 -26.484 -24.422 1 98.88 117 LEU B C 1
ATOM 5063 O O . LEU B 1 117 ? 5.262 -26.969 -23.922 1 98.88 117 LEU B O 1
ATOM 5067 N N . ARG B 1 118 ? 3.428 -27.172 -25.125 1 98.69 118 ARG B N 1
ATOM 5068 C CA . ARG B 1 118 ? 3.668 -28.5 -25.656 1 98.69 118 ARG B CA 1
ATOM 5069 C C . ARG B 1 118 ? 3.402 -28.547 -27.156 1 98.69 118 ARG B C 1
ATOM 5071 O O . ARG B 1 118 ? 2.443 -27.938 -27.641 1 98.69 118 ARG B O 1
ATOM 5078 N N . VAL B 1 119 ? 4.281 -29.203 -27.891 1 98.75 119 VAL B N 1
ATOM 5079 C CA . VAL B 1 119 ? 4.086 -29.406 -29.328 1 98.75 119 VAL B CA 1
ATOM 5080 C C . VAL B 1 119 ? 3.746 -30.875 -29.578 1 98.75 119 VAL B C 1
ATOM 5082 O O . VAL B 1 119 ? 4.367 -31.781 -29.016 1 98.75 119 VAL B O 1
ATOM 5085 N N . VAL B 1 120 ? 2.791 -31.109 -30.469 1 98.12 120 VAL B N 1
ATOM 5086 C CA . VAL B 1 120 ? 2.318 -32.469 -30.703 1 98.12 120 VAL B CA 1
ATOM 5087 C C . VAL B 1 120 ? 2.518 -32.844 -32.156 1 98.12 120 VAL B C 1
ATOM 5089 O O . VAL B 1 120 ? 2.174 -32.062 -33.062 1 98.12 120 VAL B O 1
ATOM 5092 N N . ALA B 1 121 ? 3.129 -34.031 -32.375 1 98.19 121 ALA B N 1
ATOM 5093 C CA . ALA B 1 121 ? 3.281 -34.531 -33.719 1 98.19 121 ALA B CA 1
ATOM 5094 C C . ALA B 1 121 ? 2.166 -35.531 -34.062 1 98.19 121 ALA B C 1
ATOM 5096 O O . ALA B 1 121 ? 1.953 -35.844 -35.219 1 98.19 121 ALA B O 1
ATOM 5097 N N . TYR B 1 122 ? 1.475 -35.969 -33.031 1 97.94 122 TYR B N 1
ATOM 5098 C CA . TYR B 1 122 ? 0.34 -36.875 -33.188 1 97.94 122 TYR B CA 1
ATOM 5099 C C . TYR B 1 122 ? -0.654 -36.688 -32.031 1 97.94 122 TYR B C 1
ATOM 5101 O O . TYR B 1 122 ? -0.259 -36.531 -30.891 1 97.94 122 TYR B O 1
ATOM 5109 N N . ASN B 1 123 ? -1.904 -36.656 -32.375 1 96 123 ASN B N 1
ATOM 5110 C CA . ASN B 1 123 ? -3.01 -36.719 -31.422 1 96 123 ASN B CA 1
ATOM 5111 C C . ASN B 1 123 ? -4.137 -37.594 -31.938 1 96 123 ASN B C 1
ATOM 5113 O O . ASN B 1 123 ? -4.652 -37.375 -33.031 1 96 123 ASN B O 1
ATOM 5117 N N . SER B 1 124 ? -4.477 -38.531 -31.234 1 94.44 124 SER B N 1
ATOM 5118 C CA . SER B 1 124 ? -5.367 -39.594 -31.688 1 94.44 124 SER B CA 1
ATOM 5119 C C . SER B 1 124 ? -6.793 -39.094 -31.859 1 94.44 124 SER B C 1
ATOM 5121 O O . SER B 1 124 ? -7.578 -39.656 -32.625 1 94.44 124 SER B O 1
ATOM 5123 N N . CYS B 1 125 ? -7.117 -38 -31.078 1 88 125 CYS B N 1
ATOM 5124 C CA . CYS B 1 125 ? -8.508 -37.562 -31.125 1 88 125 CYS B CA 1
ATOM 5125 C C . CYS B 1 125 ? -8.609 -36.062 -30.938 1 88 125 CYS B C 1
ATOM 5127 O O . CYS B 1 125 ? -7.605 -35.344 -30.984 1 88 125 CYS B O 1
ATOM 5129 N N . CYS B 1 126 ? -9.844 -35.531 -31.062 1 78.81 126 CYS B N 1
ATOM 5130 C CA . CYS B 1 126 ? -10.633 -34.5 -30.406 1 78.81 126 CYS B CA 1
ATOM 5131 C C . CYS B 1 126 ? -10.727 -33.25 -31.281 1 78.81 126 CYS B C 1
ATOM 5133 O O . CYS B 1 126 ? -11.047 -32.156 -30.781 1 78.81 126 CYS B O 1
ATOM 5135 N N . ASP B 1 127 ? -10.211 -33.531 -32.531 1 83.38 127 ASP B N 1
ATOM 5136 C CA . ASP B 1 127 ? -10.508 -32.438 -33.438 1 83.38 127 ASP B CA 1
ATOM 5137 C C . ASP B 1 127 ? -11.984 -32.469 -33.844 1 83.38 127 ASP B C 1
ATOM 5139 O O . ASP B 1 127 ? -12.602 -33.531 -33.906 1 83.38 127 ASP B O 1
ATOM 5143 N N . THR B 1 128 ? -12.469 -31.344 -34.219 1 83.69 128 THR B N 1
ATOM 5144 C CA . THR B 1 128 ? -13.867 -31.234 -34.594 1 83.69 128 THR B CA 1
ATOM 5145 C C . THR B 1 128 ? -14.078 -31.75 -36.031 1 83.69 128 THR B C 1
ATOM 5147 O O . THR B 1 128 ? -15.141 -32.281 -36.344 1 83.69 128 THR B O 1
ATOM 5150 N N . VAL B 1 129 ? -13.07 -31.516 -36.781 1 86.62 129 VAL B N 1
ATOM 5151 C CA . VAL B 1 129 ? -13.164 -31.906 -38.188 1 86.62 129 VAL B CA 1
ATOM 5152 C C . VAL B 1 129 ? -11.867 -32.594 -38.594 1 86.62 129 VAL B C 1
ATOM 5154 O O . VAL B 1 129 ? -10.781 -32.219 -38.156 1 86.62 129 VAL B O 1
ATOM 5157 N N . TYR B 1 130 ? -12.039 -33.594 -39.406 1 91.5 130 TYR B N 1
ATOM 5158 C CA . TYR B 1 130 ? -10.922 -34.312 -40.031 1 91.5 130 TYR B CA 1
ATOM 5159 C C . TYR B 1 130 ? -11 -34.219 -41.562 1 91.5 130 TYR B C 1
ATOM 5161 O O . TYR B 1 130 ? -11.625 -35.094 -42.188 1 91.5 130 TYR B O 1
ATOM 5169 N N . PRO B 1 131 ? -10.305 -33.25 -42.062 1 91 131 PRO B N 1
ATOM 5170 C CA . PRO B 1 131 ? -10.359 -33.125 -43.5 1 91 131 PRO B CA 1
ATOM 5171 C C . PRO B 1 131 ? -9.938 -34.375 -44.25 1 91 131 PRO B C 1
ATOM 5173 O O . PRO B 1 131 ? -8.945 -35.031 -43.875 1 91 131 PRO B O 1
ATOM 5176 N N . ASN B 1 132 ? -10.734 -34.781 -45.312 1 91.5 132 ASN B N 1
ATOM 5177 C CA . ASN B 1 132 ? -10.492 -36 -46.094 1 91.5 132 ASN B CA 1
ATOM 5178 C C . ASN B 1 132 ? -10.453 -37.25 -45.25 1 91.5 132 ASN B C 1
ATOM 5180 O O . ASN B 1 132 ? -9.695 -38.188 -45.531 1 91.5 132 ASN B O 1
ATOM 5184 N N . ASN B 1 133 ? -11.133 -37.188 -44.062 1 92.75 133 ASN B N 1
ATOM 5185 C CA . ASN B 1 133 ? -11.219 -38.281 -43.125 1 92.75 133 ASN B CA 1
ATOM 5186 C C . ASN B 1 133 ? -9.836 -38.75 -42.656 1 92.75 133 ASN B C 1
ATOM 5188 O O . ASN B 1 133 ? -9.57 -39.938 -42.594 1 92.75 133 ASN B O 1
ATOM 5192 N N . THR B 1 134 ? -8.953 -37.781 -42.469 1 94.75 134 THR B N 1
ATOM 5193 C CA . THR B 1 134 ? -7.574 -38.031 -42.094 1 94.75 134 THR B CA 1
ATOM 5194 C C . THR B 1 134 ? -7.172 -37.219 -40.875 1 94.75 134 THR B C 1
ATOM 5196 O O . THR B 1 134 ? -7.387 -36 -40.844 1 94.75 134 THR B O 1
ATOM 5199 N N . ASN B 1 135 ? -6.77 -37.906 -39.875 1 95.94 135 ASN B N 1
ATOM 5200 C CA . ASN B 1 135 ? -6.184 -37.25 -38.719 1 95.94 135 ASN B CA 1
ATOM 5201 C C . ASN B 1 135 ? -4.664 -37.156 -38.844 1 95.94 135 ASN B C 1
ATOM 5203 O O . ASN B 1 135 ? -3.965 -38.156 -38.844 1 95.94 135 ASN B O 1
ATOM 5207 N N . ILE B 1 136 ? -4.125 -35.938 -38.969 1 96.44 136 ILE B N 1
ATOM 5208 C CA . ILE B 1 136 ? -2.695 -35.688 -39.125 1 96.44 136 ILE B CA 1
ATOM 5209 C C . ILE B 1 136 ? -2.287 -34.438 -38.344 1 96.44 136 ILE B C 1
ATOM 5211 O O . ILE B 1 136 ? -2.916 -33.375 -38.469 1 96.44 136 ILE B O 1
ATOM 5215 N N . ALA B 1 137 ? -1.254 -34.625 -37.5 1 97.56 137 ALA B N 1
ATOM 5216 C CA . ALA B 1 137 ? -0.792 -33.5 -36.688 1 97.56 137 ALA B CA 1
ATOM 5217 C C . ALA B 1 137 ? 0.639 -33.125 -37.031 1 97.56 137 ALA B C 1
ATOM 5219 O O . ALA B 1 137 ? 1.146 -32.094 -36.562 1 97.56 137 ALA B O 1
ATOM 5220 N N . MET B 1 138 ? 1.41 -33.875 -37.812 1 97.94 138 MET B N 1
ATOM 5221 C CA . MET B 1 138 ? 2.719 -33.5 -38.375 1 97.94 138 MET B CA 1
ATOM 5222 C C . MET B 1 138 ? 2.582 -32.844 -39.719 1 97.94 138 MET B C 1
ATOM 5224 O O . MET B 1 138 ? 1.533 -32.938 -40.375 1 97.94 138 MET B O 1
ATOM 5228 N N . PRO B 1 139 ? 3.592 -32.125 -40.188 1 98.25 139 PRO B N 1
ATOM 5229 C CA . PRO B 1 139 ? 3.49 -31.484 -41.5 1 98.25 139 PRO B CA 1
ATOM 5230 C C . PRO B 1 139 ? 3.227 -32.469 -42.625 1 98.25 139 PRO B C 1
ATOM 5232 O O . PRO B 1 139 ? 3.764 -33.594 -42.594 1 98.25 139 PRO B O 1
ATOM 5235 N N . ASP B 1 140 ? 2.506 -31.984 -43.656 1 96.75 140 ASP B N 1
ATOM 5236 C CA . ASP B 1 140 ? 2.145 -32.844 -44.781 1 96.75 140 ASP B CA 1
ATOM 5237 C C . ASP B 1 140 ? 3.391 -33.375 -45.469 1 96.75 140 ASP B C 1
ATOM 5239 O O . ASP B 1 140 ? 3.414 -34.531 -45.938 1 96.75 140 ASP B O 1
ATOM 5243 N N . TRP B 1 141 ? 4.379 -32.594 -45.562 1 97.69 141 TRP B N 1
ATOM 5244 C CA . TRP B 1 141 ? 5.594 -32.969 -46.281 1 97.69 141 TRP B CA 1
ATOM 5245 C C . TRP B 1 141 ? 6.363 -34.031 -45.531 1 97.69 141 TRP B C 1
ATOM 5247 O O . TRP B 1 141 ? 7.277 -34.656 -46.062 1 97.69 141 TRP B O 1
ATOM 5257 N N . MET B 1 142 ? 6.004 -34.344 -44.281 1 97.44 142 MET B N 1
ATOM 5258 C CA . MET B 1 142 ? 6.66 -35.375 -43.469 1 97.44 142 MET B CA 1
ATOM 5259 C C . MET B 1 142 ? 5.941 -36.719 -43.562 1 97.44 142 MET B C 1
ATOM 5261 O O . MET B 1 142 ? 6.375 -37.719 -42.969 1 97.44 142 MET B O 1
ATOM 5265 N N . ARG B 1 143 ? 4.906 -36.875 -44.312 1 96.5 143 ARG B N 1
ATOM 5266 C CA . ARG B 1 143 ? 4.059 -38.062 -44.438 1 96.5 143 ARG B CA 1
ATOM 5267 C C . ARG B 1 143 ? 4.887 -39.312 -44.781 1 96.5 143 ARG B C 1
ATOM 5269 O O . ARG B 1 143 ? 4.57 -40.406 -44.344 1 96.5 143 ARG B O 1
ATOM 5276 N N . PRO B 1 144 ? 5.973 -39.125 -45.562 1 96.69 144 PRO B N 1
ATOM 5277 C CA . PRO B 1 144 ? 6.777 -40.312 -45.875 1 96.69 144 PRO B CA 1
ATOM 5278 C C . PRO B 1 144 ? 7.387 -40.969 -44.625 1 96.69 144 PRO B C 1
ATOM 5280 O O . PRO B 1 144 ? 7.766 -42.125 -44.656 1 96.69 144 PRO B O 1
ATOM 5283 N N . ALA B 1 145 ? 7.496 -40.25 -43.594 1 97.69 145 ALA B N 1
ATOM 5284 C CA . ALA B 1 145 ? 8.039 -40.75 -42.344 1 97.69 145 ALA B CA 1
ATOM 5285 C C . ALA B 1 145 ? 6.922 -41.156 -41.375 1 97.69 145 ALA B C 1
ATOM 5287 O O . ALA B 1 145 ? 7.066 -41.031 -40.156 1 97.69 145 ALA B O 1
ATOM 5288 N N . ALA B 1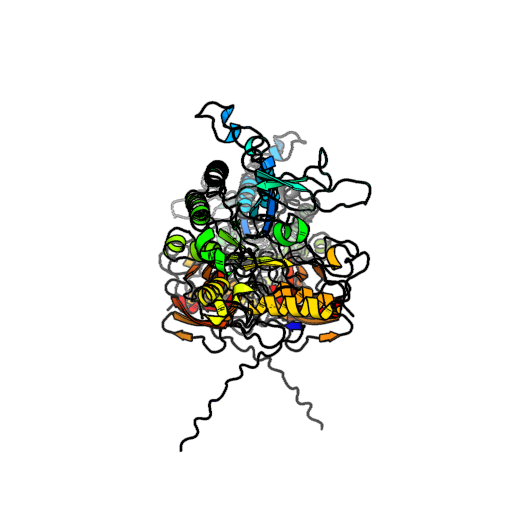 146 ? 5.766 -41.594 -41.938 1 98.25 146 ALA B N 1
ATOM 5289 C CA . ALA B 1 146 ? 4.613 -41.969 -41.125 1 98.25 146 ALA B CA 1
ATOM 5290 C C . ALA B 1 146 ? 3.975 -43.25 -41.625 1 98.25 146 ALA B C 1
ATOM 5292 O O . ALA B 1 146 ? 4.277 -43.688 -42.75 1 98.25 146 ALA B O 1
ATOM 5293 N N . THR B 1 147 ? 3.252 -43.875 -40.812 1 98.06 147 THR B N 1
ATOM 5294 C CA . THR B 1 147 ? 2.418 -45 -41.188 1 98.06 147 THR B CA 1
ATOM 5295 C C . THR B 1 147 ? 0.94 -44.688 -41 1 98.06 147 THR B C 1
ATOM 5297 O O . THR B 1 147 ? 0.547 -44.094 -39.969 1 98.06 147 THR B O 1
ATOM 5300 N N . ASN B 1 148 ? 0.163 -45 -42 1 96.56 148 ASN B N 1
ATOM 5301 C CA . ASN B 1 148 ? -1.281 -44.812 -41.906 1 96.56 148 ASN B CA 1
ATOM 5302 C C . ASN B 1 148 ? -1.969 -46.031 -41.312 1 96.56 148 ASN B C 1
ATOM 5304 O O . ASN B 1 148 ? -1.681 -47.156 -41.688 1 96.56 148 ASN B O 1
ATOM 5308 N N . TYR B 1 149 ? -2.764 -45.75 -40.344 1 96.06 149 TYR B N 1
ATOM 5309 C CA . TYR B 1 149 ? -3.625 -46.781 -39.75 1 96.06 149 TYR B CA 1
ATOM 5310 C C . TYR B 1 149 ? -5.094 -46.406 -39.875 1 96.06 149 TYR B C 1
ATOM 5312 O O . TYR B 1 149 ? -5.434 -45.219 -39.906 1 96.06 149 TYR B O 1
ATOM 5320 N N . THR B 1 150 ? -5.934 -47.375 -40 1 92.5 150 THR B N 1
ATOM 5321 C CA . THR B 1 150 ? -7.367 -47.094 -40 1 92.5 150 THR B CA 1
ATOM 5322 C C . THR B 1 150 ? -7.914 -47.062 -38.594 1 92.5 150 THR B C 1
ATOM 5324 O O . THR B 1 150 ? -7.809 -48.031 -37.844 1 92.5 150 THR B O 1
ATOM 5327 N N . GLY B 1 151 ? -8.477 -45.969 -38.25 1 91 151 GLY B N 1
ATOM 5328 C CA . GLY B 1 151 ? -9.078 -45.812 -36.938 1 91 151 GLY B CA 1
ATOM 5329 C C . GLY B 1 151 ? -10.406 -46.531 -36.812 1 91 151 GLY B C 1
ATOM 5330 O O . GLY B 1 151 ? -10.93 -47.062 -37.781 1 91 151 GLY B O 1
ATOM 5331 N N . PRO B 1 152 ? -10.844 -46.594 -35.594 1 86.44 152 PRO B N 1
ATOM 5332 C CA . PRO B 1 152 ? -12.141 -47.25 -35.406 1 86.44 152 PRO B CA 1
ATOM 5333 C C . PRO B 1 152 ? -13.281 -46.5 -36.125 1 86.44 152 PRO B C 1
ATOM 5335 O O . PRO B 1 152 ? -13.203 -45.312 -36.344 1 86.44 152 PRO B O 1
ATOM 5338 N N . GLN B 1 153 ? -14.242 -47.219 -36.531 1 77.19 153 GLN B N 1
ATOM 5339 C CA . GLN B 1 153 ? -15.398 -46.688 -37.219 1 77.19 153 GLN B CA 1
ATOM 5340 C C . GLN B 1 153 ? -16.328 -45.969 -36.25 1 77.19 153 GLN B C 1
ATOM 5342 O O . GLN B 1 153 ? -16.578 -46.438 -35.156 1 77.19 153 GLN B O 1
ATOM 5347 N N . ARG B 1 154 ? -16.672 -44.656 -36.562 1 71.25 154 ARG B N 1
ATOM 5348 C CA . ARG B 1 154 ? -17.672 -43.938 -35.781 1 71.25 154 ARG B CA 1
ATOM 5349 C C . ARG B 1 154 ? -19.062 -44.5 -36.031 1 71.25 154 ARG B C 1
ATOM 5351 O O . ARG B 1 154 ? -19.859 -44.656 -35.094 1 71.25 154 ARG B O 1
ATOM 5358 N N . TYR B 1 155 ? -19.25 -44.719 -37.281 1 68.94 155 TYR B N 1
ATOM 5359 C CA . TYR B 1 155 ? -20.484 -45.344 -37.719 1 68.94 155 TYR B CA 1
ATOM 5360 C C . TYR B 1 155 ? -20.188 -46.531 -38.656 1 68.94 155 TYR B C 1
ATOM 5362 O O . TYR B 1 155 ? -19.156 -46.531 -39.312 1 68.94 155 TYR B O 1
ATOM 5370 N N . TRP B 1 156 ? -21.109 -47.469 -38.594 1 71.12 156 TRP B N 1
ATOM 5371 C CA . TRP B 1 156 ? -20.906 -48.719 -39.344 1 71.12 156 TRP B CA 1
ATOM 5372 C C . TRP B 1 156 ? -20.766 -48.438 -40.812 1 71.12 156 TRP B C 1
ATOM 5374 O O . TRP B 1 156 ? -20.172 -49.219 -41.562 1 71.12 156 TRP B O 1
ATOM 5384 N N . TRP B 1 157 ? -21.25 -47.312 -41.25 1 73.94 157 TRP B N 1
ATOM 5385 C CA . TRP B 1 157 ? -21.25 -47.031 -42.688 1 73.94 157 TRP B CA 1
ATOM 5386 C C . TRP B 1 157 ? -20.156 -46.031 -43.062 1 73.94 157 TRP B C 1
ATOM 5388 O O . TRP B 1 157 ? -20.094 -45.562 -44.188 1 73.94 157 TRP B O 1
ATOM 5398 N N . SER B 1 158 ? -19.422 -45.594 -42.156 1 74 158 SER B N 1
ATOM 5399 C CA . SER B 1 158 ? -18.328 -44.656 -42.469 1 74 158 SER B CA 1
ATOM 5400 C C . SER B 1 158 ? -16.984 -45.25 -42.062 1 74 158 SER B C 1
ATOM 5402 O O . SER B 1 158 ? -16.875 -45.938 -41.031 1 74 158 SER B O 1
ATOM 5404 N N . PRO B 1 159 ? -16.125 -45.188 -43.031 1 82.44 159 PRO B N 1
ATOM 5405 C CA . PRO B 1 159 ? -14.797 -45.688 -42.688 1 82.44 159 PRO B CA 1
ATOM 5406 C C . PRO B 1 159 ? -14.18 -44.938 -41.5 1 82.44 159 PRO B C 1
ATOM 5408 O O . PRO B 1 159 ? -14.562 -43.812 -41.219 1 82.44 159 PRO B O 1
ATOM 5411 N N . GLY B 1 160 ? -13.477 -45.719 -40.75 1 88.5 160 GLY B N 1
ATOM 5412 C CA . GLY B 1 160 ? -12.734 -45.062 -39.688 1 88.5 160 GLY B CA 1
ATOM 5413 C C . GLY B 1 160 ? -11.781 -44 -40.188 1 88.5 160 GLY B C 1
ATOM 5414 O O . GLY B 1 160 ? -11.344 -44.031 -41.312 1 88.5 160 GLY B O 1
ATOM 5415 N N . VAL B 1 161 ? -11.562 -43.031 -39.406 1 92.62 161 VAL B N 1
ATOM 5416 C CA . VAL B 1 161 ? -10.641 -41.938 -39.719 1 92.62 161 VAL B CA 1
ATOM 5417 C C . VAL B 1 161 ? -9.227 -42.5 -39.906 1 92.62 161 VAL B C 1
ATOM 5419 O O . VAL B 1 161 ? -8.766 -43.281 -39.094 1 92.62 161 VAL B O 1
ATOM 5422 N N . THR B 1 162 ? -8.562 -42.156 -41 1 95 162 THR B N 1
ATOM 5423 C CA . THR B 1 162 ? -7.164 -42.531 -41.188 1 95 162 THR B CA 1
ATOM 5424 C C . THR B 1 162 ? -6.266 -41.781 -40.188 1 95 162 THR B C 1
ATOM 5426 O O . THR B 1 162 ? -6.305 -40.562 -40.094 1 95 162 THR B O 1
ATOM 5429 N N . GLN B 1 163 ? -5.539 -42.562 -39.406 1 96.81 163 GLN B N 1
ATOM 5430 C CA . GLN B 1 163 ? -4.578 -42.031 -38.438 1 96.81 163 GLN B CA 1
ATOM 5431 C C . GLN B 1 163 ? -3.174 -41.969 -39.062 1 96.81 163 GLN B C 1
ATOM 5433 O O . GLN B 1 163 ? -2.596 -43.031 -39.375 1 96.81 163 GLN B O 1
ATOM 5438 N N . VAL B 1 164 ? -2.645 -40.781 -39.25 1 97.81 164 VAL B N 1
ATOM 5439 C CA . VAL B 1 164 ? -1.272 -40.625 -39.719 1 97.81 164 VAL B CA 1
ATOM 5440 C C . VAL B 1 164 ? -0.318 -40.594 -38.531 1 97.81 164 VAL B C 1
ATOM 5442 O O . VAL B 1 164 ? -0.196 -39.562 -37.844 1 97.81 164 VAL B O 1
ATOM 5445 N N . VAL B 1 165 ? 0.387 -41.75 -38.312 1 98.38 165 VAL B N 1
ATOM 5446 C CA . VAL B 1 165 ? 1.21 -41.906 -37.125 1 98.38 165 VAL B CA 1
ATOM 5447 C C . VAL B 1 165 ? 2.688 -41.781 -37.469 1 98.38 165 VAL B C 1
ATOM 5449 O O . VAL B 1 165 ? 3.184 -42.531 -38.344 1 98.38 165 VAL B O 1
ATOM 5452 N N . PRO B 1 166 ? 3.398 -40.875 -36.844 1 98.56 166 PRO B N 1
ATOM 5453 C CA . PRO B 1 166 ? 4.832 -40.75 -37.125 1 98.56 166 PRO B CA 1
ATOM 5454 C C . PRO B 1 166 ? 5.594 -42.031 -36.844 1 98.56 166 PRO B C 1
ATOM 5456 O O . PRO B 1 166 ? 5.281 -42.75 -35.906 1 98.56 166 PRO B O 1
ATOM 5459 N N . ASN B 1 167 ? 6.539 -42.344 -37.688 1 98.44 167 ASN B N 1
ATOM 5460 C CA . ASN B 1 167 ? 7.59 -43.312 -37.344 1 98.44 167 ASN B CA 1
ATOM 5461 C C . ASN B 1 167 ? 8.672 -42.656 -36.5 1 98.44 167 ASN B C 1
ATOM 5463 O O . ASN B 1 167 ? 9.633 -42.094 -37.031 1 98.44 167 ASN B O 1
ATOM 5467 N N . TRP B 1 168 ? 8.609 -42.812 -35.25 1 98.56 168 TRP B N 1
ATOM 5468 C CA . TRP B 1 168 ? 9.367 -42 -34.312 1 98.56 168 TRP B CA 1
ATOM 5469 C C . TRP B 1 168 ? 10.844 -42.375 -34.312 1 98.56 168 TRP B C 1
ATOM 5471 O O . TRP B 1 168 ? 11.68 -41.688 -33.719 1 98.56 168 TRP B O 1
ATOM 5481 N N . ASN B 1 169 ? 11.164 -43.469 -34.969 1 98.62 169 ASN B N 1
ATOM 5482 C CA . ASN B 1 169 ? 12.555 -43.906 -35.062 1 98.62 169 ASN B CA 1
ATOM 5483 C C . ASN B 1 169 ? 13.156 -43.5 -36.406 1 98.62 169 ASN B C 1
ATOM 5485 O O . ASN B 1 169 ? 14.328 -43.781 -36.688 1 98.62 169 ASN B O 1
ATOM 5489 N N . ASP B 1 170 ? 12.328 -42.906 -37.281 1 98.56 170 ASP B N 1
ATOM 5490 C CA . ASP B 1 170 ? 12.797 -42.469 -38.594 1 98.56 170 ASP B CA 1
ATOM 5491 C C . ASP B 1 170 ? 13.75 -41.281 -38.438 1 98.56 170 ASP B C 1
ATOM 5493 O O . ASP B 1 170 ? 13.43 -40.281 -37.781 1 98.56 170 ASP B O 1
ATOM 5497 N N . GLN B 1 171 ? 14.883 -41.375 -39.125 1 98.38 171 GLN B N 1
ATOM 5498 C CA . GLN B 1 171 ? 15.898 -40.344 -38.969 1 98.38 171 GLN B CA 1
ATOM 5499 C C . GLN B 1 171 ? 15.43 -39.031 -39.562 1 98.38 171 GLN B C 1
ATOM 5501 O O . GLN B 1 171 ? 15.781 -37.938 -39.062 1 98.38 171 GLN B O 1
ATOM 5506 N N . ASN B 1 172 ? 14.648 -39.062 -40.594 1 97.69 172 ASN B N 1
ATOM 5507 C CA . ASN B 1 172 ? 14.109 -37.812 -41.156 1 97.69 172 ASN B CA 1
ATOM 5508 C C . ASN B 1 172 ? 13.156 -37.125 -40.156 1 97.69 172 ASN B C 1
ATOM 5510 O O . ASN B 1 172 ? 13.156 -35.906 -40.031 1 97.69 172 ASN B O 1
ATOM 5514 N N . TYR B 1 173 ? 12.305 -37.938 -39.531 1 98.25 173 TYR B N 1
ATOM 5515 C CA . TYR B 1 173 ? 11.414 -37.406 -38.5 1 98.25 173 TYR B CA 1
ATOM 5516 C C . TYR B 1 173 ? 12.211 -36.75 -37.375 1 98.25 173 TYR B C 1
ATOM 5518 O O . TYR B 1 173 ? 11.953 -35.594 -37.031 1 98.25 173 TYR B O 1
ATOM 5526 N N . LEU B 1 174 ? 13.227 -37.469 -36.875 1 98.81 174 LEU B N 1
ATOM 5527 C CA . LEU B 1 174 ? 14.008 -37 -35.719 1 98.81 174 LEU B CA 1
ATOM 5528 C C . LEU B 1 174 ? 14.773 -35.719 -36.062 1 98.81 174 LEU B C 1
ATOM 5530 O O . LEU B 1 174 ? 14.82 -34.781 -35.281 1 98.81 174 LEU B O 1
ATOM 5534 N N . ASN B 1 175 ? 15.312 -35.719 -37.281 1 98.06 175 ASN B N 1
ATOM 5535 C CA . ASN B 1 175 ? 16.047 -34.531 -37.719 1 98.06 175 ASN B CA 1
ATOM 5536 C C . ASN B 1 175 ? 15.125 -33.312 -37.875 1 98.06 175 ASN B C 1
ATOM 5538 O O . ASN B 1 175 ? 15.445 -32.219 -37.406 1 98.06 175 ASN B O 1
ATOM 5542 N N . ALA B 1 176 ? 14.016 -33.531 -38.5 1 98.19 176 ALA B N 1
ATOM 5543 C CA . ALA B 1 176 ? 13.078 -32.438 -38.75 1 98.19 176 ALA B CA 1
ATOM 5544 C C . ALA B 1 176 ? 12.492 -31.906 -37.469 1 98.19 176 ALA B C 1
ATOM 5546 O O . ALA B 1 176 ? 12.414 -30.688 -37.25 1 98.19 176 ALA B O 1
ATOM 5547 N N . PHE B 1 177 ? 12.125 -32.781 -36.594 1 98.56 177 PHE B N 1
ATOM 5548 C CA . PHE B 1 177 ? 11.57 -32.375 -35.312 1 98.56 177 PHE B CA 1
ATOM 5549 C C . PHE B 1 177 ? 12.641 -31.672 -34.469 1 98.56 177 PHE B C 1
ATOM 5551 O O . PHE B 1 177 ? 12.352 -30.703 -33.75 1 98.56 177 PHE B O 1
ATOM 5558 N N . GLY B 1 178 ? 13.867 -32.188 -34.5 1 98.69 178 GLY B N 1
ATOM 5559 C CA . GLY B 1 178 ? 14.969 -31.531 -33.844 1 98.69 178 GLY B CA 1
ATOM 5560 C C . GLY B 1 178 ? 15.18 -30.109 -34.312 1 98.69 178 GLY B C 1
ATOM 5561 O O . GLY B 1 178 ? 15.469 -29.219 -33.5 1 98.69 178 GLY B O 1
ATOM 5562 N N . GLN B 1 179 ? 15.023 -29.891 -35.625 1 97.94 179 GLN B N 1
ATOM 5563 C CA . GLN B 1 179 ? 15.156 -28.547 -36.188 1 97.94 179 GLN B CA 1
ATOM 5564 C C . GLN B 1 179 ? 14.031 -27.641 -35.688 1 97.94 179 GLN B C 1
ATOM 5566 O O . GLN B 1 179 ? 14.242 -26.453 -35.469 1 97.94 179 GLN B O 1
ATOM 5571 N N . LEU B 1 180 ? 12.875 -28.172 -35.562 1 98.69 180 LEU B N 1
ATOM 5572 C CA . LEU B 1 180 ? 11.766 -27.422 -35 1 98.69 180 LEU B CA 1
ATOM 5573 C C . LEU B 1 180 ? 12.086 -27 -33.562 1 98.69 180 LEU B C 1
ATOM 5575 O O . LEU B 1 180 ? 11.914 -25.844 -33.188 1 98.69 180 LEU B O 1
ATOM 5579 N N . LEU B 1 181 ? 12.578 -27.969 -32.75 1 98.88 181 LEU B N 1
ATOM 5580 C CA . LEU B 1 181 ? 12.922 -27.672 -31.359 1 98.88 181 LEU B CA 1
ATOM 5581 C C . LEU B 1 181 ? 13.992 -26.578 -31.297 1 98.88 181 LEU B C 1
ATOM 5583 O O . LEU B 1 181 ? 13.898 -25.672 -30.469 1 98.88 181 LEU B O 1
ATOM 5587 N N . ALA B 1 182 ? 14.984 -26.703 -32.156 1 98.75 182 ALA B N 1
ATOM 5588 C CA . ALA B 1 182 ? 16.047 -25.688 -32.188 1 98.75 182 ALA B CA 1
ATOM 5589 C C . ALA B 1 182 ? 15.469 -24.312 -32.5 1 98.75 182 ALA B C 1
ATOM 5591 O O . ALA B 1 182 ? 15.867 -23.312 -31.875 1 98.75 182 ALA B O 1
ATOM 5592 N N . ALA B 1 183 ? 14.594 -24.25 -33.469 1 98.62 183 ALA B N 1
ATOM 5593 C CA . ALA B 1 183 ? 13.977 -22.984 -33.844 1 98.62 183 ALA B CA 1
ATOM 5594 C C . ALA B 1 183 ? 13.141 -22.422 -32.688 1 98.62 183 ALA B C 1
ATOM 5596 O O . ALA B 1 183 ? 13.18 -21.219 -32.406 1 98.62 183 ALA B O 1
ATOM 5597 N N . LEU B 1 184 ? 12.359 -23.25 -32.031 1 98.88 184 LEU B N 1
ATOM 5598 C CA . LEU B 1 184 ? 11.594 -22.844 -30.859 1 98.88 184 LEU B CA 1
ATOM 5599 C C . LEU B 1 184 ? 12.508 -22.297 -29.766 1 98.88 184 LEU B C 1
ATOM 5601 O O . LEU B 1 184 ? 12.211 -21.281 -29.141 1 98.88 184 LEU B O 1
ATOM 5605 N N . GLY B 1 185 ? 13.602 -23 -29.516 1 98.62 185 GLY B N 1
ATOM 5606 C CA . GLY B 1 185 ? 14.562 -22.562 -28.531 1 98.62 185 GLY B CA 1
ATOM 5607 C C . GLY B 1 185 ? 15.141 -21.188 -28.828 1 98.62 185 GLY B C 1
ATOM 5608 O O . GLY B 1 185 ? 15.219 -20.328 -27.938 1 98.62 185 GLY B O 1
ATOM 5609 N N . ARG B 1 186 ? 15.539 -20.969 -30.094 1 97.94 186 ARG B N 1
ATOM 5610 C CA . ARG B 1 186 ? 16.094 -19.688 -30.484 1 97.94 186 ARG B CA 1
ATOM 5611 C C . ARG B 1 186 ? 15.117 -18.547 -30.234 1 97.94 186 ARG B C 1
ATOM 5613 O O . ARG B 1 186 ? 15.516 -17.453 -29.844 1 97.94 186 ARG B O 1
ATOM 5620 N N . ARG B 1 187 ? 13.906 -18.906 -30.375 1 97.94 187 ARG B N 1
ATOM 5621 C CA . ARG B 1 187 ? 12.922 -17.844 -30.297 1 97.94 187 ARG B CA 1
ATOM 5622 C C . ARG B 1 187 ? 12.43 -17.656 -28.859 1 97.94 187 ARG B C 1
ATOM 5624 O O . ARG B 1 187 ? 12.203 -16.516 -28.422 1 97.94 187 ARG B O 1
ATOM 5631 N N . TYR B 1 188 ? 12.273 -18.75 -28.109 1 98.44 188 TYR B N 1
ATOM 5632 C CA . TYR B 1 188 ? 11.453 -18.625 -26.906 1 98.44 188 TYR B CA 1
ATOM 5633 C C . TYR B 1 188 ? 12.258 -18.953 -25.656 1 98.44 188 TYR B C 1
ATOM 5635 O O . TYR B 1 188 ? 11.789 -18.734 -24.547 1 98.44 188 TYR B O 1
ATOM 5643 N N . ASP B 1 189 ? 13.445 -19.547 -25.734 1 98.44 189 ASP B N 1
ATOM 5644 C CA . ASP B 1 189 ? 14.203 -19.891 -24.531 1 98.44 189 ASP B CA 1
ATOM 5645 C C . ASP B 1 189 ? 14.555 -18.656 -23.719 1 98.44 189 ASP B C 1
ATOM 5647 O O . ASP B 1 189 ? 14.688 -18.734 -22.5 1 98.44 189 ASP B O 1
ATOM 5651 N N . GLY B 1 190 ? 14.688 -17.547 -24.375 1 97.75 190 GLY B N 1
ATOM 5652 C CA . GLY B 1 190 ? 14.977 -16.297 -23.688 1 97.75 190 GLY B CA 1
ATOM 5653 C C . GLY B 1 190 ? 13.734 -15.445 -23.453 1 97.75 190 GLY B C 1
ATOM 5654 O O . GLY B 1 190 ? 13.844 -14.258 -23.141 1 97.75 190 GLY B O 1
ATOM 5655 N N . ASP B 1 191 ? 12.57 -15.93 -23.703 1 98.5 191 ASP B N 1
ATOM 5656 C CA . ASP B 1 191 ? 11.297 -15.242 -23.484 1 98.5 191 ASP B CA 1
ATOM 5657 C C . ASP B 1 191 ? 10.703 -15.625 -22.125 1 98.5 191 ASP B C 1
ATOM 5659 O O . ASP B 1 191 ? 10.227 -16.75 -21.953 1 98.5 191 ASP B O 1
ATOM 5663 N N . GLU B 1 192 ? 10.695 -14.688 -21.188 1 98.38 192 GLU B N 1
ATOM 5664 C CA . GLU B 1 192 ? 10.258 -15.008 -19.828 1 98.38 192 GLU B CA 1
ATOM 5665 C C . GLU B 1 192 ? 8.75 -15.219 -19.766 1 98.38 192 GLU B C 1
ATOM 5667 O O . GLU B 1 192 ? 8.227 -15.727 -18.766 1 98.38 192 GLU B O 1
ATOM 5672 N N . ARG B 1 193 ? 7.996 -14.82 -20.844 1 98.38 193 ARG B N 1
ATOM 5673 C CA . ARG B 1 193 ? 6.566 -15.094 -20.922 1 98.38 193 ARG B CA 1
ATOM 5674 C C . ARG B 1 193 ? 6.309 -16.594 -21.078 1 98.38 193 ARG B C 1
ATOM 5676 O O . ARG B 1 193 ? 5.199 -17.062 -20.828 1 98.38 193 ARG B O 1
ATOM 5683 N N . LEU B 1 194 ? 7.27 -17.391 -21.469 1 98.81 194 LEU B N 1
ATOM 5684 C CA . LEU B 1 194 ? 7.23 -18.844 -21.484 1 98.81 194 LEU B CA 1
ATOM 5685 C C . LEU B 1 194 ? 7.848 -19.422 -20.219 1 98.81 194 LEU B C 1
ATOM 5687 O O . LEU B 1 194 ? 9.07 -19.406 -20.062 1 98.81 194 LEU B O 1
ATOM 5691 N N . SER B 1 195 ? 6.988 -19.984 -19.438 1 98.25 195 SER B N 1
ATOM 5692 C CA . SER B 1 195 ? 7.477 -20.438 -18.141 1 98.25 195 SER B CA 1
ATOM 5693 C C . SER B 1 195 ? 7.938 -21.891 -18.188 1 98.25 195 SER B C 1
ATOM 5695 O O . SER B 1 195 ? 8.867 -22.281 -17.469 1 98.25 195 SER B O 1
ATOM 5697 N N . VAL B 1 196 ? 7.242 -22.734 -19.047 1 98.81 196 VAL B N 1
ATOM 5698 C CA . VAL B 1 196 ? 7.52 -24.156 -19.094 1 98.81 196 VAL B CA 1
ATOM 5699 C C . VAL B 1 196 ? 7.449 -24.641 -20.547 1 98.81 196 VAL B C 1
ATOM 5701 O O . VAL B 1 196 ? 6.559 -24.25 -21.297 1 98.81 196 VAL B O 1
ATOM 5704 N N . PHE B 1 197 ? 8.398 -25.375 -20.938 1 98.88 197 PHE B N 1
ATOM 5705 C CA . PHE B 1 197 ? 8.305 -26.156 -22.156 1 98.88 197 PHE B CA 1
ATOM 5706 C C . PHE B 1 197 ? 8.203 -27.656 -21.844 1 98.88 197 PHE B C 1
ATOM 5708 O O . PHE B 1 197 ? 9.039 -28.188 -21.125 1 98.88 197 PHE B O 1
ATOM 5715 N N . GLU B 1 198 ? 7.211 -28.297 -22.312 1 98.81 198 GLU B N 1
ATOM 5716 C CA . GLU B 1 198 ? 7.008 -29.719 -22.078 1 98.81 198 GLU B CA 1
ATOM 5717 C C . GLU B 1 198 ? 7.695 -30.562 -23.141 1 98.81 198 GLU B C 1
ATOM 5719 O O . GLU B 1 198 ? 7.527 -30.312 -24.344 1 98.81 198 GLU B O 1
ATOM 5724 N N . PHE B 1 199 ? 8.445 -31.531 -22.688 1 98.88 199 PHE B N 1
ATOM 5725 C CA . PHE B 1 199 ? 9.102 -32.438 -23.609 1 98.88 199 PHE B CA 1
ATOM 5726 C C . PHE B 1 199 ? 8.109 -32.969 -24.656 1 98.88 199 PHE B C 1
ATOM 5728 O O . PHE B 1 199 ? 7.031 -33.438 -24.297 1 98.88 199 PHE B O 1
ATOM 5735 N N . SER B 1 200 ? 8.508 -32.875 -25.938 1 98.75 200 SER B N 1
ATOM 5736 C CA . SER B 1 200 ? 7.602 -33.125 -27.047 1 98.75 200 SER B CA 1
ATOM 5737 C C . SER B 1 200 ? 8.258 -33.969 -28.125 1 98.75 200 SER B C 1
ATOM 5739 O O . SER B 1 200 ? 9.484 -34.094 -28.172 1 98.75 200 SER B O 1
ATOM 5741 N N . GLY B 1 201 ? 7.391 -34.625 -28.906 1 98.44 201 GLY B N 1
ATOM 5742 C CA . GLY B 1 201 ? 7.902 -35.281 -30.109 1 98.44 201 GLY B CA 1
ATOM 5743 C C . GLY B 1 201 ? 7.648 -36.781 -30.109 1 98.44 201 GLY B C 1
ATOM 5744 O O . GLY B 1 201 ? 7.93 -37.438 -31.109 1 98.44 201 GLY B O 1
ATOM 5745 N N . TYR B 1 202 ? 7.117 -37.312 -29.016 1 98.62 202 TYR B N 1
ATOM 5746 C CA . TYR B 1 202 ? 6.855 -38.75 -29.016 1 98.62 202 TYR B CA 1
ATOM 5747 C C . TYR B 1 202 ? 5.496 -39.031 -28.406 1 98.62 202 TYR B C 1
ATOM 5749 O O . TYR B 1 202 ? 5.148 -38.5 -27.344 1 98.62 202 TYR B O 1
ATOM 5757 N N . GLY B 1 203 ? 4.812 -39.906 -29.094 1 98.12 203 GLY B N 1
ATOM 5758 C CA . GLY B 1 203 ? 3.619 -40.5 -28.516 1 98.12 203 GLY B CA 1
ATOM 5759 C C . GLY B 1 203 ? 2.359 -39.688 -28.781 1 98.12 203 GLY B C 1
ATOM 5760 O O . GLY B 1 203 ? 2.402 -38.688 -29.469 1 98.12 203 GLY B O 1
ATOM 5761 N N . ASP B 1 204 ? 1.197 -40.281 -28.344 1 97.19 204 ASP B N 1
ATOM 5762 C CA . ASP B 1 204 ? -0.097 -39.625 -28.422 1 97.19 204 ASP B CA 1
ATOM 5763 C C . ASP B 1 204 ? -0.107 -38.375 -27.562 1 97.19 204 ASP B C 1
ATOM 5765 O O . ASP B 1 204 ? 0.193 -38.406 -26.375 1 97.19 204 ASP B O 1
ATOM 5769 N N . PHE B 1 205 ? -0.295 -37.188 -28.219 1 96.94 205 PHE B N 1
ATOM 5770 C CA . PHE B 1 205 ? -0.316 -35.875 -27.594 1 96.94 205 PHE B CA 1
ATOM 5771 C C . PHE B 1 205 ? 1.046 -35.531 -27 1 96.94 205 PHE B C 1
ATOM 5773 O O . PHE B 1 205 ? 1.139 -34.75 -26.031 1 96.94 205 PHE B O 1
ATOM 5780 N N . SER B 1 206 ? 2.125 -36.188 -27.469 1 97.81 206 SER B N 1
ATOM 5781 C CA . SER B 1 206 ? 3.455 -36.031 -26.891 1 97.81 206 SER B CA 1
ATOM 5782 C C . SER B 1 206 ? 3.469 -36.406 -25.422 1 97.81 206 SER B C 1
ATOM 5784 O O . SER B 1 206 ? 4.18 -35.781 -24.625 1 97.81 206 SER B O 1
ATOM 5786 N N . GLU B 1 207 ? 2.695 -37.406 -25.016 1 97.56 207 GLU B N 1
ATOM 5787 C CA . GLU B 1 207 ? 2.609 -37.875 -23.641 1 97.56 207 GLU B CA 1
ATOM 5788 C C . GLU B 1 207 ? 3.51 -39.094 -23.406 1 97.56 207 GLU B C 1
ATOM 5790 O O . GLU B 1 207 ? 3.414 -39.75 -22.359 1 97.56 207 GLU B O 1
ATOM 5795 N N . ASN B 1 208 ? 4.281 -39.438 -24.406 1 98.38 208 ASN B N 1
ATOM 5796 C CA . ASN B 1 208 ? 5.348 -40.438 -24.297 1 98.38 208 ASN B CA 1
ATOM 5797 C C . ASN B 1 208 ? 4.793 -41.844 -24.156 1 98.38 208 ASN B C 1
ATOM 5799 O O . ASN B 1 208 ? 5.32 -42.656 -23.391 1 98.38 208 ASN B O 1
ATOM 5803 N N . HIS B 1 209 ? 3.666 -42.062 -24.844 1 96.94 209 HIS B N 1
ATOM 5804 C CA . HIS B 1 209 ? 3.105 -43.406 -24.938 1 96.94 209 HIS B CA 1
ATOM 5805 C C . HIS B 1 209 ? 2.291 -43.594 -26.219 1 96.94 209 HIS B C 1
ATOM 5807 O O . HIS B 1 209 ? 1.942 -42.594 -26.875 1 96.94 209 HIS B O 1
ATOM 5813 N N . ILE B 1 210 ? 2.033 -44.844 -26.594 1 97.81 210 ILE B N 1
ATOM 5814 C CA . ILE B 1 210 ? 1.251 -45.125 -27.797 1 97.81 210 ILE B CA 1
ATOM 5815 C C . ILE B 1 210 ? 0.121 -46.094 -27.453 1 97.81 210 ILE B C 1
ATOM 5817 O O . ILE B 1 210 ? -0.152 -47.031 -28.203 1 97.81 210 ILE B O 1
ATOM 5821 N N . SER B 1 211 ? -0.496 -45.938 -26.312 1 96.25 211 SER B N 1
ATOM 5822 C CA . SER B 1 211 ? -1.567 -46.812 -25.875 1 96.25 211 SER B CA 1
ATOM 5823 C C . SER B 1 211 ? -2.691 -46.875 -26.906 1 96.25 211 SER B C 1
ATOM 5825 O O . SER B 1 211 ? -3.301 -47.938 -27.094 1 96.25 211 SER B O 1
ATOM 5827 N N . TYR B 1 212 ? -3.035 -45.812 -27.516 1 96.19 212 TYR B N 1
ATOM 5828 C CA . TYR B 1 212 ? -4.074 -45.781 -28.547 1 96.19 212 TYR B CA 1
ATOM 5829 C C . TYR B 1 212 ? -3.709 -46.688 -29.703 1 96.19 212 TYR B C 1
ATOM 5831 O O . TYR B 1 212 ? -4.566 -47.406 -30.234 1 96.19 212 TYR B O 1
ATOM 5839 N N . LEU B 1 213 ? -2.447 -46.688 -30.172 1 97.31 213 LEU B N 1
ATOM 5840 C CA . LEU B 1 213 ? -1.99 -47.562 -31.234 1 97.31 213 LEU B CA 1
ATOM 5841 C C . LEU B 1 213 ? -2.176 -49.031 -30.844 1 97.31 213 LEU B C 1
ATOM 5843 O O . LEU B 1 213 ? -2.664 -49.844 -31.641 1 97.31 213 LEU B O 1
ATOM 5847 N N . ARG B 1 214 ? -1.77 -49.281 -29.641 1 97 214 ARG B N 1
ATOM 5848 C CA . ARG B 1 214 ? -1.904 -50.625 -29.125 1 97 214 ARG B CA 1
ATOM 5849 C C . ARG B 1 214 ? -3.371 -51.062 -29.031 1 97 214 ARG B C 1
ATOM 5851 O O . ARG B 1 214 ? -3.758 -52.094 -29.562 1 97 214 ARG B O 1
ATOM 5858 N N . ASP B 1 215 ? -4.188 -50.25 -28.438 1 96.38 215 ASP B N 1
ATOM 5859 C CA . ASP B 1 215 ? -5.531 -50.625 -28.016 1 96.38 215 ASP B CA 1
ATOM 5860 C C . ASP B 1 215 ? -6.535 -50.469 -29.156 1 96.38 215 ASP B C 1
ATOM 5862 O O . ASP B 1 215 ? -7.535 -51.188 -29.219 1 96.38 215 ASP B O 1
ATOM 5866 N N . SER B 1 216 ? -6.285 -49.5 -30.109 1 95.06 216 SER B N 1
ATOM 5867 C CA . SER B 1 216 ? -7.352 -49.156 -31.031 1 95.06 216 SER B CA 1
ATOM 5868 C C . SER B 1 216 ? -6.91 -49.344 -32.469 1 95.06 216 SER B C 1
ATOM 5870 O O . SER B 1 216 ? -7.746 -49.469 -33.375 1 95.06 216 SER B O 1
ATOM 5872 N N . LEU B 1 217 ? -5.57 -49.375 -32.719 1 95.94 217 LEU B N 1
ATOM 5873 C CA . LEU B 1 217 ? -5.113 -49.406 -34.094 1 95.94 217 LEU B CA 1
ATOM 5874 C C . LEU B 1 217 ? -4.445 -50.75 -34.438 1 95.94 217 LEU B C 1
ATOM 5876 O O . LEU B 1 217 ? -3.99 -50.969 -35.562 1 95.94 217 LEU B O 1
ATOM 5880 N N . GLY B 1 218 ? -4.328 -51.594 -33.438 1 94.94 218 GLY B N 1
ATOM 5881 C CA . GLY B 1 218 ? -3.715 -52.906 -33.656 1 94.94 218 GLY B CA 1
ATOM 5882 C C . GLY B 1 218 ? -2.223 -52.844 -33.906 1 94.94 218 GLY B C 1
ATOM 5883 O O . GLY B 1 218 ? -1.674 -53.656 -34.656 1 94.94 218 GLY B O 1
ATOM 5884 N N . ALA B 1 219 ? -1.634 -51.812 -33.406 1 96.88 219 ALA B N 1
ATOM 5885 C CA . ALA B 1 219 ? -0.208 -51.562 -33.625 1 96.88 219 ALA B CA 1
ATOM 5886 C C . ALA B 1 219 ? 0.534 -51.438 -32.312 1 96.88 219 ALA B C 1
ATOM 5888 O O . ALA B 1 219 ? 1.089 -50.375 -32 1 96.88 219 ALA B O 1
ATOM 5889 N N . PRO B 1 220 ? 0.614 -52.5 -31.516 1 97.81 220 PRO B N 1
ATOM 5890 C CA . PRO B 1 220 ? 1.318 -52.438 -30.234 1 97.81 220 PRO B CA 1
ATOM 5891 C C . PRO B 1 220 ? 2.836 -52.375 -30.391 1 97.81 220 PRO B C 1
ATOM 5893 O O . PRO B 1 220 ? 3.357 -52.719 -31.469 1 97.81 220 PRO B O 1
ATOM 5896 N N . GLY B 1 221 ? 3.551 -51.969 -29.391 1 97.88 221 GLY B N 1
ATOM 5897 C CA . GLY B 1 221 ? 4.992 -52.125 -29.297 1 97.88 221 GLY B CA 1
ATOM 5898 C C . GLY B 1 221 ? 5.418 -53.562 -29.078 1 97.88 221 GLY B C 1
ATOM 5899 O O . GLY B 1 221 ? 4.574 -54.469 -29.031 1 97.88 221 GLY B O 1
ATOM 5900 N N . PRO B 1 222 ? 6.664 -53.688 -28.984 1 98.06 222 PRO B N 1
ATOM 5901 C CA . PRO B 1 222 ? 7.18 -55.062 -28.797 1 98.06 222 PRO B CA 1
ATOM 5902 C C . PRO B 1 222 ? 6.719 -55.688 -27.484 1 98.06 222 PRO B C 1
ATOM 5904 O O . PRO B 1 222 ? 6.445 -54.969 -26.516 1 98.06 222 PRO B O 1
ATOM 5907 N N . ALA B 1 223 ? 6.66 -57 -27.5 1 97.31 223 ALA B N 1
ATOM 5908 C CA . ALA B 1 223 ? 6.387 -57.75 -26.266 1 97.31 223 ALA B CA 1
ATOM 5909 C C . ALA B 1 223 ? 7.484 -57.5 -25.234 1 97.31 223 ALA B C 1
ATOM 5911 O O . ALA B 1 223 ? 8.625 -57.219 -25.594 1 97.31 223 ALA B O 1
ATOM 5912 N N . PRO B 1 224 ? 7.102 -57.688 -23.953 1 96.44 224 PRO B N 1
ATOM 5913 C CA . PRO B 1 224 ? 8.07 -57.406 -22.891 1 96.44 224 PRO B CA 1
ATOM 5914 C C . PRO B 1 224 ? 9.383 -58.156 -23.078 1 96.44 224 PRO B C 1
ATOM 5916 O O . PRO B 1 224 ? 10.461 -57.594 -22.906 1 96.44 224 PRO B O 1
ATOM 5919 N N . ASP B 1 225 ? 9.328 -59.406 -23.531 1 96.12 225 ASP B N 1
ATOM 5920 C CA . ASP B 1 225 ? 10.523 -60.25 -23.656 1 96.12 225 ASP B CA 1
ATOM 5921 C C . ASP B 1 225 ? 11.383 -59.781 -24.844 1 96.12 225 ASP B C 1
ATOM 5923 O O . ASP B 1 225 ? 12.555 -60.156 -24.922 1 96.12 225 ASP B O 1
ATOM 5927 N N . GLU B 1 226 ? 10.828 -58.969 -25.703 1 97.75 226 GLU B N 1
ATOM 5928 C CA . GLU B 1 226 ? 11.547 -58.5 -26.875 1 97.75 226 GLU B CA 1
ATOM 5929 C C . GLU B 1 226 ? 11.93 -57.031 -26.734 1 97.75 226 GLU B C 1
ATOM 5931 O O . GLU B 1 226 ? 12.703 -56.5 -27.547 1 97.75 226 GLU B O 1
ATOM 5936 N N . SER B 1 227 ? 11.391 -56.406 -25.781 1 97.5 227 SER B N 1
ATOM 5937 C CA . SER B 1 227 ? 11.438 -54.938 -25.719 1 97.5 227 SER B CA 1
ATOM 5938 C C . SER B 1 227 ? 12.867 -54.438 -25.516 1 97.5 227 SER B C 1
ATOM 5940 O O . SER B 1 227 ? 13.273 -53.469 -26.141 1 97.5 227 SER B O 1
ATOM 5942 N N . VAL B 1 228 ? 13.695 -55.125 -24.734 1 97.94 228 VAL B N 1
ATOM 5943 C CA . VAL B 1 228 ? 15.062 -54.688 -24.516 1 97.94 228 VAL B CA 1
ATOM 5944 C C . VAL B 1 228 ? 15.844 -54.75 -25.828 1 97.94 228 VAL B C 1
ATOM 5946 O O . VAL B 1 228 ? 16.578 -53.812 -26.172 1 97.94 228 VAL B O 1
ATOM 5949 N N . ALA B 1 229 ? 15.711 -55.781 -26.547 1 98.12 229 ALA B N 1
ATOM 5950 C CA . ALA B 1 229 ? 16.438 -55.969 -27.797 1 98.12 229 ALA B CA 1
ATOM 5951 C C . ALA B 1 229 ? 15.977 -54.969 -28.844 1 98.12 229 ALA B C 1
ATOM 5953 O O . ALA B 1 229 ? 16.781 -54.438 -29.609 1 98.12 229 ALA B O 1
ATOM 5954 N N . LYS B 1 230 ? 14.727 -54.688 -28.828 1 98.19 230 LYS B N 1
ATOM 5955 C CA . LYS B 1 230 ? 14.156 -53.875 -29.906 1 98.19 230 LYS B CA 1
ATOM 5956 C C . LYS B 1 230 ? 14.211 -52.375 -29.578 1 98.19 230 LYS B C 1
ATOM 5958 O O . LYS B 1 230 ? 14.352 -51.562 -30.484 1 98.19 230 LYS B O 1
ATOM 5963 N N . LEU B 1 231 ? 14.102 -52.031 -28.344 1 98.69 231 LEU B N 1
ATOM 5964 C CA . LEU B 1 231 ? 13.938 -50.656 -27.969 1 98.69 231 LEU B CA 1
ATOM 5965 C C . LEU B 1 231 ? 15.18 -50.125 -27.25 1 98.69 231 LEU B C 1
ATOM 5967 O O . LEU B 1 231 ? 15.398 -48.906 -27.172 1 98.69 231 LEU B O 1
ATOM 5971 N N . GLY B 1 232 ? 15.93 -51.031 -26.609 1 98.38 232 GLY B N 1
ATOM 5972 C CA . GLY B 1 232 ? 17.062 -50.625 -25.781 1 98.38 232 GLY B CA 1
ATOM 5973 C C . GLY B 1 232 ? 16.703 -50.469 -24.312 1 98.38 232 GLY B C 1
ATOM 5974 O O . GLY B 1 232 ? 17.562 -50.062 -23.516 1 98.38 232 GLY B O 1
ATOM 5975 N N . TYR B 1 233 ? 15.469 -50.75 -23.875 1 97.75 233 TYR B N 1
ATOM 5976 C CA . TYR B 1 233 ? 14.977 -50.688 -22.516 1 97.75 233 TYR B CA 1
ATOM 5977 C C . TYR B 1 233 ? 13.742 -51.562 -22.344 1 97.75 233 TYR B C 1
ATOM 5979 O O . TYR B 1 233 ? 13.156 -52.031 -23.328 1 97.75 233 TYR B O 1
ATOM 5987 N N . PHE B 1 234 ? 13.383 -51.875 -21.141 1 97.44 234 PHE B N 1
ATOM 5988 C CA . PHE B 1 234 ? 12.258 -52.75 -20.859 1 97.44 234 PHE B CA 1
ATOM 5989 C C . PHE B 1 234 ? 10.945 -52 -20.906 1 97.44 234 PHE B C 1
ATOM 5991 O O . PHE B 1 234 ? 10.805 -50.938 -20.281 1 97.44 234 PHE B O 1
ATOM 5998 N N . SER B 1 235 ? 10.016 -52.469 -21.734 1 95.69 235 SER B N 1
ATOM 5999 C CA . SER B 1 235 ? 8.641 -51.969 -21.797 1 95.69 235 SER B CA 1
ATOM 6000 C C . SER B 1 235 ? 7.645 -53.094 -21.484 1 95.69 235 SER B C 1
ATOM 6002 O O . SER B 1 235 ? 7.555 -54.094 -22.219 1 95.69 235 SER B O 1
ATOM 6004 N N . GLN B 1 236 ? 6.883 -52.938 -20.484 1 93.19 236 GLN B N 1
ATOM 6005 C CA . GLN B 1 236 ? 6.094 -54.031 -19.953 1 93.19 236 GLN B CA 1
ATOM 6006 C C . GLN B 1 236 ? 4.676 -54.031 -20.531 1 93.19 236 GLN B C 1
ATOM 6008 O O . GLN B 1 236 ? 3.99 -55.062 -20.531 1 93.19 236 GLN B O 1
ATOM 6013 N N . PHE B 1 237 ? 4.219 -52.906 -21.172 1 93.69 237 PHE B N 1
ATOM 6014 C CA . PHE B 1 237 ? 2.795 -52.781 -21.453 1 93.69 237 PHE B CA 1
ATOM 6015 C C . PHE B 1 237 ? 2.549 -52.75 -22.969 1 93.69 237 PHE B C 1
ATOM 6017 O O . PHE B 1 237 ? 1.42 -52.562 -23.406 1 93.69 237 PHE B O 1
ATOM 6024 N N . ARG B 1 238 ? 3.592 -52.875 -23.797 1 96.75 238 ARG B N 1
ATOM 6025 C CA . ARG B 1 238 ? 3.551 -52.844 -25.266 1 96.75 238 ARG B CA 1
ATOM 6026 C C . ARG B 1 238 ? 3.02 -51.5 -25.766 1 96.75 238 ARG B C 1
ATOM 6028 O O . ARG B 1 238 ? 2.338 -51.438 -26.781 1 96.75 238 ARG B O 1
ATOM 6035 N N . ASP B 1 239 ? 3.236 -50.531 -24.984 1 96.94 239 ASP B N 1
ATOM 6036 C CA . ASP B 1 239 ? 2.764 -49.188 -25.344 1 96.94 239 ASP B CA 1
ATOM 6037 C C . ASP B 1 239 ? 3.932 -48.25 -25.656 1 96.94 239 ASP B C 1
ATOM 6039 O O . ASP B 1 239 ? 3.85 -47.031 -25.422 1 96.94 239 ASP B O 1
ATOM 6043 N N . GLN B 1 240 ? 5.039 -48.844 -26.062 1 98.31 240 GLN B N 1
ATOM 6044 C CA . GLN B 1 240 ? 6.219 -48.094 -26.469 1 98.31 240 GLN B CA 1
ATOM 6045 C C . GLN B 1 240 ? 6.781 -48.625 -27.781 1 98.31 240 GLN B C 1
ATOM 6047 O O . GLN B 1 240 ? 6.816 -49.844 -28 1 98.31 240 GLN B O 1
ATOM 6052 N N . ASN B 1 241 ? 7.227 -47.781 -28.656 1 98.19 241 ASN B N 1
ATOM 6053 C CA . ASN B 1 241 ? 7.887 -48.25 -29.859 1 98.19 241 ASN B CA 1
ATOM 6054 C C . ASN B 1 241 ? 9.062 -47.375 -30.266 1 98.19 241 ASN B C 1
ATOM 6056 O O . ASN B 1 241 ? 9.703 -47.594 -31.281 1 98.19 241 ASN B O 1
ATOM 6060 N N . ILE B 1 242 ? 9.367 -46.344 -29.453 1 98.81 242 ILE B N 1
ATOM 6061 C CA . ILE B 1 242 ? 10.531 -45.531 -29.703 1 98.81 242 ILE B CA 1
ATOM 6062 C C . ILE B 1 242 ? 11.766 -46.156 -29.078 1 98.81 242 ILE B C 1
ATOM 6064 O O . ILE B 1 242 ? 11.703 -46.688 -27.969 1 98.81 242 ILE B O 1
ATOM 6068 N N . THR B 1 243 ? 12.898 -46.062 -29.734 1 98.81 243 THR B N 1
ATOM 6069 C CA . THR B 1 243 ? 14.125 -46.688 -29.25 1 98.81 243 THR B CA 1
ATOM 6070 C C . THR B 1 243 ? 14.883 -45.75 -28.312 1 98.81 243 THR B C 1
ATOM 6072 O O . THR B 1 243 ? 14.672 -44.531 -28.344 1 98.81 243 THR B O 1
ATOM 6075 N N . ALA B 1 244 ? 15.781 -46.344 -27.484 1 98.81 244 ALA B N 1
ATOM 6076 C CA . ALA B 1 244 ? 16.625 -45.562 -26.594 1 98.81 244 ALA B CA 1
ATOM 6077 C C . ALA B 1 244 ? 17.469 -44.562 -27.375 1 98.81 244 ALA B C 1
ATOM 6079 O O . ALA B 1 244 ? 17.719 -43.438 -26.891 1 98.81 244 ALA B O 1
ATOM 6080 N N . GLY B 1 245 ? 17.938 -44.969 -28.5 1 98.75 245 GLY B N 1
ATOM 6081 C CA . GLY B 1 245 ? 18.719 -44.062 -29.328 1 98.75 245 GLY B CA 1
ATOM 6082 C C . GLY B 1 245 ? 17.922 -42.875 -29.828 1 98.75 245 GLY B C 1
ATOM 6083 O O . GLY B 1 245 ? 18.422 -41.75 -29.797 1 98.75 245 GLY B O 1
ATOM 6084 N N . SER B 1 246 ? 16.703 -43.094 -30.328 1 98.88 246 SER B N 1
ATOM 6085 C CA . SER B 1 246 ? 15.828 -42 -30.766 1 98.88 246 SER B CA 1
ATOM 6086 C C . SER B 1 246 ? 15.469 -41.094 -29.609 1 98.88 246 SER B C 1
ATOM 6088 O O . SER B 1 246 ? 15.406 -39.875 -29.781 1 98.88 246 SER B O 1
ATOM 6090 N N . ILE B 1 247 ? 15.266 -41.656 -28.453 1 98.88 247 ILE B N 1
ATOM 6091 C CA . ILE B 1 247 ? 15.008 -40.875 -27.25 1 98.88 247 ILE B CA 1
ATOM 6092 C C . ILE B 1 247 ? 16.188 -39.969 -26.969 1 98.88 247 ILE B C 1
ATOM 6094 O O . ILE B 1 247 ? 16 -38.781 -26.719 1 98.88 247 ILE B O 1
ATOM 6098 N N . AR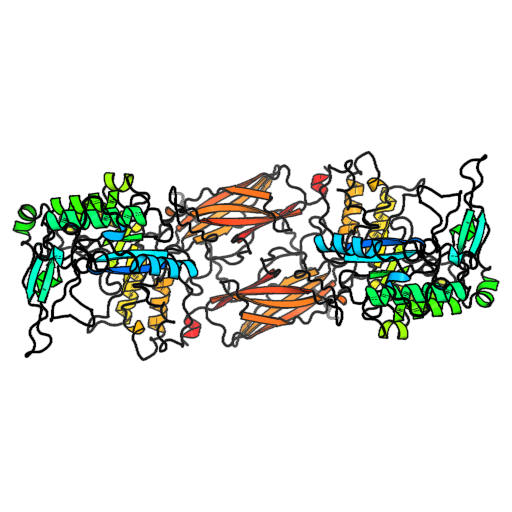G B 1 248 ? 17.359 -40.5 -27.016 1 98.81 248 ARG B N 1
ATOM 6099 C CA . ARG B 1 248 ? 18.562 -39.688 -26.766 1 98.81 248 ARG B CA 1
ATOM 6100 C C . ARG B 1 248 ? 18.641 -38.5 -27.703 1 98.81 248 ARG B C 1
ATOM 6102 O O . ARG B 1 248 ? 19.016 -37.406 -27.281 1 98.81 248 ARG B O 1
ATOM 6109 N N . GLN B 1 249 ? 18.297 -38.719 -28.922 1 98.75 249 GLN B N 1
ATOM 6110 C CA . GLN B 1 249 ? 18.328 -37.625 -29.906 1 98.75 249 GLN B CA 1
ATOM 6111 C C . GLN B 1 249 ? 17.312 -36.531 -29.562 1 98.75 249 GLN B C 1
ATOM 6113 O O . GLN B 1 249 ? 17.625 -35.344 -29.625 1 98.75 249 GLN B O 1
ATOM 6118 N N . LEU B 1 250 ? 16.109 -36.969 -29.188 1 98.81 250 LEU B N 1
ATOM 6119 C CA . LEU B 1 250 ? 15.07 -36 -28.844 1 98.81 250 LEU B CA 1
ATOM 6120 C C . LEU B 1 250 ? 15.422 -35.25 -27.547 1 98.81 250 LEU B C 1
ATOM 6122 O O . LEU B 1 250 ? 15.211 -34.062 -27.453 1 98.81 250 LEU B O 1
ATOM 6126 N N . VAL B 1 251 ? 15.953 -36 -26.578 1 98.88 251 VAL B N 1
ATOM 6127 C CA . VAL B 1 251 ? 16.359 -35.406 -25.297 1 98.88 251 VAL B CA 1
ATOM 6128 C C . VAL B 1 251 ? 17.453 -34.375 -25.547 1 98.88 251 VAL B C 1
ATOM 6130 O O . VAL B 1 251 ? 17.375 -33.25 -25.062 1 98.88 251 VAL B O 1
ATOM 6133 N N . GLU B 1 252 ? 18.438 -34.719 -26.328 1 98.81 252 GLU B N 1
ATOM 6134 C CA . GLU B 1 252 ? 19.531 -33.812 -26.641 1 98.81 252 GLU B CA 1
ATOM 6135 C C . GLU B 1 252 ? 19.031 -32.562 -27.344 1 98.81 252 GLU B C 1
ATOM 6137 O O . GLU B 1 252 ? 19.438 -31.453 -27.016 1 98.81 252 GLU B O 1
ATOM 6142 N N . ALA B 1 253 ? 18.172 -32.719 -28.312 1 98.88 253 ALA B N 1
ATOM 6143 C CA . ALA B 1 253 ? 17.609 -31.594 -29.031 1 98.88 253 ALA B CA 1
ATOM 6144 C C . ALA B 1 253 ? 16.844 -30.656 -28.109 1 98.88 253 ALA B C 1
ATOM 6146 O O . ALA B 1 253 ? 16.953 -29.438 -28.203 1 98.88 253 ALA B O 1
ATOM 6147 N N . THR B 1 254 ? 16.078 -31.219 -27.172 1 98.88 254 THR B N 1
ATOM 6148 C CA . THR B 1 254 ? 15.266 -30.438 -26.25 1 98.88 254 THR B CA 1
ATOM 6149 C C . THR B 1 254 ? 16.141 -29.672 -25.266 1 98.88 254 THR B C 1
ATOM 6151 O O . THR B 1 254 ? 15.945 -28.469 -25.062 1 98.88 254 THR B O 1
ATOM 6154 N N . VAL B 1 255 ? 17.109 -30.359 -24.688 1 98.88 255 VAL B N 1
ATOM 6155 C CA . VAL B 1 255 ? 17.984 -29.797 -23.672 1 98.88 255 VAL B CA 1
ATOM 6156 C C . VAL B 1 255 ? 18.812 -28.656 -24.297 1 98.88 255 VAL B C 1
ATOM 6158 O O . VAL B 1 255 ? 19.016 -27.625 -23.656 1 98.88 255 VAL B O 1
ATOM 6161 N N . LYS B 1 256 ? 19.25 -28.859 -25.531 1 98.75 256 LYS B N 1
ATOM 6162 C CA . LYS B 1 256 ? 20.016 -27.828 -26.234 1 98.75 256 LYS B CA 1
ATOM 6163 C C . LYS B 1 256 ? 19.141 -26.625 -26.547 1 98.75 256 LYS B C 1
ATOM 6165 O O . LYS B 1 256 ? 19.609 -25.484 -26.531 1 98.75 256 LYS B O 1
ATOM 6170 N N . ALA B 1 257 ? 17.922 -26.828 -26.797 1 98.81 257 ALA B N 1
ATOM 6171 C CA . ALA B 1 257 ? 17.016 -25.766 -27.219 1 98.81 257 ALA B CA 1
ATOM 6172 C C . ALA B 1 257 ? 16.547 -24.938 -26.031 1 98.81 257 ALA B C 1
ATOM 6174 O O . ALA B 1 257 ? 16.375 -23.719 -26.141 1 98.81 257 ALA B O 1
ATOM 6175 N N . PHE B 1 258 ? 16.438 -25.547 -24.859 1 98.69 258 PHE B N 1
ATOM 6176 C CA . PHE B 1 258 ? 15.805 -24.844 -23.75 1 98.69 258 PHE B CA 1
ATOM 6177 C C . PHE B 1 258 ? 16.625 -24.984 -22.484 1 98.69 258 PHE B C 1
ATOM 6179 O O . PHE B 1 258 ? 16.125 -25.453 -21.453 1 98.69 258 PHE B O 1
ATOM 6186 N N . PRO B 1 259 ? 17.812 -24.562 -22.469 1 98.5 259 PRO B N 1
ATOM 6187 C CA . PRO B 1 259 ? 18.625 -24.625 -21.25 1 98.5 259 PRO B CA 1
ATOM 6188 C C . PRO B 1 259 ? 18.156 -23.641 -20.172 1 98.5 259 PRO B C 1
ATOM 6190 O O . PRO B 1 259 ? 18.5 -23.797 -19 1 98.5 259 PRO B O 1
ATOM 6193 N N . HIS B 1 260 ? 17.344 -22.594 -20.516 1 98.25 260 HIS B N 1
ATOM 6194 C CA . HIS B 1 260 ? 17.016 -21.531 -19.562 1 98.25 260 HIS B CA 1
ATOM 6195 C C . HIS B 1 260 ? 15.516 -21.531 -19.25 1 98.25 260 HIS B C 1
ATOM 6197 O O . HIS B 1 260 ? 15.023 -20.625 -18.578 1 98.25 260 HIS B O 1
ATOM 6203 N N . THR B 1 261 ? 14.758 -22.469 -19.766 1 98.5 261 THR B N 1
ATOM 6204 C CA . THR B 1 261 ? 13.328 -22.609 -19.531 1 98.5 261 THR B CA 1
ATOM 6205 C C . THR B 1 261 ? 13.031 -23.906 -18.766 1 98.5 261 THR B C 1
ATOM 6207 O O . THR B 1 261 ? 13.625 -24.938 -19.031 1 98.5 261 THR B O 1
ATOM 6210 N N . GLN B 1 262 ? 12.211 -23.828 -17.75 1 98.69 262 GLN B N 1
ATOM 6211 C CA . GLN B 1 262 ? 11.789 -25.016 -17.016 1 98.69 262 GLN B CA 1
ATOM 6212 C C . GLN B 1 262 ? 11.242 -26.078 -17.969 1 98.69 262 GLN B C 1
ATOM 6214 O O . GLN B 1 262 ? 10.32 -25.828 -18.734 1 98.69 262 GLN B O 1
ATOM 6219 N N . LEU B 1 263 ? 11.867 -27.25 -17.938 1 98.88 263 LEU B N 1
ATOM 6220 C CA . LEU B 1 263 ? 11.367 -28.391 -18.703 1 98.88 263 LEU B CA 1
ATOM 6221 C C . LEU B 1 263 ? 10.484 -29.281 -17.828 1 98.88 263 LEU B C 1
ATOM 6223 O O . LEU B 1 263 ? 10.734 -29.438 -16.625 1 98.88 263 LEU B O 1
ATOM 6227 N N . VAL B 1 264 ? 9.477 -29.844 -18.422 1 98.81 264 VAL B N 1
ATOM 6228 C CA . VAL B 1 264 ? 8.625 -30.859 -17.812 1 98.81 264 VAL B CA 1
ATOM 6229 C C . VAL B 1 264 ? 8.406 -32 -18.797 1 98.81 264 VAL B C 1
ATOM 6231 O O . VAL B 1 264 ? 8.383 -31.812 -20 1 98.81 264 VAL B O 1
ATOM 6234 N N . THR B 1 265 ? 8.328 -33.219 -18.297 1 98.75 265 THR B N 1
ATOM 6235 C CA . THR B 1 265 ? 8.07 -34.375 -19.141 1 98.75 265 THR B CA 1
ATOM 6236 C C . THR B 1 265 ? 6.934 -35.219 -18.578 1 98.75 265 THR B C 1
ATOM 6238 O O . THR B 1 265 ? 6.793 -35.344 -17.359 1 98.75 265 THR B O 1
ATOM 6241 N N . THR B 1 266 ? 6.09 -35.75 -19.453 1 98.19 266 THR B N 1
ATOM 6242 C CA . THR B 1 266 ? 5.184 -36.812 -19.031 1 98.19 266 THR B CA 1
ATOM 6243 C C . THR B 1 266 ? 5.957 -38.094 -18.688 1 98.19 266 THR B C 1
ATOM 6245 O O . THR B 1 266 ? 6.898 -38.469 -19.391 1 98.19 266 THR B O 1
ATOM 6248 N N . ALA B 1 267 ? 5.574 -38.844 -17.703 1 97.69 267 ALA B N 1
ATOM 6249 C CA . ALA B 1 267 ? 6.438 -39.844 -17.141 1 97.69 267 ALA B CA 1
ATOM 6250 C C . ALA B 1 267 ? 6.012 -41.25 -17.594 1 97.69 267 ALA B C 1
ATOM 6252 O O . ALA B 1 267 ? 6.359 -42.25 -16.969 1 97.69 267 ALA B O 1
ATOM 6253 N N . LEU B 1 268 ? 5.441 -41.375 -18.688 1 97.44 268 LEU B N 1
ATOM 6254 C CA . LEU B 1 268 ? 4.832 -42.625 -19.062 1 97.44 268 LEU B CA 1
ATOM 6255 C C . LEU B 1 268 ? 5.848 -43.531 -19.75 1 97.44 268 LEU B C 1
ATOM 6257 O O . LEU B 1 268 ? 5.598 -44.719 -19.938 1 97.44 268 LEU B O 1
ATOM 6261 N N . ASN B 1 269 ? 7.016 -43.062 -20.141 1 98.12 269 ASN B N 1
ATOM 6262 C CA . ASN B 1 269 ? 8.125 -43.844 -20.688 1 98.12 269 ASN B CA 1
ATOM 6263 C C . ASN B 1 269 ? 9.328 -43.844 -19.75 1 98.12 269 ASN B C 1
ATOM 6265 O O . ASN B 1 269 ? 9.977 -42.812 -19.562 1 98.12 269 ASN B O 1
ATOM 6269 N N . PRO B 1 270 ? 9.664 -44.969 -19.172 1 97.94 270 PRO B N 1
ATOM 6270 C CA . PRO B 1 270 ? 10.734 -45 -18.172 1 97.94 270 PRO B CA 1
ATOM 6271 C C . PRO B 1 270 ? 12.078 -44.562 -18.75 1 97.94 270 PRO B C 1
ATOM 6273 O O . PRO B 1 270 ? 12.875 -43.906 -18.047 1 97.94 270 PRO B O 1
ATOM 6276 N N . GLU B 1 271 ? 12.344 -44.875 -20.016 1 98.5 271 GLU B N 1
ATOM 6277 C CA . GLU B 1 271 ? 13.625 -44.5 -20.594 1 98.5 271 GLU B CA 1
ATOM 6278 C C . GLU B 1 271 ? 13.711 -43 -20.844 1 98.5 271 GLU B C 1
ATOM 6280 O O . GLU B 1 271 ? 14.766 -42.375 -20.641 1 98.5 271 GLU B O 1
ATOM 6285 N N . ILE B 1 272 ? 12.656 -42.375 -21.266 1 98.81 272 ILE B N 1
ATOM 6286 C CA . ILE B 1 272 ? 12.625 -40.906 -21.406 1 98.81 272 ILE B CA 1
ATOM 6287 C C . ILE B 1 272 ? 12.836 -40.25 -20.047 1 98.81 272 ILE B C 1
ATOM 6289 O O . ILE B 1 272 ? 13.641 -39.312 -19.922 1 98.81 272 ILE B O 1
ATOM 6293 N N . VAL B 1 273 ? 12.172 -40.781 -19.031 1 98.75 273 VAL B N 1
ATOM 6294 C CA . VAL B 1 273 ? 12.336 -40.281 -17.672 1 98.75 273 VAL B CA 1
ATOM 6295 C C . VAL B 1 273 ? 13.797 -40.406 -17.234 1 98.75 273 VAL B C 1
ATOM 6297 O O . VAL B 1 273 ? 14.406 -39.469 -16.766 1 98.75 273 VAL B O 1
ATOM 6300 N N . ARG B 1 274 ? 14.359 -41.594 -17.469 1 98.62 274 ARG B N 1
ATOM 6301 C CA . ARG B 1 274 ? 15.742 -41.875 -17.078 1 98.62 274 ARG B CA 1
ATOM 6302 C C . ARG B 1 274 ? 16.703 -40.875 -17.672 1 98.62 274 ARG B C 1
ATOM 6304 O O . ARG B 1 274 ? 17.547 -40.312 -16.984 1 98.62 274 ARG B O 1
ATOM 6311 N N . GLN B 1 275 ? 16.5 -40.562 -18.922 1 98.75 275 GLN B N 1
ATOM 6312 C CA . GLN B 1 275 ? 17.438 -39.656 -19.609 1 98.75 275 GLN B CA 1
ATOM 6313 C C . GLN B 1 275 ? 17.203 -38.219 -19.203 1 98.75 275 GLN B C 1
ATOM 6315 O O . GLN B 1 275 ? 18.156 -37.438 -19.016 1 98.75 275 GLN B O 1
ATOM 6320 N N . LEU B 1 276 ? 16.016 -37.844 -18.969 1 98.81 276 LEU B N 1
ATOM 6321 C CA . LEU B 1 276 ? 15.711 -36.438 -18.719 1 98.81 276 LEU B CA 1
ATOM 6322 C C . LEU B 1 276 ? 16.031 -36.062 -17.266 1 98.81 276 LEU B C 1
ATOM 6324 O O . LEU B 1 276 ? 16.297 -34.906 -16.969 1 98.81 276 LEU B O 1
ATOM 6328 N N . ILE B 1 277 ? 16.016 -37 -16.312 1 98.25 277 ILE B N 1
ATOM 6329 C CA . ILE B 1 277 ? 16.25 -36.594 -14.93 1 98.25 277 ILE B CA 1
ATOM 6330 C C . ILE B 1 277 ? 17.688 -36.969 -14.539 1 98.25 277 ILE B C 1
ATOM 6332 O O . ILE B 1 277 ? 18.078 -36.781 -13.383 1 98.25 277 ILE B O 1
ATOM 6336 N N . ALA B 1 278 ? 18.484 -37.438 -15.562 1 98.19 278 ALA B N 1
ATOM 6337 C CA . ALA B 1 278 ? 19.891 -37.75 -15.32 1 98.19 278 ALA B CA 1
ATOM 6338 C C . ALA B 1 278 ? 20.672 -36.531 -14.852 1 98.19 278 ALA B C 1
ATOM 6340 O O . ALA B 1 278 ? 20.344 -35.406 -15.219 1 98.19 278 ALA B O 1
ATOM 6341 N N . ASP B 1 279 ? 21.75 -36.75 -14.133 1 97.56 279 ASP B N 1
ATOM 6342 C CA . ASP B 1 279 ? 22.562 -35.656 -13.547 1 97.56 279 ASP B CA 1
ATOM 6343 C C . ASP B 1 279 ? 23.188 -34.812 -14.625 1 97.56 279 ASP B C 1
ATOM 6345 O O . ASP B 1 279 ? 23.25 -33.562 -14.492 1 97.56 279 ASP B O 1
ATOM 6349 N N . ASP B 1 280 ? 23.656 -35.469 -15.625 1 97.38 280 ASP B N 1
ATOM 6350 C CA . ASP B 1 280 ? 24.344 -34.719 -16.688 1 97.38 280 ASP B CA 1
ATOM 6351 C C . ASP B 1 280 ? 23.359 -33.781 -17.406 1 97.38 280 ASP B C 1
ATOM 6353 O O . ASP B 1 280 ? 23.734 -32.688 -17.812 1 97.38 280 ASP B O 1
ATOM 6357 N N . VAL B 1 281 ? 22.141 -34.219 -17.594 1 98.31 281 VAL B N 1
ATOM 6358 C CA . VAL B 1 281 ? 21.109 -33.375 -18.188 1 98.31 281 VAL B CA 1
ATOM 6359 C C . VAL B 1 281 ? 20.719 -32.25 -17.219 1 98.31 281 VAL B C 1
ATOM 6361 O O . VAL B 1 281 ? 20.656 -31.094 -17.609 1 98.31 281 VAL B O 1
ATOM 6364 N N . THR B 1 282 ? 20.562 -32.594 -15.953 1 97.56 282 THR B N 1
ATOM 6365 C CA . THR B 1 282 ? 20.156 -31.609 -14.938 1 97.56 282 THR B CA 1
ATOM 6366 C C . THR B 1 282 ? 21.188 -30.484 -14.828 1 97.56 282 THR B C 1
ATOM 6368 O O . THR B 1 282 ? 20.812 -29.328 -14.672 1 97.56 282 THR B O 1
ATOM 6371 N N . LYS B 1 283 ? 22.438 -30.75 -14.945 1 97.81 283 LYS B N 1
ATOM 6372 C CA . LYS B 1 283 ? 23.516 -29.766 -14.82 1 97.81 283 LYS B CA 1
ATOM 6373 C C . LYS B 1 283 ? 23.5 -28.781 -15.977 1 97.81 283 LYS B C 1
ATOM 6375 O O . LYS B 1 283 ? 24.031 -27.672 -15.859 1 97.81 283 LYS B O 1
ATOM 6380 N N . ARG B 1 284 ? 22.875 -29.172 -17.047 1 98.12 284 ARG B N 1
ATOM 6381 C CA . ARG B 1 284 ? 22.859 -28.344 -18.25 1 98.12 284 ARG B CA 1
ATOM 6382 C C . ARG B 1 284 ? 21.625 -27.438 -18.281 1 98.12 284 ARG B C 1
ATOM 6384 O O . ARG B 1 284 ? 21.5 -26.594 -19.172 1 98.12 284 ARG B O 1
ATOM 6391 N N . LEU B 1 285 ? 20.828 -27.594 -17.328 1 98.31 285 LEU B N 1
ATOM 6392 C CA . LEU B 1 285 ? 19.547 -26.875 -17.312 1 98.31 285 LEU B CA 1
ATOM 6393 C C . LEU B 1 285 ? 19.5 -25.875 -16.156 1 98.31 285 LEU B C 1
ATOM 6395 O O . LEU B 1 285 ? 20.25 -26.016 -15.188 1 98.31 285 LEU B O 1
ATOM 6399 N N . SER B 1 286 ? 18.625 -24.875 -16.312 1 96.38 286 SER B N 1
ATOM 6400 C CA . SER B 1 286 ? 18.469 -23.859 -15.281 1 96.38 286 SER B CA 1
ATOM 6401 C C . SER B 1 286 ? 17.781 -24.422 -14.047 1 96.38 286 SER B C 1
ATOM 6403 O O . SER B 1 286 ? 17.906 -23.875 -12.953 1 96.38 286 SER B O 1
ATOM 6405 N N . ALA B 1 287 ? 17.016 -25.484 -14.203 1 97.31 287 ALA B N 1
ATOM 6406 C CA . ALA B 1 287 ? 16.281 -26.172 -13.125 1 97.31 287 ALA B CA 1
ATOM 6407 C C . ALA B 1 287 ? 16.062 -27.641 -13.453 1 97.31 287 ALA B C 1
ATOM 6409 O O . ALA B 1 287 ? 16.078 -28.031 -14.625 1 97.31 287 ALA B O 1
ATOM 6410 N N . PRO B 1 288 ? 15.891 -28.438 -12.469 1 98.19 288 PRO B N 1
ATOM 6411 C CA . PRO B 1 288 ? 15.594 -29.844 -12.742 1 98.19 288 PRO B CA 1
ATOM 6412 C C . PRO B 1 288 ? 14.297 -30.031 -13.523 1 98.19 288 PRO B C 1
ATOM 6414 O O . PRO B 1 288 ? 13.328 -29.297 -13.305 1 98.19 288 PRO B O 1
ATOM 6417 N N . VAL B 1 289 ? 14.266 -31.031 -14.359 1 98.88 289 VAL B N 1
ATOM 6418 C CA . VAL B 1 289 ? 13.086 -31.328 -15.18 1 98.88 289 VAL B CA 1
ATOM 6419 C C . VAL B 1 289 ? 11.93 -31.75 -14.289 1 98.88 289 VAL B C 1
ATOM 6421 O O . VAL B 1 289 ? 12.086 -32.625 -13.422 1 98.88 289 VAL B O 1
ATOM 6424 N N . GLY B 1 290 ? 10.781 -31.078 -14.438 1 98.81 290 GLY B N 1
ATOM 6425 C CA . GLY B 1 290 ? 9.586 -31.453 -13.703 1 98.81 290 GLY B CA 1
ATOM 6426 C C . GLY B 1 290 ? 8.805 -32.562 -14.352 1 98.81 290 GLY B C 1
ATOM 6427 O O . GLY B 1 290 ? 9.273 -33.188 -15.312 1 98.81 290 GLY B O 1
ATOM 6428 N N . ILE B 1 291 ? 7.605 -32.844 -13.789 1 98.75 291 ILE B N 1
ATOM 6429 C CA . ILE B 1 291 ? 6.82 -34 -14.219 1 98.75 291 ILE B CA 1
ATOM 6430 C C . ILE B 1 291 ? 5.402 -33.562 -14.57 1 98.75 291 ILE B C 1
ATOM 6432 O O . ILE B 1 291 ? 4.801 -32.75 -13.852 1 98.75 291 ILE B O 1
ATOM 6436 N N . ARG B 1 292 ? 4.961 -33.969 -15.656 1 98.19 292 ARG B N 1
ATOM 6437 C CA . ARG B 1 292 ? 3.549 -33.875 -16.016 1 98.19 292 ARG B CA 1
ATOM 6438 C C . ARG B 1 292 ? 2.842 -35.219 -15.805 1 98.19 292 ARG B C 1
ATOM 6440 O O . ARG B 1 292 ? 3.385 -36.281 -16.141 1 98.19 292 ARG B O 1
ATOM 6447 N N . ALA B 1 293 ? 1.726 -35.156 -15.18 1 96.94 293 ALA B N 1
ATOM 6448 C CA . ALA B 1 293 ? 0.882 -36.344 -14.969 1 96.94 293 ALA B CA 1
ATOM 6449 C C . ALA B 1 293 ? -0.574 -36.031 -15.312 1 96.94 293 ALA B C 1
ATOM 6451 O O . ALA B 1 293 ? -1.251 -35.312 -14.578 1 96.94 293 ALA B O 1
ATOM 6452 N N . ASP B 1 294 ? -1.051 -36.656 -16.297 1 94.19 294 ASP B N 1
ATOM 6453 C CA . ASP B 1 294 ? -2.438 -36.438 -16.703 1 94.19 294 ASP B CA 1
ATOM 6454 C C . ASP B 1 294 ? -3.357 -37.5 -16.094 1 94.19 294 ASP B C 1
ATOM 6456 O O . ASP B 1 294 ? -2.896 -38.562 -15.68 1 94.19 294 ASP B O 1
ATOM 6460 N N . CYS B 1 295 ? -4.609 -37.188 -15.906 1 95.81 295 CYS B N 1
ATOM 6461 C CA . CYS B 1 295 ? -5.711 -38.031 -15.445 1 95.81 295 CYS B CA 1
ATOM 6462 C C . CYS B 1 295 ? -5.781 -38.062 -13.922 1 95.81 295 CYS B C 1
ATOM 6464 O O . CYS B 1 295 ? -5.977 -39.125 -13.32 1 95.81 295 CYS B O 1
ATOM 6466 N N . LEU B 1 296 ? -5.551 -36.938 -13.352 1 97.62 296 LEU B N 1
ATOM 6467 C CA . LEU B 1 296 ? -5.801 -36.75 -11.922 1 97.62 296 LEU B CA 1
ATOM 6468 C C . LEU B 1 296 ? -7.219 -37.188 -11.57 1 97.62 296 LEU B C 1
ATOM 6470 O O . LEU B 1 296 ? -8.156 -36.969 -12.328 1 97.62 296 LEU B O 1
ATOM 6474 N N . GLY B 1 297 ? -7.43 -37.781 -10.367 1 96.94 297 GLY B N 1
ATOM 6475 C CA . GLY B 1 297 ? -8.719 -38.312 -9.953 1 96.94 297 GLY B CA 1
ATOM 6476 C C . GLY B 1 297 ? -8.945 -39.75 -10.406 1 96.94 297 GLY B C 1
ATOM 6477 O O . GLY B 1 297 ? -9.805 -40.438 -9.875 1 96.94 297 GLY B O 1
ATOM 6478 N N . VAL B 1 298 ? -8.203 -40.188 -11.43 1 96.94 298 VAL B N 1
ATOM 6479 C CA . VAL B 1 298 ? -8.383 -41.531 -11.984 1 96.94 298 VAL B CA 1
ATOM 6480 C C . VAL B 1 298 ? -7.09 -42.312 -11.828 1 96.94 298 VAL B C 1
ATOM 6482 O O . VAL B 1 298 ? -7.09 -43.406 -11.266 1 96.94 298 VAL B O 1
ATOM 6485 N N . GLN B 1 299 ? -5.988 -41.75 -12.312 1 95.62 299 GLN B N 1
ATOM 6486 C CA . GLN B 1 299 ? -4.676 -42.406 -12.227 1 95.62 299 GLN B CA 1
ATOM 6487 C C . GLN B 1 299 ? -3.775 -41.656 -11.242 1 95.62 299 GLN B C 1
ATOM 6489 O O . GLN B 1 299 ? -3.908 -40.438 -11.062 1 95.62 299 GLN B O 1
ATOM 6494 N N . ASP B 1 300 ? -2.881 -42.438 -10.609 1 95.12 300 ASP B N 1
ATOM 6495 C CA . ASP B 1 300 ? -1.855 -41.781 -9.797 1 95.12 300 ASP B CA 1
ATOM 6496 C C . ASP B 1 300 ? -0.881 -41 -10.664 1 95.12 300 ASP B C 1
ATOM 6498 O O . ASP B 1 300 ? -0.547 -41.406 -11.773 1 95.12 300 ASP B O 1
ATOM 6502 N N . PRO B 1 301 ? -0.436 -39.875 -10.086 1 96.69 301 PRO B N 1
ATOM 6503 C CA . PRO B 1 301 ? 0.596 -39.125 -10.82 1 96.69 301 PRO B CA 1
ATOM 6504 C C . PRO B 1 301 ? 1.866 -39.938 -11.031 1 96.69 301 PRO B C 1
ATOM 6506 O O . PRO B 1 301 ? 2.523 -39.812 -12.07 1 96.69 301 PRO B O 1
ATOM 6509 N N . LEU B 1 302 ? 2.201 -40.781 -10.109 1 96.5 302 LEU B N 1
ATOM 6510 C CA . LEU B 1 302 ? 3.262 -41.781 -10.336 1 96.5 302 LEU B CA 1
ATOM 6511 C C . LEU B 1 302 ? 2.783 -42.875 -11.266 1 96.5 302 LEU B C 1
ATOM 6513 O O . LEU B 1 302 ? 1.808 -43.562 -10.969 1 96.5 302 LEU B O 1
ATOM 6517 N N . PRO B 1 303 ? 3.479 -43.062 -12.414 1 96.38 303 PRO B N 1
ATOM 6518 C CA . PRO B 1 303 ? 2.959 -43.969 -13.422 1 96.38 303 PRO B CA 1
ATOM 6519 C C . PRO B 1 303 ? 2.975 -45.438 -12.961 1 96.38 303 PRO B C 1
ATOM 6521 O O . PRO B 1 303 ? 3.738 -45.781 -12.055 1 96.38 303 PRO B O 1
ATOM 6524 N N . ALA B 1 304 ? 2.213 -46.25 -13.609 1 94.75 304 ALA B N 1
ATOM 6525 C CA . ALA B 1 304 ? 2.012 -47.656 -13.227 1 94.75 304 ALA B CA 1
ATOM 6526 C C . ALA B 1 304 ? 3.334 -48.438 -13.219 1 94.75 304 ALA B C 1
ATOM 6528 O O . ALA B 1 304 ? 3.559 -49.281 -12.359 1 94.75 304 ALA B O 1
ATOM 6529 N N . TRP B 1 305 ? 4.246 -48.156 -14.18 1 96.31 305 TRP B N 1
ATOM 6530 C CA . TRP B 1 305 ? 5.508 -48.875 -14.242 1 96.31 305 TRP B CA 1
ATOM 6531 C C . TRP B 1 305 ? 6.367 -48.594 -13.008 1 96.31 305 TRP B C 1
ATOM 6533 O O . TRP B 1 305 ? 7.25 -49.375 -12.664 1 96.31 305 TRP B O 1
ATOM 6543 N N . ALA B 1 306 ? 6.047 -47.469 -12.297 1 97 306 ALA B N 1
ATOM 6544 C CA . ALA B 1 306 ? 6.859 -47.062 -11.156 1 97 306 ALA B CA 1
ATOM 6545 C C . ALA B 1 306 ? 6.117 -47.281 -9.844 1 97 306 ALA B C 1
ATOM 6547 O O . ALA B 1 306 ? 6.664 -47.031 -8.766 1 97 306 ALA B O 1
ATOM 6548 N N . GLU B 1 307 ? 4.918 -47.688 -9.844 1 93.75 307 GLU B N 1
ATOM 6549 C CA . GLU B 1 307 ? 4.16 -47.719 -8.602 1 93.75 307 GLU B CA 1
ATOM 6550 C C . GLU B 1 307 ? 3.539 -49.094 -8.375 1 93.75 307 GLU B C 1
ATOM 6552 O O . GLU B 1 307 ? 3.486 -49.594 -7.246 1 93.75 307 GLU B O 1
ATOM 6557 N N . ARG B 1 308 ? 3.119 -49.719 -9.422 1 93.25 308 ARG B N 1
ATOM 6558 C CA . ARG B 1 308 ? 2.367 -50.938 -9.281 1 93.25 308 ARG B CA 1
ATOM 6559 C C . ARG B 1 308 ? 3.273 -52.094 -8.828 1 93.25 308 ARG B C 1
ATOM 6561 O O . ARG B 1 308 ? 4.387 -52.25 -9.336 1 93.25 308 ARG B O 1
ATOM 6568 N N . ASP B 1 309 ? 2.768 -52.969 -7.973 1 92.62 309 ASP B N 1
ATOM 6569 C CA . ASP B 1 309 ? 3.539 -54.062 -7.402 1 92.62 309 ASP B CA 1
ATOM 6570 C C . ASP B 1 309 ? 3.975 -55.062 -8.484 1 92.62 309 ASP B C 1
ATOM 6572 O O . ASP B 1 309 ? 5.062 -55.625 -8.406 1 92.62 309 ASP B O 1
ATOM 6576 N N . GLY B 1 310 ? 3.285 -55.219 -9.438 1 91.44 310 GLY B N 1
ATOM 6577 C CA . GLY B 1 310 ? 3.582 -56.188 -10.492 1 91.44 310 GLY B CA 1
ATOM 6578 C C . GLY B 1 310 ? 4.473 -55.625 -11.578 1 91.44 310 GLY B C 1
ATOM 6579 O O . GLY B 1 310 ? 4.883 -56.344 -12.492 1 91.44 310 GLY B O 1
ATOM 6580 N N . SER B 1 311 ? 4.82 -54.375 -11.391 1 93.44 311 SER B N 1
ATOM 6581 C CA . SER B 1 311 ? 5.66 -53.75 -12.406 1 93.44 311 SER B CA 1
ATOM 6582 C C . SER B 1 311 ? 7.109 -54.219 -12.289 1 93.44 311 SER B C 1
ATOM 6584 O O . SER B 1 311 ? 7.621 -54.375 -11.18 1 93.44 311 SER B O 1
ATOM 6586 N N . HIS B 1 312 ? 7.723 -54.406 -13.406 1 95.5 312 HIS B N 1
ATOM 6587 C CA . HIS B 1 312 ? 9.109 -54.844 -13.484 1 95.5 312 HIS B CA 1
ATOM 6588 C C . HIS B 1 312 ? 10.031 -53.875 -12.719 1 95.5 312 HIS B C 1
ATOM 6590 O O . HIS B 1 312 ? 10.891 -54.312 -11.961 1 95.5 312 HIS B O 1
ATOM 6596 N N . TYR B 1 313 ? 9.875 -52.594 -12.844 1 96.88 313 TYR B N 1
ATOM 6597 C CA . TYR B 1 313 ? 10.758 -51.594 -12.266 1 96.88 313 TYR B CA 1
ATOM 6598 C C . TYR B 1 313 ? 10.617 -51.531 -10.75 1 96.88 313 TYR B C 1
ATOM 6600 O O . TYR B 1 313 ? 11.594 -51.281 -10.039 1 96.88 313 TYR B O 1
ATOM 6608 N N . VAL B 1 314 ? 9.43 -51.781 -10.273 1 96.62 314 VAL B N 1
ATOM 6609 C CA . VAL B 1 314 ? 9.195 -51.844 -8.836 1 96.62 314 VAL B CA 1
ATOM 6610 C C . VAL B 1 314 ? 9.758 -53.156 -8.273 1 96.62 314 VAL B C 1
ATOM 6612 O O . VAL B 1 314 ? 10.484 -53.125 -7.273 1 96.62 314 VAL B O 1
ATOM 6615 N N . GLN B 1 315 ? 9.516 -54.281 -8.977 1 96.38 315 GLN B N 1
ATOM 6616 C CA . GLN B 1 315 ? 9.938 -55.594 -8.516 1 96.38 315 GLN B CA 1
ATOM 6617 C C . GLN B 1 315 ? 11.453 -55.688 -8.477 1 96.38 315 GLN B C 1
ATOM 6619 O O . GLN B 1 315 ? 12.016 -56.344 -7.594 1 96.38 315 GLN B O 1
ATOM 6624 N N . THR B 1 316 ? 12.086 -55.062 -9.422 1 96.88 316 THR B N 1
ATOM 6625 C CA . THR B 1 316 ? 13.547 -55.156 -9.492 1 96.88 316 THR B CA 1
ATOM 6626 C C . THR B 1 316 ? 14.188 -54.031 -8.688 1 96.88 316 THR B C 1
ATOM 6628 O O . THR B 1 316 ? 15.414 -53.875 -8.719 1 96.88 316 THR B O 1
ATOM 6631 N N . LYS B 1 317 ? 13.414 -53.188 -8.039 1 96.44 317 LYS B N 1
ATOM 6632 C CA . LYS B 1 317 ? 13.891 -52.062 -7.23 1 96.44 317 LYS B CA 1
ATOM 6633 C C . LYS B 1 317 ? 14.805 -51.156 -8.047 1 96.44 317 LYS B C 1
ATOM 6635 O O . LYS B 1 317 ? 15.898 -50.812 -7.594 1 96.44 317 LYS B O 1
ATOM 6640 N N . ASP B 1 318 ? 14.391 -50.969 -9.289 1 97.12 318 ASP B N 1
ATOM 6641 C CA . ASP B 1 318 ? 15.148 -50.062 -10.141 1 97.12 318 ASP B CA 1
ATOM 6642 C C . ASP B 1 318 ? 15.297 -48.688 -9.484 1 97.12 318 ASP B C 1
ATOM 6644 O O . ASP B 1 318 ? 14.305 -48.094 -9.055 1 97.12 318 ASP B O 1
ATOM 6648 N N . PRO B 1 319 ? 16.469 -48.094 -9.398 1 97.5 319 PRO B N 1
ATOM 6649 C CA . PRO B 1 319 ? 16.688 -46.812 -8.734 1 97.5 319 PRO B CA 1
ATOM 6650 C C . PRO B 1 319 ? 15.898 -45.688 -9.398 1 97.5 319 PRO B C 1
ATOM 6652 O O . PRO B 1 319 ? 15.703 -44.625 -8.781 1 97.5 319 PRO B O 1
ATOM 6655 N N . LEU B 1 320 ? 15.477 -45.875 -10.617 1 97.88 320 LEU B N 1
ATOM 6656 C CA . LEU B 1 320 ? 14.719 -44.844 -11.344 1 97.88 320 LEU B CA 1
ATOM 6657 C C . LEU B 1 320 ? 13.422 -44.5 -10.609 1 97.88 320 LEU B C 1
ATOM 6659 O O . LEU B 1 320 ? 12.961 -43.375 -10.648 1 97.88 320 LEU B O 1
ATOM 6663 N N . VAL B 1 321 ? 12.828 -45.5 -9.961 1 97.62 321 VAL B N 1
ATOM 6664 C CA . VAL B 1 321 ? 11.57 -45.312 -9.25 1 97.62 321 VAL B CA 1
ATOM 6665 C C . VAL B 1 321 ? 11.766 -44.281 -8.125 1 97.62 321 VAL B C 1
ATOM 6667 O O . VAL B 1 321 ? 11.016 -43.312 -8.016 1 97.62 321 VAL B O 1
ATOM 6670 N N . GLY B 1 322 ? 12.82 -44.469 -7.336 1 96.94 322 GLY B N 1
ATOM 6671 C CA . GLY B 1 322 ? 13.133 -43.531 -6.277 1 96.94 322 GLY B CA 1
ATOM 6672 C C . GLY B 1 322 ? 13.516 -42.156 -6.801 1 96.94 322 GLY B C 1
ATOM 6673 O O . GLY B 1 322 ? 13.102 -41.125 -6.242 1 96.94 322 GLY B O 1
ATOM 6674 N N . ALA B 1 323 ? 14.289 -42.125 -7.859 1 98.06 323 ALA B N 1
ATOM 6675 C CA . ALA B 1 323 ? 14.711 -40.844 -8.461 1 98.06 323 ALA B CA 1
ATOM 6676 C C . ALA B 1 323 ? 13.516 -40.031 -8.953 1 98.06 323 ALA B C 1
ATOM 6678 O O . ALA B 1 323 ? 13.484 -38.812 -8.828 1 98.06 323 ALA B O 1
ATOM 6679 N N . LEU B 1 324 ? 12.578 -40.75 -9.523 1 98.19 324 LEU B N 1
ATOM 6680 C CA . LEU B 1 324 ? 11.375 -40.094 -10.016 1 98.19 324 LEU B CA 1
ATOM 6681 C C . LEU B 1 324 ? 10.57 -39.5 -8.859 1 98.19 324 LEU B C 1
ATOM 6683 O O . LEU B 1 324 ? 10.094 -38.375 -8.945 1 98.19 324 LEU B O 1
ATOM 6687 N N . ARG B 1 325 ? 10.422 -40.219 -7.789 1 96.25 325 ARG B N 1
ATOM 6688 C CA . ARG B 1 325 ? 9.727 -39.719 -6.605 1 96.25 325 ARG B CA 1
ATOM 6689 C C . ARG B 1 325 ? 10.422 -38.5 -6.043 1 96.25 325 ARG B C 1
ATOM 6691 O O . ARG B 1 325 ? 9.766 -37.5 -5.703 1 96.25 325 ARG B O 1
ATOM 6698 N N . ASP B 1 326 ? 11.742 -38.594 -5.969 1 96.5 326 ASP B N 1
ATOM 6699 C CA . ASP B 1 326 ? 12.516 -37.469 -5.5 1 96.5 326 ASP B CA 1
ATOM 6700 C C . ASP B 1 326 ? 12.328 -36.25 -6.41 1 96.5 326 ASP B C 1
ATOM 6702 O O . ASP B 1 326 ? 12.234 -35.125 -5.934 1 96.5 326 ASP B O 1
ATOM 6706 N N . ARG B 1 327 ? 12.273 -36.5 -7.66 1 98 327 ARG B N 1
ATOM 6707 C CA . ARG B 1 327 ? 12.109 -35.438 -8.625 1 98 327 ARG B CA 1
ATOM 6708 C C . ARG B 1 327 ? 10.75 -34.75 -8.469 1 98 327 ARG B C 1
ATOM 6710 O O . ARG B 1 327 ? 10.641 -33.531 -8.594 1 98 327 ARG B O 1
ATOM 6717 N N . MET B 1 328 ? 9.695 -35.531 -8.172 1 97.44 328 MET B N 1
ATOM 6718 C CA . MET B 1 328 ? 8.359 -34.969 -7.977 1 97.44 328 MET B CA 1
ATOM 6719 C C . MET B 1 328 ? 8.328 -34.031 -6.766 1 97.44 328 MET B C 1
ATOM 6721 O O . MET B 1 328 ? 7.559 -33.094 -6.734 1 97.44 328 MET B O 1
ATOM 6725 N N . ALA B 1 329 ? 9.219 -34.25 -5.832 1 96.5 329 ALA B N 1
ATOM 6726 C CA . ALA B 1 329 ? 9.305 -33.406 -4.648 1 96.5 329 ALA B CA 1
ATOM 6727 C C . ALA B 1 329 ? 10.133 -32.156 -4.934 1 96.5 329 ALA B C 1
ATOM 6729 O O . ALA B 1 329 ? 9.93 -31.109 -4.309 1 96.5 329 ALA B O 1
ATOM 6730 N N . ALA B 1 330 ? 11.039 -32.219 -5.926 1 96.88 330 ALA B N 1
ATOM 6731 C CA . ALA B 1 330 ? 12.047 -31.172 -6.09 1 96.88 330 ALA B CA 1
ATOM 6732 C C . ALA B 1 330 ? 11.703 -30.25 -7.258 1 96.88 330 ALA B C 1
ATOM 6734 O O . ALA B 1 330 ? 12.273 -29.172 -7.391 1 96.88 330 ALA B O 1
ATOM 6735 N N . ALA B 1 331 ? 10.836 -30.656 -8.148 1 98.19 331 ALA B N 1
ATOM 6736 C CA . ALA B 1 331 ? 10.5 -29.922 -9.359 1 98.19 331 ALA B CA 1
ATOM 6737 C C . ALA B 1 331 ? 8.992 -29.828 -9.555 1 98.19 331 ALA B C 1
ATOM 6739 O O . ALA B 1 331 ? 8.227 -30.5 -8.859 1 98.19 331 ALA B O 1
ATOM 6740 N N . PRO B 1 332 ? 8.508 -28.938 -10.453 1 98.5 332 PRO B N 1
ATOM 6741 C CA . PRO B 1 332 ? 7.062 -28.781 -10.625 1 98.5 332 PRO B CA 1
ATOM 6742 C C . PRO B 1 332 ? 6.395 -30.078 -11.102 1 98.5 332 PRO B C 1
ATOM 6744 O O . PRO B 1 332 ? 6.938 -30.781 -11.953 1 98.5 332 PRO B O 1
ATOM 6747 N N . VAL B 1 333 ? 5.301 -30.359 -10.508 1 98.75 333 VAL B N 1
ATOM 6748 C CA . VAL B 1 333 ? 4.406 -31.422 -10.969 1 98.75 333 VAL B CA 1
ATOM 6749 C C . VAL B 1 333 ? 3.113 -30.797 -11.5 1 98.75 333 VAL B C 1
ATOM 6751 O O . VAL B 1 333 ? 2.318 -30.25 -10.734 1 98.75 333 VAL B O 1
ATOM 6754 N N . ILE B 1 334 ? 2.918 -30.875 -12.789 1 98.81 334 ILE B N 1
ATOM 6755 C CA . ILE B 1 334 ? 1.753 -30.297 -13.445 1 98.81 334 ILE B CA 1
ATOM 6756 C C . ILE B 1 334 ? 0.765 -31.406 -13.812 1 98.81 334 ILE B C 1
ATOM 6758 O O . ILE B 1 334 ? 1.146 -32.406 -14.398 1 98.81 334 ILE B O 1
ATOM 6762 N N . THR B 1 335 ? -0.551 -31.234 -13.453 1 98.69 335 THR B N 1
ATOM 6763 C CA . THR B 1 335 ? -1.514 -32.312 -13.703 1 98.69 335 THR B CA 1
ATOM 6764 C C . THR B 1 335 ? -2.693 -31.781 -14.523 1 98.69 335 THR B C 1
ATOM 6766 O O . THR B 1 335 ? -2.867 -30.578 -14.672 1 98.69 335 THR B O 1
ATOM 6769 N N . GLU B 1 336 ? -3.365 -32.688 -15.062 1 98.12 336 GLU B N 1
ATOM 6770 C CA . GLU B 1 336 ? -4.664 -32.5 -15.703 1 98.12 336 GLU B CA 1
ATOM 6771 C C . GLU B 1 336 ? -5.684 -33.5 -15.203 1 98.12 336 GLU B C 1
ATOM 6773 O O . GLU B 1 336 ? -5.367 -34.688 -15.062 1 98.12 336 GLU B O 1
ATOM 6778 N N . TRP B 1 337 ? -6.879 -33 -14.93 1 98 337 TRP B N 1
ATOM 6779 C CA . TRP B 1 337 ? -7.965 -33.906 -14.57 1 98 337 TRP B CA 1
ATOM 6780 C C . TRP B 1 337 ? -8.383 -34.781 -15.758 1 98 337 TRP B C 1
ATOM 6782 O O . TRP B 1 337 ? -8.062 -34.438 -16.906 1 98 337 TRP B O 1
ATOM 6792 N N . CYS B 1 338 ? -9.07 -35.906 -15.531 1 95.81 338 CYS B N 1
ATOM 6793 C CA . CYS B 1 338 ? -9.719 -36.75 -16.547 1 95.81 338 CYS B CA 1
ATOM 6794 C C . CYS B 1 338 ? -11.195 -36.938 -16.234 1 95.81 338 CYS B C 1
ATOM 6796 O O . CYS B 1 338 ? -11.609 -36.812 -15.078 1 95.81 338 CYS B O 1
ATOM 6798 N N . GLN B 1 339 ? -11.852 -37.281 -17.219 1 95.12 339 GLN B N 1
ATOM 6799 C CA . GLN B 1 339 ? -13.281 -37.531 -17.031 1 95.12 339 GLN B CA 1
ATOM 6800 C C . GLN B 1 339 ? -13.531 -38.688 -16.094 1 95.12 339 GLN B C 1
ATOM 6802 O O . GLN B 1 339 ? -12.742 -39.656 -16.062 1 95.12 339 GLN B O 1
ATOM 6807 N N . LEU B 1 340 ? -14.594 -38.531 -15.383 1 95.56 340 LEU B N 1
ATOM 6808 C CA . LEU B 1 340 ? -15.016 -39.594 -14.461 1 95.56 340 LEU B CA 1
ATOM 6809 C C . LEU B 1 340 ? -15.328 -40.875 -15.203 1 95.56 340 LEU B C 1
ATOM 6811 O O . LEU B 1 340 ? -16.234 -40.906 -16.047 1 95.56 340 LEU B O 1
ATOM 6815 N N . PRO B 1 341 ? -14.586 -41.969 -14.883 1 95 341 PRO B N 1
ATOM 6816 C CA . PRO B 1 341 ? -14.938 -43.219 -15.523 1 95 341 PRO B CA 1
ATOM 6817 C C . PRO B 1 341 ? -16.344 -43.719 -15.156 1 95 341 PRO B C 1
ATOM 6819 O O . PRO B 1 341 ? -16.797 -43.469 -14.031 1 95 341 PRO B O 1
ATOM 6822 N N . ALA B 1 342 ? -16.922 -44.469 -16.047 1 94.69 342 ALA B N 1
ATOM 6823 C CA . ALA B 1 342 ? -18.281 -45 -15.812 1 94.69 342 ALA B CA 1
ATOM 6824 C C . ALA B 1 342 ? -18.312 -45.875 -14.57 1 94.69 342 ALA B C 1
ATOM 6826 O O . ALA B 1 342 ? -17.438 -46.719 -14.375 1 94.69 342 ALA B O 1
ATOM 6827 N N . GLY B 1 343 ? -19.25 -45.594 -13.742 1 94.94 343 GLY B N 1
ATOM 6828 C CA . GLY B 1 343 ? -19.469 -46.438 -12.57 1 94.94 343 GLY B CA 1
ATOM 6829 C C . GLY B 1 343 ? -18.672 -45.969 -11.359 1 94.94 343 GLY B C 1
ATOM 6830 O O . GLY B 1 343 ? -18.859 -46.5 -10.258 1 94.94 343 GLY B O 1
ATOM 6831 N N . THR B 1 344 ? -17.844 -44.938 -11.508 1 96.25 344 THR B N 1
ATOM 6832 C CA . THR B 1 344 ? -17.031 -44.438 -10.414 1 96.25 344 THR B CA 1
ATOM 6833 C C . THR B 1 344 ? -17.828 -43.438 -9.562 1 96.25 344 THR B C 1
ATOM 6835 O O . THR B 1 344 ? -18.547 -42.594 -10.094 1 96.25 344 THR B O 1
ATOM 6838 N N . ASP B 1 345 ? -17.719 -43.562 -8.266 1 97 345 ASP B N 1
ATOM 6839 C CA . ASP B 1 345 ? -18.312 -42.594 -7.328 1 97 345 ASP B CA 1
ATOM 6840 C C . ASP B 1 345 ? -17.609 -41.25 -7.422 1 97 345 ASP B C 1
ATOM 6842 O O . ASP B 1 345 ? -16.406 -41.125 -7.223 1 97 345 ASP B O 1
ATOM 6846 N N . PRO B 1 346 ? -18.391 -40.188 -7.703 1 97.19 346 PRO B N 1
ATOM 6847 C CA . PRO B 1 346 ? -17.766 -38.875 -7.828 1 97.19 346 PRO B CA 1
ATOM 6848 C C . PRO B 1 346 ? -17 -38.469 -6.578 1 97.19 346 PRO B C 1
ATOM 6850 O O . PRO B 1 346 ? -15.961 -37.812 -6.676 1 97.19 346 PRO B O 1
ATOM 6853 N N . ARG B 1 347 ? -17.516 -38.781 -5.438 1 97.81 347 ARG B N 1
ATOM 6854 C CA . ARG B 1 347 ? -16.812 -38.438 -4.203 1 97.81 347 ARG B CA 1
ATOM 6855 C C . ARG B 1 347 ? -15.438 -39.094 -4.152 1 97.81 347 ARG B C 1
ATOM 6857 O O . ARG B 1 347 ? -14.438 -38.469 -3.82 1 97.81 347 ARG B O 1
ATOM 6864 N N . SER B 1 348 ? -15.375 -40.344 -4.477 1 97.62 348 SER B N 1
ATOM 6865 C CA . SER B 1 348 ? -14.109 -41.094 -4.48 1 97.62 348 SER B CA 1
ATOM 6866 C C . SER B 1 348 ? -13.133 -40.469 -5.492 1 97.62 348 SER B C 1
ATOM 6868 O O . SER B 1 348 ? -11.93 -40.438 -5.254 1 97.62 348 SER B O 1
ATOM 6870 N N . TYR B 1 349 ? -13.656 -40.031 -6.566 1 97.81 349 TYR B N 1
ATOM 6871 C CA . TYR B 1 349 ? -12.883 -39.406 -7.625 1 97.81 349 TYR B CA 1
ATOM 6872 C C . TYR B 1 349 ? -12.172 -38.156 -7.105 1 97.81 349 TYR B C 1
ATOM 6874 O O . TYR B 1 349 ? -10.953 -38.031 -7.242 1 97.81 349 TYR B O 1
ATOM 6882 N N . TYR B 1 350 ? -12.867 -37.312 -6.488 1 97.75 350 TYR B N 1
ATOM 6883 C CA . TYR B 1 350 ? -12.289 -36.062 -6.004 1 97.75 350 TYR B CA 1
ATOM 6884 C C . TYR B 1 350 ? -11.438 -36.281 -4.77 1 97.75 350 TYR B C 1
ATOM 6886 O O . TYR B 1 350 ? -10.43 -35.594 -4.559 1 97.75 350 TYR B O 1
ATOM 6894 N N . GLU B 1 351 ? -11.812 -37.219 -3.91 1 97.19 351 GLU B N 1
ATOM 6895 C CA . GLU B 1 351 ? -10.984 -37.594 -2.77 1 97.19 351 GLU B CA 1
ATOM 6896 C C . GLU B 1 351 ? -9.625 -38.094 -3.225 1 97.19 351 GLU B C 1
ATOM 6898 O O . GLU B 1 351 ? -8.594 -37.781 -2.645 1 97.19 351 GLU B O 1
ATOM 6903 N N . LYS B 1 352 ? -9.656 -38.938 -4.215 1 96.62 352 LYS B N 1
ATOM 6904 C CA . LYS B 1 352 ? -8.398 -39.438 -4.777 1 96.62 352 LYS B CA 1
ATOM 6905 C C . LYS B 1 352 ? -7.551 -38.281 -5.312 1 96.62 352 LYS B C 1
ATOM 6907 O O . LYS B 1 352 ? -6.332 -38.25 -5.117 1 96.62 352 LYS B O 1
ATOM 6912 N N . GLY B 1 353 ? -8.195 -37.375 -6.09 1 97.19 353 GLY B N 1
ATOM 6913 C CA . GLY B 1 353 ? -7.484 -36.219 -6.582 1 97.19 353 GLY B CA 1
ATOM 6914 C C . GLY B 1 353 ? -6.777 -35.438 -5.484 1 97.19 353 GLY B C 1
ATOM 6915 O O . GLY B 1 353 ? -5.594 -35.125 -5.602 1 97.19 353 GLY B O 1
ATOM 6916 N N . LEU B 1 354 ? -7.516 -35.156 -4.398 1 97.31 354 LEU B N 1
ATOM 6917 C CA . LEU B 1 354 ? -6.949 -34.406 -3.268 1 97.31 354 LEU B CA 1
ATOM 6918 C C . LEU B 1 354 ? -5.789 -35.188 -2.65 1 97.31 354 LEU B C 1
ATOM 6920 O O . LEU B 1 354 ? -4.719 -34.625 -2.418 1 97.31 354 LEU B O 1
ATOM 6924 N N . ARG B 1 355 ? -5.98 -36.438 -2.398 1 96.38 355 ARG B N 1
ATOM 6925 C CA . ARG B 1 355 ? -4.934 -37.25 -1.827 1 96.38 355 ARG B CA 1
ATOM 6926 C C . ARG B 1 355 ? -3.695 -37.281 -2.717 1 96.38 355 ARG B C 1
ATOM 6928 O O . ARG B 1 355 ? -2.568 -37.188 -2.225 1 96.38 355 ARG B O 1
ATOM 6935 N N . ASP B 1 356 ? -3.908 -37.469 -4.004 1 96.44 356 ASP B N 1
ATOM 6936 C CA . ASP B 1 356 ? -2.799 -37.531 -4.949 1 96.44 356 ASP B CA 1
ATOM 6937 C C . ASP B 1 356 ? -2.049 -36.219 -5.031 1 96.44 356 ASP B C 1
ATOM 6939 O O . ASP B 1 356 ? -0.824 -36.188 -5.172 1 96.44 356 ASP B O 1
ATOM 6943 N N . VAL B 1 357 ? -2.779 -35.125 -4.949 1 97.5 357 VAL B N 1
ATOM 6944 C CA . VAL B 1 357 ? -2.145 -33.812 -4.934 1 97.5 357 VAL B CA 1
ATOM 6945 C C . VAL B 1 357 ? -1.159 -33.719 -3.771 1 97.5 357 VAL B C 1
ATOM 6947 O O . VAL B 1 357 ? -0.025 -33.281 -3.941 1 97.5 357 VAL B O 1
ATOM 6950 N N . MET B 1 358 ? -1.541 -34.156 -2.648 1 96.88 358 MET B N 1
ATOM 6951 C CA . MET B 1 358 ? -0.696 -34.062 -1.46 1 96.88 358 MET B CA 1
ATOM 6952 C C . MET B 1 358 ? 0.43 -35.094 -1.527 1 96.88 358 MET B C 1
ATOM 6954 O O . MET B 1 358 ? 1.6 -34.75 -1.344 1 96.88 358 MET B O 1
ATOM 6958 N N . LYS B 1 359 ? 0.117 -36.25 -1.892 1 95.31 359 LYS B N 1
ATOM 6959 C CA . LYS B 1 359 ? 1.054 -37.375 -1.852 1 95.31 359 LYS B CA 1
ATOM 6960 C C . LYS B 1 359 ? 2.182 -37.188 -2.861 1 95.31 359 LYS B C 1
ATOM 6962 O O . LYS B 1 359 ? 3.328 -37.562 -2.596 1 95.31 359 LYS B O 1
ATOM 6967 N N . TYR B 1 360 ? 1.892 -36.625 -3.994 1 96.81 360 TYR B N 1
ATOM 6968 C CA . TYR B 1 360 ? 2.861 -36.625 -5.086 1 96.81 360 TYR B CA 1
ATOM 6969 C C . TYR B 1 360 ? 3.332 -35.188 -5.363 1 96.81 360 TYR B C 1
ATOM 6971 O O . TYR B 1 360 ? 3.852 -34.906 -6.441 1 96.81 360 TYR B O 1
ATOM 6979 N N . HIS B 1 361 ? 3.066 -34.281 -4.453 1 97.5 361 HIS B N 1
ATOM 6980 C CA . HIS B 1 361 ? 3.604 -32.906 -4.48 1 97.5 361 HIS B CA 1
ATOM 6981 C C . HIS B 1 361 ? 3.162 -32.188 -5.738 1 97.5 361 HIS B C 1
ATOM 6983 O O . HIS B 1 361 ? 3.979 -31.547 -6.41 1 97.5 361 HIS B O 1
ATOM 6989 N N . VAL B 1 362 ? 1.904 -32.281 -6.035 1 98.31 362 VAL B N 1
ATOM 6990 C CA . VAL B 1 362 ? 1.382 -31.625 -7.23 1 98.31 362 VAL B CA 1
ATOM 6991 C C . VAL B 1 362 ? 1.45 -30.109 -7.055 1 98.31 362 VAL B C 1
ATOM 6993 O O . VAL B 1 362 ? 1.041 -29.578 -6.02 1 98.31 362 VAL B O 1
ATOM 6996 N N . SER B 1 363 ? 1.955 -29.438 -8.109 1 98.69 363 SER B N 1
ATOM 6997 C CA . SER B 1 363 ? 2.049 -27.984 -8.109 1 98.69 363 SER B CA 1
ATOM 6998 C C . SER B 1 363 ? 0.789 -27.344 -8.68 1 98.69 363 SER B C 1
ATOM 7000 O O . SER B 1 363 ? 0.27 -26.375 -8.133 1 98.69 363 SER B O 1
ATOM 7002 N N . MET B 1 364 ? 0.361 -27.906 -9.805 1 98.75 364 MET B N 1
ATOM 7003 C CA . MET B 1 364 ? -0.749 -27.25 -10.5 1 98.75 364 MET B CA 1
ATOM 7004 C C . MET B 1 364 ? -1.788 -28.281 -10.938 1 98.75 364 MET B C 1
ATOM 7006 O O . MET B 1 364 ? -1.438 -29.391 -11.344 1 98.75 364 MET B O 1
ATOM 7010 N N . THR B 1 365 ? -3.049 -27.875 -10.906 1 98.81 365 THR B N 1
ATOM 7011 C CA . THR B 1 365 ? -4.184 -28.656 -11.383 1 98.81 365 THR B CA 1
ATOM 7012 C C . THR B 1 365 ? -4.91 -27.922 -12.508 1 98.81 365 THR B C 1
ATOM 7014 O O . THR B 1 365 ? -4.984 -26.688 -12.508 1 98.81 365 THR B O 1
ATOM 7017 N N . SER B 1 366 ? -5.469 -28.656 -13.414 1 98.62 366 SER B N 1
ATOM 7018 C CA . SER B 1 366 ? -6.02 -28.047 -14.625 1 98.62 366 SER B CA 1
ATOM 7019 C C . SER B 1 366 ? -7.402 -27.469 -14.367 1 98.62 366 SER B C 1
ATOM 7021 O O . SER B 1 366 ? -8.141 -27.953 -13.508 1 98.62 366 SER B O 1
ATOM 7023 N N . SER B 1 367 ? -7.781 -26.469 -15.156 1 98.25 367 SER B N 1
ATOM 7024 C CA . SER B 1 367 ? -9.102 -25.844 -15.094 1 98.25 367 SER B CA 1
ATOM 7025 C C . SER B 1 367 ? -10.125 -26.656 -15.875 1 98.25 367 SER B C 1
ATOM 7027 O O . SER B 1 367 ? -11.328 -26.359 -15.828 1 98.25 367 SER B O 1
ATOM 7029 N N . PHE B 1 368 ? -9.57 -27.75 -16.453 1 92.75 368 PHE B N 1
ATOM 7030 C CA . PHE B 1 368 ? -10.422 -28.391 -17.438 1 92.75 368 PHE B CA 1
ATOM 7031 C C . PHE B 1 368 ? -10.352 -29.906 -17.312 1 92.75 368 PHE B C 1
ATOM 7033 O O . PHE B 1 368 ? -9.523 -30.438 -16.578 1 92.75 368 PHE B O 1
ATOM 7040 N N . ASN B 1 369 ? -11.391 -30.625 -17.969 1 94.88 369 ASN B N 1
ATOM 7041 C CA . ASN B 1 369 ? -11.398 -32.062 -18.234 1 94.88 369 ASN B CA 1
ATOM 7042 C C . ASN B 1 369 ? -11.875 -32.844 -17.031 1 94.88 369 ASN B C 1
ATOM 7044 O O . ASN B 1 369 ? -11.367 -33.938 -16.75 1 94.88 369 ASN B O 1
ATOM 7048 N N . PHE B 1 370 ? -12.727 -32.281 -16.125 1 96.88 370 PHE B N 1
ATOM 7049 C CA . PHE B 1 370 ? -13.461 -33 -15.094 1 96.88 370 PHE B CA 1
ATOM 7050 C C . PHE B 1 370 ? -14.953 -32.719 -15.195 1 96.88 370 PHE B C 1
ATOM 7052 O O . PHE B 1 370 ? -15.375 -31.766 -15.844 1 96.88 370 PHE B O 1
ATOM 7059 N N . PRO B 1 371 ? -15.852 -33.5 -14.648 1 95.56 371 PRO B N 1
ATOM 7060 C CA . PRO B 1 371 ? -17.281 -33.531 -14.984 1 95.56 371 PRO B CA 1
ATOM 7061 C C . PRO B 1 371 ? -17.953 -32.188 -14.789 1 95.56 371 PRO B C 1
ATOM 7063 O O . PRO B 1 371 ? -18.781 -31.781 -15.602 1 95.56 371 PRO B O 1
ATOM 7066 N N . ALA B 1 372 ? -17.625 -31.406 -13.844 1 96.38 372 ALA B N 1
ATOM 7067 C CA . ALA B 1 372 ? -18.344 -30.188 -13.477 1 96.38 372 ALA B CA 1
ATOM 7068 C C . ALA B 1 372 ? -18.078 -29.078 -14.484 1 96.38 372 ALA B C 1
ATOM 7070 O O . ALA B 1 372 ? -18.844 -28.094 -14.562 1 96.38 372 ALA B O 1
ATOM 7071 N N . VAL B 1 373 ? -17.031 -29.156 -15.25 1 96.81 373 VAL B N 1
ATOM 7072 C CA . VAL B 1 373 ? -16.625 -28.109 -16.188 1 96.81 373 VAL B CA 1
ATOM 7073 C C . VAL B 1 373 ? -17.672 -27.969 -17.281 1 96.81 373 VAL B C 1
ATOM 7075 O O . VAL B 1 373 ? -17.953 -26.844 -17.734 1 96.81 373 VAL B O 1
ATOM 7078 N N . ASP B 1 374 ? -18.344 -29.094 -17.609 1 94 374 ASP B N 1
ATOM 7079 C CA . ASP B 1 374 ? -19.312 -29.062 -18.703 1 94 374 ASP B CA 1
ATOM 7080 C C . ASP B 1 374 ? -20.719 -29.422 -18.203 1 94 374 ASP B C 1
ATOM 7082 O O . ASP B 1 374 ? -21.609 -29.688 -19.016 1 94 374 ASP B O 1
ATOM 7086 N N . ALA B 1 375 ? -20.812 -29.438 -16.906 1 96.69 375 ALA B N 1
ATOM 7087 C CA . ALA B 1 375 ? -22.109 -29.828 -16.359 1 96.69 375 ALA B CA 1
ATOM 7088 C C . ALA B 1 375 ? -23.141 -28.734 -16.562 1 96.69 375 ALA B C 1
ATOM 7090 O O . ALA B 1 375 ? -22.812 -27.547 -16.547 1 96.69 375 ALA B O 1
ATOM 7091 N N . SER B 1 376 ? -24.422 -29.094 -16.656 1 97.44 376 SER B N 1
ATOM 7092 C CA . SER B 1 376 ? -25.516 -28.141 -16.812 1 97.44 376 SER B CA 1
ATOM 7093 C C . SER B 1 376 ? -26.156 -27.797 -15.477 1 97.44 376 SER B C 1
ATOM 7095 O O . SER B 1 376 ? -27.062 -26.969 -15.406 1 97.44 376 SER B O 1
ATOM 7097 N N . THR B 1 377 ? -25.734 -28.469 -14.453 1 96.88 377 THR B N 1
ATOM 7098 C CA . THR B 1 377 ? -26.219 -28.219 -13.102 1 96.88 377 THR B CA 1
ATOM 7099 C C . THR B 1 377 ? -25.062 -27.906 -12.156 1 96.88 377 THR B C 1
ATOM 7101 O O . THR B 1 377 ? -23.922 -28.297 -12.414 1 96.88 377 THR B O 1
ATOM 7104 N N . PRO B 1 378 ? -25.375 -27.281 -11.102 1 95.88 378 PRO B N 1
ATOM 7105 C CA . PRO B 1 378 ? -24.297 -26.953 -10.172 1 95.88 378 PRO B CA 1
ATOM 7106 C C . PRO B 1 378 ? -23.656 -28.188 -9.547 1 95.88 378 PRO B C 1
ATOM 7108 O O . PRO B 1 378 ? -24.344 -29.172 -9.242 1 95.88 378 PRO B O 1
ATOM 7111 N N . MET B 1 379 ? -22.391 -28.094 -9.398 1 97.12 379 MET B N 1
ATOM 7112 C CA . MET B 1 379 ? -21.641 -29.125 -8.703 1 97.12 379 MET B CA 1
ATOM 7113 C C . MET B 1 379 ? -22.156 -29.297 -7.273 1 97.12 379 MET B C 1
ATOM 7115 O O . MET B 1 379 ? -22.5 -28.328 -6.613 1 97.12 379 MET B O 1
ATOM 7119 N N . ASP B 1 380 ? -22.266 -30.531 -6.797 1 96.62 380 ASP B N 1
ATOM 7120 C CA . ASP B 1 380 ? -22.625 -30.797 -5.406 1 96.62 380 ASP B CA 1
ATOM 7121 C C . ASP B 1 380 ? -21.672 -30.078 -4.453 1 96.62 380 ASP B C 1
ATOM 7123 O O . ASP B 1 380 ? -20.453 -30.109 -4.625 1 96.62 380 ASP B O 1
ATOM 7127 N N . PRO B 1 381 ? -22.172 -29.438 -3.416 1 96.25 381 PRO B N 1
ATOM 7128 C CA . PRO B 1 381 ? -21.344 -28.625 -2.523 1 96.25 381 PRO B CA 1
ATOM 7129 C C . PRO B 1 381 ? -20.219 -29.453 -1.874 1 96.25 381 PRO B C 1
ATOM 7131 O O . PRO B 1 381 ? -19.094 -28.953 -1.724 1 96.25 381 PRO B O 1
ATOM 7134 N N . ALA B 1 382 ? -20.562 -30.641 -1.471 1 96.5 382 ALA B N 1
ATOM 7135 C CA . ALA B 1 382 ? -19.531 -31.453 -0.836 1 96.5 382 ALA B CA 1
ATOM 7136 C C . ALA B 1 382 ? -18.406 -31.781 -1.814 1 96.5 382 ALA B C 1
ATOM 7138 O O . ALA B 1 382 ? -17.234 -31.828 -1.43 1 96.5 382 ALA B O 1
ATOM 7139 N N . LEU B 1 383 ? -18.75 -32.062 -3.053 1 97.44 383 LEU B N 1
ATOM 7140 C CA . LEU B 1 383 ? -17.75 -32.312 -4.086 1 97.44 383 LEU B CA 1
ATOM 7141 C C . LEU B 1 383 ? -16.938 -31.062 -4.391 1 97.44 383 LEU B C 1
ATOM 7143 O O . LEU B 1 383 ? -15.727 -31.125 -4.59 1 97.44 383 LEU B O 1
ATOM 7147 N N . TYR B 1 384 ? -17.641 -29.938 -4.379 1 97.44 384 TYR B N 1
ATOM 7148 C CA . TYR B 1 384 ? -16.969 -28.656 -4.594 1 97.44 384 TYR B CA 1
ATOM 7149 C C . TYR B 1 384 ? -15.906 -28.406 -3.539 1 97.44 384 TYR B C 1
ATOM 7151 O O . TYR B 1 384 ? -14.805 -27.953 -3.855 1 97.44 384 TYR B O 1
ATOM 7159 N N . LEU B 1 385 ? -16.203 -28.688 -2.318 1 96.94 385 LEU B N 1
ATOM 7160 C CA . LEU B 1 385 ? -15.258 -28.453 -1.234 1 96.94 385 LEU B CA 1
ATOM 7161 C C . LEU B 1 385 ? -14.016 -29.328 -1.408 1 96.94 385 LEU B C 1
ATOM 7163 O O . LEU B 1 385 ? -12.898 -28.891 -1.124 1 96.94 385 LEU B O 1
ATOM 7167 N N . LEU B 1 386 ? -14.203 -30.547 -1.888 1 96.94 386 LEU B N 1
ATOM 7168 C CA . LEU B 1 386 ? -13.07 -31.422 -2.156 1 96.94 386 LEU B CA 1
ATOM 7169 C C . LEU B 1 386 ? -12.219 -30.875 -3.295 1 96.94 386 LEU B C 1
ATOM 7171 O O . LEU B 1 386 ? -10.992 -30.828 -3.188 1 96.94 386 LEU B O 1
ATOM 7175 N N . TRP B 1 387 ? -12.891 -30.484 -4.316 1 97.88 387 TRP B N 1
ATOM 7176 C CA . TRP B 1 387 ? -12.203 -29.875 -5.449 1 97.88 387 TRP B CA 1
ATOM 7177 C C . TRP B 1 387 ? -11.414 -28.641 -5.016 1 97.88 387 TRP B C 1
ATOM 7179 O O . TRP B 1 387 ? -10.234 -28.516 -5.352 1 97.88 387 TRP B O 1
ATOM 7189 N N . ALA B 1 388 ? -12.109 -27.812 -4.277 1 97.75 388 ALA B N 1
ATOM 7190 C CA . ALA B 1 388 ? -11.484 -26.578 -3.809 1 97.75 388 ALA B CA 1
ATOM 7191 C C . ALA B 1 388 ? -10.258 -26.875 -2.959 1 97.75 388 ALA B C 1
ATOM 7193 O O . ALA B 1 388 ? -9.211 -26.234 -3.127 1 97.75 388 ALA B O 1
ATOM 7194 N N . GLN B 1 389 ? -10.391 -27.812 -2.117 1 97.25 389 GLN B N 1
ATOM 7195 C CA . GLN B 1 389 ? -9.281 -28.156 -1.242 1 97.25 389 GLN B CA 1
ATOM 7196 C C . GLN B 1 389 ? -8.078 -28.656 -2.049 1 97.25 389 GLN B C 1
ATOM 7198 O O . GLN B 1 389 ? -6.938 -28.312 -1.743 1 97.25 389 GLN B O 1
ATOM 7203 N N . ALA B 1 390 ? -8.32 -29.453 -3.053 1 98.06 390 ALA B N 1
ATOM 7204 C CA . ALA B 1 390 ? -7.25 -29.953 -3.906 1 98.06 390 ALA B CA 1
ATOM 7205 C C . ALA B 1 390 ? -6.48 -28.812 -4.555 1 98.06 390 ALA B C 1
ATOM 7207 O O . ALA B 1 390 ? -5.254 -28.859 -4.656 1 98.06 390 ALA B O 1
ATOM 7208 N N . ASN B 1 391 ? -7.176 -27.797 -4.953 1 98.44 391 ASN B N 1
ATOM 7209 C CA . ASN B 1 391 ? -6.547 -26.656 -5.598 1 98.44 391 ASN B CA 1
ATOM 7210 C C . ASN B 1 391 ? -5.812 -25.781 -4.586 1 98.44 391 ASN B C 1
ATOM 7212 O O . ASN B 1 391 ? -4.73 -25.266 -4.871 1 98.44 391 ASN B O 1
ATOM 7216 N N . VAL B 1 392 ? -6.316 -25.609 -3.383 1 98.31 392 VAL B N 1
ATOM 7217 C CA . VAL B 1 392 ? -5.727 -24.75 -2.359 1 98.31 392 VAL B CA 1
ATOM 7218 C C . VAL B 1 392 ? -4.398 -25.344 -1.895 1 98.31 392 VAL B C 1
ATOM 7220 O O . VAL B 1 392 ? -3.436 -24.609 -1.654 1 98.31 392 VAL B O 1
ATOM 7223 N N . VAL B 1 393 ? -4.352 -26.672 -1.801 1 97.75 393 VAL B N 1
ATOM 7224 C CA . VAL B 1 393 ? -3.152 -27.281 -1.234 1 97.75 393 VAL B CA 1
ATOM 7225 C C . VAL B 1 393 ? -2.135 -27.547 -2.34 1 97.75 393 VAL B C 1
ATOM 7227 O O . VAL B 1 393 ? -0.971 -27.844 -2.062 1 97.75 393 VAL B O 1
ATOM 7230 N N . ALA B 1 394 ? -2.545 -27.438 -3.621 1 98.44 394 ALA B N 1
ATOM 7231 C CA . ALA B 1 394 ? -1.619 -27.672 -4.727 1 98.44 394 ALA B CA 1
ATOM 7232 C C . ALA B 1 394 ? -0.542 -26.594 -4.773 1 98.44 394 ALA B C 1
ATOM 7234 O O . ALA B 1 394 ? -0.851 -25.391 -4.785 1 98.44 394 ALA B O 1
ATOM 7235 N N . GLY B 1 395 ? 0.7 -27.062 -4.809 1 98.44 395 GLY B N 1
ATOM 7236 C CA . GLY B 1 395 ? 1.829 -26.141 -4.836 1 98.44 395 GLY B CA 1
ATOM 7237 C C . GLY B 1 395 ? 2.238 -25.656 -3.459 1 98.44 395 GLY B C 1
ATOM 7238 O O . GLY B 1 395 ? 2.049 -26.359 -2.467 1 98.44 395 GLY B O 1
ATOM 7239 N N . TYR B 1 396 ? 2.955 -24.547 -3.428 1 98.62 396 TYR B N 1
ATOM 7240 C CA . TYR B 1 396 ? 3.48 -23.969 -2.197 1 98.62 396 TYR B CA 1
ATOM 7241 C C . TYR B 1 396 ? 2.492 -22.969 -1.595 1 98.62 396 TYR B C 1
ATOM 7243 O O . TYR B 1 396 ? 1.659 -22.406 -2.307 1 98.62 396 TYR B O 1
ATOM 7251 N N . ARG B 1 397 ? 2.541 -22.844 -0.347 1 98.62 397 ARG B N 1
ATOM 7252 C CA . ARG B 1 397 ? 1.739 -21.922 0.455 1 98.62 397 ARG B CA 1
ATOM 7253 C C . ARG B 1 397 ? 2.486 -21.5 1.717 1 98.62 397 ARG B C 1
ATOM 7255 O O . ARG B 1 397 ? 2.283 -22.094 2.785 1 98.62 397 ARG B O 1
ATOM 7262 N N . TYR B 1 398 ? 3.279 -20.438 1.616 1 98.81 398 TYR B N 1
ATOM 7263 C CA . TYR B 1 398 ? 4.18 -20.062 2.701 1 98.81 398 TYR B CA 1
ATOM 7264 C C . TYR B 1 398 ? 3.539 -19.016 3.607 1 98.81 398 TYR B C 1
ATOM 7266 O O . TYR B 1 398 ? 2.658 -18.266 3.176 1 98.81 398 TYR B O 1
ATOM 7274 N N . SER B 1 399 ? 3.9 -19.031 4.809 1 98.5 399 SER B N 1
ATOM 7275 C CA . SER B 1 399 ? 3.672 -17.969 5.793 1 98.5 399 SER B CA 1
ATOM 7276 C C . SER B 1 399 ? 4.938 -17.688 6.59 1 98.5 399 SER B C 1
ATOM 7278 O O . SER B 1 399 ? 5.855 -18.5 6.637 1 98.5 399 SER B O 1
ATOM 7280 N N . ALA B 1 400 ? 5.07 -16.5 7.109 1 98.56 400 ALA B N 1
ATOM 7281 C CA . ALA B 1 400 ? 6.152 -16.078 7.996 1 98.56 400 ALA B CA 1
ATOM 7282 C C . ALA B 1 400 ? 5.602 -15.461 9.281 1 98.56 400 ALA B C 1
ATOM 7284 O O . ALA B 1 400 ? 4.77 -14.547 9.227 1 98.56 400 ALA B O 1
ATOM 7285 N N . GLU B 1 401 ? 6.039 -15.953 10.383 1 97.5 401 GLU B N 1
ATOM 7286 C CA . GLU B 1 401 ? 5.512 -15.477 11.656 1 97.5 401 GLU B CA 1
ATOM 7287 C C . GLU B 1 401 ? 6.633 -15.227 12.656 1 97.5 401 GLU B C 1
ATOM 7289 O O . GLU B 1 401 ? 7.57 -16.016 12.766 1 97.5 401 GLU B O 1
ATOM 7294 N N . ALA B 1 402 ? 6.523 -14.078 13.352 1 97.81 402 ALA B N 1
ATOM 7295 C CA . ALA B 1 402 ? 7.422 -13.852 14.484 1 97.81 402 ALA B CA 1
ATOM 7296 C C . ALA B 1 402 ? 7.094 -14.789 15.641 1 97.81 402 ALA B C 1
ATOM 7298 O O . ALA B 1 402 ? 5.926 -14.977 15.984 1 97.81 402 ALA B O 1
ATOM 7299 N N . ARG B 1 403 ? 8.078 -15.383 16.188 1 97.81 403 ARG B N 1
ATOM 7300 C CA . ARG B 1 403 ? 7.875 -16.266 17.328 1 97.81 403 ARG B CA 1
ATOM 7301 C C . ARG B 1 403 ? 7.73 -15.469 18.625 1 97.81 403 ARG B C 1
ATOM 7303 O O . ARG B 1 403 ? 8.711 -14.938 19.141 1 97.81 403 ARG B O 1
ATOM 7310 N N . GLN B 1 404 ? 6.562 -15.531 19.156 1 95.25 404 GLN B N 1
ATOM 7311 C CA . GLN B 1 404 ? 6.273 -14.734 20.344 1 95.25 404 GLN B CA 1
ATOM 7312 C C . GLN B 1 404 ? 7.238 -15.07 21.469 1 95.25 404 GLN B C 1
ATOM 7314 O O . GLN B 1 404 ? 7.57 -16.234 21.688 1 95.25 404 GLN B O 1
ATOM 7319 N N . GLY B 1 405 ? 7.73 -14.055 22.156 1 95.19 405 GLY B N 1
ATOM 7320 C CA . GLY B 1 405 ? 8.609 -14.242 23.297 1 95.19 405 GLY B CA 1
ATOM 7321 C C . GLY B 1 405 ? 10.078 -14.32 22.922 1 95.19 405 GLY B C 1
ATOM 7322 O O . GLY B 1 405 ? 10.945 -14.352 23.797 1 95.19 405 GLY B O 1
ATOM 7323 N N . SER B 1 406 ? 10.398 -14.273 21.641 1 96.94 406 SER B N 1
ATOM 7324 C CA . SER B 1 406 ? 11.781 -14.453 21.188 1 96.94 406 SER B CA 1
ATOM 7325 C C . SER B 1 406 ? 12.516 -13.117 21.125 1 96.94 406 SER B C 1
ATOM 7327 O O . SER B 1 406 ? 13.734 -13.086 20.938 1 96.94 406 SER B O 1
ATOM 7329 N N . GLN B 1 407 ? 11.812 -12.055 21.234 1 96.06 407 GLN B N 1
ATOM 7330 C CA . GLN B 1 407 ? 12.375 -10.742 20.938 1 96.06 407 GLN B CA 1
ATOM 7331 C C . GLN B 1 407 ? 13.328 -10.289 22.031 1 96.06 407 GLN B C 1
ATOM 7333 O O . GLN B 1 407 ? 13.102 -10.586 23.219 1 96.06 407 GLN B O 1
ATOM 7338 N N . SER B 1 408 ? 14.359 -9.547 21.609 1 96 408 SER B N 1
ATOM 7339 C 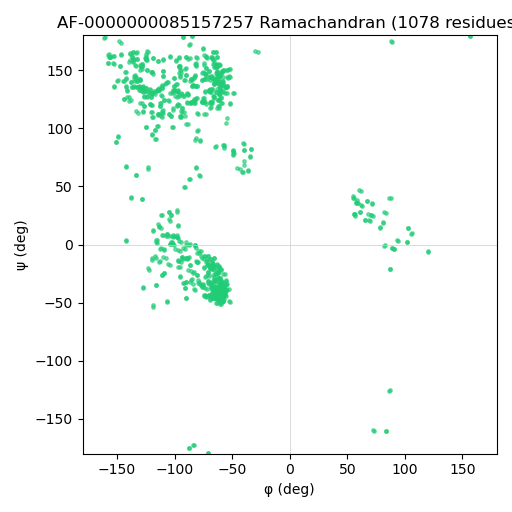CA . SER B 1 408 ? 15.312 -8.898 22.5 1 96 408 SER B CA 1
ATOM 7340 C C . SER B 1 408 ? 15.859 -7.613 21.891 1 96 408 SER B C 1
ATOM 7342 O O . SER B 1 408 ? 15.953 -7.492 20.672 1 96 408 SER B O 1
ATOM 7344 N N . LEU B 1 409 ? 16.031 -6.656 22.703 1 94.12 409 LEU B N 1
ATOM 7345 C CA . LEU B 1 409 ? 16.688 -5.402 22.344 1 94.12 409 LEU B CA 1
ATOM 7346 C C . LEU B 1 409 ? 17.859 -5.105 23.281 1 94.12 409 LEU B C 1
ATOM 7348 O O . LEU B 1 409 ? 17.641 -4.727 24.422 1 94.12 409 LEU B O 1
ATOM 7352 N N . ALA B 1 410 ? 19.078 -5.367 22.828 1 91.62 410 ALA B N 1
ATOM 7353 C CA . ALA B 1 410 ? 20.281 -5.18 23.641 1 91.62 410 ALA B CA 1
ATOM 7354 C C . ALA B 1 410 ? 21.453 -4.707 22.797 1 91.62 410 ALA B C 1
ATOM 7356 O O . ALA B 1 410 ? 21.578 -5.102 21.625 1 91.62 410 ALA B O 1
ATOM 7357 N N . ASP B 1 411 ? 22.234 -3.809 23.344 1 90.94 411 ASP B N 1
ATOM 7358 C CA . ASP B 1 411 ? 23.5 -3.369 22.75 1 90.94 411 ASP B CA 1
ATOM 7359 C C . ASP B 1 411 ? 23.281 -2.816 21.344 1 90.94 411 ASP B C 1
ATOM 7361 O O . ASP B 1 411 ? 24 -3.17 20.422 1 90.94 411 ASP B O 1
ATOM 7365 N N . GLY B 1 412 ? 22.141 -2.152 21.188 1 90.62 412 GLY B N 1
ATOM 7366 C CA . GLY B 1 412 ? 21.891 -1.507 19.906 1 90.62 412 GLY B CA 1
ATOM 7367 C C . GLY B 1 412 ? 21.438 -2.473 18.828 1 90.62 412 GLY B C 1
ATOM 7368 O O . GLY B 1 412 ? 21.531 -2.176 17.641 1 90.62 412 GLY B O 1
ATOM 7369 N N . LYS B 1 413 ? 21.047 -3.65 19.281 1 95.06 413 LYS B N 1
ATOM 7370 C CA . LYS B 1 413 ? 20.578 -4.656 18.328 1 95.06 413 LYS B CA 1
ATOM 7371 C C . LYS B 1 413 ? 19.203 -5.176 18.719 1 95.06 413 LYS B C 1
ATOM 7373 O O . LYS B 1 413 ? 18.922 -5.402 19.906 1 95.06 413 LYS B O 1
ATOM 7378 N N . ALA B 1 414 ? 18.359 -5.234 17.75 1 97.12 414 ALA B N 1
ATOM 7379 C CA . ALA B 1 414 ? 17.078 -5.922 17.922 1 97.12 414 ALA B CA 1
ATOM 7380 C C . ALA B 1 414 ? 17.125 -7.336 17.359 1 97.12 414 ALA B C 1
ATOM 7382 O O . ALA B 1 414 ? 17.672 -7.551 16.266 1 97.12 414 ALA B O 1
ATOM 7383 N N . THR B 1 415 ? 16.672 -8.297 18.109 1 97.88 415 THR B N 1
ATOM 7384 C CA . THR B 1 415 ? 16.688 -9.688 17.672 1 97.88 415 THR B CA 1
ATOM 7385 C C . THR B 1 415 ? 15.312 -10.328 17.859 1 97.88 415 THR B C 1
ATOM 7387 O O . THR B 1 415 ? 14.625 -10.047 18.844 1 97.88 415 THR B O 1
ATOM 7390 N N . LEU B 1 416 ? 14.914 -11.172 16.953 1 98.25 416 LEU B N 1
ATOM 7391 C CA . LEU B 1 416 ? 13.719 -12.008 17.094 1 98.25 416 LEU B CA 1
ATOM 7392 C C . LEU B 1 416 ? 13.82 -13.242 16.203 1 98.25 416 LEU B C 1
ATOM 7394 O O . LEU B 1 416 ? 14.625 -13.273 15.266 1 98.25 416 LEU B O 1
ATOM 7398 N N . ASP B 1 417 ? 13.039 -14.211 16.5 1 98.69 417 ASP B N 1
ATOM 7399 C CA . ASP B 1 417 ? 12.953 -15.406 15.672 1 98.69 417 ASP B CA 1
ATOM 7400 C C . ASP B 1 417 ? 11.758 -15.344 14.727 1 98.69 417 ASP B C 1
ATOM 7402 O O . ASP B 1 417 ? 10.688 -14.844 15.102 1 98.69 417 ASP B O 1
ATOM 7406 N N . VAL B 1 418 ? 11.961 -15.742 13.547 1 98.75 418 VAL B N 1
ATOM 7407 C CA . VAL B 1 418 ? 10.891 -15.844 12.555 1 98.75 418 VAL B CA 1
ATOM 7408 C C . VAL B 1 418 ? 10.742 -17.297 12.109 1 98.75 418 VAL B C 1
ATOM 7410 O O . VAL B 1 418 ? 11.734 -17.969 11.82 1 98.75 418 VAL B O 1
ATOM 7413 N N . THR B 1 419 ? 9.531 -17.812 12.086 1 98.69 419 THR B N 1
ATOM 7414 C CA . THR B 1 419 ? 9.219 -19.141 11.578 1 98.69 419 THR B CA 1
ATOM 7415 C C . THR B 1 419 ? 8.625 -19.047 10.172 1 98.69 419 THR B C 1
ATOM 7417 O O . THR B 1 419 ? 7.586 -18.406 9.969 1 98.69 419 THR B O 1
ATOM 7420 N N . TRP B 1 420 ? 9.305 -19.609 9.211 1 98.75 420 TRP B N 1
ATOM 7421 C CA . TRP B 1 420 ? 8.766 -19.812 7.871 1 98.75 420 TRP B CA 1
ATOM 7422 C C . TRP B 1 420 ? 8.117 -21.188 7.742 1 98.75 420 TRP B C 1
ATOM 7424 O O . TRP B 1 420 ? 8.703 -22.188 8.133 1 98.75 420 TRP B O 1
ATOM 7434 N N . THR B 1 421 ? 6.895 -21.203 7.277 1 98.62 421 THR B N 1
ATOM 7435 C CA . THR B 1 421 ? 6.18 -22.469 7.172 1 98.62 421 THR B CA 1
ATOM 7436 C C . THR B 1 421 ? 5.555 -22.625 5.789 1 98.62 421 THR B C 1
ATOM 7438 O O . THR B 1 421 ? 5.004 -21.672 5.238 1 98.62 421 THR B O 1
ATOM 7441 N N . ASN B 1 422 ? 5.684 -23.781 5.188 1 98.56 422 ASN B N 1
ATOM 7442 C CA . ASN B 1 422 ? 4.957 -24.172 3.986 1 98.56 422 ASN B CA 1
ATOM 7443 C C . ASN B 1 422 ? 3.746 -25.031 4.32 1 98.56 422 ASN B C 1
ATOM 7445 O O . ASN B 1 422 ? 3.891 -26.109 4.906 1 98.56 422 ASN B O 1
ATOM 7449 N N . TYR B 1 423 ? 2.598 -24.547 3.951 1 97.5 423 TYR B N 1
ATOM 7450 C CA . TYR B 1 423 ? 1.353 -25.266 4.211 1 97.5 423 TYR B CA 1
ATOM 7451 C C . TYR B 1 423 ? 0.844 -25.953 2.949 1 97.5 423 TYR B C 1
ATOM 7453 O O . TYR B 1 423 ? -0.245 -26.531 2.947 1 97.5 423 TYR B O 1
ATOM 7461 N N . GLY B 1 424 ? 1.567 -25.875 1.838 1 97.94 424 GLY B N 1
ATOM 7462 C CA . GLY B 1 424 ? 1.185 -26.469 0.572 1 97.94 424 GLY B CA 1
ATOM 7463 C C . GLY B 1 424 ? 1.751 -27.875 0.38 1 97.94 424 GLY B C 1
ATOM 7464 O O . GLY B 1 424 ? 2.459 -28.375 1.249 1 97.94 424 GLY B O 1
ATOM 7465 N N . SER B 1 425 ? 1.414 -28.484 -0.738 1 97.5 425 SER B N 1
ATOM 7466 C CA . SER B 1 425 ? 1.791 -29.859 -1.034 1 97.5 425 SER B CA 1
ATOM 7467 C C . SER B 1 425 ? 3.166 -29.922 -1.688 1 97.5 425 SER B C 1
ATOM 7469 O O . SER B 1 425 ? 3.77 -31 -1.77 1 97.5 425 SER B O 1
ATOM 7471 N N . ALA B 1 426 ? 3.631 -28.859 -2.189 1 97.81 426 ALA B N 1
ATOM 7472 C CA . ALA B 1 426 ? 4.922 -28.75 -2.859 1 97.81 426 ALA B CA 1
ATOM 7473 C C . ALA B 1 426 ? 5.672 -27.5 -2.416 1 97.81 426 ALA B C 1
ATOM 7475 O O . ALA B 1 426 ? 5.105 -26.641 -1.733 1 97.81 426 ALA B O 1
ATOM 7476 N N . ALA B 1 427 ? 6.926 -27.438 -2.705 1 97.69 427 ALA B N 1
ATOM 7477 C CA . ALA B 1 427 ? 7.703 -26.234 -2.463 1 97.69 427 ALA B CA 1
ATOM 7478 C C . ALA B 1 427 ? 7.805 -25.375 -3.727 1 97.69 427 ALA B C 1
ATOM 7480 O O . ALA B 1 427 ? 7.484 -25.844 -4.824 1 97.69 427 ALA B O 1
ATOM 7481 N N . ALA B 1 428 ? 8.117 -24.156 -3.52 1 97.56 428 ALA B N 1
ATOM 7482 C CA . ALA B 1 428 ? 8.375 -23.281 -4.664 1 97.56 428 ALA B CA 1
ATOM 7483 C C . ALA B 1 428 ? 9.562 -23.797 -5.48 1 97.56 428 ALA B C 1
ATOM 7485 O O . ALA B 1 428 ? 10.555 -24.25 -4.922 1 97.56 428 ALA B O 1
ATOM 7486 N N . THR B 1 429 ? 9.453 -23.703 -6.762 1 96.88 429 THR B N 1
ATOM 7487 C CA . THR B 1 429 ? 10.516 -24.25 -7.598 1 96.88 429 THR B CA 1
ATOM 7488 C C . THR B 1 429 ? 11.242 -23.141 -8.344 1 96.88 429 THR B C 1
ATOM 7490 O O . THR B 1 429 ? 12.336 -23.344 -8.875 1 96.88 429 THR B O 1
ATOM 7493 N N . GLU B 1 430 ? 10.641 -21.969 -8.383 1 97.38 430 GLU B N 1
ATOM 7494 C CA . GLU B 1 430 ? 11.297 -20.812 -8.992 1 97.38 430 GLU B CA 1
ATOM 7495 C C . GLU B 1 430 ? 12.18 -20.094 -7.988 1 97.38 430 GLU B C 1
ATOM 7497 O O . GLU B 1 430 ? 12.195 -20.422 -6.805 1 97.38 430 GLU B O 1
ATOM 7502 N N . ASN B 1 431 ? 12.93 -19.125 -8.539 1 97.38 431 ASN B N 1
ATOM 7503 C CA . ASN B 1 431 ? 13.836 -18.344 -7.691 1 97.38 431 ASN B CA 1
ATOM 7504 C C . ASN B 1 431 ? 13.102 -17.219 -6.965 1 97.38 431 ASN B C 1
ATOM 7506 O O . ASN B 1 431 ? 12.969 -16.125 -7.496 1 97.38 431 ASN B O 1
ATOM 7510 N N . TRP B 1 432 ? 12.617 -17.531 -5.801 1 98.06 432 TRP B N 1
ATOM 7511 C CA . TRP B 1 432 ? 12.055 -16.594 -4.844 1 98.06 432 TRP B CA 1
ATOM 7512 C C . TRP B 1 432 ? 13.055 -16.266 -3.748 1 98.06 432 TRP B C 1
ATOM 7514 O O . TRP B 1 432 ? 13.672 -17.156 -3.164 1 98.06 432 TRP B O 1
ATOM 7524 N N . VAL B 1 433 ? 13.242 -14.984 -3.453 1 98.38 433 VAL B N 1
ATOM 7525 C CA . VAL B 1 433 ? 14.266 -14.562 -2.504 1 98.38 433 VAL B CA 1
ATOM 7526 C C . VAL B 1 433 ? 13.609 -13.938 -1.276 1 98.38 433 VAL B C 1
ATOM 7528 O O . VAL B 1 433 ? 13.188 -12.781 -1.314 1 98.38 433 VAL B O 1
ATOM 7531 N N . PRO B 1 434 ? 13.516 -14.68 -0.165 1 98.69 434 PRO B N 1
ATOM 7532 C CA . PRO B 1 434 ? 12.961 -14.109 1.065 1 98.69 434 PRO B CA 1
ATOM 7533 C C . PRO B 1 434 ? 13.906 -13.117 1.733 1 98.69 434 PRO B C 1
ATOM 7535 O O . PRO B 1 434 ? 15.125 -13.242 1.624 1 98.69 434 PRO B O 1
ATOM 7538 N N . GLY B 1 435 ? 13.352 -12.125 2.32 1 98.75 435 GLY B N 1
ATOM 7539 C CA . GLY B 1 435 ? 14.109 -11.125 3.059 1 98.75 435 GLY B CA 1
ATOM 7540 C C . GLY B 1 435 ? 13.25 -10.336 4.035 1 98.75 435 GLY B C 1
ATOM 7541 O O . GLY B 1 435 ? 12.055 -10.594 4.168 1 98.75 435 GLY B O 1
ATOM 7542 N N . TYR B 1 436 ? 13.922 -9.422 4.766 1 98.81 436 TYR B N 1
ATOM 7543 C CA . TYR B 1 436 ? 13.289 -8.539 5.734 1 98.81 436 TYR B CA 1
ATOM 7544 C C . TYR B 1 436 ? 13.578 -7.078 5.414 1 98.81 436 TYR B C 1
ATOM 7546 O O . TYR B 1 436 ? 14.609 -6.766 4.809 1 98.81 436 TYR B O 1
ATOM 7554 N N . ARG B 1 437 ? 12.672 -6.25 5.766 1 98.5 437 ARG B N 1
ATOM 7555 C CA . ARG B 1 437 ? 12.805 -4.805 5.637 1 98.5 437 ARG B CA 1
ATOM 7556 C C . ARG B 1 437 ? 12.43 -4.098 6.938 1 98.5 437 ARG B C 1
ATOM 7558 O O . ARG B 1 437 ? 11.461 -4.477 7.594 1 98.5 437 ARG B O 1
ATOM 7565 N N . LEU B 1 438 ? 13.227 -3.184 7.363 1 98.44 438 LEU B N 1
ATOM 7566 C CA . LEU B 1 438 ? 12.828 -2.23 8.398 1 98.44 438 LEU B CA 1
ATOM 7567 C C . LEU B 1 438 ? 12.281 -0.952 7.773 1 98.44 438 LEU B C 1
ATOM 7569 O O . LEU B 1 438 ? 12.992 -0.258 7.039 1 98.44 438 LEU B O 1
ATOM 7573 N N . VAL B 1 439 ? 11.055 -0.671 8.039 1 97.94 439 VAL B N 1
ATOM 7574 C CA . VAL B 1 439 ? 10.344 0.428 7.402 1 97.94 439 VAL B CA 1
ATOM 7575 C C . VAL B 1 439 ? 10 1.496 8.438 1 97.94 439 VAL B C 1
ATOM 7577 O O . VAL B 1 439 ? 9.555 1.178 9.539 1 97.94 439 VAL B O 1
ATOM 7580 N N . ASP B 1 440 ? 10.266 2.75 8.109 1 96.81 440 ASP B N 1
ATOM 7581 C CA . ASP B 1 440 ? 9.953 3.818 9.055 1 96.81 440 ASP B CA 1
ATOM 7582 C C . ASP B 1 440 ? 8.492 4.258 8.922 1 96.81 440 ASP B C 1
ATOM 7584 O O . ASP B 1 440 ? 7.73 3.658 8.164 1 96.81 440 ASP B O 1
ATOM 7588 N N . PHE B 1 441 ? 8.07 5.191 9.695 1 96.19 441 PHE B N 1
ATOM 7589 C CA . PHE B 1 441 ? 6.688 5.629 9.805 1 96.19 441 PHE B CA 1
ATOM 7590 C C . PHE B 1 441 ? 6.184 6.16 8.461 1 96.19 441 PHE B C 1
ATOM 7592 O O . PHE B 1 441 ? 4.988 6.098 8.18 1 96.19 441 PHE B O 1
ATOM 7599 N N . SER B 1 442 ? 7.027 6.727 7.57 1 92.38 442 SER B N 1
ATOM 7600 C CA . SER B 1 442 ? 6.645 7.273 6.273 1 92.38 442 SER B CA 1
ATOM 7601 C C . SER B 1 442 ? 6.48 6.168 5.238 1 92.38 442 SER B C 1
ATOM 7603 O O . SER B 1 442 ? 5.949 6.402 4.148 1 92.38 442 SER B O 1
ATOM 7605 N N . GLY B 1 443 ? 6.977 4.98 5.543 1 93.75 443 GLY B N 1
ATOM 7606 C CA . GLY B 1 443 ? 6.926 3.871 4.602 1 93.75 443 GLY B CA 1
ATOM 7607 C C . GLY B 1 443 ? 8.25 3.621 3.9 1 93.75 443 GLY B C 1
ATOM 7608 O O . GLY B 1 443 ? 8.352 2.717 3.068 1 93.75 443 GLY B O 1
ATOM 7609 N N . ALA B 1 444 ? 9.281 4.371 4.23 1 95.12 444 ALA B N 1
ATOM 7610 C CA . ALA B 1 444 ? 10.586 4.227 3.59 1 95.12 444 ALA B CA 1
ATOM 7611 C C . ALA B 1 444 ? 11.367 3.061 4.195 1 95.12 444 ALA B C 1
ATOM 7613 O O . ALA B 1 444 ? 11.383 2.881 5.414 1 95.12 444 ALA B O 1
ATOM 7614 N N . VAL B 1 445 ? 11.984 2.281 3.404 1 97.31 445 VAL B N 1
ATOM 7615 C CA . VAL B 1 445 ? 12.852 1.199 3.861 1 97.31 445 VAL B CA 1
ATOM 7616 C C . VAL B 1 445 ? 14.188 1.769 4.344 1 97.31 445 VAL B C 1
ATOM 7618 O O . VAL B 1 445 ? 14.891 2.434 3.582 1 97.31 445 VAL B O 1
ATOM 7621 N N . VAL B 1 446 ? 14.586 1.511 5.574 1 97.38 446 VAL B N 1
ATOM 7622 C CA . VAL B 1 446 ? 15.812 2.086 6.105 1 97.38 446 VAL B CA 1
ATOM 7623 C C . VAL B 1 446 ? 16.875 0.992 6.262 1 97.38 446 VAL B C 1
ATOM 7625 O O . VAL B 1 446 ? 18.062 1.284 6.379 1 97.38 446 VAL B O 1
ATOM 7628 N N . ARG B 1 447 ? 16.438 -0.291 6.402 1 97.56 447 ARG B N 1
ATOM 7629 C CA . ARG B 1 447 ? 17.312 -1.462 6.406 1 97.56 447 ARG B CA 1
ATOM 7630 C C . ARG B 1 447 ? 16.703 -2.6 5.59 1 97.56 447 ARG B C 1
ATOM 7632 O O . ARG B 1 447 ? 15.484 -2.781 5.586 1 97.56 447 ARG B O 1
ATOM 7639 N N . THR B 1 448 ? 17.484 -3.311 4.848 1 97.62 448 THR B N 1
ATOM 7640 C CA . THR B 1 448 ? 17.125 -4.559 4.18 1 97.62 448 THR B CA 1
ATOM 7641 C C . THR B 1 448 ? 18.016 -5.703 4.668 1 97.62 448 THR B C 1
ATOM 7643 O O . THR B 1 448 ? 19.234 -5.551 4.766 1 97.62 448 THR B O 1
ATOM 7646 N N . LEU B 1 449 ? 17.422 -6.793 5.047 1 98.12 449 LEU B N 1
ATOM 7647 C CA . LEU B 1 449 ? 18.141 -7.957 5.551 1 98.12 449 LEU B CA 1
ATOM 7648 C C . LEU B 1 449 ? 17.781 -9.203 4.754 1 98.12 449 LEU B C 1
ATOM 7650 O O . LEU B 1 449 ? 16.609 -9.453 4.477 1 98.12 449 LEU B O 1
ATOM 7654 N N . PRO B 1 450 ? 18.781 -10 4.379 1 97.81 450 PRO B N 1
ATOM 7655 C CA . PRO B 1 450 ? 18.469 -11.273 3.742 1 97.81 450 PRO B CA 1
ATOM 7656 C C . PRO B 1 450 ? 17.922 -12.305 4.727 1 97.81 450 PRO B C 1
ATOM 7658 O O . PRO B 1 450 ? 18.328 -12.328 5.891 1 97.81 450 PRO B O 1
ATOM 7661 N N . ALA B 1 451 ? 17 -13.07 4.324 1 98.5 451 ALA B N 1
ATOM 7662 C CA . ALA B 1 451 ? 16.625 -14.25 5.09 1 98.5 451 ALA B CA 1
ATOM 7663 C C . ALA B 1 451 ? 17.562 -15.422 4.801 1 98.5 451 ALA B C 1
ATOM 7665 O O . ALA B 1 451 ? 18.203 -15.453 3.752 1 98.5 451 ALA B O 1
ATOM 7666 N N . ARG B 1 452 ? 17.656 -16.312 5.742 1 97.88 452 ARG B N 1
ATOM 7667 C CA . ARG B 1 452 ? 18.5 -17.484 5.578 1 97.88 452 ARG B CA 1
ATOM 7668 C C . ARG B 1 452 ? 17.703 -18.688 5.086 1 97.88 452 ARG B C 1
ATOM 7670 O O . ARG B 1 452 ? 18.266 -19.656 4.566 1 97.88 452 ARG B O 1
ATOM 7677 N N . VAL B 1 453 ? 16.438 -18.625 5.258 1 98.31 453 VAL B N 1
ATOM 7678 C CA . VAL B 1 453 ? 15.57 -19.75 4.895 1 98.31 453 VAL B CA 1
ATOM 7679 C C . VAL B 1 453 ? 15.688 -20.031 3.398 1 98.31 453 VAL B C 1
ATOM 7681 O O . VAL B 1 453 ? 15.773 -19.109 2.59 1 98.31 453 VAL B O 1
ATOM 7684 N N . THR B 1 454 ? 15.75 -21.297 3.047 1 97.88 454 THR B N 1
ATOM 7685 C CA . THR B 1 454 ? 15.609 -21.75 1.671 1 97.88 454 THR B CA 1
ATOM 7686 C C . THR B 1 454 ? 14.211 -22.312 1.433 1 97.88 454 THR B C 1
ATOM 7688 O O . THR B 1 454 ? 13.938 -23.469 1.771 1 97.88 454 THR B O 1
ATOM 7691 N N . LEU B 1 455 ? 13.344 -21.562 0.834 1 98.19 455 LEU B N 1
ATOM 7692 C CA . LEU B 1 455 ? 11.938 -21.922 0.706 1 98.19 455 LEU B CA 1
ATOM 7693 C C . LEU B 1 455 ? 11.766 -23.234 -0.046 1 98.19 455 LEU B C 1
ATOM 7695 O O . LEU B 1 455 ? 10.891 -24.031 0.291 1 98.19 455 LEU B O 1
ATOM 7699 N N . LYS B 1 456 ? 12.617 -23.547 -1.009 1 96.69 456 LYS B N 1
ATOM 7700 C CA . LYS B 1 456 ? 12.523 -24.719 -1.872 1 96.69 456 LYS B CA 1
ATOM 7701 C C . LYS B 1 456 ? 12.734 -26 -1.077 1 96.69 456 LYS B C 1
ATOM 7703 O O . LYS B 1 456 ? 12.398 -27.094 -1.549 1 96.69 456 LYS B O 1
ATOM 7708 N N . THR B 1 457 ? 13.281 -25.875 0.096 1 97.19 457 THR B N 1
ATOM 7709 C CA . THR B 1 457 ? 13.602 -27.062 0.877 1 97.19 457 THR B CA 1
ATOM 7710 C C . THR B 1 457 ? 12.469 -27.406 1.84 1 97.19 457 THR B C 1
ATOM 7712 O O . THR B 1 457 ? 12.469 -28.469 2.463 1 97.19 457 THR B O 1
ATOM 7715 N N . LEU B 1 458 ? 11.5 -26.531 2.006 1 98.12 458 LEU B N 1
ATOM 7716 C CA . LEU B 1 458 ? 10.367 -26.797 2.885 1 98.12 458 LEU B CA 1
ATOM 7717 C C . LEU B 1 458 ? 9.32 -27.656 2.182 1 98.12 458 LEU B C 1
ATOM 7719 O O . LEU B 1 458 ? 8.188 -27.219 1.967 1 98.12 458 LEU B O 1
ATOM 7723 N N . VAL B 1 459 ? 9.633 -28.875 1.878 1 96.75 459 VAL B N 1
ATOM 7724 C CA . VAL B 1 459 ? 8.789 -29.828 1.166 1 96.75 459 VAL B CA 1
ATOM 7725 C C . VAL B 1 459 ? 8.078 -30.734 2.166 1 96.75 459 VAL B C 1
ATOM 7727 O O . VAL B 1 459 ? 8.727 -31.391 2.992 1 96.75 459 VAL B O 1
ATOM 7730 N N . PRO B 1 460 ? 6.801 -30.719 2.131 1 93.5 460 PRO B N 1
ATOM 7731 C CA . PRO B 1 460 ? 6.102 -31.625 3.047 1 93.5 460 PRO B CA 1
ATOM 7732 C C . PRO B 1 460 ? 6.344 -33.094 2.727 1 93.5 460 PRO B C 1
ATOM 7734 O O . PRO B 1 460 ? 6.637 -33.438 1.58 1 93.5 460 PRO B O 1
ATOM 7737 N N . GLY B 1 461 ? 6.258 -33.938 3.725 1 86.56 461 GLY B N 1
ATOM 7738 C CA . GLY B 1 461 ? 6.316 -35.375 3.492 1 86.56 461 GLY B CA 1
ATOM 7739 C C . GLY B 1 461 ? 5.062 -35.938 2.834 1 86.56 461 GLY B C 1
ATOM 7740 O O . GLY B 1 461 ? 4.039 -35.25 2.764 1 86.56 461 GLY B O 1
ATOM 7741 N N . PRO B 1 462 ? 5.195 -37.062 2.262 1 74.19 462 PRO B N 1
ATOM 7742 C CA . PRO B 1 462 ? 4.078 -37.656 1.521 1 74.19 462 PRO B CA 1
ATOM 7743 C C . PRO B 1 462 ? 2.912 -38.031 2.424 1 74.19 462 PRO B C 1
ATOM 7745 O O . PRO B 1 462 ? 1.798 -38.25 1.941 1 74.19 462 PRO B O 1
ATOM 7748 N N . ASP B 1 463 ? 3.184 -38.219 3.738 1 68.06 463 ASP B N 1
ATOM 7749 C CA . ASP B 1 463 ? 2.16 -38.75 4.633 1 68.06 463 ASP B CA 1
ATOM 7750 C C . ASP B 1 463 ? 1.283 -37.625 5.191 1 68.06 463 ASP B C 1
ATOM 7752 O O . ASP B 1 463 ? 1.507 -37.156 6.309 1 68.06 463 ASP B O 1
ATOM 7756 N N . GLY B 1 464 ? 0.668 -36.844 4.316 1 61.66 464 GLY B N 1
ATOM 7757 C CA . GLY B 1 464 ? -0.271 -35.906 4.891 1 61.66 464 GLY B CA 1
ATOM 7758 C C . GLY B 1 464 ? -1.423 -36.562 5.621 1 61.66 464 GLY B C 1
ATOM 7759 O O . GLY B 1 464 ? -1.766 -37.719 5.332 1 61.66 464 GLY B O 1
ATOM 7760 N N . ALA B 1 465 ? -1.663 -36.25 6.895 1 63.56 465 ALA B N 1
ATOM 7761 C CA . ALA B 1 465 ? -2.805 -36.719 7.664 1 63.56 465 ALA B CA 1
ATOM 7762 C C . ALA B 1 465 ? -4.094 -36.031 7.23 1 63.56 465 ALA B C 1
ATOM 7764 O O . ALA B 1 465 ? -4.195 -34.812 7.273 1 63.56 465 ALA B O 1
ATOM 7765 N N . GLY B 1 466 ? -5.008 -36.812 6.613 1 73.69 466 GLY B N 1
ATOM 7766 C CA . GLY B 1 466 ? -6.34 -36.281 6.344 1 73.69 466 GLY B CA 1
ATOM 7767 C C . GLY B 1 466 ? -6.426 -35.531 5.031 1 73.69 466 GLY B C 1
ATOM 7768 O O . GLY B 1 466 ? -6.047 -36.062 3.98 1 73.69 466 GLY B O 1
ATOM 7769 N N . LYS B 1 467 ? -6.926 -34.219 5.133 1 85.12 467 LYS B N 1
ATOM 7770 C CA . LYS B 1 467 ? -7.242 -33.406 3.949 1 85.12 467 LYS B CA 1
ATOM 7771 C C . LYS B 1 467 ? -6.309 -32.219 3.834 1 85.12 467 LYS B C 1
ATOM 7773 O O . LYS B 1 467 ? -6.605 -31.25 3.109 1 85.12 467 LYS B O 1
ATOM 7778 N N . GLU B 1 468 ? -5.18 -32.25 4.566 1 92.69 468 GLU B N 1
ATOM 7779 C CA . GLU B 1 468 ? -4.219 -31.141 4.512 1 92.69 468 GLU B 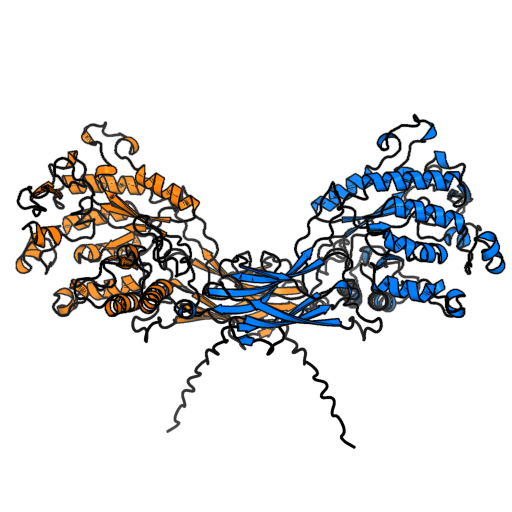CA 1
ATOM 7780 C C . GLU B 1 468 ? -2.785 -31.656 4.562 1 92.69 468 GLU B C 1
ATOM 7782 O O . GLU B 1 468 ? -2.498 -32.656 5.25 1 92.69 468 GLU B O 1
ATOM 7787 N N . PRO B 1 469 ? -1.903 -31.016 3.822 1 95.06 469 PRO B N 1
ATOM 7788 C CA . PRO B 1 469 ? -0.49 -31.375 3.951 1 95.06 469 PRO B CA 1
ATOM 7789 C C . PRO B 1 469 ? 0.065 -31.094 5.344 1 95.06 469 PRO B C 1
ATOM 7791 O O . PRO B 1 469 ? -0.422 -30.203 6.043 1 95.06 469 PRO B O 1
ATOM 7794 N N . ALA B 1 470 ? 1.011 -31.891 5.762 1 93.5 470 ALA B N 1
ATOM 7795 C CA . ALA B 1 470 ? 1.726 -31.578 6.996 1 93.5 470 ALA B CA 1
ATOM 7796 C C . ALA B 1 470 ? 2.602 -30.344 6.816 1 93.5 470 ALA B C 1
ATOM 7798 O O . ALA B 1 470 ? 3.471 -30.312 5.941 1 93.5 470 ALA B O 1
ATOM 7799 N N . PRO B 1 471 ? 2.379 -29.359 7.617 1 94.94 471 PRO B N 1
ATOM 7800 C CA . PRO B 1 471 ? 3.225 -28.172 7.477 1 94.94 471 PRO B CA 1
ATOM 7801 C C . PRO B 1 471 ? 4.699 -28.469 7.75 1 94.94 471 PRO B C 1
ATOM 7803 O O . PRO B 1 471 ? 5.02 -29.312 8.586 1 94.94 471 PRO B O 1
ATOM 7806 N N . VAL B 1 472 ? 5.574 -27.859 7.09 1 97.25 472 VAL B N 1
ATOM 7807 C CA . VAL B 1 472 ? 7.016 -27.922 7.293 1 97.25 472 VAL B CA 1
ATOM 7808 C C . VAL B 1 472 ? 7.562 -26.531 7.578 1 97.25 472 VAL B C 1
ATOM 7810 O O . VAL B 1 472 ? 7.254 -25.578 6.859 1 97.25 472 VAL B O 1
ATOM 7813 N N . SER B 1 473 ? 8.414 -26.453 8.617 1 97.88 473 SER B N 1
ATOM 7814 C CA . SER B 1 473 ? 8.828 -25.125 9.055 1 97.88 473 SER B CA 1
ATOM 7815 C C . SER B 1 473 ? 10.344 -25.031 9.18 1 97.88 473 SER B C 1
ATOM 7817 O O . SER B 1 473 ? 11.031 -26.047 9.242 1 97.88 473 SER B O 1
ATOM 7819 N N . SER B 1 474 ? 10.852 -23.891 9.055 1 98.38 474 SER B N 1
ATOM 7820 C CA . SER B 1 474 ? 12.219 -23.484 9.375 1 98.38 474 SER B CA 1
ATOM 7821 C C . SER B 1 474 ? 12.219 -22.234 10.258 1 98.38 474 SER B C 1
ATOM 7823 O O . SER B 1 474 ? 11.422 -21.312 10.047 1 98.38 474 SER B O 1
ATOM 7825 N N . VAL B 1 475 ? 13.016 -22.203 11.281 1 98.5 475 VAL B N 1
ATOM 7826 C CA . VAL B 1 475 ? 13.125 -21.062 12.18 1 98.5 475 VAL B CA 1
ATOM 7827 C C . VAL B 1 475 ? 14.492 -20.391 12.008 1 98.5 475 VAL B C 1
ATOM 7829 O O . VAL B 1 475 ? 15.508 -21.078 11.875 1 98.5 475 VAL B O 1
ATOM 7832 N N . GLU B 1 476 ? 14.5 -19.156 11.969 1 98.62 476 GLU B N 1
ATOM 7833 C CA . GLU B 1 476 ? 15.766 -18.422 11.969 1 98.62 476 GLU B CA 1
ATOM 7834 C C . GLU B 1 476 ? 15.68 -17.188 12.859 1 98.62 476 GLU B C 1
ATOM 7836 O O . GLU B 1 476 ? 14.586 -16.703 13.18 1 98.62 476 GLU B O 1
ATOM 7841 N N . THR B 1 477 ? 16.844 -16.688 13.289 1 98.44 477 THR B N 1
ATOM 7842 C CA . THR B 1 477 ? 16.938 -15.477 14.094 1 98.44 477 THR B CA 1
ATOM 7843 C C . THR B 1 477 ? 17.312 -14.281 13.219 1 98.44 477 THR B C 1
ATOM 7845 O O . THR B 1 477 ? 18.266 -14.359 12.438 1 98.44 477 THR B O 1
ATOM 7848 N N . VAL B 1 478 ? 16.578 -13.242 13.289 1 98.31 478 VAL B N 1
ATOM 7849 C CA . VAL B 1 478 ? 16.859 -11.992 12.594 1 98.31 478 VAL B CA 1
ATOM 7850 C C . VAL B 1 478 ? 17.578 -11.023 13.531 1 98.31 478 VAL B C 1
ATOM 7852 O O . VAL B 1 478 ? 17.141 -10.812 14.664 1 98.31 478 VAL B O 1
ATOM 7855 N N . HIS B 1 479 ? 18.672 -10.492 13.109 1 97.56 479 HIS B N 1
ATOM 7856 C CA . HIS B 1 479 ? 19.453 -9.484 13.828 1 97.56 479 HIS B CA 1
ATOM 7857 C C . HIS B 1 479 ? 19.422 -8.141 13.102 1 97.56 479 HIS B C 1
ATOM 7859 O O . HIS B 1 479 ? 19.875 -8.039 11.969 1 97.56 479 HIS B O 1
ATOM 7865 N N . ILE B 1 480 ? 18.922 -7.137 13.734 1 97.56 480 ILE B N 1
ATOM 7866 C CA . ILE B 1 480 ? 18.859 -5.805 13.148 1 97.56 480 ILE B CA 1
ATOM 7867 C C . ILE B 1 480 ? 19.828 -4.875 13.867 1 97.56 480 ILE B C 1
ATOM 7869 O O . ILE B 1 480 ? 19.672 -4.598 15.062 1 97.56 480 ILE B O 1
ATOM 7873 N N . ASP B 1 481 ? 20.781 -4.426 13.203 1 96.5 481 ASP B N 1
ATOM 7874 C CA . ASP B 1 481 ? 21.688 -3.398 13.719 1 96.5 481 ASP B CA 1
ATOM 7875 C C . ASP B 1 481 ? 21.031 -2.023 13.695 1 96.5 481 ASP B C 1
ATOM 7877 O O . ASP B 1 481 ? 20.656 -1.521 12.633 1 96.5 481 ASP B O 1
ATOM 7881 N N . LEU B 1 482 ? 20.953 -1.397 14.859 1 95.06 482 LEU B N 1
ATOM 7882 C CA . LEU B 1 482 ? 20.219 -0.14 14.969 1 95.06 482 LEU B CA 1
ATOM 7883 C C . LEU B 1 482 ? 21.172 1.048 14.969 1 95.06 482 LEU B C 1
ATOM 7885 O O . LEU B 1 482 ? 20.75 2.189 15.172 1 95.06 482 LEU B O 1
ATOM 7889 N N . ALA B 1 483 ? 22.422 0.765 14.719 1 93.44 483 ALA B N 1
ATOM 7890 C CA . ALA B 1 483 ? 23.375 1.866 14.602 1 93.44 483 ALA B CA 1
ATOM 7891 C C . ALA B 1 483 ? 22.984 2.818 13.477 1 93.44 483 ALA B C 1
ATOM 7893 O O . ALA B 1 483 ? 22.734 2.389 12.352 1 93.44 483 ALA B O 1
ATOM 7894 N N . GLY B 1 484 ? 22.875 4.062 13.781 1 91.62 484 GLY B N 1
ATOM 7895 C CA . GLY B 1 484 ? 22.578 5.074 12.781 1 91.62 484 GLY B CA 1
ATOM 7896 C C . GLY B 1 484 ? 21.109 5.199 12.469 1 91.62 484 GLY B C 1
ATOM 7897 O O . GLY B 1 484 ? 20.703 5.996 11.617 1 91.62 484 GLY B O 1
ATOM 7898 N N . VAL B 1 485 ? 20.281 4.395 13.109 1 94.38 485 VAL B N 1
ATOM 7899 C CA . VAL B 1 485 ? 18.828 4.504 12.914 1 94.38 485 VAL B CA 1
ATOM 7900 C C . VAL B 1 485 ? 18.281 5.605 13.812 1 94.38 485 VAL B C 1
ATOM 7902 O O . VAL B 1 485 ? 18.5 5.605 15.023 1 94.38 485 VAL B O 1
ATOM 7905 N N . SER B 1 486 ? 17.625 6.637 13.242 1 93.69 486 SER B N 1
ATOM 7906 C CA . SER B 1 486 ? 17.078 7.781 13.969 1 93.69 486 SER B CA 1
ATOM 7907 C C . SER B 1 486 ? 15.93 7.355 14.883 1 93.69 486 SER B C 1
ATOM 7909 O O . SER B 1 486 ? 15.289 6.324 14.648 1 93.69 486 SER B O 1
ATOM 7911 N N . PRO B 1 487 ? 15.648 8.109 15.961 1 94.56 487 PRO B N 1
ATOM 7912 C CA . PRO B 1 487 ? 14.43 7.852 16.734 1 94.56 487 PRO B CA 1
ATOM 7913 C C . PRO B 1 487 ? 13.172 7.875 15.875 1 94.56 487 PRO B C 1
ATOM 7915 O O . PRO B 1 487 ? 13.086 8.641 14.914 1 94.56 487 PRO B O 1
ATOM 7918 N N . GLY B 1 488 ? 12.242 7.023 16.203 1 96.44 488 GLY B N 1
ATOM 7919 C CA . GLY B 1 488 ? 11.008 6.922 15.445 1 96.44 488 GLY B CA 1
ATOM 7920 C C . GLY B 1 488 ? 10.336 5.57 15.586 1 96.44 488 GLY B C 1
ATOM 7921 O O . GLY B 1 488 ? 10.773 4.727 16.375 1 96.44 488 GLY B O 1
ATOM 7922 N N . HIS B 1 489 ? 9.234 5.449 14.945 1 97.31 489 HIS B N 1
ATOM 7923 C CA . HIS B 1 489 ? 8.492 4.195 14.859 1 97.31 489 HIS B CA 1
ATOM 7924 C C . HIS B 1 489 ? 8.859 3.418 13.602 1 97.31 489 HIS B C 1
ATOM 7926 O O . HIS B 1 489 ? 8.852 3.973 12.5 1 97.31 489 HIS B O 1
ATOM 7932 N N . TYR B 1 490 ? 9.18 2.158 13.758 1 97.75 490 TYR B N 1
ATOM 7933 C CA . TYR B 1 490 ? 9.547 1.288 12.648 1 97.75 490 TYR B CA 1
ATOM 7934 C C . TYR B 1 490 ? 8.727 0.003 12.664 1 97.75 490 TYR B C 1
ATOM 7936 O O . TYR B 1 490 ? 8.273 -0.437 13.727 1 97.75 490 TYR B O 1
ATOM 7944 N N . THR B 1 491 ? 8.547 -0.593 11.523 1 97.94 491 THR B N 1
ATOM 7945 C CA . THR B 1 491 ? 7.973 -1.923 11.359 1 97.94 491 THR B CA 1
ATOM 7946 C C . THR B 1 491 ? 8.953 -2.852 10.648 1 97.94 491 THR B C 1
ATOM 7948 O O . THR B 1 491 ? 9.5 -2.5 9.602 1 97.94 491 THR B O 1
ATOM 7951 N N . LEU B 1 492 ? 9.297 -3.938 11.312 1 98.38 492 LEU B N 1
ATOM 7952 C CA . LEU B 1 492 ? 9.992 -5.016 10.625 1 98.38 492 LEU B CA 1
ATOM 7953 C C . LEU B 1 492 ? 9.016 -5.895 9.852 1 98.38 492 LEU B C 1
ATOM 7955 O O . LEU B 1 492 ? 8.031 -6.375 10.422 1 98.38 492 LEU B O 1
ATOM 7959 N N . CYS B 1 493 ? 9.25 -6.086 8.562 1 98.38 493 CYS B N 1
ATOM 7960 C CA . CYS B 1 493 ? 8.336 -6.91 7.777 1 98.38 493 CYS B CA 1
ATOM 7961 C C . CYS B 1 493 ? 9.109 -7.914 6.926 1 98.38 493 CYS B C 1
ATOM 7963 O O . CYS B 1 493 ? 10.32 -7.793 6.758 1 98.38 493 CYS B O 1
ATOM 7965 N N . ALA B 1 494 ? 8.445 -8.961 6.5 1 98.81 494 ALA B N 1
ATOM 7966 C CA . ALA B 1 494 ? 8.984 -10 5.629 1 98.81 494 ALA B CA 1
ATOM 7967 C C . ALA B 1 494 ? 8.43 -9.867 4.211 1 98.81 494 ALA B C 1
ATOM 7969 O O . ALA B 1 494 ? 7.25 -9.555 4.027 1 98.81 494 ALA B O 1
ATOM 7970 N N . ALA B 1 495 ? 9.25 -10.07 3.223 1 98.62 495 ALA B N 1
ATOM 7971 C CA . ALA B 1 495 ? 8.859 -10.102 1.815 1 98.62 495 ALA B CA 1
ATOM 7972 C C . ALA B 1 495 ? 9.656 -11.156 1.048 1 98.62 495 ALA B C 1
ATOM 7974 O O . ALA B 1 495 ? 10.773 -11.508 1.437 1 98.62 495 ALA B O 1
ATOM 7975 N N . VAL B 1 496 ? 9.023 -11.711 0.062 1 98.81 496 VAL B N 1
ATOM 7976 C CA . VAL B 1 496 ? 9.672 -12.688 -0.812 1 98.81 496 VAL B CA 1
ATOM 7977 C C . VAL B 1 496 ? 9.68 -12.164 -2.248 1 98.81 496 VAL B C 1
ATOM 7979 O O . VAL B 1 496 ? 8.641 -12.156 -2.916 1 98.81 496 VAL B O 1
ATOM 7982 N N . GLY B 1 497 ? 10.852 -11.805 -2.754 1 98.31 497 GLY B N 1
ATOM 7983 C CA . GLY B 1 497 ? 10.969 -11.227 -4.082 1 98.31 497 GLY B CA 1
ATOM 7984 C C . GLY B 1 497 ? 11.07 -12.273 -5.18 1 98.31 497 GLY B C 1
ATOM 7985 O O . GLY B 1 497 ? 11.672 -13.328 -4.98 1 98.31 497 GLY B O 1
ATOM 7986 N N . TRP B 1 498 ? 10.453 -12.008 -6.301 1 97.81 498 TRP B N 1
ATOM 7987 C CA . TRP B 1 498 ? 10.539 -12.859 -7.48 1 97.81 498 TRP B CA 1
ATOM 7988 C C . TRP B 1 498 ? 11.789 -12.539 -8.289 1 97.81 498 TRP B C 1
ATOM 7990 O O . TRP B 1 498 ? 12.023 -11.391 -8.664 1 97.81 498 TRP B O 1
ATOM 8000 N N . GLN B 1 499 ? 12.672 -13.516 -8.562 1 97.12 499 GLN B N 1
ATOM 8001 C CA . GLN B 1 499 ? 13.93 -13.289 -9.273 1 97.12 499 GLN B CA 1
ATOM 8002 C C . GLN B 1 499 ? 14.188 -14.406 -10.281 1 97.12 499 GLN B C 1
ATOM 8004 O O . GLN B 1 499 ? 15.32 -14.898 -10.391 1 97.12 499 GLN B O 1
ATOM 8009 N N . GLN B 1 500 ? 13.156 -14.82 -10.969 1 96.94 500 GLN B N 1
ATOM 8010 C CA . GLN B 1 500 ? 13.289 -15.906 -11.93 1 96.94 500 GLN B CA 1
ATOM 8011 C C . GLN B 1 500 ? 13.609 -15.375 -13.328 1 96.94 500 GLN B C 1
ATOM 8013 O O . GLN B 1 500 ? 13.016 -15.812 -14.312 1 96.94 500 GLN B O 1
ATOM 8018 N N . HIS B 1 501 ? 14.547 -14.531 -13.508 1 97.62 501 HIS B N 1
ATOM 8019 C CA . HIS B 1 501 ? 14.906 -13.945 -14.797 1 97.62 501 HIS B CA 1
ATOM 8020 C C . HIS B 1 501 ? 15.82 -14.875 -15.586 1 97.62 501 HIS B C 1
ATOM 8022 O O . HIS B 1 501 ? 16.656 -15.57 -15.008 1 97.62 501 HIS B O 1
ATOM 8028 N N . LYS B 1 502 ? 15.641 -14.875 -16.875 1 97.62 502 LYS B N 1
ATOM 8029 C CA . LYS B 1 502 ? 16.516 -15.594 -17.797 1 97.62 502 LYS B CA 1
ATOM 8030 C C . LYS B 1 502 ? 17.672 -14.703 -18.266 1 97.62 502 LYS B C 1
ATOM 8032 O O . LYS B 1 502 ? 17.484 -13.5 -18.484 1 97.62 502 LYS B O 1
ATOM 8037 N N . PRO B 1 503 ? 18.828 -15.297 -18.484 1 96.19 503 PRO B N 1
ATOM 8038 C CA . PRO B 1 503 ? 19.922 -14.484 -19.016 1 96.19 503 PRO B CA 1
ATOM 8039 C C . PRO B 1 503 ? 19.609 -13.883 -20.391 1 96.19 503 PRO B C 1
ATOM 8041 O O . PRO B 1 503 ? 19.203 -14.609 -21.297 1 96.19 503 PRO B O 1
ATOM 8044 N N . GLY B 1 504 ? 19.719 -12.602 -20.531 1 93.31 504 GLY B N 1
ATOM 8045 C CA . GLY B 1 504 ? 19.562 -11.938 -21.812 1 93.31 504 GLY B CA 1
ATOM 8046 C C . GLY B 1 504 ? 18.125 -11.938 -22.312 1 93.31 504 GLY B C 1
ATOM 8047 O O . GLY B 1 504 ? 17.891 -11.844 -23.516 1 93.31 504 GLY B O 1
ATOM 8048 N N . ALA B 1 505 ? 17.219 -12.023 -21.422 1 95.25 505 ALA B N 1
ATOM 8049 C CA . ALA B 1 505 ? 15.82 -12.109 -21.828 1 95.25 505 ALA B CA 1
ATOM 8050 C C . ALA B 1 505 ? 15.406 -10.898 -22.656 1 95.25 505 ALA B C 1
ATOM 8052 O O . ALA B 1 505 ? 15.773 -9.766 -22.328 1 95.25 505 ALA B O 1
ATOM 8053 N N . GLU B 1 506 ? 14.773 -11.172 -23.734 1 90.38 506 GLU B N 1
ATOM 8054 C CA . GLU B 1 506 ? 14.258 -10.125 -24.609 1 90.38 506 GLU B CA 1
ATOM 8055 C C . GLU B 1 506 ? 12.898 -9.617 -24.125 1 90.38 506 GLU B C 1
ATOM 8057 O O . GLU B 1 506 ? 12.586 -8.438 -24.266 1 90.38 506 GLU B O 1
ATOM 8062 N N . HIS B 1 507 ? 12.062 -10.516 -23.641 1 95.69 507 HIS B N 1
ATOM 8063 C CA . HIS B 1 507 ? 10.797 -10.211 -23 1 95.69 507 HIS B CA 1
ATOM 8064 C C . HIS B 1 507 ? 10.859 -10.523 -21.5 1 95.69 507 HIS B C 1
ATOM 8066 O O . HIS B 1 507 ? 10.898 -11.688 -21.109 1 95.69 507 HIS B O 1
ATOM 8072 N N . VAL B 1 508 ? 10.781 -9.477 -20.703 1 96.81 508 VAL B N 1
ATOM 8073 C CA . VAL B 1 508 ? 10.992 -9.625 -19.281 1 96.81 508 VAL B CA 1
ATOM 8074 C C . VAL B 1 508 ? 9.648 -9.664 -18.547 1 96.81 508 VAL B C 1
ATOM 8076 O O . VAL B 1 508 ? 8.719 -8.938 -18.922 1 96.81 508 VAL B O 1
ATOM 8079 N N . VAL B 1 509 ? 9.539 -10.547 -17.625 1 97.25 509 VAL B N 1
ATOM 8080 C CA . VAL B 1 509 ? 8.398 -10.633 -16.719 1 97.25 509 VAL B CA 1
ATOM 8081 C C . VAL B 1 509 ? 8.836 -10.242 -15.305 1 97.25 509 VAL B C 1
ATOM 8083 O O . VAL B 1 509 ? 9.922 -10.617 -14.852 1 97.25 509 VAL B O 1
ATOM 8086 N N . ASN B 1 510 ? 8.062 -9.438 -14.648 1 96 510 ASN B N 1
ATOM 8087 C CA . ASN B 1 510 ? 8.266 -9.078 -13.25 1 96 510 ASN B CA 1
ATOM 8088 C C . ASN B 1 510 ? 7.004 -9.32 -12.422 1 96 510 ASN B C 1
ATOM 8090 O O . ASN B 1 510 ? 5.984 -8.656 -12.625 1 96 510 ASN B O 1
ATOM 8094 N N . TYR B 1 511 ? 7.098 -10.211 -11.523 1 97.31 511 TYR B N 1
ATOM 8095 C CA . TYR B 1 511 ? 5.996 -10.43 -10.594 1 97.31 511 TYR B CA 1
ATOM 8096 C C . TYR B 1 511 ? 6.215 -9.664 -9.297 1 97.31 511 TYR B C 1
ATOM 8098 O O . TYR B 1 511 ? 7.355 -9.461 -8.875 1 97.31 511 TYR B O 1
ATOM 8106 N N . PRO B 1 512 ? 5.074 -9.211 -8.688 1 96.69 512 PRO B N 1
ATOM 8107 C CA . PRO B 1 512 ? 5.207 -8.641 -7.34 1 96.69 512 PRO B CA 1
ATOM 8108 C C . PRO B 1 512 ? 5.688 -9.664 -6.316 1 96.69 512 PRO B C 1
ATOM 8110 O O . PRO B 1 512 ? 5.73 -10.859 -6.605 1 96.69 512 PRO B O 1
ATOM 8113 N N . PRO B 1 513 ? 6.117 -9.164 -5.133 1 98.12 513 PRO B N 1
ATOM 8114 C CA . PRO B 1 513 ? 6.504 -10.125 -4.098 1 98.12 513 PRO B CA 1
ATOM 8115 C C . PRO B 1 513 ? 5.426 -11.172 -3.828 1 98.12 513 PRO B C 1
ATOM 8117 O O . PRO B 1 513 ? 4.234 -10.898 -4.008 1 98.12 513 PRO B O 1
ATOM 8120 N N . MET B 1 514 ? 5.832 -12.328 -3.408 1 98.5 514 MET B N 1
ATOM 8121 C CA . MET B 1 514 ? 4.98 -13.492 -3.17 1 98.5 514 MET B CA 1
ATOM 8122 C C . MET B 1 514 ? 3.842 -13.141 -2.217 1 98.5 514 MET B C 1
ATOM 8124 O O . MET B 1 514 ? 4.047 -12.438 -1.225 1 98.5 514 MET B O 1
ATOM 8128 N N . ARG B 1 515 ? 2.682 -13.57 -2.508 1 98.38 515 ARG B N 1
ATOM 8129 C CA . ARG B 1 515 ? 1.61 -13.562 -1.519 1 98.38 515 ARG B CA 1
ATOM 8130 C C . ARG B 1 515 ? 1.811 -14.664 -0.483 1 98.38 515 ARG B C 1
ATOM 8132 O O . ARG B 1 515 ? 1.961 -15.836 -0.836 1 98.38 515 ARG B O 1
ATOM 8139 N N . LEU B 1 516 ? 1.874 -14.305 0.733 1 98.75 516 LEU B N 1
ATOM 8140 C CA . LEU B 1 516 ? 1.977 -15.242 1.843 1 98.75 516 LEU B CA 1
ATOM 8141 C C . LEU B 1 516 ? 0.605 -15.523 2.449 1 98.75 516 LEU B C 1
ATOM 8143 O O . LEU B 1 516 ? -0.314 -14.711 2.312 1 98.75 516 LEU B O 1
ATOM 8147 N N . ALA B 1 517 ? 0.47 -16.656 3.033 1 98.12 517 ALA B N 1
ATOM 8148 C CA . ALA B 1 517 ? -0.784 -17.062 3.66 1 98.12 517 ALA B CA 1
ATOM 8149 C C . ALA B 1 517 ? -0.958 -16.406 5.023 1 98.12 517 ALA B C 1
ATOM 8151 O O . ALA B 1 517 ? -1.191 -17.078 6.027 1 98.12 517 ALA B O 1
ATOM 8152 N N . ARG B 1 518 ? -0.975 -15.117 5.047 1 96.19 518 ARG B N 1
ATOM 8153 C CA . ARG B 1 518 ? -1.148 -14.352 6.277 1 96.19 518 ARG B CA 1
ATOM 8154 C C . ARG B 1 518 ? -1.704 -12.961 5.98 1 96.19 518 ARG B C 1
ATOM 8156 O O . ARG B 1 518 ? -1.671 -12.508 4.836 1 96.19 518 ARG B O 1
ATOM 8163 N N . ASP B 1 519 ? -2.246 -12.344 6.996 1 94.75 519 ASP B N 1
ATOM 8164 C CA . ASP B 1 519 ? -2.799 -11 6.875 1 94.75 519 ASP B CA 1
ATOM 8165 C C . ASP B 1 519 ? -1.697 -9.945 6.949 1 94.75 519 ASP B C 1
ATOM 8167 O O . ASP B 1 519 ? -0.586 -10.227 7.398 1 94.75 519 ASP B O 1
ATOM 8171 N N . GLY B 1 520 ? -2.068 -8.727 6.438 1 95.38 520 GLY B N 1
ATOM 8172 C CA . GLY B 1 520 ? -1.248 -7.562 6.738 1 95.38 520 GLY B CA 1
ATOM 8173 C C . GLY B 1 520 ? -0.364 -7.145 5.578 1 95.38 520 GLY B C 1
ATOM 8174 O O . GLY B 1 520 ? 0.592 -6.387 5.762 1 95.38 520 GLY B O 1
ATOM 8175 N N . ARG B 1 521 ? -0.592 -7.625 4.387 1 95.75 521 ARG B N 1
ATOM 8176 C CA . ARG B 1 521 ? 0.204 -7.262 3.219 1 95.75 521 ARG B CA 1
ATOM 8177 C C . ARG B 1 521 ? 0.141 -5.762 2.959 1 95.75 521 ARG B C 1
ATOM 8179 O O . ARG B 1 521 ? -0.946 -5.188 2.855 1 95.75 521 ARG B O 1
ATOM 8186 N N . ASP B 1 522 ? 1.272 -5.062 2.945 1 93.31 522 ASP B N 1
ATOM 8187 C CA . ASP B 1 522 ? 1.247 -3.637 2.645 1 93.31 522 ASP B CA 1
ATOM 8188 C C . ASP B 1 522 ? 1.329 -3.391 1.139 1 93.31 522 ASP B C 1
ATOM 8190 O O . ASP B 1 522 ? 1.24 -4.332 0.346 1 93.31 522 ASP B O 1
ATOM 8194 N N . GLY B 1 523 ? 1.409 -2.156 0.759 1 90.38 523 GLY B N 1
ATOM 8195 C CA . GLY B 1 523 ? 1.382 -1.794 -0.649 1 90.38 523 GLY B CA 1
ATOM 8196 C C . GLY B 1 523 ? 2.609 -2.26 -1.409 1 90.38 523 GLY B C 1
ATOM 8197 O O . GLY B 1 523 ? 2.604 -2.305 -2.641 1 90.38 523 GLY B O 1
ATOM 8198 N N . ASN B 1 524 ? 3.68 -2.65 -0.685 1 93.56 524 ASN B N 1
ATOM 8199 C CA . ASN B 1 524 ? 4.922 -3.082 -1.318 1 93.56 524 ASN B CA 1
ATOM 8200 C C . ASN B 1 524 ? 5.109 -4.594 -1.207 1 93.56 524 ASN B C 1
ATOM 8202 O O . ASN B 1 524 ? 6.188 -5.109 -1.508 1 93.56 524 ASN B O 1
ATOM 8206 N N . GLY B 1 525 ? 4.113 -5.25 -0.767 1 95.69 525 GLY B N 1
ATOM 8207 C CA . GLY B 1 525 ? 4.133 -6.699 -0.683 1 95.69 525 GLY B CA 1
ATOM 8208 C C . GLY B 1 525 ? 4.848 -7.219 0.55 1 95.69 525 GLY B C 1
ATOM 8209 O O . GLY B 1 525 ? 5.309 -8.359 0.572 1 95.69 525 GLY B O 1
ATOM 8210 N N . CYS B 1 526 ? 5.027 -6.406 1.559 1 96.44 526 CYS B N 1
ATOM 8211 C CA . CYS B 1 526 ? 5.707 -6.77 2.797 1 96.44 526 CYS B CA 1
ATOM 8212 C C . CYS B 1 526 ? 4.703 -7.078 3.9 1 96.44 526 CYS B C 1
ATOM 8214 O O . CYS B 1 526 ? 3.623 -6.484 3.947 1 96.44 526 CYS B O 1
ATOM 8216 N N . TYR B 1 527 ? 4.977 -8.07 4.781 1 97.88 527 TYR B N 1
ATOM 8217 C CA . TYR B 1 527 ? 4.109 -8.508 5.867 1 97.88 527 TYR B CA 1
ATOM 8218 C C . TYR B 1 527 ? 4.727 -8.18 7.223 1 97.88 527 TYR B C 1
ATOM 8220 O O . TYR B 1 527 ? 5.824 -8.641 7.539 1 97.88 527 TYR B O 1
ATOM 8228 N N . PRO B 1 528 ? 4.051 -7.426 8.055 1 97.81 528 PRO B N 1
ATOM 8229 C CA . PRO B 1 528 ? 4.637 -6.98 9.328 1 97.81 528 PRO B CA 1
ATOM 8230 C C . PRO B 1 528 ? 4.895 -8.133 10.297 1 97.81 528 PRO B C 1
ATOM 8232 O O . PRO B 1 528 ? 4.051 -9.023 10.445 1 97.81 528 PRO B O 1
ATOM 8235 N N . LEU B 1 529 ? 6.062 -8.109 10.992 1 98.12 529 LEU B N 1
ATOM 8236 C CA . LEU B 1 529 ? 6.457 -9.117 11.969 1 98.12 529 LEU B CA 1
ATOM 8237 C C . LEU B 1 529 ? 6.574 -8.508 13.359 1 98.12 529 LEU B C 1
ATOM 8239 O O . LEU B 1 529 ? 6.309 -9.18 14.359 1 98.12 529 LEU B O 1
ATOM 8243 N N . ALA B 1 530 ? 7.027 -7.242 13.352 1 97.69 530 ALA B N 1
ATOM 8244 C CA . ALA B 1 530 ? 7.273 -6.57 14.625 1 97.69 530 ALA B CA 1
ATOM 8245 C C . ALA B 1 530 ? 7.254 -5.055 14.453 1 97.69 530 ALA B C 1
ATOM 8247 O O . ALA B 1 530 ? 7.441 -4.543 13.352 1 97.69 530 ALA B O 1
ATOM 8248 N N . THR B 1 531 ? 6.977 -4.363 15.516 1 97.31 531 THR B N 1
ATOM 8249 C CA . THR B 1 531 ? 7.16 -2.918 15.586 1 97.31 531 THR B CA 1
ATOM 8250 C C . THR B 1 531 ? 8.32 -2.562 16.516 1 97.31 531 THR B C 1
ATOM 8252 O O . THR B 1 531 ? 8.602 -3.285 17.469 1 97.31 531 THR B O 1
ATOM 8255 N N . LEU B 1 532 ? 9.023 -1.545 16.188 1 97.19 532 LEU B N 1
ATOM 8256 C CA . LEU B 1 532 ? 10.156 -1.022 16.953 1 97.19 532 LEU B CA 1
ATOM 8257 C C . LEU B 1 532 ? 9.977 0.467 17.234 1 97.19 532 LEU B C 1
ATOM 8259 O O . LEU B 1 532 ? 9.852 1.267 16.297 1 97.19 532 LEU B O 1
ATOM 8263 N N . ASN B 1 533 ? 9.922 0.846 18.5 1 96.62 533 ASN B N 1
ATOM 8264 C CA . ASN B 1 533 ? 9.844 2.234 18.938 1 96.62 533 ASN B CA 1
ATOM 8265 C C . ASN B 1 533 ? 11.18 2.713 19.5 1 96.62 533 ASN B C 1
ATOM 8267 O O . ASN B 1 533 ? 11.633 2.203 20.531 1 96.62 533 ASN B O 1
ATOM 8271 N N . LEU B 1 534 ? 11.812 3.605 18.844 1 95.69 534 LEU B N 1
ATOM 8272 C CA . LEU B 1 534 ? 13.016 4.258 19.344 1 95.69 534 LEU B CA 1
ATOM 8273 C C . LEU B 1 534 ? 12.703 5.66 19.844 1 95.69 534 LEU B C 1
ATOM 8275 O O . LEU B 1 534 ? 12.398 6.559 19.062 1 95.69 534 LEU B O 1
ATOM 8279 N N . ALA B 1 535 ? 12.773 5.848 21.109 1 94.69 535 ALA B N 1
ATOM 8280 C CA . ALA B 1 535 ? 12.414 7.117 21.734 1 94.69 535 ALA B CA 1
ATOM 8281 C C . ALA B 1 535 ? 13.438 8.203 21.391 1 94.69 535 ALA B C 1
ATOM 8283 O O . ALA B 1 535 ? 14.625 7.914 21.234 1 94.69 535 ALA B O 1
ATOM 8284 N N . ARG B 1 536 ? 13.031 9.422 21.312 1 93.25 536 ARG B N 1
ATOM 8285 C CA . ARG B 1 536 ? 13.891 10.562 21 1 93.25 536 ARG B CA 1
ATOM 8286 C C . ARG B 1 536 ? 14.969 10.742 22.062 1 93.25 536 ARG B C 1
ATOM 8288 O O . ARG B 1 536 ? 16.062 11.242 21.766 1 93.25 536 ARG B O 1
ATOM 8295 N N . GLU B 1 537 ? 14.742 10.375 23.266 1 87.88 537 GLU B N 1
ATOM 8296 C CA . GLU B 1 537 ? 15.703 10.531 24.359 1 87.88 537 GLU B CA 1
ATOM 8297 C C . GLU B 1 537 ? 16.984 9.75 24.078 1 87.88 537 GLU B C 1
ATOM 8299 O O . GLU B 1 537 ? 18.062 10.102 24.562 1 87.88 537 GLU B O 1
ATOM 8304 N N . ALA B 1 538 ? 16.938 8.773 23.266 1 68.81 538 ALA B N 1
ATOM 8305 C CA . ALA B 1 538 ? 18.094 7.934 22.969 1 68.81 538 ALA B CA 1
ATOM 8306 C C . ALA B 1 538 ? 19.125 8.695 22.125 1 68.81 538 ALA B C 1
ATOM 8308 O O . ALA B 1 538 ? 20.312 8.398 22.188 1 68.81 538 ALA B O 1
ATOM 8309 N N . SER B 1 539 ? 18.656 9.539 21.359 1 60.38 539 SER B N 1
ATOM 8310 C CA . SER B 1 539 ? 19.562 10.297 20.5 1 60.38 539 SER B CA 1
ATOM 8311 C C . SER B 1 539 ? 20.25 11.422 21.25 1 60.38 539 SER B C 1
ATOM 8313 O O . SER B 1 539 ? 21.141 12.094 20.719 1 60.38 539 SER B O 1
ATOM 8315 N N . THR B 1 540 ? 19.875 11.711 22.516 1 56.41 540 THR B N 1
ATOM 8316 C CA . THR B 1 540 ? 20.484 12.812 23.25 1 56.41 540 THR B CA 1
ATOM 8317 C C . THR B 1 540 ? 21.516 12.289 24.234 1 56.41 540 THR B C 1
ATOM 8319 O O . THR B 1 540 ? 22.141 13.07 24.969 1 56.41 540 THR B O 1
ATOM 8322 N N . ALA B 1 541 ? 21.656 11.055 24.234 1 48.84 541 ALA B N 1
ATOM 8323 C CA . ALA B 1 541 ? 22.688 10.477 25.094 1 48.84 541 ALA B CA 1
ATOM 8324 C C . ALA B 1 541 ? 24.031 10.43 24.391 1 48.84 541 ALA B C 1
ATOM 8326 O O . ALA B 1 541 ? 24.109 10.328 23.156 1 48.84 541 ALA B O 1
#

Radius of gyration: 39.78 Å; Cα contacts (8 Å, |Δi|>4): 2406; chains: 2; bounding box: 53×121×104 Å

Solvent-accessible surface area (backbone atoms only — not comparable to full-atom values): 56758 Å² total; per-residue (Å²): 137,83,80,78,77,78,78,75,77,72,74,74,75,74,74,68,58,47,68,37,72,42,86,58,68,66,58,53,74,64,28,44,71,67,67,46,75,76,28,14,50,25,20,40,70,69,35,56,46,54,39,68,60,25,78,43,30,66,85,50,70,69,55,80,74,56,31,37,30,29,44,74,42,45,38,26,67,35,29,75,49,55,60,84,82,46,64,93,80,58,54,64,79,73,41,34,45,62,59,72,59,54,52,49,43,54,58,32,46,79,66,68,24,29,33,30,41,36,45,18,41,25,55,92,71,87,65,91,70,46,72,92,49,35,44,70,21,42,30,77,82,50,50,87,41,38,48,80,38,64,36,65,58,87,41,98,88,41,78,31,40,31,36,45,39,68,37,65,66,35,65,69,46,49,51,53,52,36,51,50,38,40,53,50,18,73,66,41,31,35,24,49,45,44,52,31,43,37,55,54,65,41,38,51,59,16,40,36,30,33,53,62,35,31,76,59,49,75,53,51,29,49,52,49,94,44,12,39,82,72,26,68,45,83,37,84,78,22,32,52,79,61,27,50,67,46,46,50,52,51,51,51,31,46,50,71,20,33,31,60,30,40,36,27,32,42,58,65,28,68,67,57,44,54,57,52,66,28,66,75,49,33,72,59,32,74,48,57,47,17,36,34,26,69,26,37,38,78,45,63,68,65,39,60,60,54,61,35,77,86,20,66,45,44,68,67,62,39,66,63,45,57,52,49,55,52,36,29,55,65,19,53,18,42,37,27,38,34,66,76,57,90,91,59,56,67,62,60,28,37,51,44,30,31,50,45,25,35,46,53,12,21,10,28,38,38,30,41,54,39,65,64,58,76,37,85,53,58,65,55,51,73,56,46,52,38,49,50,46,32,35,50,34,15,3,45,40,40,32,73,34,40,44,83,89,48,62,47,77,55,93,60,28,41,35,35,33,37,38,39,34,23,50,9,15,16,30,52,69,68,49,63,49,51,28,35,34,36,23,40,80,89,65,51,72,80,45,77,43,81,49,84,77,60,66,55,71,35,48,34,61,54,78,38,68,84,91,46,43,40,66,25,74,50,75,48,75,48,78,44,78,45,76,90,59,72,58,22,41,33,35,34,22,41,36,30,38,61,61,72,74,46,83,82,41,81,40,81,70,83,64,71,40,52,63,51,36,46,74,64,65,33,70,80,34,32,29,67,27,27,40,36,50,33,44,48,70,65,71,59,104,137,83,79,78,77,77,76,74,77,71,75,72,76,73,76,67,58,48,68,36,72,41,85,58,69,65,58,52,74,64,28,43,72,68,66,47,75,77,28,15,50,24,20,38,68,68,36,56,47,54,38,68,59,24,78,42,30,66,85,51,70,69,55,79,73,55,33,35,29,28,43,75,43,45,38,25,70,36,29,74,49,57,60,85,83,45,64,93,80,58,53,64,78,72,41,35,44,61,59,71,58,53,51,50,42,53,58,33,46,79,67,67,22,27,34,31,42,35,45,18,42,24,55,90,72,89,65,93,72,48,72,93,49,34,44,71,21,43,29,76,82,51,51,85,41,39,47,79,39,62,34,67,56,86,41,97,87,40,77,30,41,31,36,44,38,69,36,66,66,34,65,67,44,51,52,53,51,36,51,50,38,40,54,49,18,74,66,42,30,34,24,49,43,44,52,32,43,37,54,54,67,41,38,52,60,17,41,38,33,34,54,62,35,31,76,59,51,76,52,52,28,48,52,47,92,43,12,39,82,72,25,66,44,83,38,83,79,22,31,51,80,60,28,50,67,45,46,51,52,50,51,50,32,48,50,69,21,32,32,60,30,39,36,28,33,42,58,64,29,68,67,58,43,54,57,53,66,28,67,75,50,33,71,58,32,74,46,58,45,18,35,35,26,68,26,37,39,76,44,64,68,65,37,59,60,57,62,36,78,86,18,66,44,44,68,66,61,40,66,64,45,59,51,51,56,53,34,29,56,67,19,55,16,42,37,27,38,35,66,76,57,89,91,60,56,68,63,60,28,37,52,44,30,30,49,45,26,34,45,53,12,21,10,27,38,37,29,42,53,39,66,64,58,77,36,85,53,57,66,56,52,74,55,45,52,38,49,50,47,32,35,51,33,15,2,44,40,37,31,73,35,41,44,83,88,49,61,46,78,56,95,60,27,41,35,35,34,38,39,39,34,22,51,9,15,15,29,54,70,69,49,64,49,50,27,33,35,35,22,40,80,90,65,50,72,78,44,79,43,82,50,84,77,60,65,55,71,34,47,33,61,55,76,38,68,84,93,45,44,42,67,25,73,49,75,47,76,47,78,42,77,43,78,93,60,72,58,22,42,31,36,36,22,42,34,29,39,61,61,72,74,44,83,82,39,81,42,82,71,83,64,71,40,54,64,51,36,44,72,63,64,32,72,82,33,33,28,66,27,27,39,36,50,33,45,50,71,66,71,58,104

pLDDT: mean 94.06, std 12.07, range [23.78, 98.88]

Sequence (1082 aa):
MCLALLLDGCGQRGDLGPLSLIASPAIPLSVQDVPNPLRGQYEDLLQPLFPQGNPAQRRYPAWPASQDASLRVPWRQLQPTDPSSLPPDAPDDRKFDFSVIDDALAKLASRNMRLTLRVVAYNSCCDTVYPNNTNIAMPDWMRPAATNYTGPQRYWWSPGVTQVVPNWNDQNYLNAFGQLLAALGRRYDGDERLSVFEFSGYGDFSENHISYLRDSLGAPGPAPDESVAKLGYFSQFRDQNITAGSIRQLVEATVKAFPHTQLVTTALNPEIVRQLIADDVTKRLSAPVGIRADCLGVQDPLPAWAERDGSHYVQTKDPLVGALRDRMAAAPVITEWCQLPAGTDPRSYYEKGLRDVMKYHVSMTSSFNFPAVDASTPMDPALYLLWAQANVVAGYRYSAEARQGSQSLADGKATLDVTWTNYGSAAATENWVPGYRLVDFSGAVVRTLPARVTLKTLVPGPDGAGKEPAPVSSVETVHIDLAGVSPGHYTLCAAVGWQQHKPGAEHVVNYPPMRLARDGRDGNGCYPLATLNLAREASTAMCLALLLDGCGQRGDLGPLSLIASPAIPLSVQDVPNPLRGQYEDLLQPLFPQGNPAQRRYPAWPASQDASLRVPWRQLQPTDPSSLPPDAPDDRKFDFSVIDDALAKLASRNMRLTLRVVAYNSCCDTVYPNNTNIAMPDWMRPAATNYTGPQRYWWSPGVTQVVPNWNDQNYLNAFGQLLAALGRRYDGDERLSVFEFSGYGDFSENHISYLRDSLGAPGPAPDESVAKLGYFSQFRDQNITAGSIRQLVEATVKAFPHTQLVTTALNPEIVRQLIADDVTKRLSAPVGIRADCLGVQDPLPAWAERDGSHYVQTKDPLVGALRDRMAAAPVITEWCQLPAGTDPRSYYEKGLRDVMKYHVSMTSSFNFPAVDASTPMDPALYLLWAQANVVAGYRYSAEARQGSQSLADGKATLDVTWTNYGSAAATENWVPGYRLVDFSGAVVRTLPARVTLKTLVPGPDGAGKEPAPVSSVETVHIDLAGVSPGHYTLCAAVGWQQHKPGAEHVVNYPPMRLARDGRDGNGCYPLATLNLAREASTA